Protein AF-0000000084369324 (afdb_homodimer)

Sequence (956 aa):
MARTFLACDHCRRSKLRCASNLDEKGEPNGKCQRCLKLSLDCQYTPRPSQLKKQIRREKLATKIKRSPNTMVLPSIDIMIEVVNQFFDNQYHSIFNFLHKETYLNYIKSAKFGHQFFNYDDPADVPEFTPCTLLAILALCARDNSKLIEIYGEFDQGNNPIQFIPNFSSIPSKLTSQSPSNASRYFAFYSRLLLKDMFDTPAIQRVQSLAILSSHEWSEGNAARSYLYIGIAARMGAILGLGCPRGVCYEDQNNQYGNERDRFIAMESKRRTIWSVYMMDRCNSSGRNRSHALKIEDIEISLPCPEENFQKGIPIEYPSYNECFTCLNKLTSLDFTIIGFELWSKIAKWVGEIGSKKEKLNPNDPNSNFYKLSNDLKLLKESMPSELHVSSLNLHLEKHNLNFGFLHQLLYLSGIFLNREYFYYSSNISKIDHYEFTKKLIHEVQESSNLIKTLVSTKNFIVTPFTAFELFTNSVTCLMARTFLACDHCRRSKLRCASNLDEKGEPNGKCQRCLKLSLDCQYTPRPSQLKKQIRREKLATKIKRSPNTMVLPSIDIMIEVVNQFFDNQYHSIFNFLHKETYLNYIKSAKFGHQFFNYDDPADVPEFTPCTLLAILALCARDNSKLIEIYGEFDQGNNPIQFIPNFSSIPSKLTSQSPSNASRYFAFYSRLLLKDMFDTPAIQRVQSLAILSSHEWSEGNAARSYLYIGIAARMGAILGLGCPRGVCYEDQNNQYGNERDRFIAMESKRRTIWSVYMMDRCNSSGRNRSHALKIEDIEISLPCPEENFQKGIPIEYPSYNECFTCLNKLTSLDFTIIGFELWSKIAKWVGEIGSKKEKLNPNDPNSNFYKLSNDLKLLKESMPSELHVSSLNLHLEKHNLNFGFLHQLLYLSGIFLNREYFYYSSNISKIDHYEFTKKLIHEVQESSNLIKTLVSTKNFIVTPFTAFELFTNSVTCL

Radius of gyration: 30.11 Å; Cα contacts (8 Å, |Δi|>4): 1334; chains: 2; bounding box: 68×77×95 Å

pLDDT: mean 83.91, std 15.85, range [36.44, 98.31]

Secondary structure (DSSP, 8-state):
-EEPSS--HHHHHTT---EE-B-TTS-B-S--HHHHHTT--------HHHHHHHHHHHHHHHH---------PPPHHHHHHHHHHHHHTGGGTT---S-HHHHHHHHHSTTGGG--S--SSGGG--SS-HHHHHHHHHHHGGG-HHHHHHHTT--TTS-GGG------SS--SSS---HHHHHHHHHHHHHHHHHTTTTS--HHHHHHHHHHHHHHHHTT-HHHHHHHHHHHHHHHHHHTTTSHHHHS-GGGGGT-SSHHHHHHHHHHHHHHHHHHHHHHHHHS-STT---SS-GGG--SBPPPPHHHHHHT------BTTTGGG-GGG--HHHHHHHHHHHHHHHHHHHHHTHHHH--S-TTSTTSHHHHHHHHHHHHHHHS-GGGSGGGHHHHHHTT-HHHHHHHHHHHHHHHHHHHHHHH--TTS-HHHHHHHHHHHHHHHHHHHHHHHHHHHTT-----HHHHHHHHHHHHHH-/-EEPSS--HHHHHTT---EE-B-TTS-B-S--HHHHHTT--------HHHHHHHHHHHHHHHH---------PPPHHHHHHHHHHHHHTGGGTT---S-HHHHHHHHHSTTGGG--S---SGGG--SS-HHHHHHHHHHHGGG-HHHHHHHTT--TTS-GGG------SS--SSS---HHHHHHHHHHHHHHHHHTTTTS--HHHHHHHHHHHHHHHHTT-HHHHHHHHHHHHHHHHHHTTTSHHHHT-GGGGGT-SSHHHHHHHHHHHHHHHHHHHHHHHHHS-STT---SS-GGG--SBPPPPHHHHHHT------BTTTGGG-GGG--HHHHHHHHHHHHHHHHHHHHHTHHHH--S-TTSTTSHHHHHHHHHHHHHHHS-GGGSGGGHHHHHHTT-HHHHHHHHHHHHHHHHHHHHHHH--TTS-HHHHHHHHHHHHHHHHHHHHHHHHHHHTT-----HHHHHHHHHHHHHH-

Structure (mmCIF, N/CA/C/O backbone):
data_AF-0000000084369324-model_v1
#
loop_
_entity.id
_entity.type
_entity.pdbx_description
1 polymer 'Zn(2)-C6 fungal-type domain-containing protein'
#
loop_
_atom_site.group_PDB
_atom_site.id
_atom_site.type_symbol
_atom_site.label_atom_id
_atom_site.label_alt_id
_atom_site.label_comp_id
_atom_site.label_asym_id
_atom_site.label_entity_id
_atom_site.label_seq_id
_atom_site.pdbx_PDB_ins_code
_atom_site.Cartn_x
_atom_site.Cartn_y
_atom_site.Cartn_z
_atom_site.occupancy
_atom_site.B_iso_or_equiv
_atom_site.auth_seq_id
_atom_site.auth_comp_id
_atom_site.auth_asym_id
_atom_site.auth_atom_id
_atom_site.pdbx_PDB_model_num
ATOM 1 N N . MET A 1 1 ? 10.969 5.797 -42.312 1 49.25 1 MET A N 1
ATOM 2 C CA . MET A 1 1 ? 11.328 6.922 -41.469 1 49.25 1 MET A CA 1
ATOM 3 C C . MET A 1 1 ? 10.523 6.902 -40.156 1 49.25 1 MET A C 1
ATOM 5 O O . MET A 1 1 ? 9.305 6.703 -40.188 1 49.25 1 MET A O 1
ATOM 9 N N . ALA A 1 2 ? 11.211 6.66 -39.219 1 58.5 2 ALA A N 1
ATOM 10 C CA . ALA A 1 2 ? 10.578 6.438 -37.938 1 58.5 2 ALA A CA 1
ATOM 11 C C . ALA A 1 2 ? 10.445 7.746 -37.156 1 58.5 2 ALA A C 1
ATOM 13 O O . ALA A 1 2 ? 11.172 8.703 -37.406 1 58.5 2 ALA A O 1
ATOM 14 N N . ARG A 1 3 ? 9.438 7.812 -36.281 1 62.16 3 ARG A N 1
ATOM 15 C CA . ARG A 1 3 ? 9.297 8.945 -35.375 1 62.16 3 ARG A CA 1
ATOM 16 C C . ARG A 1 3 ? 10.508 9.062 -34.469 1 62.16 3 ARG A C 1
ATOM 18 O O . ARG A 1 3 ? 10.977 8.062 -33.906 1 62.16 3 ARG A O 1
ATOM 25 N N . THR A 1 4 ? 11.094 10.219 -34.344 1 60.69 4 THR A N 1
ATOM 26 C CA . THR A 1 4 ? 12.305 10.461 -33.594 1 60.69 4 THR A CA 1
ATOM 27 C C . THR A 1 4 ? 11.961 10.758 -32.125 1 60.69 4 THR A C 1
ATOM 29 O O . THR A 1 4 ? 10.914 11.328 -31.828 1 60.69 4 THR A O 1
ATOM 32 N N . PHE A 1 5 ? 12.727 10.211 -31.234 1 63.12 5 PHE A N 1
ATOM 33 C CA . PHE A 1 5 ? 12.594 10.508 -29.812 1 63.12 5 PHE A CA 1
ATOM 34 C C . PHE A 1 5 ? 12.812 11.992 -29.547 1 63.12 5 PHE A C 1
ATOM 36 O O . PHE A 1 5 ? 12.266 12.547 -28.594 1 63.12 5 PHE A O 1
ATOM 43 N N . LEU A 1 6 ? 13.562 12.648 -30.391 1 68.69 6 LEU A N 1
ATOM 44 C CA . LEU A 1 6 ? 13.836 14.078 -30.359 1 68.69 6 LEU A CA 1
ATOM 45 C C . LEU A 1 6 ? 13.406 14.742 -31.672 1 68.69 6 LEU A C 1
ATOM 47 O O . LEU A 1 6 ? 13.984 14.477 -32.719 1 68.69 6 LEU A O 1
ATOM 51 N N . ALA A 1 7 ? 12.406 15.492 -31.438 1 75.75 7 ALA A N 1
ATOM 52 C CA . ALA A 1 7 ? 11.953 16.219 -32.625 1 75.75 7 ALA A CA 1
ATOM 53 C C . ALA A 1 7 ? 12.914 17.359 -32.969 1 75.75 7 ALA A C 1
ATOM 55 O O . ALA A 1 7 ? 13.539 17.938 -32.062 1 75.75 7 ALA A O 1
ATOM 56 N N . CYS A 1 8 ? 13.07 17.625 -34.188 1 77.88 8 CYS A N 1
ATOM 57 C CA . CYS A 1 8 ? 13.898 18.75 -34.594 1 77.88 8 CYS A CA 1
ATOM 58 C C . CYS A 1 8 ? 13.25 20.078 -34.219 1 77.88 8 CYS A C 1
ATOM 60 O O . CYS A 1 8 ? 12.055 20.125 -33.938 1 77.88 8 CYS A O 1
ATOM 62 N N . ASP A 1 9 ? 13.961 21.094 -34.062 1 78.31 9 ASP A N 1
ATOM 63 C CA . ASP A 1 9 ? 13.523 22.406 -33.594 1 78.31 9 ASP A CA 1
ATOM 64 C C . ASP A 1 9 ? 12.359 22.922 -34.438 1 78.31 9 ASP A C 1
ATOM 66 O O . ASP A 1 9 ? 11.422 23.531 -33.906 1 78.31 9 ASP A O 1
ATOM 70 N N . HIS A 1 10 ? 12.312 22.594 -35.719 1 80.69 10 HIS A N 1
ATOM 71 C CA . HIS A 1 10 ? 11.258 23.078 -36.594 1 80.69 10 HIS A CA 1
ATOM 72 C C . HIS A 1 10 ? 9.961 22.297 -36.375 1 80.69 10 HIS A C 1
ATOM 74 O O . HIS A 1 10 ? 8.883 22.906 -36.312 1 80.69 10 HIS A O 1
ATOM 80 N N . CYS A 1 11 ? 10.133 21.031 -36.25 1 78.56 11 CYS A N 1
ATOM 81 C CA . CYS A 1 11 ? 8.945 20.203 -36.031 1 78.56 11 CYS A CA 1
ATOM 82 C C . CYS A 1 11 ? 8.359 20.422 -34.656 1 78.56 11 CYS A C 1
ATOM 84 O O . CYS A 1 11 ? 7.141 20.453 -34.5 1 78.56 11 CYS A O 1
ATOM 86 N N . ARG A 1 12 ? 9.148 20.656 -33.688 1 76.75 12 ARG A N 1
ATOM 87 C CA . ARG A 1 12 ? 8.75 20.953 -32.312 1 76.75 12 ARG A CA 1
ATOM 88 C C . ARG A 1 12 ? 7.984 22.266 -32.219 1 76.75 12 ARG A C 1
ATOM 90 O O . ARG A 1 12 ? 6.957 22.359 -31.547 1 76.75 12 ARG A O 1
ATOM 97 N N . ARG A 1 13 ? 8.523 23.234 -32.938 1 74.06 13 ARG A N 1
ATOM 98 C CA . ARG A 1 13 ? 7.898 24.547 -32.938 1 74.06 13 ARG A CA 1
ATOM 99 C C . ARG A 1 13 ? 6.535 24.5 -33.625 1 74.06 13 ARG A C 1
ATOM 101 O O . ARG A 1 13 ? 5.605 25.203 -33.188 1 74.06 13 ARG A O 1
ATOM 108 N N . SER A 1 14 ? 6.41 23.656 -34.5 1 72.38 14 SER A N 1
ATOM 109 C CA . SER A 1 14 ? 5.184 23.594 -35.281 1 72.38 14 SER A CA 1
ATOM 110 C C . SER A 1 14 ? 4.258 22.5 -34.781 1 72.38 14 SER A C 1
ATOM 112 O O . SER A 1 14 ? 3.223 22.203 -35.375 1 72.38 14 SER A O 1
ATOM 114 N N . LYS A 1 15 ? 4.719 21.828 -33.688 1 66.88 15 LYS A N 1
ATOM 115 C CA . LYS A 1 15 ? 3.973 20.766 -33.031 1 66.88 15 LYS A CA 1
ATOM 116 C C . LYS A 1 15 ? 3.572 19.688 -34.031 1 66.88 15 LYS A C 1
ATOM 118 O O . LYS A 1 15 ? 2.438 19.203 -34 1 66.88 15 LYS A O 1
ATOM 123 N N . LEU A 1 16 ? 4.52 19.375 -34.969 1 73.31 16 LEU A N 1
ATOM 124 C CA . LEU A 1 16 ? 4.32 18.344 -35.969 1 73.31 16 LEU A CA 1
ATOM 125 C C . LEU A 1 16 ? 5.141 17.109 -35.656 1 73.31 16 LEU A C 1
ATOM 127 O O . LEU A 1 16 ? 6.164 17.188 -34.969 1 73.31 16 LEU A O 1
ATOM 131 N N . ARG A 1 17 ? 4.605 16.016 -36.094 1 74.81 17 ARG A N 1
ATOM 132 C CA . ARG A 1 17 ? 5.324 14.758 -35.938 1 74.81 17 ARG A CA 1
ATOM 133 C C . ARG A 1 17 ? 6.637 14.789 -36.719 1 74.81 17 ARG A C 1
ATOM 135 O O . ARG A 1 17 ? 6.645 15.047 -37.938 1 74.81 17 ARG A O 1
ATOM 142 N N . CYS A 1 18 ? 7.719 14.617 -35.938 1 74.06 18 CYS A N 1
ATOM 143 C CA . CYS A 1 18 ? 9.039 14.625 -36.562 1 74.06 18 CYS A CA 1
ATOM 144 C C . CYS A 1 18 ? 9.484 13.211 -36.906 1 74.06 18 CYS A C 1
ATOM 146 O O . CYS A 1 18 ? 9.547 12.344 -36.031 1 74.06 18 CYS A O 1
ATOM 148 N N . ALA A 1 19 ? 9.648 12.922 -38.125 1 78.12 19 ALA A N 1
ATOM 149 C CA . ALA A 1 19 ? 10.109 11.617 -38.594 1 78.12 19 ALA A CA 1
ATOM 150 C C . ALA A 1 19 ? 11.492 11.711 -39.219 1 78.12 19 ALA A C 1
ATOM 152 O O . ALA A 1 19 ? 11.719 12.547 -40.094 1 78.12 19 ALA A O 1
ATOM 153 N N . SER A 1 20 ? 12.5 11.18 -38.625 1 74.56 20 SER A N 1
ATOM 154 C CA . SER A 1 20 ? 13.852 11.164 -39.188 1 74.56 20 SER A CA 1
ATOM 155 C C . SER A 1 20 ? 14.422 9.75 -39.188 1 74.56 20 SER A C 1
ATOM 157 O O . SER A 1 20 ? 13.875 8.844 -38.562 1 74.56 20 SER A O 1
ATOM 159 N N . ASN A 1 21 ? 15.414 9.602 -40.031 1 70.75 21 ASN A N 1
ATOM 160 C CA . ASN A 1 21 ? 16.188 8.367 -39.938 1 70.75 21 ASN A CA 1
ATOM 161 C C . ASN A 1 21 ? 16.922 8.258 -38.594 1 70.75 21 ASN A C 1
ATOM 163 O O . ASN A 1 21 ? 17.438 9.25 -38.094 1 70.75 21 ASN A O 1
ATOM 167 N N . LEU A 1 22 ? 16.828 7.191 -37.906 1 67.81 22 LEU A N 1
ATOM 168 C CA . LEU A 1 22 ? 17.469 6.969 -36.594 1 67.81 22 LEU A CA 1
ATOM 169 C C . LEU A 1 22 ? 18.75 6.148 -36.781 1 67.81 22 LEU A C 1
ATOM 171 O O . LEU A 1 22 ? 18.844 5.305 -37.656 1 67.81 22 LEU A O 1
ATOM 175 N N . ASP A 1 23 ? 19.703 6.613 -35.938 1 63.88 23 ASP A N 1
ATOM 176 C CA . ASP A 1 23 ? 20.906 5.781 -35.906 1 63.88 23 ASP A CA 1
ATOM 177 C C . ASP A 1 23 ? 20.703 4.555 -35.031 1 63.88 23 ASP A C 1
ATOM 179 O O . ASP A 1 23 ? 19.609 4.324 -34.5 1 63.88 23 ASP A O 1
ATOM 183 N N . GLU A 1 24 ? 21.75 3.787 -34.938 1 59.69 24 GLU A N 1
ATOM 184 C CA . GLU A 1 24 ? 21.703 2.535 -34.188 1 59.69 24 GLU A CA 1
ATOM 185 C C . GLU A 1 24 ? 21.281 2.771 -32.719 1 59.69 24 GLU A C 1
ATOM 187 O O . GLU A 1 24 ? 20.734 1.876 -32.094 1 59.69 24 GLU A O 1
ATOM 192 N N . LYS A 1 25 ? 21.484 3.98 -32.312 1 54 25 LYS A N 1
ATOM 193 C CA . LYS A 1 25 ? 21.234 4.344 -30.922 1 54 25 LYS A CA 1
ATOM 194 C C . LYS A 1 25 ? 19.844 4.973 -30.766 1 54 25 LYS A C 1
ATOM 196 O O . LYS A 1 25 ? 19.484 5.418 -29.672 1 54 25 LYS A O 1
ATOM 201 N N . GLY A 1 26 ? 19.203 5.121 -31.859 1 59.88 26 GLY A N 1
ATOM 202 C CA . GLY A 1 26 ? 17.875 5.691 -31.875 1 59.88 26 GLY A CA 1
ATOM 203 C C . GLY A 1 26 ? 17.859 7.203 -31.984 1 59.88 26 GLY A C 1
ATOM 204 O O . GLY A 1 26 ? 16.812 7.84 -31.812 1 59.88 26 GLY A O 1
ATOM 205 N N . GLU A 1 27 ? 18.922 7.742 -32.125 1 64.75 27 GLU A N 1
ATOM 206 C CA . GLU A 1 27 ? 19.031 9.188 -32.281 1 64.75 27 GLU A CA 1
ATOM 207 C C . GLU A 1 27 ? 18.844 9.602 -33.75 1 64.75 27 GLU A C 1
ATOM 209 O O . GLU A 1 27 ? 19.172 8.844 -34.656 1 64.75 27 GLU A O 1
ATOM 214 N N . PRO A 1 28 ? 18.188 10.742 -33.812 1 69.81 28 PRO A N 1
ATOM 215 C CA . PRO A 1 28 ? 18.016 11.203 -35.188 1 69.81 28 PRO A CA 1
ATOM 216 C C . PRO A 1 28 ? 19.344 11.367 -35.938 1 69.81 28 PRO A C 1
ATOM 218 O O . PRO A 1 28 ? 20.312 11.898 -35.375 1 69.81 28 PRO A O 1
ATOM 221 N N . ASN A 1 29 ? 19.422 10.672 -37.062 1 71.31 29 ASN A N 1
ATOM 222 C CA . ASN A 1 29 ? 20.578 10.734 -37.938 1 71.31 29 ASN A CA 1
ATOM 223 C C . ASN A 1 29 ? 20.234 11.453 -39.25 1 71.31 29 ASN A C 1
ATOM 225 O O . ASN A 1 29 ? 19.656 10.867 -40.156 1 71.31 29 ASN A O 1
ATOM 229 N N . GLY A 1 30 ? 20.453 12.82 -39.312 1 77.25 30 GLY A N 1
ATOM 230 C CA . GLY A 1 30 ? 20.219 13.625 -40.5 1 77.25 30 GLY A CA 1
ATOM 231 C C . GLY A 1 30 ? 19 14.531 -40.375 1 77.25 30 GLY A C 1
ATOM 232 O O . GLY A 1 30 ? 18.516 14.766 -39.281 1 77.25 30 GLY A O 1
ATOM 233 N N . LYS A 1 31 ? 18.578 15.07 -41.438 1 80.06 31 LYS A N 1
ATOM 234 C CA . LYS A 1 31 ? 17.406 15.961 -41.469 1 80.06 31 LYS A CA 1
ATOM 235 C C . LYS A 1 31 ? 16.109 15.164 -41.438 1 80.06 31 LYS A C 1
ATOM 237 O O . LYS A 1 31 ? 16.031 14.062 -42 1 80.06 31 LYS A O 1
ATOM 242 N N . CYS A 1 32 ? 15.211 15.664 -40.594 1 80.31 32 CYS A N 1
ATOM 243 C CA . CYS A 1 32 ? 13.898 15.023 -40.594 1 80.31 32 CYS A CA 1
ATOM 244 C C . CYS A 1 32 ? 13.203 15.18 -41.938 1 80.31 32 CYS A C 1
ATOM 246 O O . CYS A 1 32 ? 13.625 15.992 -42.781 1 80.31 32 CYS A O 1
ATOM 248 N N . GLN A 1 33 ? 12.234 14.367 -42.188 1 82.5 33 GLN A N 1
ATOM 249 C CA . GLN A 1 33 ? 11.547 14.344 -43.5 1 82.5 33 GLN A CA 1
ATOM 250 C C . GLN A 1 33 ? 11.023 15.727 -43.875 1 82.5 33 GLN A C 1
ATOM 252 O O . GLN A 1 33 ? 11.133 16.141 -45.031 1 82.5 33 GLN A O 1
ATOM 257 N N . ARG A 1 34 ? 10.594 16.391 -42.906 1 81.19 34 ARG A N 1
ATOM 258 C CA . ARG A 1 34 ? 10.047 17.719 -43.125 1 81.19 34 ARG A CA 1
ATOM 259 C C . ARG A 1 34 ? 11.148 18.703 -43.469 1 81.19 34 ARG A C 1
ATOM 261 O O . ARG A 1 34 ? 11.023 19.484 -44.438 1 81.19 34 ARG A O 1
ATOM 268 N N . CYS A 1 35 ? 12.07 18.609 -42.75 1 81.56 35 CYS A N 1
ATOM 269 C CA . CYS A 1 35 ? 13.172 19.547 -42.969 1 81.56 35 CYS A CA 1
ATOM 270 C C . CYS A 1 35 ? 13.898 19.234 -44.281 1 81.56 35 CYS A C 1
ATOM 272 O O . CYS A 1 35 ? 14.398 20.141 -44.938 1 81.56 35 CYS A O 1
ATOM 274 N N . LEU A 1 36 ? 13.906 18 -44.625 1 82.81 36 LEU A N 1
ATOM 275 C CA . LEU A 1 36 ? 14.477 17.594 -45.906 1 82.81 36 LEU A CA 1
ATOM 276 C C . LEU A 1 36 ? 13.648 18.125 -47.062 1 82.81 36 LEU A C 1
ATOM 278 O O . LEU A 1 36 ? 14.195 18.625 -48.031 1 82.81 36 LEU A O 1
ATOM 282 N N . LYS A 1 37 ? 12.352 18.078 -46.906 1 81.88 37 LYS A N 1
ATOM 283 C CA . LYS A 1 37 ? 11.445 18.484 -48 1 81.88 37 LYS A CA 1
ATOM 284 C C . LYS A 1 37 ? 11.453 20 -48.156 1 81.88 37 LYS A C 1
ATOM 286 O O . LYS A 1 37 ? 11.383 20.516 -49.281 1 81.88 37 LYS A O 1
ATOM 291 N N . LEU A 1 38 ? 11.617 20.609 -47.031 1 81.25 38 LEU A N 1
ATOM 292 C CA . LEU A 1 38 ? 11.5 22.062 -47.062 1 81.25 38 LEU A CA 1
ATOM 293 C C . LEU A 1 38 ? 12.883 22.719 -47.094 1 81.25 38 LEU A C 1
ATOM 295 O O . LEU A 1 38 ? 12.984 23.938 -47.062 1 81.25 38 LEU A O 1
ATOM 299 N N . SER A 1 39 ? 13.906 21.891 -47.188 1 82.88 39 SER A N 1
ATOM 300 C CA . SER A 1 39 ? 15.297 22.344 -47.25 1 82.88 39 SER A CA 1
ATOM 301 C C . SER A 1 39 ? 15.594 23.297 -46.094 1 82.88 39 SER A C 1
ATOM 303 O O . SER A 1 39 ? 16.172 24.359 -46.281 1 82.88 39 SER A O 1
ATOM 305 N N . LEU A 1 40 ? 15.055 22.969 -44.938 1 81.62 40 LEU A N 1
ATOM 306 C CA . LEU A 1 40 ? 15.312 23.734 -43.719 1 81.62 40 LEU A CA 1
ATOM 307 C C . LEU A 1 40 ? 16.531 23.203 -43 1 81.62 40 LEU A C 1
ATOM 309 O O . LEU A 1 40 ? 16.938 22.062 -43.219 1 81.62 40 LEU A O 1
ATOM 313 N N . ASP A 1 41 ? 17.156 24.031 -42.25 1 81.69 41 ASP A N 1
ATOM 314 C CA . ASP A 1 41 ? 18.234 23.594 -41.344 1 81.69 41 ASP A CA 1
ATOM 315 C C . ASP A 1 41 ? 17.672 22.781 -40.188 1 81.69 41 ASP A C 1
ATOM 317 O O . ASP A 1 41 ? 17.016 23.344 -39.281 1 81.69 41 ASP A O 1
ATOM 321 N N . CYS A 1 42 ? 17.812 21.484 -40.25 1 77.56 42 CYS A N 1
ATOM 322 C CA . CYS A 1 42 ? 17.25 20.562 -39.281 1 77.56 42 CYS A CA 1
ATOM 323 C C . CYS A 1 42 ? 18.156 20.406 -38.094 1 77.56 42 CYS A C 1
ATOM 325 O O . CYS A 1 42 ? 19.281 19.875 -38.219 1 77.56 42 CYS A O 1
ATOM 327 N N . GLN A 1 43 ? 17.859 21 -37.062 1 79.31 43 GLN A N 1
ATOM 328 C CA . GLN A 1 43 ? 18.641 20.891 -35.812 1 79.31 43 GLN A CA 1
ATOM 329 C C . GLN A 1 43 ? 17.812 20.234 -34.719 1 79.31 43 GLN A C 1
ATOM 331 O O . GLN A 1 43 ? 16.609 20.5 -34.594 1 79.31 43 GLN A O 1
ATOM 336 N N . TYR A 1 44 ? 18.422 19.219 -34.25 1 74.12 44 TYR A N 1
ATOM 337 C CA . TYR A 1 44 ? 17.812 18.578 -33.094 1 74.12 44 TYR A CA 1
ATOM 338 C C . TYR A 1 44 ? 18.359 19.125 -31.781 1 74.12 44 TYR A C 1
ATOM 340 O O . TYR A 1 44 ? 19.391 18.672 -31.297 1 74.12 44 TYR A O 1
ATOM 348 N N . THR A 1 45 ? 17.859 20.188 -31.312 1 68.69 45 THR A N 1
ATOM 349 C CA . THR A 1 45 ? 18.281 20.75 -30.031 1 68.69 45 THR A CA 1
ATOM 350 C C . THR A 1 45 ? 17.562 20.078 -28.875 1 68.69 45 THR A C 1
ATOM 352 O O . THR A 1 45 ? 16.328 20.141 -28.781 1 68.69 45 THR A O 1
ATOM 355 N N . PRO A 1 46 ? 18.266 19.281 -28.203 1 61.91 46 PRO A N 1
ATOM 356 C CA . PRO A 1 46 ? 17.594 18.656 -27.062 1 61.91 46 PRO A CA 1
ATOM 357 C C . PRO A 1 46 ? 17.047 19.656 -26.062 1 61.91 46 PRO A C 1
ATOM 359 O O . PRO A 1 46 ? 17.625 20.734 -25.875 1 61.91 46 PRO A O 1
ATOM 362 N N . ARG A 1 47 ? 15.797 19.578 -25.625 1 57.19 47 ARG A N 1
ATOM 363 C CA . ARG A 1 47 ? 15.281 20.422 -24.562 1 57.19 47 ARG A CA 1
ATOM 364 C C . ARG A 1 47 ? 16.109 20.281 -23.281 1 57.19 47 ARG A C 1
ATOM 366 O O . ARG A 1 47 ? 16.75 19.25 -23.062 1 57.19 47 ARG A O 1
ATOM 373 N N . PRO A 1 48 ? 16.094 21.406 -22.484 1 52.69 48 PRO A N 1
ATOM 374 C CA . PRO A 1 48 ? 16.797 21.266 -21.203 1 52.69 48 PRO A CA 1
ATOM 375 C C . PRO A 1 48 ? 16.391 20 -20.438 1 52.69 48 PRO A C 1
ATOM 377 O O . PRO A 1 48 ? 17.25 19.359 -19.812 1 52.69 48 PRO A O 1
ATOM 380 N N . SER A 1 49 ? 15.25 19.578 -20.688 1 49.88 49 SER A N 1
ATOM 381 C CA . SER A 1 49 ? 14.797 18.375 -20 1 49.88 49 SER A CA 1
ATOM 382 C C . SER A 1 49 ? 15.383 17.109 -20.641 1 49.88 49 SER A C 1
ATOM 384 O O . SER A 1 49 ? 15.75 16.172 -19.938 1 49.88 49 SER A O 1
ATOM 386 N N . GLN A 1 50 ? 15.523 17.125 -21.984 1 51.22 50 GLN A N 1
ATOM 387 C CA . GLN A 1 50 ? 16.109 16 -22.703 1 51.22 50 GLN A CA 1
ATOM 388 C C . GLN A 1 50 ? 17.625 15.977 -22.516 1 51.22 50 GLN A C 1
ATOM 390 O O . GLN A 1 50 ? 18.234 14.906 -22.391 1 51.22 50 GLN A O 1
ATOM 395 N N . LEU A 1 51 ? 18.25 17.094 -22.688 1 52.91 51 LEU A N 1
ATOM 396 C CA . LEU A 1 51 ? 19.672 17.203 -22.422 1 52.91 51 LEU A CA 1
ATOM 397 C C . LEU A 1 51 ? 20 16.781 -20.984 1 52.91 51 LEU A C 1
ATOM 399 O O . LEU A 1 51 ? 20.984 16.078 -20.75 1 52.91 51 LEU A O 1
ATOM 403 N N . LYS A 1 52 ? 19.25 17.234 -20.094 1 47.19 52 LYS A N 1
ATOM 404 C CA . LYS A 1 52 ? 19.422 16.797 -18.719 1 47.19 52 LYS A CA 1
ATOM 405 C C . LYS A 1 52 ? 19.234 15.281 -18.594 1 47.19 52 LYS A C 1
ATOM 407 O O . LYS A 1 52 ? 19.953 14.617 -17.844 1 47.19 52 LYS A O 1
ATOM 412 N N . LYS A 1 53 ? 18.406 14.766 -19.438 1 46.91 53 LYS A N 1
ATOM 413 C CA . LYS A 1 53 ? 18.188 13.32 -19.484 1 46.91 53 LYS A CA 1
ATOM 414 C C . LYS A 1 53 ? 19.406 12.602 -20.078 1 46.91 53 LYS A C 1
ATOM 416 O O . LYS A 1 53 ? 19.812 11.555 -19.578 1 46.91 53 LYS A O 1
ATOM 421 N N . GLN A 1 54 ? 19.938 13.148 -21.125 1 49.31 54 GLN A N 1
ATOM 422 C CA . GLN A 1 54 ? 21.141 12.586 -21.75 1 49.31 54 GLN A CA 1
ATOM 423 C C . GLN A 1 54 ? 22.359 12.727 -20.844 1 49.31 54 GLN A C 1
ATOM 425 O O . GLN A 1 54 ? 23.141 11.789 -20.719 1 49.31 54 GLN A O 1
ATOM 430 N N . ILE A 1 55 ? 22.578 13.828 -20.359 1 49.22 55 ILE A N 1
ATOM 431 C CA . ILE A 1 55 ? 23.688 14.039 -19.438 1 49.22 55 ILE A CA 1
ATOM 432 C C . ILE A 1 55 ? 23.516 13.125 -18.219 1 49.22 55 ILE A C 1
ATOM 434 O O . ILE A 1 55 ? 24.484 12.516 -17.75 1 49.22 55 ILE A O 1
ATOM 438 N N . ARG A 1 56 ? 22.406 13.047 -17.766 1 43.53 56 ARG A N 1
ATOM 439 C CA . ARG A 1 56 ? 22.109 12.148 -16.656 1 43.53 56 ARG A CA 1
ATOM 440 C C . ARG A 1 56 ? 22.344 10.695 -17.047 1 43.53 56 ARG A C 1
ATOM 442 O O . ARG A 1 56 ? 22.891 9.914 -16.266 1 43.53 56 ARG A O 1
ATOM 449 N N . ARG A 1 57 ? 22 10.359 -18.281 1 43.84 57 ARG A N 1
ATOM 450 C CA . ARG A 1 57 ? 22.281 9.039 -18.844 1 43.84 57 ARG A CA 1
ATOM 451 C C . ARG A 1 57 ? 23.781 8.789 -18.922 1 43.84 57 ARG A C 1
ATOM 453 O O . ARG A 1 57 ? 24.25 7.699 -18.578 1 43.84 57 ARG A O 1
ATOM 460 N N . GLU A 1 58 ? 24.422 9.656 -19.438 1 45.75 58 GLU A N 1
ATOM 461 C CA . GLU A 1 58 ? 25.859 9.523 -19.578 1 45.75 58 GLU A CA 1
ATOM 462 C C . GLU A 1 58 ? 26.562 9.555 -18.219 1 45.75 58 GLU A C 1
ATOM 464 O O . GLU A 1 58 ? 27.484 8.781 -17.984 1 45.75 58 GLU A O 1
ATOM 469 N N . LYS A 1 59 ? 26.172 10.43 -17.422 1 43.81 59 LYS A N 1
ATOM 470 C CA . LYS A 1 59 ? 26.75 10.5 -16.094 1 43.81 59 LYS A CA 1
ATOM 471 C C . LYS A 1 59 ? 26.359 9.281 -15.258 1 43.81 59 LYS A C 1
ATOM 473 O O . LYS A 1 59 ? 27.172 8.742 -14.508 1 43.81 59 LYS A O 1
ATOM 478 N N . LEU A 1 60 ? 25.156 8.891 -15.336 1 40.69 60 LEU A N 1
ATOM 479 C CA . LEU A 1 60 ? 24.719 7.645 -14.719 1 40.69 60 LEU A CA 1
ATOM 480 C C . LEU A 1 60 ? 25.453 6.453 -15.328 1 40.69 60 LEU A C 1
ATOM 482 O O . LEU A 1 60 ? 25.844 5.527 -14.617 1 40.69 60 LEU A O 1
ATOM 486 N N . ALA A 1 61 ? 25.641 6.449 -16.641 1 41.84 61 ALA A N 1
ATOM 487 C CA . ALA A 1 61 ? 26.484 5.457 -17.281 1 41.84 61 ALA A CA 1
ATOM 488 C C . ALA A 1 61 ? 27.922 5.539 -16.766 1 41.84 61 ALA A C 1
ATOM 490 O O . ALA A 1 61 ? 28.594 4.516 -16.609 1 41.84 61 ALA A O 1
ATOM 491 N N . THR A 1 62 ? 28.438 6.633 -16.562 1 40.09 62 THR A N 1
ATOM 492 C CA . THR A 1 62 ? 29.766 6.812 -15.992 1 40.09 62 THR A CA 1
ATOM 493 C C . THR A 1 62 ? 29.734 6.574 -14.484 1 40.09 62 THR A C 1
ATOM 495 O O . THR A 1 62 ? 30.719 6.109 -13.906 1 40.09 62 THR A O 1
ATOM 498 N N . LYS A 1 63 ? 28.828 7.18 -13.789 1 38.81 63 LYS A N 1
ATOM 499 C CA . LYS A 1 63 ? 28.719 6.965 -12.352 1 38.81 63 LYS A CA 1
ATOM 500 C C . LYS A 1 63 ? 28.344 5.52 -12.031 1 38.81 63 LYS A C 1
ATOM 502 O O . LYS A 1 63 ? 28.453 5.078 -10.891 1 38.81 63 LYS A O 1
ATOM 507 N N . ILE A 1 64 ? 27.594 5.062 -12.859 1 39.69 64 ILE A N 1
ATOM 508 C CA . ILE A 1 64 ? 27.469 3.619 -12.68 1 39.69 64 ILE A CA 1
ATOM 509 C C . ILE A 1 64 ? 28.859 2.998 -12.539 1 39.69 64 ILE A C 1
ATOM 511 O O . ILE A 1 64 ? 29.484 2.625 -13.531 1 39.69 64 ILE A O 1
ATOM 515 N N . LYS A 1 65 ? 29.766 3.768 -12.18 1 37.53 65 LYS A N 1
ATOM 516 C CA . LYS A 1 65 ? 30.891 3.062 -11.578 1 37.53 65 LYS A CA 1
ATOM 517 C C . LYS A 1 65 ? 30.422 1.853 -10.773 1 37.53 65 LYS A C 1
ATOM 519 O O . LYS A 1 65 ? 29.391 1.918 -10.094 1 37.53 65 LYS A O 1
ATOM 524 N N . ARG A 1 66 ? 31.016 0.796 -11.023 1 36.56 66 ARG A N 1
ATOM 525 C CA . ARG A 1 66 ? 31.062 -0.569 -10.516 1 36.56 66 ARG A CA 1
ATOM 526 C C . ARG A 1 66 ? 30.938 -0.587 -8.992 1 36.56 66 ARG A C 1
ATOM 528 O O . ARG A 1 66 ? 31.844 -0.16 -8.281 1 36.56 66 ARG A O 1
ATOM 535 N N . SER A 1 67 ? 30.016 0.144 -8.5 1 40.03 67 SER A N 1
ATOM 536 C CA . SER A 1 67 ? 30.188 -0.5 -7.199 1 40.03 67 SER A CA 1
ATOM 537 C C . SER A 1 67 ? 30.703 -1.929 -7.352 1 40.03 67 SER A C 1
ATOM 539 O O . SER A 1 67 ? 30.25 -2.666 -8.234 1 40.03 67 SER A O 1
ATOM 541 N N . PRO A 1 68 ? 31.797 -2.232 -7.207 1 41.12 68 PRO A N 1
ATOM 542 C CA . PRO A 1 68 ? 32.188 -3.639 -7.23 1 41.12 68 PRO A CA 1
ATOM 543 C C . PRO A 1 68 ? 31.047 -4.59 -6.902 1 41.12 68 PRO A C 1
ATOM 545 O O . PRO A 1 68 ? 30.797 -4.879 -5.73 1 41.12 68 PRO A O 1
ATOM 548 N N . ASN A 1 69 ? 29.891 -4.352 -7.395 1 50.22 69 ASN A N 1
ATOM 549 C CA . ASN A 1 69 ? 28.828 -5.316 -7.113 1 50.22 69 ASN A CA 1
ATOM 550 C C . ASN A 1 69 ? 29.297 -6.75 -7.328 1 50.22 69 ASN A C 1
ATOM 552 O O . ASN A 1 69 ? 29.688 -7.117 -8.438 1 50.22 69 ASN A O 1
ATOM 556 N N . THR A 1 70 ? 29.812 -7.293 -6.336 1 64.31 70 THR A N 1
ATOM 557 C CA . THR A 1 70 ? 30.391 -8.602 -6.039 1 64.31 70 THR A CA 1
ATOM 558 C C . THR A 1 70 ? 29.344 -9.703 -6.234 1 64.31 70 THR A C 1
ATOM 560 O O . THR A 1 70 ? 29.547 -10.836 -5.797 1 64.31 70 THR A O 1
ATOM 563 N N . MET A 1 71 ? 28.172 -9.336 -6.953 1 80.31 71 MET A N 1
ATOM 564 C CA . MET A 1 71 ? 27.219 -10.43 -7.133 1 80.31 71 MET A CA 1
ATOM 565 C C . MET A 1 71 ? 27.734 -11.438 -8.156 1 80.31 71 MET A C 1
ATOM 567 O O . MET A 1 71 ? 28.125 -11.055 -9.258 1 80.31 71 MET A O 1
ATOM 571 N N . VAL A 1 72 ? 27.766 -12.602 -7.77 1 85.88 72 VAL A N 1
ATOM 572 C CA . VAL A 1 72 ? 28.203 -13.68 -8.656 1 85.88 72 VAL A CA 1
ATOM 573 C C . VAL A 1 72 ? 27 -14.516 -9.086 1 85.88 72 VAL A C 1
ATOM 575 O O . VAL A 1 72 ? 26.328 -15.141 -8.258 1 85.88 72 VAL A O 1
ATOM 578 N N . LEU A 1 73 ? 26.719 -14.516 -10.398 1 88.69 73 LEU A N 1
ATOM 579 C CA . LEU A 1 73 ? 25.594 -15.266 -10.953 1 88.69 73 LEU A CA 1
ATOM 580 C C . LEU A 1 73 ? 26.047 -16.656 -11.406 1 88.69 73 LEU A C 1
ATOM 582 O O . LEU A 1 73 ? 27.219 -16.875 -11.672 1 88.69 73 LEU A O 1
ATOM 586 N N . PRO A 1 74 ? 25.078 -17.562 -11.414 1 90.56 74 PRO A N 1
ATOM 587 C CA . PRO A 1 74 ? 25.406 -18.859 -12.023 1 90.56 74 PRO A CA 1
ATOM 588 C C . PRO A 1 74 ? 25.641 -18.75 -13.531 1 90.56 74 PRO A C 1
ATOM 590 O O . PRO A 1 74 ? 25.438 -17.688 -14.117 1 90.56 74 PRO A O 1
ATOM 593 N N . SER A 1 75 ? 26.172 -19.844 -14.117 1 87.88 75 SER A N 1
ATOM 594 C CA . SER A 1 75 ? 26.375 -19.875 -15.562 1 87.88 75 SER A CA 1
ATOM 595 C C . SER A 1 75 ? 25.047 -19.719 -16.312 1 87.88 75 SER A C 1
ATOM 597 O O . SER A 1 75 ? 23.984 -19.984 -15.75 1 87.88 75 SER A O 1
ATOM 599 N N . ILE A 1 76 ? 25.062 -19.344 -17.516 1 88.38 76 ILE A N 1
ATOM 600 C CA . ILE A 1 76 ? 23.891 -19.094 -18.344 1 88.38 76 ILE A CA 1
ATOM 601 C C . ILE A 1 76 ? 23.078 -20.391 -18.484 1 88.38 76 ILE A C 1
ATOM 603 O O . ILE A 1 76 ? 21.844 -20.359 -18.484 1 88.38 76 ILE A O 1
ATOM 607 N N . ASP A 1 77 ? 23.766 -21.5 -18.562 1 90.62 77 ASP A N 1
ATOM 608 C CA . ASP A 1 77 ? 23.109 -22.781 -18.719 1 90.62 77 ASP A CA 1
ATOM 609 C C . ASP A 1 77 ? 22.25 -23.109 -17.484 1 90.62 77 ASP A C 1
ATOM 611 O O . ASP A 1 77 ? 21.141 -23.609 -17.609 1 90.62 77 ASP A O 1
ATOM 615 N N . ILE A 1 78 ? 22.812 -22.828 -16.359 1 93.25 78 ILE A N 1
ATOM 616 C CA . ILE A 1 78 ? 22.094 -23.094 -15.125 1 93.25 78 ILE A CA 1
ATOM 617 C C . ILE A 1 78 ? 20.906 -22.125 -15.008 1 93.25 78 ILE A C 1
ATOM 619 O O . ILE A 1 78 ? 19.812 -22.531 -14.602 1 93.25 78 ILE A O 1
ATOM 623 N N . MET A 1 79 ? 21.125 -20.875 -15.344 1 93.12 79 MET A N 1
ATOM 624 C CA . MET A 1 79 ? 20.047 -19.891 -15.289 1 93.12 79 MET A CA 1
ATOM 625 C C . MET A 1 79 ? 18.891 -20.312 -16.188 1 93.12 79 MET A C 1
ATOM 627 O O . MET A 1 79 ? 17.719 -20.234 -15.789 1 93.12 79 MET A O 1
ATOM 631 N N . ILE A 1 80 ? 19.219 -20.766 -17.375 1 94.44 80 ILE A N 1
ATOM 632 C CA . ILE A 1 80 ? 18.203 -21.203 -18.328 1 94.44 80 ILE A CA 1
ATOM 633 C C . ILE A 1 80 ? 17.469 -22.406 -17.766 1 94.44 80 ILE A C 1
ATOM 635 O O . ILE A 1 80 ? 16.25 -22.516 -17.891 1 94.44 80 ILE A O 1
ATOM 639 N N . GLU A 1 81 ? 18.203 -23.281 -17.188 1 96.38 81 GLU A N 1
ATOM 640 C CA . GLU A 1 81 ? 17.594 -24.453 -16.562 1 96.38 81 GLU A CA 1
ATOM 641 C C . GLU A 1 81 ? 16.609 -24.047 -15.477 1 96.38 81 GLU A C 1
ATOM 643 O O . GLU A 1 81 ? 15.492 -24.578 -15.422 1 96.38 81 GLU A O 1
ATOM 648 N N . VAL A 1 82 ? 16.984 -23.156 -14.625 1 96.25 82 VAL A N 1
ATOM 649 C CA . VAL A 1 82 ? 16.156 -22.734 -13.508 1 96.25 82 VAL A CA 1
ATOM 650 C C . VAL A 1 82 ? 14.938 -21.969 -14.031 1 96.25 82 VAL A C 1
ATOM 652 O O . VAL A 1 82 ? 13.828 -22.141 -13.516 1 96.25 82 VAL A O 1
ATOM 655 N N . VAL A 1 83 ? 15.125 -21.125 -14.984 1 95.81 83 VAL A N 1
ATOM 656 C CA . VAL A 1 83 ? 14.016 -20.391 -15.578 1 95.81 83 VAL A CA 1
ATOM 657 C C . VAL A 1 83 ? 13.016 -21.359 -16.203 1 95.81 83 VAL A C 1
ATOM 659 O O . VAL A 1 83 ? 11.805 -21.156 -16.109 1 95.81 83 VAL A O 1
ATOM 662 N N . ASN A 1 84 ? 13.539 -22.406 -16.828 1 96.62 84 ASN A N 1
ATOM 663 C CA . ASN A 1 84 ? 12.648 -23.438 -17.359 1 96.62 84 ASN A CA 1
ATOM 664 C C . ASN A 1 84 ? 11.883 -24.141 -16.234 1 96.62 84 ASN A C 1
ATOM 666 O O . ASN A 1 84 ? 10.711 -24.469 -16.391 1 96.62 84 ASN A O 1
ATOM 670 N N . GLN A 1 85 ? 12.602 -24.359 -15.203 1 95.81 85 GLN A N 1
ATOM 671 C CA . GLN A 1 85 ? 11.938 -24.938 -14.039 1 95.81 85 GLN A CA 1
ATOM 672 C C . GLN A 1 85 ? 10.789 -24.047 -13.562 1 95.81 85 GLN A C 1
ATOM 674 O O . GLN A 1 85 ? 9.719 -24.547 -13.203 1 95.81 85 GLN A O 1
ATOM 679 N N . PHE A 1 86 ? 11.039 -22.75 -13.539 1 96.56 86 PHE A N 1
ATOM 680 C CA . PHE A 1 86 ? 10.008 -21.781 -13.172 1 96.56 86 PHE A CA 1
ATOM 681 C C . PHE A 1 86 ? 8.805 -21.906 -14.094 1 96.56 86 PHE A C 1
ATOM 683 O O . PHE A 1 86 ? 7.664 -22 -13.633 1 96.56 86 PHE A O 1
ATOM 690 N N . PHE A 1 87 ? 9.008 -21.953 -15.398 1 96.44 87 PHE A N 1
ATOM 691 C CA . PHE A 1 87 ? 7.941 -21.984 -16.391 1 96.44 87 PHE A CA 1
ATOM 692 C C . PHE A 1 87 ? 7.207 -23.328 -16.344 1 96.44 87 PHE A C 1
ATOM 694 O O . PHE A 1 87 ? 6.035 -23.406 -16.719 1 96.44 87 PHE A O 1
ATOM 701 N N . ASP A 1 88 ? 7.824 -24.312 -15.789 1 94.69 88 ASP A N 1
ATOM 702 C CA . ASP A 1 88 ? 7.23 -25.641 -15.766 1 94.69 88 ASP A CA 1
ATOM 703 C C . ASP A 1 88 ? 6.395 -25.859 -14.508 1 94.69 88 ASP A C 1
ATOM 705 O O . ASP A 1 88 ? 5.605 -26.797 -14.422 1 94.69 88 ASP A O 1
ATOM 709 N N . ASN A 1 89 ? 6.5 -24.938 -13.609 1 94.88 89 ASN A N 1
ATOM 710 C CA . ASN A 1 89 ? 5.828 -25.203 -12.344 1 94.88 89 ASN A CA 1
ATOM 711 C C . ASN A 1 89 ? 5.188 -23.938 -11.773 1 94.88 89 ASN A C 1
ATOM 713 O O . ASN A 1 89 ? 4.074 -23.578 -12.164 1 94.88 89 ASN A O 1
ATOM 717 N N . GLN A 1 90 ? 5.93 -23.031 -11.141 1 93.81 90 GLN A N 1
ATOM 718 C CA . GLN A 1 90 ? 5.395 -21.891 -10.406 1 93.81 90 GLN A CA 1
ATOM 719 C C . GLN A 1 90 ? 4.672 -20.922 -11.336 1 93.81 90 GLN A C 1
ATOM 721 O O . GLN A 1 90 ? 3.723 -20.25 -10.922 1 93.81 90 GLN A O 1
ATOM 726 N N . TYR A 1 91 ? 5.09 -20.875 -12.523 1 96.12 91 TYR A N 1
ATOM 727 C CA . TYR A 1 91 ? 4.469 -20.047 -13.547 1 96.12 91 TYR A CA 1
ATOM 728 C C . TYR A 1 91 ? 2.982 -20.359 -13.672 1 96.12 91 TYR A C 1
ATOM 730 O O . TYR A 1 91 ? 2.182 -19.469 -13.977 1 96.12 91 TYR A O 1
ATOM 738 N N . HIS A 1 92 ? 2.553 -21.516 -13.375 1 95.31 92 HIS A N 1
ATOM 739 C CA . HIS A 1 92 ? 1.194 -21.969 -13.648 1 95.31 92 HIS A CA 1
ATOM 740 C C . HIS A 1 92 ? 0.27 -21.672 -12.469 1 95.31 92 HIS A C 1
ATOM 742 O O . HIS A 1 92 ? -0.932 -21.938 -12.539 1 95.31 92 HIS A O 1
ATOM 748 N N . SER A 1 93 ? 0.744 -21.078 -11.445 1 94.62 93 SER A N 1
ATOM 749 C CA . SER A 1 93 ? -0.089 -20.688 -10.32 1 94.62 93 SER A CA 1
ATOM 750 C C . SER A 1 93 ? -0.414 -19.188 -10.367 1 94.62 93 SER A C 1
ATOM 752 O O . SER A 1 93 ? -1.305 -18.766 -11.109 1 94.62 93 SER A O 1
ATOM 754 N N . ILE A 1 94 ? 0.472 -18.359 -9.734 1 95.62 94 ILE A N 1
ATOM 755 C CA . ILE A 1 94 ? 0.17 -16.953 -9.547 1 95.62 94 ILE A CA 1
ATOM 756 C C . ILE A 1 94 ? 0.981 -16.109 -10.531 1 95.62 94 ILE A C 1
ATOM 758 O O . ILE A 1 94 ? 0.468 -15.148 -11.109 1 95.62 94 ILE A O 1
ATOM 762 N N . PHE A 1 95 ? 2.182 -16.5 -10.891 1 97 95 PHE A N 1
ATOM 763 C CA . PHE A 1 95 ? 3.113 -15.617 -11.578 1 97 95 PHE A CA 1
ATOM 764 C C . PHE A 1 95 ? 3.197 -15.961 -13.062 1 97 95 PHE A C 1
ATOM 766 O O . PHE A 1 95 ? 4.281 -16.25 -13.578 1 97 95 PHE A O 1
ATOM 773 N N . ASN A 1 96 ? 2.133 -15.797 -13.766 1 97.19 96 ASN A N 1
ATOM 774 C CA . ASN A 1 96 ? 2.037 -16.219 -15.164 1 97.19 96 ASN A CA 1
ATOM 775 C C . ASN A 1 96 ? 2.227 -15.039 -16.109 1 97.19 96 ASN A C 1
ATOM 777 O O . ASN A 1 96 ? 1.662 -15.023 -17.203 1 97.19 96 ASN A O 1
ATOM 781 N N . PHE A 1 97 ? 3.014 -14.047 -15.773 1 97.5 97 PHE A N 1
ATOM 782 C CA . PHE A 1 97 ? 3.014 -12.781 -16.5 1 97.5 97 PHE A CA 1
ATOM 783 C C . PHE A 1 97 ? 4.219 -12.688 -17.422 1 97.5 97 PHE A C 1
ATOM 785 O O . PHE A 1 97 ? 4.395 -11.688 -18.125 1 97.5 97 PHE A O 1
ATOM 792 N N . LEU A 1 98 ? 5.105 -13.695 -17.5 1 95.94 98 LEU A N 1
ATOM 793 C CA . LEU A 1 98 ? 6.258 -13.656 -18.391 1 95.94 98 LEU A CA 1
ATOM 794 C C . LEU A 1 98 ? 6.016 -14.531 -19.625 1 95.94 98 LEU A C 1
ATOM 796 O O . LEU A 1 98 ? 5.496 -15.641 -19.516 1 95.94 98 LEU A O 1
ATOM 800 N N . HIS A 1 99 ? 6.344 -13.977 -20.766 1 96.25 99 HIS A N 1
ATOM 801 C CA . HIS A 1 99 ? 6.32 -14.758 -21.984 1 96.25 99 HIS A CA 1
ATOM 802 C C . HIS A 1 99 ? 7.59 -15.586 -22.141 1 96.25 99 HIS A C 1
ATOM 804 O O . HIS A 1 99 ? 8.688 -15.031 -22.266 1 96.25 99 HIS A O 1
ATOM 810 N N . LYS A 1 100 ? 7.434 -16.875 -22.234 1 96.38 100 LYS A N 1
ATOM 811 C CA . LYS A 1 100 ? 8.555 -17.812 -22.109 1 96.38 100 LYS A CA 1
ATOM 812 C C . LYS A 1 100 ? 9.602 -17.562 -23.188 1 96.38 100 LYS A C 1
ATOM 814 O O . LYS A 1 100 ? 10.773 -17.344 -22.875 1 96.38 100 LYS A O 1
ATOM 819 N N . GLU A 1 101 ? 9.227 -17.531 -24.422 1 95.25 101 GLU A N 1
ATOM 820 C CA . GLU A 1 101 ? 10.172 -17.406 -25.531 1 95.25 101 GLU A CA 1
ATOM 821 C C . GLU A 1 101 ? 10.906 -16.062 -25.469 1 95.25 101 GLU A C 1
ATOM 823 O O . GLU A 1 101 ? 12.133 -16.016 -25.594 1 95.25 101 GLU A O 1
ATOM 828 N N . THR A 1 102 ? 10.18 -15.031 -25.25 1 91.56 102 THR A N 1
ATOM 829 C CA . THR A 1 102 ? 10.781 -13.703 -25.203 1 91.56 102 THR A CA 1
ATOM 830 C C . THR A 1 102 ? 11.766 -13.594 -24.047 1 91.56 102 THR A C 1
ATOM 832 O O . THR A 1 102 ? 12.828 -12.984 -24.188 1 91.56 102 THR A O 1
ATOM 835 N N . TYR A 1 103 ? 11.398 -14.156 -22.938 1 92.88 103 TYR A N 1
ATOM 836 C CA . TYR A 1 103 ? 12.234 -14.055 -21.75 1 92.88 103 TYR A CA 1
ATOM 837 C C . TYR A 1 103 ? 13.508 -14.883 -21.906 1 92.88 103 TYR A C 1
ATOM 839 O O . TYR A 1 103 ? 14.594 -14.422 -21.547 1 92.88 103 TYR A O 1
ATOM 847 N N . LEU A 1 104 ? 13.391 -16.094 -22.406 1 93.31 104 LEU A N 1
ATOM 848 C CA . LEU A 1 104 ? 14.555 -16.938 -22.641 1 93.31 104 LEU A CA 1
ATOM 849 C C . LEU A 1 104 ? 15.492 -16.312 -23.656 1 93.31 104 LEU A C 1
ATOM 851 O O . LEU A 1 104 ? 16.719 -16.375 -23.516 1 93.31 104 LEU A O 1
ATOM 855 N N . ASN A 1 105 ? 14.914 -15.695 -24.688 1 89.75 105 ASN A N 1
ATOM 856 C CA . ASN A 1 105 ? 15.734 -15.008 -25.672 1 89.75 105 ASN A CA 1
ATOM 857 C C . ASN A 1 105 ? 16.5 -13.836 -25.062 1 89.75 105 ASN A C 1
ATOM 859 O O . ASN A 1 105 ? 17.641 -13.57 -25.438 1 89.75 105 ASN A O 1
ATOM 863 N N . TYR A 1 106 ? 15.82 -13.234 -24.172 1 84.94 106 TYR A N 1
ATOM 864 C CA . TYR A 1 106 ? 16.469 -12.133 -23.453 1 84.94 106 TYR A CA 1
ATOM 865 C C . TYR A 1 106 ? 17.672 -12.633 -22.656 1 84.94 106 TYR A C 1
ATOM 867 O O . TYR A 1 106 ? 18.75 -12.039 -22.703 1 84.94 106 TYR A O 1
ATOM 875 N N . ILE A 1 107 ? 17.562 -13.727 -21.938 1 86.56 107 ILE A N 1
ATOM 876 C CA . ILE A 1 107 ? 18.625 -14.273 -21.078 1 86.56 107 ILE A CA 1
ATOM 877 C C . ILE A 1 107 ? 19.797 -14.734 -21.953 1 86.56 107 ILE A C 1
ATOM 879 O O . ILE A 1 107 ? 20.953 -14.594 -21.562 1 86.56 107 ILE A O 1
ATOM 883 N N . LYS A 1 108 ? 19.469 -15.18 -23.109 1 86.69 108 LYS A N 1
ATOM 884 C CA . LYS A 1 108 ? 20.484 -15.703 -24.016 1 86.69 108 LYS A CA 1
ATOM 885 C C . LYS A 1 108 ? 21.172 -14.578 -24.797 1 86.69 108 LYS A C 1
ATOM 887 O O . LYS A 1 108 ? 22.234 -14.781 -25.375 1 86.69 108 LYS A O 1
ATOM 892 N N . SER A 1 109 ? 20.625 -13.461 -24.719 1 81.06 109 SER A N 1
ATOM 893 C CA . SER A 1 109 ? 21.125 -12.375 -25.547 1 81.06 109 SER A CA 1
ATOM 894 C C . SER A 1 109 ? 22.266 -11.625 -24.859 1 81.06 109 SER A C 1
ATOM 896 O O . SER A 1 109 ? 22.484 -11.797 -23.656 1 81.06 109 SER A O 1
ATOM 898 N N . ALA A 1 110 ? 23 -10.844 -25.594 1 66.94 110 ALA A N 1
ATOM 899 C CA . ALA A 1 110 ? 24.109 -10.023 -25.109 1 66.94 110 ALA A CA 1
ATOM 900 C C . ALA A 1 110 ? 23.609 -8.898 -24.219 1 66.94 110 ALA A C 1
ATOM 902 O O . ALA A 1 110 ? 24.375 -8.32 -23.453 1 66.94 110 ALA A O 1
ATOM 903 N N . LYS A 1 111 ? 22.344 -8.68 -24.312 1 62.97 111 LYS A N 1
ATOM 904 C CA . LYS A 1 111 ? 21.766 -7.586 -23.547 1 62.97 111 LYS A CA 1
ATOM 905 C C . LYS A 1 111 ? 21.703 -7.93 -22.047 1 62.97 111 LYS A C 1
ATOM 907 O O . LYS A 1 111 ? 21.625 -7.039 -21.203 1 62.97 111 LYS A O 1
ATOM 912 N N . PHE A 1 112 ? 21.562 -9.203 -21.594 1 65 112 PHE A N 1
ATOM 913 C CA . PHE A 1 112 ? 21.422 -9.648 -20.219 1 65 112 PHE A CA 1
ATOM 914 C C . PHE A 1 112 ? 22.609 -9.172 -19.375 1 65 112 PHE A C 1
ATOM 916 O O . PHE A 1 112 ? 22.438 -8.766 -18.234 1 65 112 PHE A O 1
ATOM 923 N N . GLY A 1 113 ? 23.828 -9.078 -19.781 1 54.03 113 GLY A N 1
ATOM 924 C CA . GLY A 1 113 ? 25.031 -8.734 -19.062 1 54.03 113 GLY A CA 1
ATOM 925 C C . GLY A 1 113 ? 25.141 -7.258 -18.75 1 54.03 113 GLY A C 1
ATOM 926 O O . GLY A 1 113 ? 25.781 -6.875 -17.75 1 54.03 113 GLY A O 1
ATOM 927 N N . HIS A 1 114 ? 24.5 -6.402 -19.438 1 45.91 114 HIS A N 1
ATOM 928 C CA . HIS A 1 114 ? 24.656 -4.953 -19.359 1 45.91 114 HIS A CA 1
ATOM 929 C C . HIS A 1 114 ? 23.672 -4.352 -18.359 1 45.91 114 HIS A C 1
ATOM 931 O O . HIS A 1 114 ? 23.875 -3.24 -17.859 1 45.91 114 HIS A O 1
ATOM 937 N N . GLN A 1 115 ? 22.625 -5.082 -17.906 1 49.94 115 GLN A N 1
ATOM 938 C CA . GLN A 1 115 ? 21.359 -4.539 -17.406 1 49.94 115 GLN A CA 1
ATOM 939 C C . GLN A 1 115 ? 21.359 -4.449 -15.883 1 49.94 115 GLN A C 1
ATOM 941 O O . GLN A 1 115 ? 20.406 -3.957 -15.281 1 49.94 115 GLN A O 1
ATOM 946 N N . PHE A 1 116 ? 22.375 -4.91 -15.266 1 48.5 116 PHE A N 1
ATOM 947 C CA . PHE A 1 116 ? 22.359 -4.773 -13.812 1 48.5 116 PHE A CA 1
ATOM 948 C C . PHE A 1 116 ? 22.578 -3.324 -13.398 1 48.5 116 PHE A C 1
ATOM 950 O O . PHE A 1 116 ? 22.953 -3.049 -12.258 1 48.5 116 PHE A O 1
ATOM 957 N N . PHE A 1 117 ? 22.016 -2.445 -14.438 1 45 117 PHE A N 1
ATOM 958 C CA . PHE A 1 117 ? 22.188 -1.016 -14.211 1 45 117 PHE A CA 1
ATOM 959 C C . PHE A 1 117 ? 20.938 -0.409 -13.602 1 45 117 PHE A C 1
ATOM 961 O O . PHE A 1 117 ? 19.828 -0.883 -13.852 1 45 117 PHE A O 1
ATOM 968 N N . ASN A 1 118 ? 21.109 0.287 -12.531 1 47.28 118 ASN A N 1
ATOM 969 C CA . ASN A 1 118 ? 20.047 1.078 -11.945 1 47.28 118 ASN A CA 1
ATOM 970 C C . ASN A 1 118 ? 19.516 2.131 -12.922 1 47.28 118 ASN A C 1
ATOM 972 O O . ASN A 1 118 ? 20.297 2.941 -13.438 1 47.28 118 ASN A O 1
ATOM 976 N N . TYR A 1 119 ? 18.359 1.907 -13.516 1 46.47 119 TYR A N 1
ATOM 977 C CA . TYR A 1 119 ? 17.734 2.863 -14.422 1 46.47 119 TYR A CA 1
ATOM 978 C C . TYR A 1 119 ? 16.891 3.873 -13.648 1 46.47 119 TYR A C 1
ATOM 980 O O . TYR A 1 119 ? 15.938 3.5 -12.969 1 46.47 119 TYR A O 1
ATOM 988 N N . ASP A 1 120 ? 17.391 5.02 -13.328 1 46.94 120 ASP A N 1
ATOM 989 C CA . ASP A 1 120 ? 16.688 6.055 -12.586 1 46.94 120 ASP A CA 1
ATOM 990 C C . ASP A 1 120 ? 15.453 6.527 -13.352 1 46.94 120 ASP A C 1
ATOM 992 O O . ASP A 1 120 ? 14.445 6.895 -12.742 1 46.94 120 ASP A O 1
ATOM 996 N N . ASP A 1 121 ? 15.609 6.512 -14.703 1 46.62 121 ASP A N 1
ATOM 997 C CA . ASP A 1 121 ? 14.469 6.961 -15.508 1 46.62 121 ASP A CA 1
ATOM 998 C C . ASP A 1 121 ? 13.594 5.781 -15.914 1 46.62 121 ASP A C 1
ATOM 1000 O O . ASP A 1 121 ? 14.055 4.863 -16.594 1 46.62 121 ASP A O 1
ATOM 1004 N N . PRO A 1 122 ? 12.469 5.805 -15.5 1 52.41 122 PRO A N 1
ATOM 1005 C CA . PRO A 1 122 ? 11.562 4.715 -15.852 1 52.41 122 PRO A CA 1
ATOM 1006 C C . PRO A 1 122 ? 11.555 4.418 -17.344 1 52.41 122 PRO A C 1
ATOM 1008 O O . PRO A 1 122 ? 11.352 3.268 -17.75 1 52.41 122 PRO A O 1
ATOM 1011 N N . ALA A 1 123 ? 11.812 5.406 -18.156 1 49.69 123 ALA A N 1
ATOM 1012 C CA . ALA A 1 123 ? 11.742 5.234 -19.609 1 49.69 123 ALA A CA 1
ATOM 1013 C C . ALA A 1 123 ? 12.891 4.367 -20.109 1 49.69 123 ALA A C 1
ATOM 1015 O O . ALA A 1 123 ? 12.797 3.756 -21.172 1 49.69 123 ALA A O 1
ATOM 1016 N N . ASP A 1 124 ? 13.922 4.27 -19.234 1 50.34 124 ASP A N 1
ATOM 1017 C CA . ASP A 1 124 ? 15.125 3.57 -19.672 1 50.34 124 ASP A CA 1
ATOM 1018 C C . ASP A 1 124 ? 15.141 2.129 -19.172 1 50.34 124 ASP A C 1
ATOM 1020 O O . ASP A 1 124 ? 16.062 1.372 -19.453 1 50.34 124 ASP A O 1
ATOM 1024 N N . VAL A 1 125 ? 14.109 1.909 -18.5 1 53.66 125 VAL A N 1
ATOM 1025 C CA . VAL A 1 125 ? 14.102 0.568 -17.922 1 53.66 125 VAL A CA 1
ATOM 1026 C C . VAL A 1 125 ? 13.82 -0.46 -19.016 1 53.66 125 VAL A C 1
ATOM 1028 O O . VAL A 1 125 ? 12.805 -0.368 -19.719 1 53.66 125 VAL A O 1
ATOM 1031 N N . PRO A 1 126 ? 14.844 -1.278 -19.172 1 59.78 126 PRO A N 1
ATOM 1032 C CA . PRO A 1 126 ? 14.609 -2.309 -20.188 1 59.78 126 PRO A CA 1
ATOM 1033 C C . PRO A 1 126 ? 13.422 -3.207 -19.844 1 59.78 126 PRO A C 1
ATOM 1035 O O . PRO A 1 126 ? 12.906 -3.168 -18.719 1 59.78 126 PRO A O 1
ATOM 1038 N N . GLU A 1 127 ? 12.984 -3.873 -20.859 1 55.53 127 GLU A N 1
ATOM 1039 C CA . GLU A 1 127 ? 11.844 -4.777 -20.734 1 55.53 127 GLU A CA 1
ATOM 1040 C C . GLU A 1 127 ? 12.062 -5.797 -19.625 1 55.53 127 GLU A C 1
ATOM 1042 O O . GLU A 1 127 ? 11.109 -6.199 -18.953 1 55.53 127 GLU A O 1
ATOM 1047 N N . PHE A 1 128 ? 13.297 -6.113 -19.578 1 66.31 128 PHE A N 1
ATOM 1048 C CA . PHE A 1 128 ? 13.641 -7.051 -18.516 1 66.31 128 PHE A CA 1
ATOM 1049 C C . PHE A 1 128 ? 14.82 -6.535 -17.703 1 66.31 128 PHE A C 1
ATOM 1051 O O . PHE A 1 128 ? 15.703 -5.859 -18.234 1 66.31 128 PHE A O 1
ATOM 1058 N N . THR A 1 129 ? 14.695 -6.688 -16.391 1 71 129 THR A N 1
ATOM 1059 C CA . THR A 1 129 ? 15.773 -6.297 -15.492 1 71 129 THR A CA 1
ATOM 1060 C C . THR A 1 129 ? 16.297 -7.504 -14.719 1 71 129 THR A C 1
ATOM 1062 O O . THR A 1 129 ? 15.594 -8.508 -14.57 1 71 129 THR A O 1
ATOM 1065 N N . PRO A 1 130 ? 17.484 -7.445 -14.344 1 80.94 130 PRO A N 1
ATOM 1066 C CA . PRO A 1 130 ? 18.031 -8.555 -13.562 1 80.94 130 PRO A CA 1
ATOM 1067 C C . PRO A 1 130 ? 17.266 -8.789 -12.258 1 80.94 130 PRO A C 1
ATOM 1069 O O . PRO A 1 130 ? 17.328 -9.875 -11.68 1 80.94 130 PRO A O 1
ATOM 1072 N N . CYS A 1 131 ? 16.594 -7.816 -11.875 1 88.06 131 CYS A N 1
ATOM 1073 C CA . CYS A 1 131 ? 15.867 -7.934 -10.609 1 88.06 131 CYS A CA 1
ATOM 1074 C C . CYS A 1 131 ? 14.852 -9.062 -10.672 1 88.06 131 CYS A C 1
ATOM 1076 O O . CYS A 1 131 ? 14.734 -9.859 -9.734 1 88.06 131 CYS A O 1
ATOM 1078 N N . THR A 1 132 ? 14.188 -9.188 -11.789 1 92.5 132 THR A N 1
ATOM 1079 C CA . THR A 1 132 ? 13.172 -10.219 -11.945 1 92.5 132 THR A CA 1
ATOM 1080 C C . THR A 1 132 ? 13.82 -11.602 -12.023 1 92.5 132 THR A C 1
ATOM 1082 O O . THR A 1 132 ? 13.305 -12.57 -11.461 1 92.5 132 THR A O 1
ATOM 1085 N N . LEU A 1 133 ? 14.914 -11.672 -12.742 1 92.75 133 LEU A N 1
ATOM 1086 C CA . LEU A 1 133 ? 15.625 -12.938 -12.828 1 92.75 133 LEU A CA 1
ATOM 1087 C C . LEU A 1 133 ? 16.094 -13.398 -11.445 1 92.75 133 LEU A C 1
ATOM 1089 O O . LEU A 1 133 ? 15.945 -14.57 -11.094 1 92.75 133 LEU A O 1
ATOM 1093 N N . LEU A 1 134 ? 16.672 -12.453 -10.719 1 94.31 134 LEU A N 1
ATOM 1094 C CA . LEU A 1 134 ? 17.125 -12.781 -9.375 1 94.31 134 LEU A CA 1
ATOM 1095 C C . LEU A 1 134 ? 15.977 -13.25 -8.5 1 94.31 134 LEU A C 1
ATOM 1097 O O . LEU A 1 134 ? 16.141 -14.18 -7.703 1 94.31 134 LEU A O 1
ATOM 1101 N N . ALA A 1 135 ? 14.812 -12.656 -8.656 1 96.38 135 ALA A N 1
ATOM 1102 C CA . ALA A 1 135 ? 13.633 -13.078 -7.906 1 96.38 135 ALA A CA 1
ATOM 1103 C C . ALA A 1 135 ? 13.219 -14.5 -8.281 1 96.38 135 ALA A C 1
ATOM 1105 O O . ALA A 1 135 ? 12.859 -15.297 -7.418 1 96.38 135 ALA A O 1
ATOM 1106 N N . ILE A 1 136 ? 13.297 -14.766 -9.562 1 96.31 136 ILE A N 1
ATOM 1107 C CA . ILE A 1 136 ? 12.953 -16.094 -10.039 1 96.31 136 ILE A CA 1
ATOM 1108 C C . ILE A 1 136 ? 13.953 -17.109 -9.492 1 96.31 136 ILE A C 1
ATOM 1110 O O . ILE A 1 136 ? 13.562 -18.188 -9.031 1 96.31 136 ILE A O 1
ATOM 1114 N N . LEU A 1 137 ? 15.219 -16.781 -9.523 1 96.56 137 LEU A N 1
ATOM 1115 C CA . LEU A 1 137 ? 16.25 -17.656 -8.984 1 96.56 137 LEU A CA 1
ATOM 1116 C C . LEU A 1 137 ? 16.016 -17.891 -7.492 1 96.56 137 LEU A C 1
ATOM 1118 O O . LEU A 1 137 ? 16.203 -19.016 -7.004 1 96.56 137 LEU A O 1
ATOM 1122 N N . ALA A 1 138 ? 15.633 -16.859 -6.816 1 97.06 138 ALA A N 1
ATOM 1123 C CA . ALA A 1 138 ? 15.352 -16.984 -5.387 1 97.06 138 ALA A CA 1
ATOM 1124 C C . ALA A 1 138 ? 14.203 -17.953 -5.145 1 97.06 138 ALA A C 1
ATOM 1126 O O . ALA A 1 138 ? 14.266 -18.797 -4.246 1 97.06 138 ALA A O 1
ATOM 1127 N N . LEU A 1 139 ? 13.203 -17.859 -5.906 1 95.25 139 LEU A N 1
ATOM 1128 C CA . LEU A 1 139 ? 12.008 -18.672 -5.746 1 95.25 139 LEU A CA 1
ATOM 1129 C C . LEU A 1 139 ? 12.305 -20.141 -6.039 1 95.25 139 LEU A C 1
ATOM 1131 O O . LEU A 1 139 ? 11.773 -21.031 -5.375 1 95.25 139 LEU A O 1
ATOM 1135 N N . CYS A 1 140 ? 13.195 -20.391 -6.977 1 95.38 140 CYS A N 1
ATOM 1136 C CA . CYS A 1 140 ? 13.398 -21.75 -7.48 1 95.38 140 CYS A CA 1
ATOM 1137 C C . CYS A 1 140 ? 14.633 -22.391 -6.848 1 95.38 140 CYS A C 1
ATOM 1139 O O . CYS A 1 140 ? 14.82 -23.609 -6.934 1 95.38 140 CYS A O 1
ATOM 1141 N N . ALA A 1 141 ? 15.43 -21.656 -6.164 1 95.56 141 ALA A N 1
ATOM 1142 C CA . ALA A 1 141 ? 16.719 -22.125 -5.68 1 95.56 141 ALA A CA 1
ATOM 1143 C C . ALA A 1 141 ? 16.562 -23.297 -4.711 1 95.56 141 ALA A C 1
ATOM 1145 O O . ALA A 1 141 ? 17.375 -24.219 -4.691 1 95.56 141 ALA A O 1
ATOM 1146 N N . ARG A 1 142 ? 15.508 -23.312 -3.996 1 91.69 142 ARG A N 1
ATOM 1147 C CA . ARG A 1 142 ? 15.312 -24.328 -2.979 1 91.69 142 ARG A CA 1
ATOM 1148 C C . ARG A 1 142 ? 15.141 -25.703 -3.615 1 91.69 142 ARG A C 1
ATOM 1150 O O . ARG A 1 142 ? 15.445 -26.734 -2.99 1 91.69 142 ARG A O 1
ATOM 1157 N N . ASP A 1 143 ? 14.664 -25.703 -4.801 1 90.25 143 ASP A N 1
ATOM 1158 C CA . ASP A 1 143 ? 14.359 -26.969 -5.461 1 90.25 143 ASP A CA 1
ATOM 1159 C C . ASP A 1 143 ? 15.375 -27.281 -6.566 1 90.25 143 ASP A C 1
ATOM 1161 O O . ASP A 1 143 ? 15.102 -28.094 -7.453 1 90.25 143 ASP A O 1
ATOM 1165 N N . ASN A 1 144 ? 16.422 -26.594 -6.562 1 93.38 144 ASN A N 1
ATOM 1166 C CA . ASN A 1 144 ? 17.469 -26.828 -7.562 1 93.38 144 ASN A CA 1
ATOM 1167 C C . ASN A 1 144 ? 18.781 -27.25 -6.914 1 93.38 144 ASN A C 1
ATOM 1169 O O . ASN A 1 144 ? 19.469 -26.422 -6.301 1 93.38 144 ASN A O 1
ATOM 1173 N N . SER A 1 145 ? 19.141 -28.453 -7.113 1 92.38 145 SER A N 1
ATOM 1174 C CA . SER A 1 145 ? 20.297 -29.031 -6.438 1 92.38 145 SER A CA 1
ATOM 1175 C C . SER A 1 145 ? 21.594 -28.312 -6.801 1 92.38 145 SER A C 1
ATOM 1177 O O . SER A 1 145 ? 22.469 -28.141 -5.957 1 92.38 145 SER A O 1
ATOM 1179 N N . LYS A 1 146 ? 21.719 -27.891 -8.016 1 92.81 146 LYS A N 1
ATOM 1180 C CA . LYS A 1 146 ? 22.938 -27.188 -8.445 1 92.81 146 LYS A CA 1
ATOM 1181 C C . LYS A 1 146 ? 23.094 -25.859 -7.711 1 92.81 146 LYS A C 1
ATOM 1183 O O . LYS A 1 146 ? 24.188 -25.531 -7.242 1 92.81 146 LYS A O 1
ATOM 1188 N N . LEU A 1 147 ? 22.016 -25.141 -7.637 1 95.06 147 LEU A N 1
ATOM 1189 C CA . LEU A 1 147 ? 22.062 -23.859 -6.938 1 95.06 147 LEU A CA 1
ATOM 1190 C C . LEU A 1 147 ? 22.359 -24.062 -5.453 1 95.06 147 LEU A C 1
ATOM 1192 O O . LEU A 1 147 ? 23.062 -23.266 -4.844 1 95.06 147 LEU A O 1
ATOM 1196 N N . ILE A 1 148 ? 21.797 -25.109 -4.91 1 94.5 148 ILE A N 1
ATOM 1197 C CA . ILE A 1 148 ? 22.016 -25.406 -3.498 1 94.5 148 ILE A CA 1
ATOM 1198 C C . ILE A 1 148 ? 23.5 -25.719 -3.262 1 94.5 148 ILE A C 1
ATOM 1200 O O . ILE A 1 148 ? 24.094 -25.234 -2.297 1 94.5 148 ILE A O 1
ATOM 1204 N N . GLU A 1 149 ? 24.047 -26.406 -4.113 1 91.12 149 GLU A N 1
ATOM 1205 C CA . GLU A 1 149 ? 25.453 -26.781 -3.986 1 91.12 149 GLU A CA 1
ATOM 1206 C C . GLU A 1 149 ? 26.359 -25.547 -4.105 1 91.12 149 GLU A C 1
ATOM 1208 O O . GLU A 1 149 ? 27.344 -25.422 -3.373 1 91.12 149 GLU A O 1
ATOM 1213 N N . ILE A 1 150 ? 26.031 -24.656 -4.934 1 92.62 150 ILE A N 1
ATOM 1214 C CA . ILE A 1 150 ? 26.906 -23.531 -5.254 1 92.62 150 ILE A CA 1
ATOM 1215 C C . ILE A 1 150 ? 26.688 -22.422 -4.227 1 92.62 150 ILE A C 1
ATOM 1217 O O . ILE A 1 150 ? 27.656 -21.797 -3.779 1 92.62 150 ILE A O 1
ATOM 1221 N N . TYR A 1 151 ? 25.453 -22.188 -3.857 1 94.19 151 TYR A N 1
ATOM 1222 C CA . TYR A 1 151 ? 25.141 -20.984 -3.1 1 94.19 151 TYR A CA 1
ATOM 1223 C C . TYR A 1 151 ? 24.672 -21.344 -1.691 1 94.19 151 TYR A C 1
ATOM 1225 O O . TYR A 1 151 ? 24.422 -20.453 -0.876 1 94.19 151 TYR A O 1
ATOM 1233 N N . GLY A 1 152 ? 24.578 -22.531 -1.292 1 93.19 152 GLY A N 1
ATOM 1234 C CA . GLY A 1 152 ? 23.969 -22.984 -0.054 1 93.19 152 GLY A CA 1
ATOM 1235 C C . GLY A 1 152 ? 24.719 -22.547 1.185 1 93.19 152 GLY A C 1
ATOM 1236 O O . GLY A 1 152 ? 24.203 -22.625 2.297 1 93.19 152 GLY A O 1
ATOM 1237 N N . GLU A 1 153 ? 25.891 -21.969 1.076 1 90.19 153 GLU A N 1
ATOM 1238 C CA . GLU A 1 153 ? 26.703 -21.531 2.213 1 90.19 153 GLU A CA 1
ATOM 1239 C C . GLU A 1 153 ? 26.484 -20.047 2.516 1 90.19 153 GLU A C 1
ATOM 1241 O O . GLU A 1 153 ? 27.016 -19.531 3.49 1 90.19 153 GLU A O 1
ATOM 1246 N N . PHE A 1 154 ? 25.656 -19.453 1.726 1 92.19 154 PHE A N 1
ATOM 1247 C CA . PHE A 1 154 ? 25.406 -18.031 1.891 1 92.19 154 PHE A CA 1
ATOM 1248 C C . PHE A 1 154 ? 24.75 -17.75 3.242 1 92.19 154 PHE A C 1
ATOM 1250 O O . PHE A 1 154 ? 23.859 -18.469 3.666 1 92.19 154 PHE A O 1
ATOM 1257 N N . ASP A 1 155 ? 25.344 -16.797 3.898 1 86.88 155 ASP A N 1
ATOM 1258 C CA . ASP A 1 155 ? 24.797 -16.297 5.16 1 86.88 155 ASP A CA 1
ATOM 1259 C C . ASP A 1 155 ? 24.641 -14.789 5.133 1 86.88 155 ASP A C 1
ATOM 1261 O O . ASP A 1 155 ? 25.625 -14.055 5.145 1 86.88 155 ASP A O 1
ATOM 1265 N N . GLN A 1 156 ? 23.422 -14.398 5.168 1 85.44 156 GLN A N 1
ATOM 1266 C CA . GLN A 1 156 ? 23.125 -12.969 5.062 1 85.44 156 GLN A CA 1
ATOM 1267 C C . GLN A 1 156 ? 23.672 -12.203 6.27 1 85.44 156 GLN A C 1
ATOM 1269 O O . GLN A 1 156 ? 23.984 -11.016 6.168 1 85.44 156 GLN A O 1
ATOM 1274 N N . GLY A 1 157 ? 23.766 -12.859 7.352 1 78.62 157 GLY A N 1
ATOM 1275 C CA . GLY A 1 157 ? 24.234 -12.227 8.57 1 78.62 157 GLY A CA 1
ATOM 1276 C C . GLY A 1 157 ? 25.75 -12.117 8.648 1 78.62 157 GLY A C 1
ATOM 1277 O O . GLY A 1 157 ? 26.281 -11.445 9.531 1 78.62 157 GLY A O 1
ATOM 1278 N N . ASN A 1 158 ? 26.375 -12.789 7.727 1 78.94 158 ASN A N 1
ATOM 1279 C CA . ASN A 1 158 ? 27.844 -12.82 7.723 1 78.94 158 ASN A CA 1
ATOM 1280 C C . ASN A 1 158 ? 28.406 -12.203 6.445 1 78.94 158 ASN A C 1
ATOM 1282 O O . ASN A 1 158 ? 28.766 -12.914 5.516 1 78.94 158 ASN A O 1
ATOM 1286 N N . ASN A 1 159 ? 28.625 -10.898 6.406 1 76.5 159 ASN A N 1
ATOM 1287 C CA . ASN A 1 159 ? 29.188 -10.125 5.309 1 76.5 159 ASN A CA 1
ATOM 1288 C C . ASN A 1 159 ? 28.672 -10.602 3.957 1 76.5 159 ASN A C 1
ATOM 1290 O O . ASN A 1 159 ? 29.422 -11.117 3.141 1 76.5 159 ASN A O 1
ATOM 1294 N N . PRO A 1 160 ? 27.484 -10.398 3.695 1 84.94 160 PRO A N 1
ATOM 1295 C CA . PRO A 1 160 ? 26.844 -10.969 2.506 1 84.94 160 PRO A CA 1
ATOM 1296 C C . PRO A 1 160 ? 27.484 -10.484 1.206 1 84.94 160 PRO A C 1
ATOM 1298 O O . PRO A 1 160 ? 27.562 -11.242 0.23 1 84.94 160 PRO A O 1
ATOM 1301 N N . ILE A 1 161 ? 28.078 -9.375 1.188 1 82.62 161 ILE A N 1
ATOM 1302 C CA . ILE A 1 161 ? 28.641 -8.805 -0.033 1 82.62 161 ILE A CA 1
ATOM 1303 C C . ILE A 1 161 ? 29.953 -9.5 -0.377 1 82.62 161 ILE A C 1
ATOM 1305 O O . ILE A 1 161 ? 30.281 -9.656 -1.553 1 82.62 161 ILE A O 1
ATOM 1309 N N . GLN A 1 162 ? 30.656 -10.07 0.597 1 79.06 162 GLN A N 1
ATOM 1310 C CA . GLN A 1 162 ? 31.969 -10.688 0.39 1 79.06 162 GLN A CA 1
ATOM 1311 C C . GLN A 1 162 ? 31.828 -12.188 0.129 1 79.06 162 GLN A C 1
ATOM 1313 O O . GLN A 1 162 ? 32.812 -12.867 -0.161 1 79.06 162 GLN A O 1
ATOM 1318 N N . PHE A 1 163 ? 30.625 -12.68 0.111 1 86.88 163 PHE A N 1
ATOM 1319 C CA . PHE A 1 163 ? 30.406 -14.102 -0.102 1 86.88 163 PHE A CA 1
ATOM 1320 C C . PHE A 1 163 ? 30.781 -14.5 -1.522 1 86.88 163 PHE A C 1
ATOM 1322 O O . PHE A 1 163 ? 30.438 -13.805 -2.48 1 86.88 163 PHE A O 1
ATOM 1329 N N . ILE A 1 164 ? 31.547 -15.609 -1.581 1 83.94 164 ILE A N 1
ATOM 1330 C CA . ILE A 1 164 ? 31.906 -16.188 -2.875 1 83.94 164 ILE A CA 1
ATOM 1331 C C . ILE A 1 164 ? 31.281 -17.562 -3.02 1 83.94 164 ILE A C 1
ATOM 1333 O O . ILE A 1 164 ? 31.578 -18.469 -2.236 1 83.94 164 ILE A O 1
ATOM 1337 N N . PRO A 1 165 ? 30.422 -17.703 -3.986 1 88 165 PRO A N 1
ATOM 1338 C CA . PRO A 1 165 ? 29.812 -19.016 -4.203 1 88 165 PRO A CA 1
ATOM 1339 C C . PRO A 1 165 ? 30.828 -20.094 -4.52 1 88 165 PRO A C 1
ATOM 1341 O O . PRO A 1 165 ? 31.906 -19.797 -5.047 1 88 165 PRO A O 1
ATOM 1344 N N . ASN A 1 166 ? 30.469 -21.297 -4.164 1 82.06 166 ASN A N 1
ATOM 1345 C CA . ASN A 1 166 ? 31.359 -22.438 -4.363 1 82.06 166 ASN A CA 1
ATOM 1346 C C . ASN A 1 166 ? 31.094 -23.141 -5.695 1 82.06 166 ASN A C 1
ATOM 1348 O O . ASN A 1 166 ? 30.172 -23.953 -5.801 1 82.06 166 ASN A O 1
ATOM 1352 N N . PHE A 1 167 ? 31.922 -22.797 -6.676 1 76.94 167 PHE A N 1
ATOM 1353 C CA . PHE A 1 167 ? 31.719 -23.406 -7.988 1 76.94 167 PHE A CA 1
ATOM 1354 C C . PHE A 1 167 ? 32.531 -24.703 -8.109 1 76.94 167 PHE A C 1
ATOM 1356 O O . PHE A 1 167 ? 32.469 -25.375 -9.133 1 76.94 167 PHE A O 1
ATOM 1363 N N . SER A 1 168 ? 33.375 -24.953 -6.992 1 64.62 168 SER A N 1
ATOM 1364 C CA . SER A 1 168 ? 34.188 -26.156 -7.051 1 64.62 168 SER A CA 1
ATOM 1365 C C . SER A 1 168 ? 33.344 -27.406 -6.781 1 64.62 168 SER A C 1
ATOM 1367 O O . SER A 1 168 ? 32.375 -27.375 -6.02 1 64.62 168 SER A O 1
ATOM 1369 N N . SER A 1 169 ? 33.281 -28.375 -7.754 1 56.88 169 SER A N 1
ATOM 1370 C CA . SER A 1 169 ? 32.562 -29.656 -7.691 1 56.88 169 SER A CA 1
ATOM 1371 C C . SER A 1 169 ? 32.906 -30.406 -6.402 1 56.88 169 SER A C 1
ATOM 1373 O O . SER A 1 169 ? 32.375 -31.484 -6.152 1 56.88 169 SER A O 1
ATOM 1375 N N . ILE A 1 170 ? 33.812 -30.031 -5.602 1 50.34 170 ILE A N 1
ATOM 1376 C CA . ILE A 1 170 ? 34.156 -30.859 -4.449 1 50.34 170 ILE A CA 1
ATOM 1377 C C . ILE A 1 170 ? 33.188 -30.578 -3.311 1 50.34 170 ILE A C 1
ATOM 1379 O O . ILE A 1 170 ? 33.094 -29.438 -2.834 1 50.34 170 ILE A O 1
ATOM 1383 N N . PRO A 1 171 ? 32.312 -31.484 -3.219 1 50.5 171 PRO A N 1
ATOM 1384 C CA . PRO A 1 171 ? 31.375 -31.312 -2.096 1 50.5 171 PRO A CA 1
ATOM 1385 C C . PRO A 1 171 ? 32.094 -30.938 -0.798 1 50.5 171 PRO A C 1
ATOM 1387 O O . PRO A 1 171 ? 33.062 -31.594 -0.413 1 50.5 171 PRO A O 1
ATOM 1390 N N . SER A 1 172 ? 32.5 -29.891 -0.568 1 45.47 172 SER A N 1
ATOM 1391 C CA . SER A 1 172 ? 33.094 -29.734 0.765 1 45.47 172 SER A CA 1
ATOM 1392 C C . SER A 1 172 ? 32.156 -30.328 1.833 1 45.47 172 SER A C 1
ATOM 1394 O O . SER A 1 172 ? 30.969 -30.047 1.862 1 45.47 172 SER A O 1
ATOM 1396 N N . LYS A 1 173 ? 32.531 -31.516 2.309 1 45.5 173 LYS A N 1
ATOM 1397 C CA . LYS A 1 173 ? 31.828 -32.281 3.33 1 45.5 173 LYS A CA 1
ATOM 1398 C C . LYS A 1 173 ? 31.203 -31.344 4.367 1 45.5 173 LYS A C 1
ATOM 1400 O O . LYS A 1 173 ? 30.391 -31.781 5.184 1 45.5 173 LYS A O 1
ATOM 1405 N N . LEU A 1 174 ? 31.859 -30.453 4.812 1 43.22 174 LEU A N 1
ATOM 1406 C CA . LEU A 1 174 ? 31.609 -29.953 6.164 1 43.22 174 LEU A CA 1
ATOM 1407 C C . LEU A 1 174 ? 30.469 -28.953 6.176 1 43.22 174 LEU A C 1
ATOM 1409 O O . LEU A 1 174 ? 29.953 -28.594 7.242 1 43.22 174 LEU A O 1
ATOM 1413 N N . THR A 1 175 ? 30.359 -27.922 5.184 1 52.28 175 THR A N 1
ATOM 1414 C CA . THR A 1 175 ? 29.484 -26.812 5.543 1 52.28 175 THR A CA 1
ATOM 1415 C C . THR A 1 175 ? 28.078 -27.047 5.016 1 52.28 175 THR A C 1
ATOM 1417 O O . THR A 1 175 ? 27.891 -27.562 3.91 1 52.28 175 THR A O 1
ATOM 1420 N N . SER A 1 176 ? 27.109 -27.391 5.84 1 60.56 176 SER A N 1
ATOM 1421 C CA . SER A 1 176 ? 25.672 -27.578 5.691 1 60.56 176 SER A CA 1
ATOM 1422 C C . SER A 1 176 ? 25.094 -26.672 4.613 1 60.56 176 SER A C 1
ATOM 1424 O O . SER A 1 176 ? 25.188 -25.453 4.715 1 60.56 176 SER A O 1
ATOM 1426 N N . GLN A 1 177 ? 25 -27.219 3.291 1 75.88 177 GLN A N 1
ATOM 1427 C CA . GLN A 1 177 ? 24.328 -26.562 2.178 1 75.88 177 GLN A CA 1
ATOM 1428 C C . GLN A 1 177 ? 22.828 -26.453 2.424 1 75.88 177 GLN A C 1
ATOM 1430 O O . GLN A 1 177 ? 22.141 -27.484 2.504 1 75.88 177 GLN A O 1
ATOM 1435 N N . SER A 1 178 ? 22.406 -25.344 2.639 1 89.06 178 SER A N 1
ATOM 1436 C CA . SER A 1 178 ? 21.031 -25.078 2.996 1 89.06 178 SER A CA 1
ATOM 1437 C C . SER A 1 178 ? 20.234 -24.531 1.802 1 89.06 178 SER A C 1
ATOM 1439 O O . SER A 1 178 ? 20.656 -23.562 1.174 1 89.06 178 SER A O 1
ATOM 1441 N N . PRO A 1 179 ? 19.188 -25.25 1.365 1 91.94 179 PRO A N 1
ATOM 1442 C CA . PRO A 1 179 ? 18.312 -24.734 0.302 1 91.94 179 PRO A CA 1
ATOM 1443 C C . PRO A 1 179 ? 17.844 -23.297 0.573 1 91.94 179 PRO A C 1
ATOM 1445 O O . PRO A 1 179 ? 17.781 -22.484 -0.345 1 91.94 179 PRO A O 1
ATOM 1448 N N . SER A 1 180 ? 17.594 -23.047 1.762 1 92.94 180 SER A N 1
ATOM 1449 C CA . SER A 1 180 ? 17.125 -21.719 2.133 1 92.94 180 SER A CA 1
ATOM 1450 C C . SER A 1 180 ? 18.219 -20.672 1.924 1 92.94 180 SER A C 1
ATOM 1452 O O . SER A 1 180 ? 17.938 -19.547 1.498 1 92.94 180 SER A O 1
ATOM 1454 N N . ASN A 1 181 ? 19.422 -21.062 2.223 1 93.81 181 ASN A N 1
ATOM 1455 C CA . ASN A 1 181 ? 20.531 -20.141 2.041 1 93.81 181 ASN A CA 1
ATOM 1456 C C . ASN A 1 181 ? 20.734 -19.781 0.569 1 93.81 181 ASN A C 1
ATOM 1458 O O . ASN A 1 181 ? 20.984 -18.641 0.232 1 93.81 181 ASN A O 1
ATOM 1462 N N . ALA A 1 182 ? 20.641 -20.812 -0.231 1 95.06 182 ALA A N 1
ATOM 1463 C CA . ALA A 1 182 ? 20.75 -20.562 -1.666 1 95.06 182 ALA A CA 1
ATOM 1464 C C . ALA A 1 182 ? 19.688 -19.578 -2.139 1 95.06 182 ALA A C 1
ATOM 1466 O O . ALA A 1 182 ? 19.969 -18.656 -2.906 1 95.06 182 ALA A O 1
ATOM 1467 N N . SER A 1 183 ? 18.469 -19.797 -1.726 1 96.31 183 SER A N 1
ATOM 1468 C CA . SER A 1 183 ? 17.359 -18.906 -2.057 1 96.31 183 SER A CA 1
ATOM 1469 C C . SER A 1 183 ? 17.609 -17.5 -1.562 1 96.31 183 SER A C 1
ATOM 1471 O O . SER A 1 183 ? 17.391 -16.531 -2.293 1 96.31 183 SER A O 1
ATOM 1473 N N . ARG A 1 184 ? 18.172 -17.344 -0.401 1 96.06 184 ARG A N 1
ATOM 1474 C CA . ARG A 1 184 ? 18.391 -16.047 0.235 1 96.06 184 ARG A CA 1
ATOM 1475 C C . ARG A 1 184 ? 19.469 -15.258 -0.49 1 96.06 184 ARG A C 1
ATOM 1477 O O . ARG A 1 184 ? 19.422 -14.031 -0.531 1 96.06 184 ARG A O 1
ATOM 1484 N N . TYR A 1 185 ? 20.359 -15.984 -1.07 1 94.44 185 TYR A N 1
ATOM 1485 C CA . TYR A 1 185 ? 21.406 -15.305 -1.827 1 94.44 185 TYR A CA 1
ATOM 1486 C C . TYR A 1 185 ? 20.812 -14.453 -2.943 1 94.44 185 TYR A C 1
ATOM 1488 O O . TYR A 1 185 ? 21.109 -13.266 -3.061 1 94.44 185 TYR A O 1
ATOM 1496 N N . PHE A 1 186 ? 19.984 -15.031 -3.682 1 95.94 186 PHE A N 1
ATOM 1497 C CA . PHE A 1 186 ? 19.406 -14.352 -4.832 1 95.94 186 PHE A CA 1
ATOM 1498 C C . PHE A 1 186 ? 18.406 -13.289 -4.387 1 95.94 186 PHE A C 1
ATOM 1500 O O . PHE A 1 186 ? 18.328 -12.219 -4.984 1 95.94 186 PHE A O 1
ATOM 1507 N N . ALA A 1 187 ? 17.641 -13.609 -3.359 1 96.38 187 ALA A N 1
ATOM 1508 C CA . ALA A 1 187 ? 16.703 -12.625 -2.82 1 96.38 187 ALA A CA 1
ATOM 1509 C C . ALA A 1 187 ? 17.438 -11.391 -2.311 1 96.38 187 ALA A C 1
ATOM 1511 O O . ALA A 1 187 ? 16.969 -10.266 -2.473 1 96.38 187 ALA A O 1
ATOM 1512 N N . PHE A 1 188 ? 18.625 -11.633 -1.702 1 93.25 188 PHE A N 1
ATOM 1513 C CA . PHE A 1 188 ? 19.438 -10.547 -1.159 1 93.25 188 PHE A CA 1
ATOM 1514 C C . PHE A 1 188 ? 19.828 -9.57 -2.258 1 93.25 188 PHE A C 1
ATOM 1516 O O . PHE A 1 188 ? 19.656 -8.359 -2.107 1 93.25 188 PHE A O 1
ATOM 1523 N N . TYR A 1 189 ? 20.25 -10.078 -3.293 1 90.5 189 TYR A N 1
ATOM 1524 C CA . TYR A 1 189 ? 20.734 -9.203 -4.355 1 90.5 189 TYR A CA 1
ATOM 1525 C C . TYR A 1 189 ? 19.578 -8.578 -5.117 1 90.5 189 TYR A C 1
ATOM 1527 O O . TYR A 1 189 ? 19.672 -7.438 -5.582 1 90.5 189 TYR A O 1
ATOM 1535 N N . SER A 1 190 ? 18.453 -9.32 -5.277 1 92.69 190 SER A N 1
ATOM 1536 C CA . SER A 1 190 ? 17.266 -8.703 -5.859 1 92.69 190 SER A CA 1
ATOM 1537 C C . SER A 1 190 ? 16.812 -7.508 -5.035 1 92.69 190 SER A C 1
ATOM 1539 O O . SER A 1 190 ? 16.484 -6.453 -5.586 1 92.69 190 SER A O 1
ATOM 1541 N N . ARG A 1 191 ? 16.828 -7.645 -3.762 1 90.94 191 ARG A N 1
ATOM 1542 C CA . ARG A 1 191 ? 16.438 -6.582 -2.838 1 90.94 191 ARG A CA 1
ATOM 1543 C C . ARG A 1 191 ? 17.391 -5.395 -2.939 1 90.94 191 ARG A C 1
ATOM 1545 O O . ARG A 1 191 ? 16.969 -4.242 -2.84 1 90.94 191 ARG A O 1
ATOM 1552 N N . LEU A 1 192 ? 18.641 -5.734 -3.051 1 86.94 192 LEU A N 1
ATOM 1553 C CA . LEU A 1 192 ? 19.656 -4.684 -3.168 1 86.94 192 LEU A CA 1
ATOM 1554 C C . LEU A 1 192 ? 19.391 -3.812 -4.391 1 86.94 192 LEU A C 1
ATOM 1556 O O . LEU A 1 192 ? 19.547 -2.592 -4.332 1 86.94 192 LEU A O 1
ATOM 1560 N N . LEU A 1 193 ? 19 -4.41 -5.422 1 84.69 193 LEU A N 1
ATOM 1561 C CA . LEU A 1 193 ? 18.672 -3.658 -6.633 1 84.69 193 LEU A CA 1
ATOM 1562 C C . LEU A 1 193 ? 17.406 -2.844 -6.445 1 84.69 193 LEU A C 1
ATOM 1564 O O . LEU A 1 193 ? 17.312 -1.708 -6.918 1 84.69 193 LEU A O 1
ATOM 1568 N N . LEU A 1 194 ? 16.469 -3.375 -5.723 1 88.31 194 LEU A N 1
ATOM 1569 C CA . LEU A 1 194 ? 15.172 -2.732 -5.52 1 88.31 194 LEU A CA 1
ATOM 1570 C C . LEU A 1 194 ? 15.297 -1.545 -4.57 1 88.31 194 LEU A C 1
ATOM 1572 O O . LEU A 1 194 ? 14.555 -0.568 -4.691 1 88.31 194 LEU A O 1
ATOM 1576 N N . LYS A 1 195 ? 16.203 -1.623 -3.646 1 87.25 195 LYS A N 1
ATOM 1577 C CA . LYS A 1 195 ? 16.344 -0.589 -2.623 1 87.25 195 LYS A CA 1
ATOM 1578 C C . LYS A 1 195 ? 16.594 0.778 -3.252 1 87.25 195 LYS A C 1
ATOM 1580 O O . LYS A 1 195 ? 16.094 1.795 -2.76 1 87.25 195 LYS A O 1
ATOM 1585 N N . ASP A 1 196 ? 17.25 0.815 -4.312 1 81.25 196 ASP A N 1
ATOM 1586 C CA . ASP A 1 196 ? 17.609 2.078 -4.953 1 81.25 196 ASP A CA 1
ATOM 1587 C C . ASP A 1 196 ? 16.453 2.598 -5.812 1 81.25 196 ASP A C 1
ATOM 1589 O O . ASP A 1 196 ? 16.438 3.771 -6.191 1 81.25 196 ASP A O 1
ATOM 1593 N N . MET A 1 197 ? 15.516 1.709 -6.004 1 85.5 197 MET A N 1
ATOM 1594 C CA . MET A 1 197 ? 14.438 2.088 -6.91 1 85.5 197 MET A CA 1
ATOM 1595 C C . MET A 1 197 ? 13.078 1.769 -6.305 1 85.5 197 MET A C 1
ATOM 1597 O O . MET A 1 197 ? 12.109 1.544 -7.027 1 85.5 197 MET A O 1
ATOM 1601 N N . PHE A 1 198 ? 13.023 1.721 -5.008 1 87.06 198 PHE A N 1
ATOM 1602 C CA . PHE A 1 198 ? 11.805 1.286 -4.336 1 87.06 198 PHE A CA 1
ATOM 1603 C C . PHE A 1 198 ? 10.68 2.283 -4.562 1 87.06 198 PHE A C 1
ATOM 1605 O O . PHE A 1 198 ? 9.5 1.954 -4.379 1 87.06 198 PHE A O 1
ATOM 1612 N N . ASP A 1 199 ? 11.047 3.518 -5.055 1 89.25 199 ASP A N 1
ATOM 1613 C CA . ASP A 1 199 ? 10.039 4.559 -5.215 1 89.25 199 ASP A CA 1
ATOM 1614 C C . ASP A 1 199 ? 9.875 4.945 -6.684 1 89.25 199 ASP A C 1
ATOM 1616 O O . ASP A 1 199 ? 9.359 6.023 -6.992 1 89.25 199 ASP A O 1
ATOM 1620 N N . THR A 1 200 ? 10.391 4.137 -7.582 1 87.38 200 THR A N 1
ATOM 1621 C CA . THR A 1 200 ? 10.289 4.355 -9.023 1 87.38 200 THR A CA 1
ATOM 1622 C C . THR A 1 200 ? 9.508 3.225 -9.688 1 87.38 200 THR A C 1
ATOM 1624 O O . THR A 1 200 ? 10.078 2.186 -10.023 1 87.38 200 THR A O 1
ATOM 1627 N N . PRO A 1 201 ? 8.297 3.48 -10.016 1 89.69 201 PRO A N 1
ATOM 1628 C CA . PRO A 1 201 ? 7.438 2.418 -10.547 1 89.69 201 PRO A CA 1
ATOM 1629 C C . PRO A 1 201 ? 7.887 1.927 -11.922 1 89.69 201 PRO A C 1
ATOM 1631 O O . PRO A 1 201 ? 8.266 2.73 -12.773 1 89.69 201 PRO A O 1
ATOM 1634 N N . ALA A 1 202 ? 7.965 0.696 -12.094 1 89.38 202 ALA A N 1
ATOM 1635 C CA . ALA A 1 202 ? 8.227 -0.002 -13.352 1 89.38 202 ALA A CA 1
ATOM 1636 C C . ALA A 1 202 ? 7.633 -1.408 -13.328 1 89.38 202 ALA A C 1
ATOM 1638 O O . ALA A 1 202 ? 7.531 -2.029 -12.273 1 89.38 202 ALA A O 1
ATOM 1639 N N . ILE A 1 203 ? 7.262 -1.915 -14.445 1 91.38 203 ILE A N 1
ATOM 1640 C CA . ILE A 1 203 ? 6.59 -3.209 -14.523 1 91.38 203 ILE A CA 1
ATOM 1641 C C . ILE A 1 203 ? 7.508 -4.301 -13.984 1 91.38 203 ILE A C 1
ATOM 1643 O O . ILE A 1 203 ? 7.055 -5.23 -13.312 1 91.38 203 ILE A O 1
ATOM 1647 N N . GLN A 1 204 ? 8.789 -4.246 -14.258 1 90.81 204 GLN A N 1
ATOM 1648 C CA . GLN A 1 204 ? 9.742 -5.25 -13.812 1 90.81 204 GLN A CA 1
ATOM 1649 C C . GLN A 1 204 ? 9.859 -5.262 -12.289 1 90.81 204 GLN A C 1
ATOM 1651 O O . GLN A 1 204 ? 10.039 -6.32 -11.68 1 90.81 204 GLN A O 1
ATOM 1656 N N . ARG A 1 205 ? 9.781 -4.098 -11.727 1 93.31 205 ARG A N 1
ATOM 1657 C CA . ARG A 1 205 ? 9.852 -4.02 -10.266 1 93.31 205 ARG A CA 1
ATOM 1658 C C . ARG A 1 205 ? 8.578 -4.566 -9.633 1 93.31 205 ARG A C 1
ATOM 1660 O O . ARG A 1 205 ? 8.633 -5.219 -8.586 1 93.31 205 ARG A O 1
ATOM 1667 N N . VAL A 1 206 ? 7.422 -4.281 -10.273 1 96.19 206 VAL A N 1
ATOM 1668 C CA . VAL A 1 206 ? 6.164 -4.855 -9.812 1 96.19 206 VAL A CA 1
ATOM 1669 C C . VAL A 1 206 ? 6.25 -6.379 -9.828 1 96.19 206 VAL A C 1
ATOM 1671 O O . VAL A 1 206 ? 5.922 -7.039 -8.844 1 96.19 206 VAL A O 1
ATOM 1674 N N . GLN A 1 207 ? 6.762 -6.895 -10.891 1 96.75 207 GLN A N 1
ATOM 1675 C CA . GLN A 1 207 ? 6.891 -8.336 -11.055 1 96.75 207 GLN A CA 1
ATOM 1676 C C . GLN A 1 207 ? 7.879 -8.914 -10.047 1 96.75 207 GLN A C 1
ATOM 1678 O O . GLN A 1 207 ? 7.605 -9.945 -9.422 1 96.75 207 GLN A O 1
ATOM 1683 N N . SER A 1 208 ? 8.969 -8.266 -9.875 1 95.81 208 SER A N 1
ATOM 1684 C CA . SER A 1 208 ? 9.977 -8.719 -8.922 1 95.81 208 SER A CA 1
ATOM 1685 C C . SER A 1 208 ? 9.438 -8.727 -7.5 1 95.81 208 SER A C 1
ATOM 1687 O O . SER A 1 208 ? 9.641 -9.68 -6.754 1 95.81 208 SER A O 1
ATOM 1689 N N . LEU A 1 209 ? 8.781 -7.637 -7.16 1 97.5 209 LEU A N 1
ATOM 1690 C CA . LEU A 1 209 ? 8.219 -7.523 -5.82 1 97.5 209 LEU A CA 1
ATOM 1691 C C . LEU A 1 209 ? 7.172 -8.609 -5.578 1 97.5 209 LEU A C 1
ATOM 1693 O O . LEU A 1 209 ? 7.082 -9.156 -4.48 1 97.5 209 LEU A O 1
ATOM 1697 N N . ALA A 1 210 ? 6.395 -8.914 -6.562 1 97.69 210 ALA A N 1
ATOM 1698 C CA . ALA A 1 210 ? 5.398 -9.977 -6.434 1 97.69 210 ALA A CA 1
ATOM 1699 C C . ALA A 1 210 ? 6.059 -11.32 -6.16 1 97.69 210 ALA A C 1
ATOM 1701 O O . ALA A 1 210 ? 5.66 -12.039 -5.238 1 97.69 210 ALA A O 1
ATOM 1702 N N . ILE A 1 211 ? 7.039 -11.625 -6.922 1 97.38 211 ILE A N 1
ATOM 1703 C CA . ILE A 1 211 ? 7.738 -12.898 -6.754 1 97.38 211 ILE A CA 1
ATOM 1704 C C . ILE A 1 211 ? 8.453 -12.914 -5.406 1 97.38 211 ILE A C 1
ATOM 1706 O O . ILE A 1 211 ? 8.406 -13.914 -4.684 1 97.38 211 ILE A O 1
ATOM 1710 N N . LEU A 1 212 ? 9.086 -11.828 -5.082 1 97.31 212 LEU A N 1
ATOM 1711 C CA . LEU A 1 212 ? 9.805 -11.75 -3.814 1 97.31 212 LEU A CA 1
ATOM 1712 C C . LEU A 1 212 ? 8.836 -11.867 -2.637 1 97.31 212 LEU A C 1
ATOM 1714 O O . LEU A 1 212 ? 9.203 -12.375 -1.576 1 97.31 212 LEU A O 1
ATOM 1718 N N . SER A 1 213 ? 7.652 -11.328 -2.82 1 97.12 213 SER A N 1
ATOM 1719 C CA . SER A 1 213 ? 6.641 -11.508 -1.782 1 97.12 213 SER A CA 1
ATOM 1720 C C . SER A 1 213 ? 6.406 -12.984 -1.485 1 97.12 213 SER A C 1
ATOM 1722 O O . SER A 1 213 ? 6.332 -13.391 -0.322 1 97.12 213 SER A O 1
ATOM 1724 N N . SER A 1 214 ? 6.324 -13.758 -2.508 1 96.12 214 SER A N 1
ATOM 1725 C CA . SER A 1 214 ? 6.16 -15.203 -2.338 1 96.12 214 SER A CA 1
ATOM 1726 C C . SER A 1 214 ? 7.383 -15.82 -1.673 1 96.12 214 SER A C 1
ATOM 1728 O O . SER A 1 214 ? 7.25 -16.688 -0.809 1 96.12 214 SER A O 1
ATOM 1730 N N . HIS A 1 215 ? 8.508 -15.406 -2.061 1 95.56 215 HIS A N 1
ATOM 1731 C CA . HIS A 1 215 ? 9.734 -15.875 -1.431 1 95.56 215 HIS A CA 1
ATOM 1732 C C . HIS A 1 215 ? 9.734 -15.578 0.065 1 95.56 215 HIS A C 1
ATOM 1734 O O . HIS A 1 215 ? 10.062 -16.453 0.875 1 95.56 215 HIS A O 1
ATOM 1740 N N . GLU A 1 216 ? 9.422 -14.328 0.414 1 95.56 216 GLU A N 1
ATOM 1741 C CA . GLU A 1 216 ? 9.43 -13.93 1.818 1 95.56 216 GLU A CA 1
ATOM 1742 C C . GLU A 1 216 ? 8.414 -14.734 2.621 1 95.56 216 GLU A C 1
ATOM 1744 O O . GLU A 1 216 ? 8.672 -15.109 3.766 1 95.56 216 GLU A O 1
ATOM 1749 N N . TRP A 1 217 ? 7.34 -14.961 2.043 1 93.25 217 TRP A N 1
ATOM 1750 C CA . TRP A 1 217 ? 6.344 -15.797 2.701 1 93.25 217 TRP A CA 1
ATOM 1751 C C . TRP A 1 217 ? 6.902 -17.188 2.979 1 93.25 217 TRP A C 1
ATOM 1753 O O . TRP A 1 217 ? 6.695 -17.75 4.062 1 93.25 217 TRP A O 1
ATOM 1763 N N . SER A 1 218 ? 7.59 -17.719 2.049 1 91.75 218 SER A N 1
ATOM 1764 C CA . SER A 1 218 ? 8.18 -19.047 2.201 1 91.75 218 SER A CA 1
ATOM 1765 C C . SER A 1 218 ? 9.234 -19.062 3.305 1 91.75 218 SER A C 1
ATOM 1767 O O . SER A 1 218 ? 9.461 -20.094 3.939 1 91.75 218 SER A O 1
ATOM 1769 N N . GLU A 1 219 ? 9.859 -17.938 3.51 1 91.62 219 GLU A N 1
ATOM 1770 C CA . GLU A 1 219 ? 10.898 -17.797 4.527 1 91.62 219 GLU A CA 1
ATOM 1771 C C . GLU A 1 219 ? 10.297 -17.562 5.906 1 91.62 219 GLU A C 1
ATOM 1773 O O . GLU A 1 219 ? 11.016 -17.469 6.898 1 91.62 219 GLU A O 1
ATOM 1778 N N . GLY A 1 220 ? 8.992 -17.406 5.914 1 89.25 220 GLY A N 1
ATOM 1779 C CA . GLY A 1 220 ? 8.32 -17.109 7.172 1 89.25 220 GLY A CA 1
ATOM 1780 C C . GLY A 1 220 ? 8.297 -15.641 7.516 1 89.25 220 GLY A C 1
ATOM 1781 O O . GLY A 1 220 ? 7.996 -15.266 8.648 1 89.25 220 GLY A O 1
ATOM 1782 N N . ASN A 1 221 ? 8.688 -14.852 6.559 1 91.81 221 ASN A N 1
ATOM 1783 C CA . ASN A 1 221 ? 8.648 -13.406 6.758 1 91.81 221 ASN A CA 1
ATOM 1784 C C . ASN A 1 221 ? 7.34 -12.805 6.25 1 91.81 221 ASN A C 1
ATOM 1786 O O . ASN A 1 221 ? 7.32 -12.117 5.23 1 91.81 221 ASN A O 1
ATOM 1790 N N . ALA A 1 222 ? 6.316 -12.961 6.984 1 89 222 ALA A N 1
ATOM 1791 C CA . ALA A 1 222 ? 4.977 -12.555 6.574 1 89 222 ALA A CA 1
ATOM 1792 C C . ALA A 1 222 ? 4.879 -11.039 6.434 1 89 222 ALA A C 1
ATOM 1794 O O . ALA A 1 222 ? 4.211 -10.531 5.527 1 89 222 ALA A O 1
ATOM 1795 N N . ALA A 1 223 ? 5.57 -10.32 7.328 1 90.19 223 ALA A N 1
ATOM 1796 C CA . ALA A 1 223 ? 5.508 -8.859 7.305 1 90.19 223 ALA A CA 1
ATOM 1797 C C . ALA A 1 223 ? 6.117 -8.312 6.016 1 90.19 223 ALA A C 1
ATOM 1799 O O . ALA A 1 223 ? 5.504 -7.48 5.34 1 90.19 223 ALA A O 1
ATOM 1800 N N . ARG A 1 224 ? 7.266 -8.75 5.707 1 93.56 224 ARG A N 1
ATOM 1801 C CA . ARG A 1 224 ? 7.93 -8.281 4.5 1 93.56 224 ARG A CA 1
ATOM 1802 C C . ARG A 1 224 ? 7.168 -8.711 3.25 1 93.56 224 ARG A C 1
ATOM 1804 O O . ARG A 1 224 ? 7.117 -7.973 2.264 1 93.56 224 ARG A O 1
ATOM 1811 N N . SER A 1 225 ? 6.695 -9.984 3.287 1 94.81 225 SER A N 1
ATOM 1812 C CA . SER A 1 225 ? 5.859 -10.445 2.186 1 94.81 225 SER A CA 1
ATOM 1813 C C . SER A 1 225 ? 4.676 -9.508 1.961 1 94.81 225 SER A C 1
ATOM 1815 O O . SER A 1 225 ? 4.406 -9.102 0.83 1 94.81 225 SER A O 1
ATOM 1817 N N . TYR A 1 226 ? 4.035 -9.148 3.037 1 94.31 226 TYR A N 1
ATOM 1818 C CA . TYR A 1 226 ? 2.889 -8.242 3.021 1 94.31 226 TYR A CA 1
ATOM 1819 C C . TYR A 1 226 ? 3.287 -6.871 2.502 1 94.31 226 TYR A C 1
ATOM 1821 O O . TYR A 1 226 ? 2.557 -6.262 1.715 1 94.31 226 TYR A O 1
ATOM 1829 N N . LEU A 1 227 ? 4.395 -6.402 2.889 1 95.56 227 LEU A N 1
ATOM 1830 C CA . LEU A 1 227 ? 4.887 -5.098 2.463 1 95.56 227 LEU A CA 1
ATOM 1831 C C . LEU A 1 227 ? 5.207 -5.098 0.972 1 95.56 227 LEU A C 1
ATOM 1833 O O . LEU A 1 227 ? 4.812 -4.184 0.246 1 95.56 227 LEU A O 1
ATOM 1837 N N . TYR A 1 228 ? 5.898 -6.109 0.459 1 97.12 228 TYR A N 1
ATOM 1838 C CA . TYR A 1 228 ? 6.312 -6.18 -0.938 1 97.12 228 TYR A CA 1
ATOM 1839 C C . TYR A 1 228 ? 5.105 -6.176 -1.866 1 97.12 228 TYR A C 1
ATOM 1841 O O . TYR A 1 228 ? 5.086 -5.461 -2.871 1 97.12 228 TYR A O 1
ATOM 1849 N N . ILE A 1 229 ? 4.125 -6.945 -1.46 1 96.81 229 ILE A N 1
ATOM 1850 C CA . ILE A 1 229 ? 2.977 -7.027 -2.355 1 96.81 229 ILE A CA 1
ATOM 1851 C C . ILE A 1 229 ? 2.201 -5.711 -2.322 1 96.81 229 ILE A C 1
ATOM 1853 O O . ILE A 1 229 ? 1.612 -5.305 -3.326 1 96.81 229 ILE A O 1
ATOM 1857 N N . GLY A 1 230 ? 2.201 -5.074 -1.195 1 95.19 230 GLY A N 1
ATOM 1858 C CA . GLY A 1 230 ? 1.599 -3.752 -1.122 1 95.19 230 GLY A CA 1
ATOM 1859 C C . GLY A 1 230 ? 2.281 -2.734 -2.018 1 95.19 230 GLY A C 1
ATOM 1860 O O . GLY A 1 230 ? 1.614 -1.955 -2.701 1 95.19 230 GLY A O 1
ATOM 1861 N N . ILE A 1 231 ? 3.586 -2.686 -1.995 1 96.62 231 ILE A N 1
ATOM 1862 C CA . ILE A 1 231 ? 4.348 -1.771 -2.84 1 96.62 231 ILE A CA 1
ATOM 1863 C C . ILE A 1 231 ? 4.082 -2.088 -4.309 1 96.62 231 ILE A C 1
ATOM 1865 O O . ILE A 1 231 ? 3.865 -1.181 -5.117 1 96.62 231 ILE A O 1
ATOM 1869 N N . ALA A 1 232 ? 4.074 -3.371 -4.629 1 96.88 232 ALA A N 1
ATOM 1870 C CA . ALA A 1 232 ? 3.799 -3.793 -6 1 96.88 232 ALA A CA 1
ATOM 1871 C C . ALA A 1 232 ? 2.428 -3.303 -6.457 1 96.88 232 ALA A C 1
ATOM 1873 O O . ALA A 1 232 ? 2.275 -2.822 -7.582 1 96.88 232 ALA A O 1
ATOM 1874 N N . ALA A 1 233 ? 1.446 -3.457 -5.602 1 95.62 233 ALA A N 1
ATOM 1875 C CA . ALA A 1 233 ? 0.087 -3.035 -5.93 1 95.62 233 ALA A CA 1
ATOM 1876 C C . ALA A 1 233 ? 0.029 -1.533 -6.195 1 95.62 233 ALA A C 1
ATOM 1878 O O . ALA A 1 233 ? -0.599 -1.091 -7.16 1 95.62 233 ALA A O 1
ATOM 1879 N N . ARG A 1 234 ? 0.68 -0.755 -5.371 1 94.25 234 ARG A N 1
ATOM 1880 C CA . ARG A 1 234 ? 0.679 0.695 -5.535 1 94.25 234 ARG A CA 1
ATOM 1881 C C . ARG A 1 234 ? 1.415 1.103 -6.809 1 94.25 234 ARG A C 1
ATOM 1883 O O . ARG A 1 234 ? 0.969 1.995 -7.531 1 94.25 234 ARG A O 1
ATOM 1890 N N . MET A 1 235 ? 2.578 0.473 -7.051 1 94 235 MET A N 1
ATOM 1891 C CA . MET A 1 235 ? 3.287 0.729 -8.305 1 94 235 MET A CA 1
ATOM 1892 C C . MET A 1 235 ? 2.406 0.396 -9.5 1 94 235 MET A C 1
ATOM 1894 O O . MET A 1 235 ? 2.393 1.133 -10.492 1 94 235 MET A O 1
ATOM 1898 N N . GLY A 1 236 ? 1.719 -0.756 -9.383 1 93.56 236 GLY A N 1
ATOM 1899 C CA . GLY A 1 236 ? 0.817 -1.137 -10.461 1 93.56 236 GLY A CA 1
ATOM 1900 C C . GLY A 1 236 ? -0.274 -0.114 -10.711 1 93.56 236 GLY A C 1
ATOM 1901 O O . GLY A 1 236 ? -0.61 0.169 -11.867 1 93.56 236 GLY A O 1
ATOM 1902 N N . ALA A 1 237 ? -0.834 0.438 -9.664 1 90.94 237 ALA A N 1
ATOM 1903 C CA . ALA A 1 237 ? -1.865 1.465 -9.789 1 90.94 237 ALA A CA 1
ATOM 1904 C C . ALA A 1 237 ? -1.313 2.715 -10.469 1 90.94 237 ALA A C 1
ATOM 1906 O O . ALA A 1 237 ? -1.973 3.301 -11.336 1 90.94 237 ALA A O 1
ATOM 1907 N N . ILE A 1 238 ? -0.107 3.105 -10.117 1 89.88 238 ILE A N 1
ATOM 1908 C CA . ILE A 1 238 ? 0.531 4.285 -10.688 1 89.88 238 ILE A CA 1
ATOM 1909 C C . ILE A 1 238 ? 0.757 4.078 -12.188 1 89.88 238 ILE A C 1
ATOM 1911 O O . ILE A 1 238 ? 0.541 4.992 -12.984 1 89.88 238 ILE A O 1
ATOM 1915 N N . LEU A 1 239 ? 1.14 2.859 -12.531 1 89.19 239 LEU A N 1
ATOM 1916 C CA . LEU A 1 239 ? 1.427 2.537 -13.93 1 89.19 239 LEU A CA 1
ATOM 1917 C C . LEU A 1 239 ? 0.137 2.35 -14.719 1 89.19 239 LEU A C 1
ATOM 1919 O O . LEU A 1 239 ? 0.167 2.252 -15.945 1 89.19 239 LEU A O 1
ATOM 1923 N N . GLY A 1 240 ? -0.999 2.289 -14.016 1 88.88 240 GLY A N 1
ATOM 1924 C CA . GLY A 1 240 ? -2.279 2.109 -14.68 1 88.88 240 GLY A CA 1
ATOM 1925 C C . GLY A 1 240 ? -2.496 0.697 -15.188 1 88.88 240 GLY A C 1
ATOM 1926 O O . GLY A 1 240 ? -3.172 0.491 -16.203 1 88.88 240 GLY A O 1
ATOM 1927 N N . LEU A 1 241 ? -1.916 -0.3 -14.516 1 91.88 241 LEU A N 1
ATOM 1928 C CA . LEU A 1 241 ? -1.983 -1.676 -15 1 91.88 241 LEU A CA 1
ATOM 1929 C C . LEU A 1 241 ? -3.408 -2.213 -14.914 1 91.88 241 LEU A C 1
ATOM 1931 O O . LEU A 1 241 ? -3.758 -3.17 -15.602 1 91.88 241 LEU A O 1
ATOM 1935 N N . GLY A 1 242 ? -4.234 -1.7 -14.078 1 90.75 242 GLY A N 1
ATOM 1936 C CA . GLY A 1 242 ? -5.609 -2.152 -13.938 1 90.75 242 GLY A CA 1
ATOM 1937 C C . GLY A 1 242 ? -6.582 -1.389 -14.812 1 90.75 242 GLY A C 1
ATOM 1938 O O . GLY A 1 242 ? -7.789 -1.641 -14.781 1 90.75 242 GLY A O 1
ATOM 1939 N N . CYS A 1 243 ? -6.027 -0.463 -15.555 1 87.06 243 CYS A N 1
ATOM 1940 C CA . CYS A 1 243 ? -6.848 0.396 -16.406 1 87.06 243 CYS A CA 1
ATOM 1941 C C . CYS A 1 243 ? -6.551 0.157 -17.875 1 87.06 243 CYS A C 1
ATOM 1943 O O . CYS A 1 243 ? -5.391 -0.021 -18.266 1 87.06 243 CYS A O 1
ATOM 1945 N N . PRO A 1 244 ? -7.582 0.167 -18.688 1 79.5 244 PRO A N 1
ATOM 1946 C CA . PRO A 1 244 ? -7.371 -0.084 -20.125 1 79.5 244 PRO A CA 1
ATOM 1947 C C . PRO A 1 244 ? -6.391 0.902 -20.75 1 79.5 244 PRO A C 1
ATOM 1949 O O . PRO A 1 244 ? -5.586 0.516 -21.609 1 79.5 244 PRO A O 1
ATOM 1952 N N . ARG A 1 245 ? -6.461 2.086 -20.344 1 72.69 245 ARG A N 1
ATOM 1953 C CA . ARG A 1 245 ? -5.586 3.096 -20.922 1 72.69 245 ARG A CA 1
ATOM 1954 C C . ARG A 1 245 ? -4.129 2.838 -20.562 1 72.69 245 ARG A C 1
ATOM 1956 O O . ARG A 1 245 ? -3.225 3.123 -21.344 1 72.69 245 ARG A O 1
ATOM 1963 N N . GLY A 1 246 ? -3.912 2.33 -19.391 1 67.56 246 GLY A N 1
ATOM 1964 C CA . GLY A 1 246 ? -2.559 2.084 -18.906 1 67.56 246 GLY A CA 1
ATOM 1965 C C . GLY A 1 246 ? -1.901 0.89 -19.578 1 67.56 246 GLY A C 1
ATOM 1966 O O . GLY A 1 246 ? -0.693 0.897 -19.828 1 67.56 246 GLY A O 1
ATOM 1967 N N . VAL A 1 247 ? -2.693 -0.071 -19.719 1 66.25 247 VAL A N 1
ATOM 1968 C CA . VAL A 1 247 ? -2.166 -1.294 -20.328 1 66.25 247 VAL A CA 1
ATOM 1969 C C . VAL A 1 247 ? -1.927 -1.078 -21.812 1 66.25 247 VAL A C 1
ATOM 1971 O O . VAL A 1 247 ? -0.972 -1.615 -22.375 1 66.25 247 VAL A O 1
ATOM 1974 N N . CYS A 1 248 ? -2.836 -0.35 -22.438 1 57.31 248 CYS A N 1
ATOM 1975 C CA . CYS A 1 248 ? -2.775 -0.164 -23.875 1 57.31 248 CYS A CA 1
ATOM 1976 C C . CYS A 1 248 ? -1.877 1.014 -24.25 1 57.31 248 CYS A C 1
ATOM 1978 O O . CYS A 1 248 ? -1.815 1.419 -25.406 1 57.31 248 CYS A O 1
ATOM 1980 N N . TYR A 1 249 ? -0.972 1.424 -23.562 1 49.38 249 TYR A N 1
ATOM 1981 C CA . TYR A 1 249 ? -0.306 2.666 -23.938 1 49.38 249 TYR A CA 1
ATOM 1982 C C . TYR A 1 249 ? -0.246 2.816 -25.453 1 49.38 249 TYR A C 1
ATOM 1984 O O . TYR A 1 249 ? 0.393 2.014 -26.141 1 49.38 249 TYR A O 1
ATOM 1992 N N . GLU A 1 250 ? -1.206 3.209 -26.047 1 47.41 250 GLU A N 1
ATOM 1993 C CA . GLU A 1 250 ? -1.2 3.674 -27.438 1 47.41 250 GLU A CA 1
ATOM 1994 C C . GLU A 1 250 ? 0.173 4.207 -27.828 1 47.41 250 GLU A C 1
ATOM 1996 O O . GLU A 1 250 ? 0.609 4.031 -28.969 1 47.41 250 GLU A O 1
ATOM 2001 N N . ASP A 1 251 ? 0.638 5.004 -26.906 1 44.72 251 ASP A N 1
ATOM 2002 C CA . ASP A 1 251 ? 1.865 5.676 -27.328 1 44.72 251 ASP A CA 1
ATOM 2003 C C . ASP A 1 251 ? 2.982 4.668 -27.594 1 44.72 251 ASP A C 1
ATOM 2005 O O . ASP A 1 251 ? 4.031 5.023 -28.125 1 44.72 251 ASP A O 1
ATOM 2009 N N . GLN A 1 252 ? 2.785 3.42 -27.094 1 48.66 252 GLN A N 1
ATOM 2010 C CA . GLN A 1 252 ? 3.834 2.434 -27.328 1 48.66 252 GLN A CA 1
ATOM 2011 C C . GLN A 1 252 ? 3.691 1.784 -28.703 1 48.66 252 GLN A C 1
ATOM 2013 O O . GLN A 1 252 ? 4.375 0.803 -29 1 48.66 252 GLN A O 1
ATOM 2018 N N . ASN A 1 253 ? 2.666 2.072 -29.281 1 47.28 253 ASN A N 1
ATOM 2019 C CA . ASN A 1 253 ? 2.531 1.574 -30.656 1 47.28 253 ASN A CA 1
ATOM 2020 C C . ASN A 1 253 ? 3.865 1.597 -31.391 1 47.28 253 ASN A C 1
ATOM 2022 O O . ASN A 1 253 ? 4.141 0.715 -32.219 1 47.28 253 ASN A O 1
ATOM 2026 N N . ASN A 1 254 ? 4.648 2.633 -30.906 1 50.56 254 ASN A N 1
ATOM 2027 C CA . ASN A 1 254 ? 5.859 2.768 -31.703 1 50.56 254 ASN A CA 1
ATOM 2028 C C . ASN A 1 254 ? 7.02 1.979 -31.109 1 50.56 254 ASN A C 1
ATOM 2030 O O . ASN A 1 254 ? 8.078 1.862 -31.734 1 50.56 254 ASN A O 1
ATOM 2034 N N . GLN A 1 255 ? 6.785 1.518 -29.859 1 55.09 255 GLN A N 1
ATOM 2035 C CA . GLN A 1 255 ? 7.957 0.89 -29.266 1 55.09 255 GLN A CA 1
ATOM 2036 C C . GLN A 1 255 ? 8.148 -0.529 -29.781 1 55.09 255 GLN A C 1
ATOM 2038 O O . GLN A 1 255 ? 9.281 -1.023 -29.844 1 55.09 255 GLN A O 1
ATOM 2043 N N . TYR A 1 256 ? 6.887 -1.057 -30.172 1 62.31 256 TYR A N 1
ATOM 2044 C CA . TYR A 1 256 ? 7.023 -2.439 -30.609 1 62.31 256 TYR A CA 1
ATOM 2045 C C . TYR A 1 256 ? 6.816 -2.555 -32.125 1 62.31 256 TYR A C 1
ATOM 2047 O O . TYR A 1 256 ? 5.906 -1.934 -32.688 1 62.31 256 TYR A O 1
ATOM 2055 N N . GLY A 1 257 ? 7.75 -2.844 -32.812 1 62.47 257 GLY A N 1
ATOM 2056 C CA . GLY A 1 257 ? 7.762 -2.922 -34.281 1 62.47 257 GLY A CA 1
ATOM 2057 C C . GLY A 1 257 ? 6.711 -3.865 -34.844 1 62.47 257 GLY A C 1
ATOM 2058 O O . GLY A 1 257 ? 6.301 -3.736 -36 1 62.47 257 GLY A O 1
ATOM 2059 N N . ASN A 1 258 ? 6.316 -4.812 -34.094 1 83.31 258 ASN A N 1
ATOM 2060 C CA . ASN A 1 258 ? 5.379 -5.793 -34.625 1 83.31 258 ASN A CA 1
ATOM 2061 C C . ASN A 1 258 ? 4.188 -6 -33.688 1 83.31 258 ASN A C 1
ATOM 2063 O O . ASN A 1 258 ? 4.297 -5.789 -32.469 1 83.31 258 ASN A O 1
ATOM 2067 N N . GLU A 1 259 ? 3.018 -6.273 -34.281 1 85.56 259 GLU A N 1
ATOM 2068 C CA . GLU A 1 259 ? 1.741 -6.441 -33.594 1 85.56 259 GLU A CA 1
ATOM 2069 C C . GLU A 1 259 ? 1.811 -7.574 -32.562 1 85.56 259 GLU A C 1
ATOM 2071 O O . GLU A 1 259 ? 1.203 -7.488 -31.5 1 85.56 259 GLU A O 1
ATOM 2076 N N . ARG A 1 260 ? 2.521 -8.555 -32.906 1 90.75 260 ARG A N 1
ATOM 2077 C CA . ARG A 1 260 ? 2.682 -9.703 -32.031 1 90.75 260 ARG A CA 1
ATOM 2078 C C . ARG A 1 260 ? 3.387 -9.305 -30.734 1 90.75 260 ARG A C 1
ATOM 2080 O O . ARG A 1 260 ? 2.912 -9.617 -29.641 1 90.75 260 ARG A O 1
ATOM 2087 N N . ASP A 1 261 ? 4.457 -8.633 -30.875 1 88.56 261 ASP A N 1
ATOM 2088 C CA . ASP A 1 261 ? 5.238 -8.219 -29.703 1 88.56 261 ASP A CA 1
ATOM 2089 C C . ASP A 1 261 ? 4.469 -7.207 -28.859 1 88.56 261 ASP A C 1
ATOM 2091 O O . ASP A 1 261 ? 4.578 -7.211 -27.625 1 88.56 261 ASP A O 1
ATOM 2095 N N . ARG A 1 262 ? 3.807 -6.453 -29.562 1 87.81 262 ARG A N 1
ATOM 2096 C CA . ARG A 1 262 ? 2.971 -5.488 -28.844 1 87.81 262 ARG A CA 1
ATOM 2097 C C . ARG A 1 262 ? 1.913 -6.195 -28 1 87.81 262 ARG A C 1
ATOM 2099 O O . ARG A 1 262 ? 1.707 -5.852 -26.844 1 87.81 262 ARG A O 1
ATOM 2106 N N . PHE A 1 263 ? 1.287 -7.141 -28.594 1 92.25 263 PHE A N 1
ATOM 2107 C CA . PHE A 1 263 ? 0.274 -7.895 -27.859 1 92.25 263 PHE A CA 1
ATOM 2108 C C . PHE A 1 263 ? 0.884 -8.602 -26.656 1 92.25 263 PHE A C 1
ATOM 2110 O O . PHE A 1 263 ? 0.311 -8.594 -25.562 1 92.25 263 PHE A O 1
ATOM 2117 N N . ILE A 1 264 ? 1.96 -9.195 -26.844 1 93.5 264 ILE A N 1
ATOM 2118 C CA . ILE A 1 264 ? 2.629 -9.938 -25.781 1 93.5 264 ILE A CA 1
ATOM 2119 C C . ILE A 1 264 ? 2.965 -9 -24.625 1 93.5 264 ILE A C 1
ATOM 2121 O O . ILE A 1 264 ? 2.756 -9.336 -23.453 1 93.5 264 ILE A O 1
ATOM 2125 N N . ALA A 1 265 ? 3.457 -7.863 -24.953 1 90 265 ALA A N 1
ATOM 2126 C CA . ALA A 1 265 ? 3.795 -6.887 -23.922 1 90 265 ALA A CA 1
ATOM 2127 C C . ALA A 1 265 ? 2.551 -6.441 -23.156 1 90 265 ALA A C 1
ATOM 2129 O O . ALA A 1 265 ? 2.576 -6.316 -21.938 1 90 265 ALA A O 1
ATOM 2130 N N . MET A 1 266 ? 1.522 -6.23 -23.844 1 91.81 266 MET A N 1
ATOM 2131 C CA . MET A 1 266 ? 0.277 -5.789 -23.219 1 91.81 266 MET A CA 1
ATOM 2132 C C . MET A 1 266 ? -0.302 -6.883 -22.328 1 91.81 266 MET A C 1
ATOM 2134 O O . MET A 1 266 ? -0.771 -6.602 -21.219 1 91.81 266 MET A O 1
ATOM 2138 N N . GLU A 1 267 ? -0.252 -8.078 -22.844 1 95.25 267 GLU A N 1
ATOM 2139 C CA . GLU A 1 267 ? -0.752 -9.211 -22.062 1 95.25 267 GLU A CA 1
ATOM 2140 C C . GLU A 1 267 ? 0.09 -9.438 -20.812 1 95.25 267 GLU A C 1
ATOM 2142 O O . GLU A 1 267 ? -0.436 -9.805 -19.75 1 95.25 267 GLU A O 1
ATOM 2147 N N . SER A 1 268 ? 1.327 -9.234 -20.953 1 94.81 268 SER A N 1
ATOM 2148 C CA . SER A 1 268 ? 2.203 -9.336 -19.797 1 94.81 268 SER A CA 1
ATOM 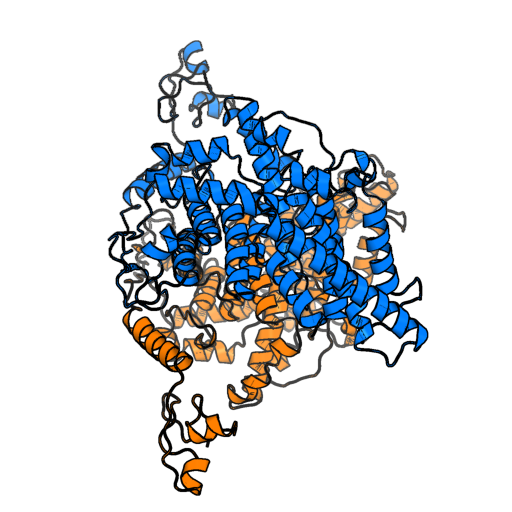2149 C C . SER A 1 268 ? 1.812 -8.328 -18.719 1 94.81 268 SER A C 1
ATOM 2151 O O . SER A 1 268 ? 1.807 -8.648 -17.531 1 94.81 268 SER A O 1
ATOM 2153 N N . LYS A 1 269 ? 1.55 -7.172 -19.109 1 94.19 269 LYS A N 1
ATOM 2154 C CA . LYS A 1 269 ? 1.102 -6.141 -18.188 1 94.19 269 LYS A CA 1
ATOM 2155 C C . LYS A 1 269 ? -0.214 -6.535 -17.516 1 94.19 269 LYS A C 1
ATOM 2157 O O . LYS A 1 269 ? -0.356 -6.43 -16.297 1 94.19 269 LYS A O 1
ATOM 2162 N N . ARG A 1 270 ? -1.113 -7.027 -18.297 1 95.88 270 ARG A N 1
ATOM 2163 C CA . ARG A 1 270 ? -2.412 -7.465 -17.797 1 95.88 270 ARG A CA 1
ATOM 2164 C C . ARG A 1 270 ? -2.256 -8.586 -16.766 1 95.88 270 ARG A C 1
ATOM 2166 O O . ARG A 1 270 ? -2.826 -8.516 -15.68 1 95.88 270 ARG A O 1
ATOM 2173 N N . ARG A 1 271 ? -1.489 -9.508 -17.094 1 97.62 271 ARG A N 1
ATOM 2174 C CA . ARG A 1 271 ? -1.277 -10.648 -16.219 1 97.62 271 ARG A CA 1
ATOM 2175 C C . ARG A 1 271 ? -0.554 -10.234 -14.938 1 97.62 271 ARG A C 1
ATOM 2177 O O . ARG A 1 271 ? -0.761 -10.828 -13.875 1 97.62 271 ARG A O 1
ATOM 2184 N N . THR A 1 272 ? 0.263 -9.227 -15.062 1 97.5 272 THR A N 1
ATOM 2185 C CA . THR A 1 272 ? 1.019 -8.766 -13.906 1 97.5 272 THR A CA 1
ATOM 2186 C C . THR A 1 272 ? 0.079 -8.25 -12.82 1 97.5 272 THR A C 1
ATOM 2188 O O . THR A 1 272 ? 0.232 -8.602 -11.641 1 97.5 272 THR A O 1
ATOM 2191 N N . ILE A 1 273 ? -0.917 -7.453 -13.148 1 97.62 273 ILE A N 1
ATOM 2192 C CA . ILE A 1 273 ? -1.8 -6.91 -12.125 1 97.62 273 ILE A CA 1
ATOM 2193 C C . ILE A 1 273 ? -2.641 -8.031 -11.516 1 97.62 273 ILE A C 1
ATOM 2195 O O . ILE A 1 273 ? -2.938 -8.016 -10.32 1 97.62 273 ILE A O 1
ATOM 2199 N N . TRP A 1 274 ? -3.006 -8.992 -12.289 1 98.25 274 TRP A N 1
ATOM 2200 C CA . TRP A 1 274 ? -3.756 -10.125 -11.766 1 98.25 274 TRP A CA 1
ATOM 2201 C C . TRP A 1 274 ? -2.887 -10.969 -10.836 1 98.25 274 TRP A C 1
ATOM 2203 O O . TRP A 1 274 ? -3.377 -11.523 -9.852 1 98.25 274 TRP A O 1
ATOM 2213 N N . SER A 1 275 ? -1.616 -11.102 -11.203 1 98.31 275 SER A N 1
ATOM 2214 C CA . SER A 1 275 ? -0.688 -11.789 -10.312 1 98.31 275 SER A CA 1
ATOM 2215 C C . SER A 1 275 ? -0.566 -11.062 -8.977 1 98.31 275 SER A C 1
ATOM 2217 O O . SER A 1 275 ? -0.558 -11.695 -7.918 1 98.31 275 SER A O 1
ATOM 2219 N N . VAL A 1 276 ? -0.417 -9.781 -9.047 1 98 276 VAL A N 1
ATOM 2220 C CA . VAL A 1 276 ? -0.358 -8.977 -7.832 1 98 276 VAL A CA 1
ATOM 2221 C C . VAL A 1 276 ? -1.646 -9.156 -7.031 1 98 276 VAL A C 1
ATOM 2223 O O . VAL A 1 276 ? -1.605 -9.32 -5.809 1 98 276 VAL A O 1
ATOM 2226 N N . TYR A 1 277 ? -2.762 -9.141 -7.711 1 97.5 277 TYR A N 1
ATOM 2227 C CA . TYR A 1 277 ? -4.062 -9.344 -7.078 1 97.5 277 TYR A CA 1
ATOM 2228 C C . TYR A 1 277 ? -4.109 -10.68 -6.344 1 97.5 277 TYR A C 1
ATOM 2230 O O . TYR A 1 277 ? -4.488 -10.734 -5.172 1 97.5 277 TYR A O 1
ATOM 2238 N N . MET A 1 278 ? -3.746 -11.734 -6.988 1 97.38 278 MET A N 1
ATOM 2239 C CA . MET A 1 278 ? -3.809 -13.062 -6.383 1 97.38 278 MET A CA 1
ATOM 2240 C C . MET A 1 278 ? -2.854 -13.164 -5.203 1 97.38 278 MET A C 1
ATOM 2242 O O . MET A 1 278 ? -3.217 -13.688 -4.148 1 97.38 278 MET A O 1
ATOM 2246 N N . MET A 1 279 ? -1.675 -12.672 -5.379 1 96.75 279 MET A N 1
ATOM 2247 C CA . MET A 1 279 ? -0.7 -12.719 -4.293 1 96.75 279 MET A CA 1
ATOM 2248 C C . MET A 1 279 ? -1.174 -11.898 -3.102 1 96.75 279 MET A C 1
ATOM 2250 O O . MET A 1 279 ? -0.928 -12.266 -1.951 1 96.75 279 MET A O 1
ATOM 2254 N N . ASP A 1 280 ? -1.771 -10.805 -3.41 1 95.69 280 ASP A N 1
ATOM 2255 C CA . ASP A 1 280 ? -2.35 -9.969 -2.361 1 95.69 280 ASP A CA 1
ATOM 2256 C C . ASP A 1 280 ? -3.414 -10.734 -1.574 1 95.69 280 ASP A C 1
ATOM 2258 O O . ASP A 1 280 ? -3.516 -10.586 -0.355 1 95.69 280 ASP A O 1
ATOM 2262 N N . ARG A 1 281 ? -4.18 -11.547 -2.252 1 94.62 281 ARG A N 1
ATOM 2263 C CA . ARG A 1 281 ? -5.207 -12.336 -1.578 1 94.62 281 ARG A CA 1
ATOM 2264 C C . ARG A 1 281 ? -4.586 -13.453 -0.753 1 94.62 281 ARG A C 1
ATOM 2266 O O . ARG A 1 281 ? -5.164 -13.898 0.241 1 94.62 281 ARG A O 1
ATOM 2273 N N . CYS A 1 282 ? -3.436 -13.867 -1.173 1 91.38 282 CYS A N 1
ATOM 2274 C CA . CYS A 1 282 ? -2.719 -14.875 -0.396 1 91.38 282 CYS A CA 1
ATOM 2275 C C . CYS A 1 282 ? -2.242 -14.297 0.933 1 91.38 282 CYS A C 1
ATOM 2277 O O . CYS A 1 282 ? -2.334 -14.961 1.969 1 91.38 282 CYS A O 1
ATOM 2279 N N . ASN A 1 283 ? -1.818 -13.062 0.852 1 86.62 283 ASN A N 1
ATOM 2280 C CA . ASN A 1 283 ? -1.14 -12.469 1.998 1 86.62 283 ASN A CA 1
ATOM 2281 C C . ASN A 1 283 ? -2.121 -11.758 2.924 1 86.62 283 ASN A C 1
ATOM 2283 O O . ASN A 1 283 ? -1.88 -11.648 4.125 1 86.62 283 ASN A O 1
ATOM 2287 N N . SER A 1 284 ? -3.148 -11.188 2.348 1 78.62 284 SER A N 1
ATOM 2288 C CA . SER A 1 284 ? -4.051 -10.312 3.096 1 78.62 284 SER A CA 1
ATOM 2289 C C . SER A 1 284 ? -5.316 -11.055 3.514 1 78.62 284 SER A C 1
ATOM 2291 O O . SER A 1 284 ? -6.418 -10.523 3.412 1 78.62 284 SER A O 1
ATOM 2293 N N . SER A 1 285 ? -5.289 -12.234 3.852 1 67.12 285 SER A N 1
ATOM 2294 C CA . SER A 1 285 ? -6.477 -13.047 4.113 1 67.12 285 SER A CA 1
ATOM 2295 C C . SER A 1 285 ? -6.668 -13.281 5.605 1 67.12 285 SER A C 1
ATOM 2297 O O . SER A 1 285 ? -7.684 -13.836 6.027 1 67.12 285 SER A O 1
ATOM 2299 N N . GLY A 1 286 ? -5.828 -12.633 6.398 1 64.38 286 GLY A N 1
ATOM 2300 C CA . GLY A 1 286 ? -6.016 -12.891 7.816 1 64.38 286 GLY A CA 1
ATOM 2301 C C . GLY A 1 286 ? -6.457 -11.672 8.594 1 64.38 286 GLY A C 1
ATOM 2302 O O . GLY A 1 286 ? -7.055 -10.75 8.031 1 64.38 286 GLY A O 1
ATOM 2303 N N . ARG A 1 287 ? -6.312 -11.773 9.812 1 65.19 287 ARG A N 1
ATOM 2304 C CA . ARG A 1 287 ? -6.734 -10.75 10.766 1 65.19 287 ARG A CA 1
ATOM 2305 C C . ARG A 1 287 ? -5.977 -9.445 10.539 1 65.19 287 ARG A C 1
ATOM 2307 O O . ARG A 1 287 ? -4.75 -9.445 10.438 1 65.19 287 ARG A O 1
ATOM 2314 N N . ASN A 1 288 ? -6.691 -8.461 10.352 1 64.25 288 ASN A N 1
ATOM 2315 C CA . ASN A 1 288 ? -6.191 -7.09 10.391 1 64.25 288 ASN A CA 1
ATOM 2316 C C . ASN A 1 288 ? -5.305 -6.781 9.188 1 64.25 288 ASN A C 1
ATOM 2318 O O . ASN A 1 288 ? -4.328 -6.039 9.305 1 64.25 288 ASN A O 1
ATOM 2322 N N . ARG A 1 289 ? -5.438 -7.523 8.141 1 75.44 289 ARG A N 1
ATOM 2323 C CA . ARG A 1 289 ? -4.676 -7.223 6.938 1 75.44 289 ARG A CA 1
ATOM 2324 C C . ARG A 1 289 ? -5.605 -6.938 5.762 1 75.44 289 ARG A C 1
ATOM 2326 O O . ARG A 1 289 ? -6.285 -7.84 5.27 1 75.44 289 ARG A O 1
ATOM 2333 N N . SER A 1 290 ? -5.578 -5.723 5.438 1 80.88 290 SER A N 1
ATOM 2334 C CA . SER A 1 290 ? -6.434 -5.301 4.332 1 80.88 290 SER A CA 1
ATOM 2335 C C . SER A 1 290 ? -5.73 -5.473 2.992 1 80.88 290 SER A C 1
ATOM 2337 O O . SER A 1 290 ? -4.504 -5.387 2.914 1 80.88 290 SER A O 1
ATOM 2339 N N . HIS A 1 291 ? -6.5 -5.785 2.014 1 89.31 291 HIS A N 1
ATOM 2340 C CA . HIS A 1 291 ? -5.977 -5.922 0.659 1 89.31 291 HIS A CA 1
ATOM 2341 C C . HIS A 1 291 ? -5.469 -4.586 0.126 1 89.31 291 HIS A C 1
ATOM 2343 O O . HIS A 1 291 ? -6.012 -3.533 0.465 1 89.31 291 HIS A O 1
ATOM 2349 N N . ALA A 1 292 ? -4.48 -4.734 -0.651 1 89.44 292 ALA A N 1
ATOM 2350 C CA . ALA A 1 292 ? -3.941 -3.537 -1.293 1 89.44 292 ALA A CA 1
ATOM 2351 C C . ALA A 1 292 ? -4.73 -3.188 -2.551 1 89.44 292 ALA A C 1
ATOM 2353 O O . ALA A 1 292 ? -4.824 -2.016 -2.926 1 89.44 292 ALA A O 1
ATOM 2354 N N . LEU A 1 293 ? -5.258 -4.203 -3.189 1 90.25 293 LEU A N 1
ATOM 2355 C CA . LEU A 1 293 ? -5.988 -3.992 -4.434 1 90.25 293 LEU A CA 1
ATOM 2356 C C . LEU A 1 293 ? -7.457 -4.375 -4.273 1 90.25 293 LEU A C 1
ATOM 2358 O O . LEU A 1 293 ? -7.773 -5.422 -3.709 1 90.25 293 LEU A O 1
ATOM 2362 N N . LYS A 1 294 ? -8.281 -3.473 -4.723 1 87.88 294 LYS A N 1
ATOM 2363 C CA . LYS A 1 294 ? -9.688 -3.824 -4.855 1 87.88 294 LYS A CA 1
ATOM 2364 C C . LYS A 1 294 ? -9.992 -4.387 -6.242 1 87.88 294 LYS A C 1
ATOM 2366 O O . LYS A 1 294 ? -9.508 -3.857 -7.246 1 87.88 294 LYS A O 1
ATOM 2371 N N . ILE A 1 295 ? -10.727 -5.457 -6.203 1 92.31 295 ILE A N 1
ATOM 2372 C CA . ILE A 1 295 ? -11.016 -6.109 -7.477 1 92.31 295 ILE A CA 1
ATOM 2373 C C . ILE A 1 295 ? -11.789 -5.156 -8.383 1 92.31 295 ILE A C 1
ATOM 2375 O O . ILE A 1 295 ? -11.641 -5.195 -9.602 1 92.31 295 ILE A O 1
ATOM 2379 N N . GLU A 1 296 ? -12.562 -4.184 -7.84 1 86.5 296 GLU A N 1
ATOM 2380 C CA . GLU A 1 296 ? -13.367 -3.223 -8.586 1 86.5 296 GLU A CA 1
ATOM 2381 C C . GLU A 1 296 ? -12.477 -2.23 -9.336 1 86.5 296 GLU A C 1
ATOM 2383 O O . GLU A 1 296 ? -12.922 -1.609 -10.305 1 86.5 296 GLU A O 1
ATOM 2388 N N . ASP A 1 297 ? -11.266 -2.113 -8.844 1 84.38 297 ASP A N 1
ATOM 2389 C CA . ASP A 1 297 ? -10.352 -1.154 -9.453 1 84.38 297 ASP A CA 1
ATOM 2390 C C . ASP A 1 297 ? -9.672 -1.751 -10.688 1 84.38 297 ASP A C 1
ATOM 2392 O O . ASP A 1 297 ? -9.008 -1.039 -11.445 1 84.38 297 ASP A O 1
ATOM 2396 N N . ILE A 1 298 ? -9.812 -3.059 -10.891 1 92.81 298 ILE A N 1
ATOM 2397 C CA . ILE A 1 298 ? -9.242 -3.711 -12.062 1 92.81 298 ILE A CA 1
ATOM 2398 C C . ILE A 1 298 ? -10.289 -3.783 -13.172 1 92.81 298 ILE A C 1
ATOM 2400 O O . ILE A 1 298 ? -11.172 -4.641 -13.148 1 92.81 298 ILE A O 1
ATOM 2404 N N . GLU A 1 299 ? -10.141 -2.943 -14.172 1 89.88 299 GLU A N 1
ATOM 2405 C CA . GLU A 1 299 ? -11.164 -2.795 -15.203 1 89.88 299 GLU A CA 1
ATOM 2406 C C . GLU A 1 299 ? -10.695 -3.381 -16.531 1 89.88 299 GLU A C 1
ATOM 2408 O O . GLU A 1 299 ? -11.234 -3.051 -17.594 1 89.88 299 GLU A O 1
ATOM 2413 N N . ILE A 1 300 ? -9.734 -4.18 -16.469 1 93.75 300 ILE A N 1
ATOM 2414 C CA . ILE A 1 300 ? -9.219 -4.793 -17.688 1 93.75 300 ILE A CA 1
ATOM 2415 C C . ILE A 1 300 ? -9.672 -6.25 -17.766 1 93.75 300 ILE A C 1
ATOM 2417 O O . ILE A 1 300 ? -10.219 -6.789 -16.797 1 93.75 300 ILE A O 1
ATOM 2421 N N . SER A 1 301 ? -9.406 -6.828 -18.875 1 96.06 301 SER A N 1
ATOM 2422 C CA . SER A 1 301 ? -9.812 -8.211 -19.094 1 96.06 301 SER A CA 1
ATOM 2423 C C . SER A 1 301 ? -9.008 -9.172 -18.234 1 96.06 301 SER A C 1
ATOM 2425 O O . SER A 1 301 ? -7.895 -8.859 -17.812 1 96.06 301 SER A O 1
ATOM 2427 N N . LEU A 1 302 ? -9.617 -10.312 -18 1 97.88 302 LEU A N 1
ATOM 2428 C CA . LEU A 1 302 ? -8.883 -11.43 -17.406 1 97.88 302 LEU A CA 1
ATOM 2429 C C . LEU A 1 302 ? -7.754 -11.883 -18.328 1 97.88 302 LEU A C 1
ATOM 2431 O O . LEU A 1 302 ? -7.723 -11.516 -19.5 1 97.88 302 LEU A O 1
ATOM 2435 N N . PRO A 1 303 ? -6.754 -12.578 -17.781 1 97.56 303 PRO A N 1
ATOM 2436 C CA . PRO A 1 303 ? -5.703 -13.102 -18.656 1 97.56 303 PRO A CA 1
ATOM 2437 C C . PRO A 1 303 ? -6.254 -13.969 -19.781 1 97.56 303 PRO A C 1
ATOM 2439 O O . PRO A 1 303 ? -7.098 -14.836 -19.547 1 97.56 303 PRO A O 1
ATOM 2442 N N . CYS A 1 304 ? -5.82 -13.742 -20.938 1 97.25 304 CYS A N 1
ATOM 2443 C CA . CYS A 1 304 ? -6.25 -14.57 -22.047 1 97.25 304 CYS A CA 1
ATOM 2444 C C . CYS A 1 304 ? -5.742 -16 -21.891 1 97.25 304 CYS A C 1
ATOM 2446 O O . CYS A 1 304 ? -4.875 -16.266 -21.062 1 97.25 304 CYS A O 1
ATOM 2448 N N . PRO A 1 305 ? -6.371 -16.922 -22.625 1 96.5 305 PRO A N 1
ATOM 2449 C CA . PRO A 1 305 ? -5.883 -18.312 -22.547 1 96.5 305 PRO A CA 1
ATOM 2450 C C . PRO A 1 305 ? -4.387 -18.422 -22.828 1 96.5 305 PRO A C 1
ATOM 2452 O O . PRO A 1 305 ? -3.85 -17.672 -23.656 1 96.5 305 PRO A O 1
ATOM 2455 N N . GLU A 1 306 ? -3.752 -19.391 -22.203 1 96.19 306 GLU A N 1
ATOM 2456 C CA . GLU A 1 306 ? -2.303 -19.562 -22.234 1 96.19 306 GLU A CA 1
ATOM 2457 C C . GLU A 1 306 ? -1.792 -19.688 -23.672 1 96.19 306 GLU A C 1
ATOM 2459 O O . GLU A 1 306 ? -0.751 -19.109 -24.016 1 96.19 306 GLU A O 1
ATOM 2464 N N . GLU A 1 307 ? -2.498 -20.375 -24.484 1 95.31 307 GLU A N 1
ATOM 2465 C CA . GLU A 1 307 ? -2.078 -20.594 -25.859 1 95.31 307 GLU A CA 1
ATOM 2466 C C . GLU A 1 307 ? -2.012 -19.266 -26.625 1 95.31 307 GLU A C 1
ATOM 2468 O O . GLU A 1 307 ? -1.094 -19.047 -27.406 1 95.31 307 GLU A O 1
ATOM 2473 N N . ASN A 1 308 ? -2.957 -18.438 -26.438 1 96.88 308 ASN A N 1
ATOM 2474 C CA . ASN A 1 308 ? -2.975 -17.141 -27.094 1 96.88 308 ASN A CA 1
ATOM 2475 C C . ASN A 1 308 ? -1.792 -16.281 -26.656 1 96.88 308 ASN A C 1
ATOM 2477 O O . ASN A 1 308 ? -1.172 -15.602 -27.469 1 96.88 308 ASN A O 1
ATOM 2481 N N . PHE A 1 309 ? -1.502 -16.297 -25.406 1 97.19 309 PHE A N 1
ATOM 2482 C CA . PHE A 1 309 ? -0.386 -15.516 -24.875 1 97.19 309 PHE A CA 1
ATOM 2483 C C . PHE A 1 309 ? 0.937 -16.016 -25.453 1 97.19 309 PHE A C 1
ATOM 2485 O O . PHE A 1 309 ? 1.734 -15.234 -25.969 1 97.19 309 PHE A O 1
ATOM 2492 N N . GLN A 1 310 ? 1.165 -17.328 -25.438 1 96 310 GLN A N 1
ATOM 2493 C CA . GLN A 1 310 ? 2.439 -17.891 -25.859 1 96 310 GLN A CA 1
ATOM 2494 C C . GLN A 1 310 ? 2.639 -17.766 -27.359 1 96 310 GLN A C 1
ATOM 2496 O O . GLN A 1 310 ? 3.766 -17.594 -27.828 1 96 310 GLN A O 1
ATOM 2501 N N . LYS A 1 311 ? 1.519 -17.734 -28.094 1 96.38 311 LYS A N 1
ATOM 2502 C CA . LYS A 1 311 ? 1.619 -17.625 -29.547 1 96.38 311 LYS A CA 1
ATOM 2503 C C . LYS A 1 311 ? 1.526 -16.156 -29.984 1 96.38 311 LYS A C 1
ATOM 2505 O O . LYS A 1 311 ? 1.813 -15.836 -31.141 1 96.38 311 LYS A O 1
ATOM 2510 N N . GLY A 1 312 ? 1.152 -15.297 -29.125 1 95 312 GLY A N 1
ATOM 2511 C CA . GLY A 1 312 ? 1.024 -13.891 -29.453 1 95 312 GLY A CA 1
ATOM 2512 C C . GLY A 1 312 ? -0.169 -13.594 -30.344 1 95 312 GLY A C 1
ATOM 2513 O O . GLY A 1 312 ? -0.062 -12.82 -31.297 1 95 312 GLY A O 1
ATOM 2514 N N . ILE A 1 313 ? -1.26 -14.242 -30.062 1 95.75 313 ILE A N 1
ATOM 2515 C CA . ILE A 1 313 ? -2.477 -14.055 -30.859 1 95.75 313 ILE A CA 1
ATOM 2516 C C . ILE A 1 313 ? -3.508 -13.289 -30.031 1 95.75 313 ILE A C 1
ATOM 2518 O O . ILE A 1 313 ? -4.055 -13.812 -29.062 1 95.75 313 ILE A O 1
ATOM 2522 N N . PRO A 1 314 ? -3.795 -12.07 -30.469 1 93.62 314 PRO A N 1
ATOM 2523 C CA . PRO A 1 314 ? -4.762 -11.266 -29.719 1 93.62 314 PRO A CA 1
ATOM 2524 C C . PRO A 1 314 ? -6.164 -11.867 -29.719 1 93.62 314 PRO A C 1
ATOM 2526 O O . PRO A 1 314 ? -6.578 -12.469 -30.719 1 93.62 314 PRO A O 1
ATOM 2529 N N . ILE A 1 315 ? -6.859 -11.742 -28.625 1 94.56 315 ILE A N 1
ATOM 2530 C CA . ILE A 1 315 ? -8.234 -12.203 -28.484 1 94.56 315 ILE A CA 1
ATOM 2531 C C . ILE A 1 315 ? -9.008 -11.266 -27.562 1 94.56 315 ILE A C 1
ATOM 2533 O O . ILE A 1 315 ? -8.438 -10.711 -26.625 1 94.56 315 ILE A O 1
ATOM 2537 N N . GLU A 1 316 ? -10.227 -11.07 -27.875 1 93.31 316 GLU A N 1
ATOM 2538 C CA . GLU A 1 316 ? -11.094 -10.367 -26.938 1 93.31 316 GLU A CA 1
ATOM 2539 C C . GLU A 1 316 ? -11.508 -11.273 -25.781 1 93.31 316 GLU A C 1
ATOM 2541 O O . GLU A 1 316 ? -11.953 -12.398 -26 1 93.31 316 GLU A O 1
ATOM 2546 N N . TYR A 1 317 ? -11.297 -10.922 -24.625 1 95.94 317 TYR A N 1
ATOM 2547 C CA . TYR A 1 317 ? -11.547 -11.711 -23.422 1 95.94 317 TYR A CA 1
ATOM 2548 C C . TYR A 1 317 ? -12.289 -10.891 -22.375 1 95.94 317 TYR A C 1
ATOM 2550 O O . TYR A 1 317 ? -12.141 -9.672 -22.312 1 95.94 317 TYR A O 1
ATOM 2558 N N . PRO A 1 318 ? -13.117 -11.461 -21.578 1 96.44 318 PRO A N 1
ATOM 2559 C CA . PRO A 1 318 ? -13.961 -10.695 -20.656 1 96.44 318 PRO A CA 1
ATOM 2560 C C . PRO A 1 318 ? -13.188 -10.141 -19.469 1 96.44 318 PRO A C 1
ATOM 2562 O O . PRO A 1 318 ? -12.188 -10.719 -19.047 1 96.44 318 PRO A O 1
ATOM 2565 N N . SER A 1 319 ? -13.672 -9.008 -18.969 1 95.81 319 SER A N 1
ATOM 2566 C CA . SER A 1 319 ? -13.227 -8.5 -17.688 1 95.81 319 SER A CA 1
ATOM 2567 C C . SER A 1 319 ? -13.828 -9.297 -16.531 1 95.81 319 SER A C 1
ATOM 2569 O O . SER A 1 319 ? -14.68 -10.156 -16.75 1 95.81 319 SER A O 1
ATOM 2571 N N . TYR A 1 320 ? -13.359 -9.016 -15.359 1 96.56 320 TYR A N 1
ATOM 2572 C CA . TYR A 1 320 ? -13.883 -9.703 -14.18 1 96.56 320 TYR A CA 1
ATOM 2573 C C . TYR A 1 320 ? -15.391 -9.508 -14.062 1 96.56 320 TYR A C 1
ATOM 2575 O O . TYR A 1 320 ? -16.125 -10.453 -13.766 1 96.56 320 TYR A O 1
ATOM 2583 N N . ASN A 1 321 ? -15.852 -8.367 -14.336 1 91.75 321 ASN A N 1
ATOM 2584 C CA . ASN A 1 321 ? -17.281 -8.078 -14.203 1 91.75 321 ASN A CA 1
ATOM 2585 C C . ASN A 1 321 ? -18.094 -8.75 -15.305 1 91.75 321 ASN A C 1
ATOM 2587 O O . ASN A 1 321 ? -19.25 -9.133 -15.086 1 91.75 321 ASN A O 1
ATOM 2591 N N . GLU A 1 322 ? -17.516 -8.945 -16.391 1 94.75 322 GLU A N 1
ATOM 2592 C CA . GLU A 1 322 ? -18.219 -9.484 -17.547 1 94.75 322 GLU A CA 1
ATOM 2593 C C . GLU A 1 322 ? -18.172 -11.008 -17.562 1 94.75 322 GLU A C 1
ATOM 2595 O O . GLU A 1 322 ? -18.969 -11.656 -18.234 1 94.75 322 GLU A O 1
ATOM 2600 N N . CYS A 1 323 ? -17.25 -11.578 -16.859 1 95.12 323 CYS A N 1
ATOM 2601 C CA . CYS A 1 323 ? -16.953 -13 -17.016 1 95.12 323 CYS A CA 1
ATOM 2602 C C . CYS A 1 323 ? -18.109 -13.852 -16.484 1 95.12 323 CYS A C 1
ATOM 2604 O O . CYS A 1 323 ? -18.297 -14.984 -16.922 1 95.12 323 CYS A O 1
ATOM 2606 N N . PHE A 1 324 ? -18.953 -13.328 -15.68 1 94.75 324 PHE A N 1
ATOM 2607 C CA . PHE A 1 324 ? -20.031 -14.094 -15.062 1 94.75 324 PHE A CA 1
ATOM 2608 C C . PHE A 1 324 ? -21.141 -14.383 -16.062 1 94.75 324 PHE A C 1
ATOM 2610 O O . PHE A 1 324 ? -21.984 -15.25 -15.836 1 94.75 324 PHE A O 1
ATOM 2617 N N . THR A 1 325 ? -21.109 -13.711 -17.219 1 94.62 325 THR A N 1
ATOM 2618 C CA . THR A 1 325 ? -22.094 -13.938 -18.266 1 94.62 325 THR A CA 1
ATOM 2619 C C . THR A 1 325 ? -21.562 -14.938 -19.297 1 94.62 325 THR A C 1
ATOM 2621 O O . THR A 1 325 ? -22.281 -15.344 -20.203 1 94.62 325 THR A O 1
ATOM 2624 N N . CYS A 1 326 ? -20.375 -15.344 -19.188 1 95.19 326 CYS A N 1
ATOM 2625 C CA . CYS A 1 326 ? -19.797 -16.266 -20.156 1 95.19 326 CYS A CA 1
ATOM 2626 C C . CYS A 1 326 ? -18.875 -17.266 -19.469 1 95.19 326 CYS A C 1
ATOM 2628 O O . CYS A 1 326 ? -17.719 -17.438 -19.875 1 95.19 326 CYS A O 1
ATOM 2630 N N . LEU A 1 327 ? -19.328 -17.906 -18.469 1 95.75 327 LEU A N 1
ATOM 2631 C CA . LEU A 1 327 ? -18.562 -18.812 -17.609 1 95.75 327 LEU A CA 1
ATOM 2632 C C . LEU A 1 327 ? -18.016 -19.984 -18.422 1 95.75 327 LEU A C 1
ATOM 2634 O O . LEU A 1 327 ? -16.938 -20.5 -18.109 1 95.75 327 LEU A O 1
ATOM 2638 N N . ASN A 1 328 ? -18.672 -20.375 -19.469 1 94.06 328 ASN A N 1
ATOM 2639 C CA . ASN A 1 328 ? -18.297 -21.531 -20.266 1 94.06 328 ASN A CA 1
ATOM 2640 C C . ASN A 1 328 ? -17.016 -21.281 -21.062 1 94.06 328 ASN A C 1
ATOM 2642 O O . ASN A 1 328 ? -16.359 -22.219 -21.516 1 94.06 328 ASN A O 1
ATOM 2646 N N . LYS A 1 329 ? -16.656 -20.031 -21.172 1 94.38 329 LYS A N 1
ATOM 2647 C CA . LYS A 1 329 ? -15.484 -19.656 -21.953 1 94.38 329 LYS A CA 1
ATOM 2648 C C . LYS A 1 329 ? -14.258 -19.516 -21.062 1 94.38 329 LYS A C 1
ATOM 2650 O O . LYS A 1 329 ? -13.141 -19.359 -21.562 1 94.38 329 LYS A O 1
ATOM 2655 N N . LEU A 1 330 ? -14.438 -19.625 -19.797 1 97 330 LEU A N 1
ATOM 2656 C CA . LEU A 1 330 ? -13.375 -19.297 -18.859 1 97 330 LEU A CA 1
ATOM 2657 C C . LEU A 1 330 ? -12.453 -20.5 -18.625 1 97 330 LEU A C 1
ATOM 2659 O O . LEU A 1 330 ? -12.891 -21.656 -18.75 1 97 330 LEU A O 1
ATOM 2663 N N . THR A 1 331 ? -11.242 -20.219 -18.391 1 96.81 331 THR A N 1
ATOM 2664 C CA . THR A 1 331 ? -10.227 -21.234 -18.125 1 96.81 331 THR A CA 1
ATOM 2665 C C . THR A 1 331 ? -10.109 -21.5 -16.625 1 96.81 331 THR A C 1
ATOM 2667 O O . THR A 1 331 ? -10.773 -20.828 -15.82 1 96.81 331 THR A O 1
ATOM 2670 N N . SER A 1 332 ? -9.305 -22.547 -16.266 1 97.12 332 SER A N 1
ATOM 2671 C CA . SER A 1 332 ? -9.062 -22.828 -14.852 1 97.12 332 SER A CA 1
ATOM 2672 C C . SER A 1 332 ? -8.43 -21.625 -14.148 1 97.12 332 SER A C 1
ATOM 2674 O O . SER A 1 332 ? -8.719 -21.359 -12.977 1 97.12 332 SER A O 1
ATOM 2676 N N . LEU A 1 333 ? -7.523 -20.891 -14.859 1 97.69 333 LEU A N 1
ATOM 2677 C CA . LEU A 1 333 ? -6.91 -19.703 -14.281 1 97.69 333 LEU A CA 1
ATOM 2678 C C . LEU A 1 333 ? -7.965 -18.656 -13.93 1 97.69 333 LEU A C 1
ATOM 2680 O O . LEU A 1 333 ? -7.887 -18.016 -12.875 1 97.69 333 LEU A O 1
ATOM 2684 N N . ASP A 1 334 ? -8.906 -18.438 -14.781 1 98.12 334 ASP A N 1
ATOM 2685 C CA . ASP A 1 334 ? -9.977 -17.484 -14.523 1 98.12 334 ASP A CA 1
ATOM 2686 C C . ASP A 1 334 ? -10.742 -17.844 -13.25 1 98.12 334 ASP A C 1
ATOM 2688 O O . ASP A 1 334 ? -11.008 -16.984 -12.414 1 98.12 334 ASP A O 1
ATOM 2692 N N . PHE A 1 335 ? -11.062 -19.078 -13.164 1 98.25 335 PHE A N 1
ATOM 2693 C CA . PHE A 1 335 ? -11.797 -19.531 -11.984 1 98.25 335 PHE A CA 1
ATOM 2694 C C . PHE A 1 335 ? -10.93 -19.453 -10.742 1 98.25 335 PHE A C 1
ATOM 2696 O O . PHE A 1 335 ? -11.438 -19.266 -9.633 1 98.25 335 PHE A O 1
ATOM 2703 N N . THR A 1 336 ? -9.617 -19.641 -10.922 1 98.31 336 THR A N 1
ATOM 2704 C CA . THR A 1 336 ? -8.711 -19.406 -9.797 1 98.31 336 THR A CA 1
ATOM 2705 C C . THR A 1 336 ? -8.797 -17.969 -9.312 1 98.31 336 THR A C 1
ATOM 2707 O O . THR A 1 336 ? -8.812 -17.719 -8.102 1 98.31 336 THR A O 1
ATOM 2710 N N . ILE A 1 337 ? -8.805 -17.031 -10.188 1 98.31 337 ILE A N 1
ATOM 2711 C CA . ILE A 1 337 ? -8.938 -15.617 -9.844 1 98.31 337 ILE A CA 1
ATOM 2712 C C . ILE A 1 337 ? -10.258 -15.391 -9.102 1 98.31 337 ILE A C 1
ATOM 2714 O O . ILE A 1 337 ? -10.281 -14.75 -8.047 1 98.31 337 ILE A O 1
ATOM 2718 N N . ILE A 1 338 ? -11.336 -15.945 -9.586 1 98.06 338 ILE A N 1
ATOM 2719 C CA . ILE A 1 338 ? -12.633 -15.852 -8.922 1 98.06 338 ILE A CA 1
ATOM 2720 C C . ILE A 1 338 ? -12.562 -16.5 -7.547 1 98.06 338 ILE A C 1
ATOM 2722 O O . ILE A 1 338 ? -13.094 -15.977 -6.57 1 98.06 338 ILE A O 1
ATOM 2726 N N . GLY A 1 339 ? -11.914 -17.656 -7.523 1 97.81 339 GLY A N 1
ATOM 2727 C CA . GLY A 1 339 ? -11.75 -18.375 -6.273 1 97.81 339 GLY A CA 1
ATOM 2728 C C . GLY A 1 339 ? -11 -17.594 -5.219 1 97.81 339 GLY A C 1
ATOM 2729 O O . GLY A 1 339 ? -11.328 -17.672 -4.031 1 97.81 339 GLY A O 1
ATOM 2730 N N . PHE A 1 340 ? -9.992 -16.875 -5.637 1 97.31 340 PHE A N 1
ATOM 2731 C CA . PHE A 1 340 ? -9.203 -16.094 -4.695 1 97.31 340 PHE A CA 1
ATOM 2732 C C . PHE A 1 340 ? -10.047 -14.977 -4.078 1 97.31 340 PHE A C 1
ATOM 2734 O O . PHE A 1 340 ? -9.836 -14.594 -2.924 1 97.31 340 PHE A O 1
ATOM 2741 N N . GLU A 1 341 ? -10.938 -14.398 -4.816 1 96.25 341 GLU A N 1
ATOM 2742 C CA . GLU A 1 341 ? -11.836 -13.398 -4.25 1 96.25 341 GLU A CA 1
ATOM 2743 C C . GLU A 1 341 ? -12.695 -14 -3.139 1 96.25 341 GLU A C 1
ATOM 2745 O O . GLU A 1 341 ? -12.867 -13.383 -2.082 1 96.25 341 GLU A O 1
ATOM 2750 N N . LEU A 1 342 ? -13.219 -15.141 -3.406 1 96.56 342 LEU A N 1
ATOM 2751 C CA . LEU A 1 342 ? -14.023 -15.82 -2.4 1 96.56 342 LEU A CA 1
ATOM 2752 C C . LEU A 1 342 ? -13.172 -16.234 -1.21 1 96.56 342 LEU A C 1
ATOM 2754 O O . LEU A 1 342 ? -13.586 -16.094 -0.059 1 96.56 342 LEU A O 1
ATOM 2758 N N . TRP A 1 343 ? -12.016 -16.812 -1.508 1 95.81 343 TRP A N 1
ATOM 2759 C CA . TRP A 1 343 ? -11.078 -17.203 -0.458 1 95.81 343 TRP A CA 1
ATOM 2760 C C . TRP A 1 343 ? -10.805 -16.047 0.49 1 95.81 343 TRP A C 1
ATOM 2762 O O . TRP A 1 343 ? -10.797 -16.219 1.711 1 95.81 343 TRP A O 1
ATOM 2772 N N . SER A 1 344 ? -10.555 -14.898 -0.077 1 93.06 344 SER A N 1
ATOM 2773 C CA . SER A 1 344 ? -10.242 -13.727 0.736 1 93.06 344 SER A CA 1
ATOM 2774 C C . SER A 1 344 ? -11.383 -13.398 1.692 1 93.06 344 SER A C 1
ATOM 2776 O O . SER A 1 344 ? -11.148 -13.031 2.846 1 93.06 344 SER A O 1
ATOM 2778 N N . LYS A 1 345 ? -12.594 -13.477 1.271 1 92.19 345 LYS A N 1
ATOM 2779 C CA . LYS A 1 345 ? -13.758 -13.219 2.111 1 92.19 345 LYS A CA 1
ATOM 2780 C C . LYS A 1 345 ? -13.867 -14.258 3.227 1 92.19 345 LYS A C 1
ATOM 2782 O O . LYS A 1 345 ? -14.164 -13.914 4.371 1 92.19 345 LYS A O 1
ATOM 2787 N N . ILE A 1 346 ? -13.594 -15.453 2.875 1 93.69 346 ILE A N 1
ATOM 2788 C CA . ILE A 1 346 ? -13.68 -16.547 3.838 1 93.69 346 ILE A CA 1
ATOM 2789 C C . ILE A 1 346 ? -12.586 -16.391 4.895 1 93.69 346 ILE A C 1
ATOM 2791 O O . ILE A 1 346 ? -12.859 -16.469 6.094 1 93.69 346 ILE A O 1
ATOM 2795 N N . ALA A 1 347 ? -11.414 -16.219 4.406 1 91.12 347 ALA A N 1
ATOM 2796 C CA . ALA A 1 347 ? -10.281 -16.078 5.32 1 91.12 347 ALA A CA 1
ATOM 2797 C C . ALA A 1 347 ? -10.492 -14.891 6.262 1 91.12 347 ALA A C 1
ATOM 2799 O O . ALA A 1 347 ? -10.156 -14.961 7.445 1 91.12 347 ALA A O 1
ATOM 2800 N N . LYS A 1 348 ? -10.961 -13.805 5.758 1 87.31 348 LYS A N 1
ATOM 2801 C CA . LYS A 1 348 ? -11.242 -12.633 6.578 1 87.31 348 LYS A CA 1
ATOM 2802 C C . LYS A 1 348 ? -12.312 -12.938 7.625 1 87.31 348 LYS A C 1
ATOM 2804 O O . LYS A 1 348 ? -12.18 -12.547 8.789 1 87.31 348 LYS A O 1
ATOM 2809 N N . TRP A 1 349 ? -13.391 -13.531 7.207 1 89.19 349 TRP A N 1
ATOM 2810 C CA . TRP A 1 349 ? -14.453 -13.898 8.133 1 89.19 349 TRP A CA 1
ATOM 2811 C C . TRP A 1 349 ? -13.914 -14.789 9.25 1 89.19 349 TRP A C 1
ATOM 2813 O O . TRP A 1 349 ? -14.219 -14.578 10.422 1 89.19 349 TRP A O 1
ATOM 2823 N N . VAL A 1 350 ? -13.117 -15.727 8.883 1 88.06 350 VAL A N 1
ATOM 2824 C CA . VAL A 1 350 ? -12.555 -16.641 9.867 1 88.06 350 VAL A CA 1
ATOM 2825 C C . VAL A 1 350 ? -11.617 -15.891 10.812 1 88.06 350 VAL A C 1
ATOM 2827 O O . VAL A 1 350 ? -11.609 -16.141 12.016 1 88.06 350 VAL A O 1
ATOM 2830 N N . GLY A 1 351 ? -10.891 -15.016 10.273 1 82.62 351 GLY A N 1
ATOM 2831 C CA . GLY A 1 351 ? -9.898 -14.289 11.047 1 82.62 351 GLY A CA 1
ATOM 2832 C C . GLY A 1 351 ? -10.508 -13.234 11.953 1 82.62 351 GLY A C 1
ATOM 2833 O O . GLY A 1 351 ? -9.961 -12.922 13.008 1 82.62 351 GLY A O 1
ATOM 2834 N N . GLU A 1 352 ? -11.578 -12.609 11.594 1 77.88 352 GLU A N 1
ATOM 2835 C CA . GLU A 1 352 ? -12.086 -11.438 12.297 1 77.88 352 GLU A CA 1
ATOM 2836 C C . GLU A 1 352 ? -13.352 -11.781 13.086 1 77.88 352 GLU A C 1
ATOM 2838 O O . GLU A 1 352 ? -13.578 -11.234 14.172 1 77.88 352 GLU A O 1
ATOM 2843 N N . ILE A 1 353 ? -14.297 -12.492 12.484 1 73.12 353 ILE A N 1
ATOM 2844 C CA . ILE A 1 353 ? -15.594 -12.766 13.102 1 73.12 353 ILE A CA 1
ATOM 2845 C C . ILE A 1 353 ? -15.625 -14.203 13.617 1 73.12 353 ILE A C 1
ATOM 2847 O O . ILE A 1 353 ? -15.562 -14.438 14.828 1 73.12 353 ILE A O 1
ATOM 2851 N N . GLY A 1 354 ? -15.461 -15.062 12.688 1 71.62 354 GLY A N 1
ATOM 2852 C CA . GLY A 1 354 ? -15.484 -16.484 13.008 1 71.62 354 GLY A CA 1
ATOM 2853 C C . GLY A 1 354 ? -16.75 -16.906 13.734 1 71.62 354 GLY A C 1
ATOM 2854 O O . GLY A 1 354 ? -17.734 -16.156 13.773 1 71.62 354 GLY A O 1
ATOM 2855 N N . SER A 1 355 ? -16.781 -18.016 14.227 1 73.88 355 SER A N 1
ATOM 2856 C CA . SER A 1 355 ? -17.938 -18.562 14.914 1 73.88 355 SER A CA 1
ATOM 2857 C C . SER A 1 355 ? -18.156 -17.906 16.266 1 73.88 355 SER A C 1
ATOM 2859 O O . SER A 1 355 ? -19.281 -17.859 16.766 1 73.88 355 SER A O 1
ATOM 2861 N N . LYS A 1 356 ? -17.109 -17.312 16.688 1 74.06 356 LYS A N 1
ATOM 2862 C CA . LYS A 1 356 ? -17.172 -16.75 18.031 1 74.06 356 LYS A CA 1
ATOM 2863 C C . LYS A 1 356 ? -17.953 -15.438 18.047 1 74.06 356 LYS A C 1
ATOM 2865 O O . LYS A 1 356 ? -18.719 -15.18 18.984 1 74.06 356 LYS A O 1
ATOM 2870 N N . LYS A 1 357 ? -17.797 -14.75 16.984 1 77.62 357 LYS A N 1
ATOM 2871 C CA . LYS A 1 357 ? -18.422 -13.43 16.969 1 77.62 357 LYS A CA 1
ATOM 2872 C C . LYS A 1 357 ? -19.672 -13.43 16.094 1 77.62 357 LYS A C 1
ATOM 2874 O O . LYS A 1 357 ? -20.453 -12.469 16.109 1 77.62 357 LYS A O 1
ATOM 2879 N N . GLU A 1 358 ? -19.828 -14.531 15.406 1 83.31 358 GLU A N 1
ATOM 2880 C CA . GLU A 1 358 ? -21.031 -14.625 14.586 1 83.31 358 GLU A CA 1
ATOM 2881 C C . GLU A 1 358 ? -22.266 -14.844 15.445 1 83.31 358 GLU A C 1
ATOM 2883 O O . GLU A 1 358 ? -22.344 -15.805 16.203 1 83.31 358 GLU A O 1
ATOM 2888 N N . LYS A 1 359 ? -23.234 -14.016 15.367 1 82.19 359 LYS A N 1
ATOM 2889 C CA . LYS A 1 359 ? -24.406 -14.023 16.219 1 82.19 359 LYS A CA 1
ATOM 2890 C C . LYS A 1 359 ? -25.469 -14.984 15.695 1 82.19 359 LYS A C 1
ATOM 2892 O O . LYS A 1 359 ? -26.219 -15.578 16.469 1 82.19 359 LYS A O 1
ATOM 2897 N N . LEU A 1 360 ? -25.484 -15.219 14.445 1 86.31 360 LEU A N 1
ATOM 2898 C CA . LEU A 1 360 ? -26.531 -16.031 13.828 1 86.31 360 LEU A CA 1
ATOM 2899 C C . LEU A 1 360 ? -26.109 -17.484 13.742 1 86.31 360 LEU A C 1
ATOM 2901 O O . LEU A 1 360 ? -24.906 -17.781 13.664 1 86.31 360 LEU A O 1
ATOM 2905 N N . ASN A 1 361 ? -27.125 -18.281 13.773 1 85.94 361 ASN A N 1
ATOM 2906 C CA . ASN A 1 361 ? -26.875 -19.703 13.531 1 85.94 361 ASN A CA 1
ATOM 2907 C C . ASN A 1 361 ? -26.266 -19.938 12.148 1 85.94 361 ASN A C 1
ATOM 2909 O O . ASN A 1 361 ? -26.688 -19.312 11.172 1 85.94 361 ASN A O 1
ATOM 2913 N N . PRO A 1 362 ? -25.344 -20.75 12.047 1 88.5 362 PRO A N 1
ATOM 2914 C CA . PRO A 1 362 ? -24.672 -21 10.766 1 88.5 362 PRO A CA 1
ATOM 2915 C C . PRO A 1 362 ? -25.641 -21.438 9.672 1 88.5 362 PRO A C 1
ATOM 2917 O O . PRO A 1 362 ? -25.359 -21.25 8.484 1 88.5 362 PRO A O 1
ATOM 2920 N N . ASN A 1 363 ? -26.734 -22.047 10.102 1 88.19 363 ASN A N 1
ATOM 2921 C CA . ASN A 1 363 ? -27.703 -22.5 9.102 1 88.19 363 ASN A CA 1
ATOM 2922 C C . ASN A 1 363 ? -28.688 -21.406 8.727 1 88.19 363 ASN A C 1
ATOM 2924 O O . ASN A 1 363 ? -29.484 -21.562 7.801 1 88.19 363 ASN A O 1
ATOM 2928 N N . ASP A 1 364 ? -28.562 -20.281 9.422 1 90.38 364 ASP A N 1
ATOM 2929 C CA . ASP A 1 364 ? -29.359 -19.109 9.055 1 90.38 364 ASP A CA 1
ATOM 2930 C C . ASP A 1 364 ? -28.859 -18.5 7.738 1 90.38 364 ASP A C 1
ATOM 2932 O O . ASP A 1 364 ? -27.688 -18.203 7.59 1 90.38 364 ASP A O 1
ATOM 2936 N N . PRO A 1 365 ? -29.781 -18.281 6.836 1 93.56 365 PRO A N 1
ATOM 2937 C CA . PRO A 1 365 ? -29.391 -17.75 5.527 1 93.56 365 PRO A CA 1
ATOM 2938 C C . PRO A 1 365 ? -28.766 -16.359 5.617 1 93.56 365 PRO A C 1
ATOM 2940 O O . PRO A 1 365 ? -28.094 -15.914 4.68 1 93.56 365 PRO A O 1
ATOM 2943 N N . ASN A 1 366 ? -28.938 -15.719 6.715 1 93.06 366 ASN A N 1
ATOM 2944 C CA . ASN A 1 366 ? -28.391 -14.375 6.875 1 93.06 366 ASN A CA 1
ATOM 2945 C C . ASN A 1 366 ? -27.031 -14.391 7.559 1 93.06 366 ASN A C 1
ATOM 2947 O O . ASN A 1 366 ? -26.359 -13.359 7.637 1 93.06 366 ASN A O 1
ATOM 2951 N N . SER A 1 367 ? -26.625 -15.555 7.965 1 91.69 367 SER A N 1
ATOM 2952 C CA . SER A 1 367 ? -25.312 -15.648 8.594 1 91.69 367 SER A CA 1
ATOM 2953 C C . SER A 1 367 ? -24.203 -15.57 7.555 1 91.69 367 SER A C 1
ATOM 2955 O O . SER A 1 367 ? -24.391 -15.953 6.398 1 91.69 367 SER A O 1
ATOM 2957 N N . ASN A 1 368 ? -23.094 -15.086 7.953 1 93.06 368 ASN A N 1
ATOM 2958 C CA . ASN A 1 368 ? -21.938 -15.023 7.051 1 93.06 368 ASN A CA 1
ATOM 2959 C C . ASN A 1 368 ? -21.469 -16.406 6.633 1 93.06 368 ASN A C 1
ATOM 2961 O O . ASN A 1 368 ? -21.078 -16.625 5.484 1 93.06 368 ASN A O 1
ATOM 2965 N N . PHE A 1 369 ? -21.516 -17.312 7.57 1 91.69 369 PHE A N 1
ATOM 2966 C CA . PHE A 1 369 ? -21.125 -18.688 7.254 1 91.69 369 PHE A CA 1
ATOM 2967 C C . PHE A 1 369 ? -21.953 -19.234 6.109 1 91.69 369 PHE A C 1
ATOM 2969 O O . PHE A 1 369 ? -21.406 -19.797 5.156 1 91.69 369 PHE A O 1
ATOM 2976 N N . TYR A 1 370 ? -23.25 -19.094 6.258 1 93.31 370 TYR A N 1
ATOM 2977 C CA . TYR A 1 370 ? -24.156 -19.641 5.25 1 93.31 370 TYR A CA 1
ATOM 2978 C C . TYR A 1 370 ? -23.906 -19 3.891 1 93.31 370 TYR A C 1
ATOM 2980 O O . TYR A 1 370 ? -23.844 -19.688 2.871 1 93.31 370 TYR A O 1
ATOM 2988 N N . LYS A 1 371 ? -23.75 -17.719 3.889 1 96.75 371 LYS A N 1
ATOM 2989 C CA . LYS A 1 371 ? -23.547 -17 2.639 1 96.75 371 LYS A CA 1
ATOM 2990 C C . LYS A 1 371 ? -22.266 -17.422 1.955 1 96.75 371 LYS A C 1
ATOM 2992 O O . LYS A 1 371 ? -22.25 -17.688 0.751 1 96.75 371 LYS A O 1
ATOM 2997 N N . LEU A 1 372 ? -21.188 -17.5 2.721 1 96.62 372 LEU A N 1
ATOM 2998 C CA . LEU A 1 372 ? -19.891 -17.875 2.176 1 96.62 372 LEU A CA 1
ATOM 2999 C C . LEU A 1 372 ? -19.891 -19.328 1.719 1 96.62 372 LEU A C 1
ATOM 3001 O O . LEU A 1 372 ? -19.312 -19.672 0.687 1 96.62 372 LEU A O 1
ATOM 3005 N N . SER A 1 373 ? -20.562 -20.203 2.49 1 95.25 373 SER A N 1
ATOM 3006 C CA . SER A 1 373 ? -20.672 -21.594 2.109 1 95.25 373 SER A CA 1
ATOM 3007 C C . SER A 1 373 ? -21.469 -21.766 0.816 1 95.25 373 SER A C 1
ATOM 3009 O O . SER A 1 373 ? -21.125 -22.578 -0.033 1 95.25 373 SER A O 1
ATOM 3011 N N . ASN A 1 374 ? -22.5 -21 0.819 1 97.25 374 ASN A N 1
ATOM 3012 C CA . ASN A 1 374 ? -23.312 -21.047 -0.394 1 97.25 374 ASN A CA 1
ATOM 3013 C C . ASN A 1 374 ? -22.531 -20.516 -1.601 1 97.25 374 ASN A C 1
ATOM 3015 O O . ASN A 1 374 ? -22.656 -21.047 -2.703 1 97.25 374 ASN A O 1
ATOM 3019 N N . ASP A 1 375 ? -21.812 -19.438 -1.43 1 97.88 375 ASP A N 1
ATOM 3020 C CA . ASP A 1 375 ? -21 -18.891 -2.508 1 97.88 375 ASP A CA 1
ATOM 3021 C C . ASP A 1 375 ? -19.984 -19.922 -3.01 1 97.88 375 ASP A C 1
ATOM 3023 O O . ASP A 1 375 ? -19.75 -20.016 -4.215 1 97.88 375 ASP A O 1
ATOM 3027 N N . LEU A 1 376 ? -19.359 -20.625 -2.115 1 97.81 376 LEU A N 1
ATOM 3028 C CA . LEU A 1 376 ? -18.391 -21.656 -2.484 1 97.81 376 LEU A CA 1
ATOM 3029 C C . LEU A 1 376 ? -19.062 -22.766 -3.283 1 97.81 376 LEU A C 1
ATOM 3031 O O . LEU A 1 376 ? -18.516 -23.234 -4.293 1 97.81 376 LEU A O 1
ATOM 3035 N N . LYS A 1 377 ? -20.219 -23.188 -2.803 1 96.75 377 LYS A N 1
ATOM 3036 C CA . LYS A 1 377 ? -20.984 -24.219 -3.512 1 96.75 377 LYS A CA 1
ATOM 3037 C C . LYS A 1 377 ? -21.359 -23.734 -4.914 1 96.75 377 LYS A C 1
ATOM 3039 O O . LYS A 1 377 ? -21.188 -24.484 -5.887 1 96.75 377 LYS A O 1
ATOM 3044 N N . LEU A 1 378 ? -21.828 -22.531 -4.949 1 97 378 LEU A N 1
ATOM 3045 C CA . LEU A 1 378 ? -22.25 -21.969 -6.23 1 97 378 LEU A CA 1
ATOM 3046 C C . LEU A 1 378 ? -21.062 -21.859 -7.188 1 97 378 LEU A C 1
ATOM 3048 O O . LEU A 1 378 ? -21.203 -22.078 -8.391 1 97 378 LEU A O 1
ATOM 3052 N N . LEU A 1 379 ? -19.953 -21.484 -6.695 1 97.62 379 LEU A N 1
ATOM 3053 C CA . LEU A 1 379 ? -18.75 -21.391 -7.527 1 97.62 379 LEU A CA 1
ATOM 3054 C C . LEU A 1 379 ? -18.391 -22.75 -8.125 1 97.62 379 LEU A C 1
ATOM 3056 O O . LEU A 1 379 ? -18.141 -22.859 -9.32 1 97.62 379 LEU A O 1
ATOM 3060 N N . LYS A 1 380 ? -18.406 -23.766 -7.359 1 96.5 380 LYS A N 1
ATOM 3061 C CA . LYS A 1 380 ? -18.094 -25.109 -7.812 1 96.5 380 LYS A CA 1
ATOM 3062 C C . LYS A 1 380 ? -19.094 -25.594 -8.852 1 96.5 380 LYS A C 1
ATOM 3064 O O . LYS A 1 380 ? -18.719 -26.219 -9.852 1 96.5 380 LYS A O 1
ATOM 3069 N N . GLU A 1 381 ? -20.312 -25.219 -8.633 1 96 381 GLU A N 1
ATOM 3070 C CA . GLU A 1 381 ? -21.375 -25.703 -9.5 1 96 381 GLU A CA 1
ATOM 3071 C C . GLU A 1 381 ? -21.438 -24.906 -10.805 1 96 381 GLU A C 1
ATOM 3073 O O . GLU A 1 381 ? -21.906 -25.406 -11.82 1 96 381 GLU A O 1
ATOM 3078 N N . SER A 1 382 ? -21 -23.719 -10.734 1 95.94 382 SER A N 1
ATOM 3079 C CA . SER A 1 382 ? -21.094 -22.828 -11.898 1 95.94 382 SER A CA 1
ATOM 3080 C C . SER A 1 382 ? -19.969 -23.094 -12.891 1 95.94 382 SER A C 1
ATOM 3082 O O . SER A 1 382 ? -20.016 -22.625 -14.031 1 95.94 382 SER A O 1
ATOM 3084 N N . MET A 1 383 ? -19 -23.844 -12.516 1 96.94 383 MET A N 1
ATOM 3085 C CA . MET A 1 383 ? -17.875 -24.141 -13.406 1 96.94 383 MET A CA 1
ATOM 3086 C C . MET A 1 383 ? -18.312 -25.078 -14.531 1 96.94 383 MET A C 1
ATOM 3088 O O . MET A 1 383 ? -19.156 -25.953 -14.32 1 96.94 383 MET A O 1
ATOM 3092 N N . PRO A 1 384 ? -17.719 -24.891 -15.727 1 96 384 PRO A N 1
ATOM 3093 C CA . PRO A 1 384 ? -17.984 -25.859 -16.781 1 96 384 PRO A CA 1
ATOM 3094 C C . PRO A 1 384 ? -17.594 -27.281 -16.375 1 96 384 PRO A C 1
ATOM 3096 O O . PRO A 1 384 ? -16.688 -27.469 -15.578 1 96 384 PRO A O 1
ATOM 3099 N N . SER A 1 385 ? -18.25 -28.281 -16.969 1 94.88 385 SER A N 1
ATOM 3100 C CA . SER A 1 385 ? -18.062 -29.672 -16.609 1 94.88 385 SER A CA 1
ATOM 3101 C C . SER A 1 385 ? -16.609 -30.094 -16.75 1 94.88 385 SER A C 1
ATOM 3103 O O . SER A 1 385 ? -16.109 -30.906 -15.953 1 94.88 385 SER A O 1
ATOM 3105 N N . GLU A 1 386 ? -15.938 -29.516 -17.672 1 95.19 386 GLU A N 1
ATOM 3106 C CA . GLU A 1 386 ? -14.539 -29.844 -17.922 1 95.19 386 GLU A CA 1
ATOM 3107 C C . GLU A 1 386 ? -13.648 -29.406 -16.766 1 95.19 386 GLU A C 1
ATOM 3109 O O . GLU A 1 386 ? -12.516 -29.875 -16.625 1 95.19 386 GLU A O 1
ATOM 3114 N N . LEU A 1 387 ? -14.148 -28.5 -15.906 1 97.06 387 LEU A N 1
ATOM 3115 C CA . LEU A 1 387 ? -13.336 -27.969 -14.82 1 97.06 387 LEU A CA 1
ATOM 3116 C C . LEU A 1 387 ? -13.773 -28.531 -13.477 1 97.06 387 LEU A C 1
ATOM 3118 O O . LEU A 1 387 ? -13.258 -28.125 -12.43 1 97.06 387 LEU A O 1
ATOM 3122 N N . HIS A 1 388 ? -14.68 -29.484 -13.492 1 96.56 388 HIS A N 1
ATOM 3123 C CA . HIS A 1 388 ? -15.039 -30.188 -12.258 1 96.56 388 HIS A CA 1
ATOM 3124 C C . HIS A 1 388 ? -13.938 -31.141 -11.828 1 96.56 388 HIS A C 1
ATOM 3126 O O . HIS A 1 388 ? -13.156 -31.625 -12.656 1 96.56 388 HIS A O 1
ATOM 3132 N N . VAL A 1 389 ? -13.938 -31.406 -10.578 1 94.88 389 VAL A N 1
ATOM 3133 C CA . VAL A 1 389 ? -12.875 -32.25 -10.008 1 94.88 389 VAL A CA 1
ATOM 3134 C C . VAL A 1 389 ? -12.914 -33.625 -10.641 1 94.88 389 VAL A C 1
ATOM 3136 O O . VAL A 1 389 ? -11.891 -34.312 -10.711 1 94.88 389 VAL A O 1
ATOM 3139 N N . SER A 1 390 ? -14.023 -34.031 -11.141 1 94.31 390 SER A N 1
ATOM 3140 C CA . SER A 1 390 ? -14.18 -35.312 -11.789 1 94.31 390 SER A CA 1
ATOM 3141 C C . SER A 1 390 ? -13.344 -35.406 -13.062 1 94.31 390 SER A C 1
ATOM 3143 O O . SER A 1 390 ? -13.062 -36.5 -13.555 1 94.31 390 SER A O 1
ATOM 3145 N N . SER A 1 391 ? -12.992 -34.312 -13.578 1 95.75 391 SER A N 1
ATOM 3146 C CA . SER A 1 391 ? -12.195 -34.25 -14.797 1 95.75 391 SER A CA 1
ATOM 3147 C C . SER A 1 391 ? -10.703 -34.25 -14.484 1 95.75 391 SER A C 1
ATOM 3149 O O . SER A 1 391 ? -9.891 -33.875 -15.336 1 95.75 391 SER A O 1
ATOM 3151 N N . LEU A 1 392 ? -10.312 -34.562 -13.344 1 95.62 392 LEU A N 1
ATOM 3152 C CA . LEU A 1 392 ? -8.93 -34.5 -12.867 1 95.62 392 LEU A CA 1
ATOM 3153 C C . LEU A 1 392 ? -7.996 -35.281 -13.789 1 95.62 392 LEU A C 1
ATOM 3155 O O . LEU A 1 392 ? -6.941 -34.781 -14.18 1 95.62 392 LEU A O 1
ATOM 3159 N N . ASN A 1 393 ? -8.375 -36.469 -14.188 1 94.69 393 ASN A N 1
ATOM 3160 C CA . ASN A 1 393 ? -7.512 -37.312 -15.008 1 94.69 393 ASN A CA 1
ATOM 3161 C C . ASN A 1 393 ? -7.191 -36.656 -16.344 1 94.69 393 ASN A C 1
ATOM 3163 O O . ASN A 1 393 ? -6.066 -36.75 -16.828 1 94.69 393 ASN A O 1
ATOM 3167 N N . LEU A 1 394 ? -8.18 -36.062 -16.906 1 94.94 394 LEU A N 1
ATOM 3168 C CA . LEU A 1 394 ? -7.992 -35.375 -18.172 1 94.94 394 LEU A CA 1
ATOM 3169 C C . LEU A 1 394 ? -6.945 -34.281 -18.047 1 94.94 394 LEU A C 1
ATOM 3171 O O . LEU A 1 394 ? -6.09 -34.125 -18.922 1 94.94 394 LEU A O 1
ATOM 3175 N N . HIS A 1 395 ? -6.984 -33.562 -17.031 1 95.62 395 HIS A N 1
ATOM 3176 C CA . HIS A 1 395 ? -6.09 -32.406 -16.828 1 95.62 395 HIS A CA 1
ATOM 3177 C C . HIS A 1 395 ? -4.703 -32.875 -16.391 1 95.62 395 HIS A C 1
ATOM 3179 O O . HIS A 1 395 ? -3.701 -32.219 -16.688 1 95.62 395 HIS A O 1
ATOM 3185 N N . LEU A 1 396 ? -4.637 -34 -15.695 1 95.12 396 LEU A N 1
ATOM 3186 C CA . LEU A 1 396 ? -3.344 -34.562 -15.352 1 95.12 396 LEU A CA 1
ATOM 3187 C C . LEU A 1 396 ? -2.582 -35 -16.609 1 95.12 396 LEU A C 1
ATOM 3189 O O . LEU A 1 396 ? -1.38 -34.75 -16.719 1 95.12 396 LEU A O 1
ATOM 3193 N N . GLU A 1 397 ? -3.281 -35.531 -17.531 1 94.44 397 GLU A N 1
ATOM 3194 C CA . GLU A 1 397 ? -2.676 -35.969 -18.781 1 94.44 397 GLU A CA 1
ATOM 3195 C C . GLU A 1 397 ? -2.164 -34.781 -19.594 1 94.44 397 GLU A C 1
ATOM 3197 O O . GLU A 1 397 ? -1.118 -34.875 -20.234 1 94.44 397 GLU A O 1
ATOM 3202 N N . LYS A 1 398 ? -2.914 -33.75 -19.516 1 93.56 398 LYS A N 1
ATOM 3203 C CA . LYS A 1 398 ? -2.561 -32.562 -20.281 1 93.56 398 LYS A CA 1
ATOM 3204 C C . LYS A 1 398 ? -1.549 -31.703 -19.516 1 93.56 398 LYS A C 1
ATOM 3206 O O . LYS A 1 398 ? -1.091 -30.688 -20.031 1 93.56 398 LYS A O 1
ATOM 3211 N N . HIS A 1 399 ? -1.233 -32.062 -18.281 1 94 399 HIS A N 1
ATOM 3212 C CA . HIS A 1 399 ? -0.295 -31.359 -17.422 1 94 399 HIS A CA 1
ATOM 3213 C C . HIS A 1 399 ? -0.757 -29.922 -17.172 1 94 399 HIS A C 1
ATOM 3215 O O . HIS A 1 399 ? 0.033 -28.984 -17.281 1 94 399 HIS A O 1
ATOM 3221 N N . ASN A 1 400 ? -2.084 -29.781 -17.047 1 94.88 400 ASN A N 1
ATOM 3222 C CA . ASN A 1 400 ? -2.666 -28.5 -16.641 1 94.88 400 ASN A CA 1
ATOM 3223 C C . ASN A 1 400 ? -2.547 -28.281 -15.125 1 94.88 400 ASN A C 1
ATOM 3225 O O . ASN A 1 400 ? -3.506 -28.5 -14.383 1 94.88 400 ASN A O 1
ATOM 3229 N N . LEU A 1 401 ? -1.491 -27.766 -14.719 1 96.19 401 LEU A N 1
ATOM 3230 C CA . LEU A 1 401 ? -1.165 -27.625 -13.305 1 96.19 401 LEU A CA 1
ATOM 3231 C C . LEU A 1 401 ? -2.131 -26.672 -12.617 1 96.19 401 LEU A C 1
ATOM 3233 O O . LEU A 1 401 ? -2.441 -26.828 -11.438 1 96.19 401 LEU A O 1
ATOM 3237 N N . ASN A 1 402 ? -2.598 -25.688 -13.328 1 96.31 402 ASN A N 1
ATOM 3238 C CA . ASN A 1 402 ? -3.49 -24.719 -12.719 1 96.31 402 ASN A CA 1
ATOM 3239 C C . ASN A 1 402 ? -4.789 -25.359 -12.242 1 96.31 402 ASN A C 1
ATOM 3241 O O . ASN A 1 402 ? -5.379 -24.922 -11.258 1 96.31 402 ASN A O 1
ATOM 3245 N N . PHE A 1 403 ? -5.234 -26.391 -12.961 1 97.19 403 PHE A N 1
ATOM 3246 C CA . PHE A 1 403 ? -6.441 -27.109 -12.57 1 97.19 403 PHE A CA 1
ATOM 3247 C C . PHE A 1 403 ? -6.312 -27.625 -11.141 1 97.19 403 PHE A C 1
ATOM 3249 O O . PHE A 1 403 ? -7.227 -27.469 -10.328 1 97.19 403 PHE A O 1
ATOM 3256 N N . GLY A 1 404 ? -5.215 -28.312 -10.898 1 96.44 404 GLY A N 1
ATOM 3257 C CA . GLY A 1 404 ? -4.973 -28.781 -9.547 1 96.44 404 GLY A CA 1
ATOM 3258 C C . GLY A 1 404 ? -4.93 -27.656 -8.523 1 96.44 404 GLY A C 1
ATOM 3259 O O . GLY A 1 404 ? -5.504 -27.781 -7.441 1 96.44 404 GLY A O 1
ATOM 3260 N N . PHE A 1 405 ? -4.23 -26.609 -8.867 1 96.94 405 PHE A N 1
ATOM 3261 C CA . PHE A 1 405 ? -4.109 -25.438 -8 1 96.94 405 PHE A CA 1
ATOM 3262 C C . PHE A 1 405 ? -5.484 -24.875 -7.664 1 96.94 405 PHE A C 1
ATOM 3264 O O . PHE A 1 405 ? -5.75 -24.516 -6.516 1 96.94 405 PHE A O 1
ATOM 3271 N N . LEU A 1 406 ? -6.355 -24.75 -8.633 1 97.75 406 LEU A N 1
ATOM 3272 C CA . LEU A 1 406 ? -7.719 -24.25 -8.469 1 97.75 406 LEU A CA 1
ATOM 3273 C C . LEU A 1 406 ? -8.477 -25.094 -7.438 1 97.75 406 LEU A C 1
ATOM 3275 O O . LEU A 1 406 ? -9.055 -24.547 -6.496 1 97.75 406 LEU A O 1
ATOM 3279 N N . HIS A 1 407 ? -8.461 -26.328 -7.59 1 97.56 407 HIS A N 1
ATOM 3280 C CA . HIS A 1 407 ? -9.25 -27.188 -6.715 1 97.56 407 HIS A CA 1
ATOM 3281 C C . HIS A 1 407 ? -8.648 -27.25 -5.312 1 97.56 407 HIS A C 1
ATOM 3283 O O . HIS A 1 407 ? -9.375 -27.391 -4.328 1 97.56 407 HIS A O 1
ATOM 3289 N N . GLN A 1 408 ? -7.336 -27.172 -5.262 1 96.56 408 GLN A N 1
ATOM 3290 C CA . GLN A 1 408 ? -6.73 -27.031 -3.943 1 96.56 408 GLN A CA 1
ATOM 3291 C C . GLN A 1 408 ? -7.27 -25.812 -3.217 1 96.56 408 GLN A C 1
ATOM 3293 O O . GLN A 1 408 ? -7.574 -25.875 -2.025 1 96.56 408 GLN A O 1
ATOM 3298 N N . LEU A 1 409 ? -7.297 -24.719 -3.891 1 96.75 409 LEU A N 1
ATOM 3299 C CA . LEU A 1 409 ? -7.832 -23.484 -3.34 1 96.75 409 LEU A CA 1
ATOM 3300 C C . LEU A 1 409 ? -9.266 -23.672 -2.869 1 96.75 409 LEU A C 1
ATOM 3302 O O . LEU A 1 409 ? -9.641 -23.203 -1.788 1 96.75 409 LEU A O 1
ATOM 3306 N N . LEU A 1 410 ? -10.07 -24.359 -3.658 1 97.69 410 LEU A N 1
ATOM 3307 C CA . LEU A 1 410 ? -11.477 -24.562 -3.33 1 97.69 410 LEU A CA 1
ATOM 3308 C C . LEU A 1 410 ? -11.625 -25.453 -2.104 1 97.69 410 LEU A C 1
ATOM 3310 O O . LEU A 1 410 ? -12.445 -25.188 -1.229 1 97.69 410 LEU A O 1
ATOM 3314 N N . TYR A 1 411 ? -10.836 -26.5 -2.031 1 96.62 411 TYR A N 1
ATOM 3315 C CA . TYR A 1 411 ? -10.891 -27.359 -0.862 1 96.62 411 TYR A CA 1
ATOM 3316 C C . TYR A 1 411 ? -10.422 -26.625 0.386 1 96.62 411 TYR A C 1
ATOM 3318 O O . TYR A 1 411 ? -10.984 -26.797 1.467 1 96.62 411 TYR A O 1
ATOM 3326 N N . LEU A 1 412 ? -9.336 -25.875 0.202 1 95.31 412 LEU A N 1
ATOM 3327 C CA . LEU A 1 412 ? -8.844 -25.094 1.325 1 95.31 412 LEU A CA 1
ATOM 3328 C C . LEU A 1 412 ? -9.945 -24.172 1.86 1 95.31 412 LEU A C 1
ATOM 3330 O O . LEU A 1 412 ? -10.109 -24.047 3.074 1 95.31 412 LEU A O 1
ATOM 3334 N N . SER A 1 413 ? -10.656 -23.516 0.977 1 96.06 413 SER A N 1
ATOM 3335 C CA . SER A 1 413 ? -11.758 -22.641 1.355 1 96.06 413 SER A CA 1
ATOM 3336 C C . SER A 1 413 ? -12.82 -23.391 2.145 1 96.06 413 SER A C 1
ATOM 3338 O O . SER A 1 413 ? -13.328 -22.891 3.15 1 96.06 413 SER A O 1
ATOM 3340 N N . GLY A 1 414 ? -13.117 -24.578 1.691 1 94.94 414 GLY A N 1
ATOM 3341 C CA . GLY A 1 414 ? -14.07 -25.422 2.406 1 94.94 414 GLY A CA 1
ATOM 3342 C C . GLY A 1 414 ? -13.602 -25.812 3.795 1 94.94 414 GLY A C 1
ATOM 3343 O O . GLY A 1 414 ? -14.383 -25.812 4.746 1 94.94 414 GLY A O 1
ATOM 3344 N N . ILE A 1 415 ? -12.391 -26.125 3.904 1 94.44 415 ILE A N 1
ATOM 3345 C CA . ILE A 1 415 ? -11.812 -26.516 5.184 1 94.44 415 ILE A CA 1
ATOM 3346 C C . ILE A 1 415 ? -11.875 -25.359 6.164 1 94.44 415 ILE A C 1
ATOM 3348 O O . ILE A 1 415 ? -12.289 -25.531 7.316 1 94.44 415 ILE A O 1
ATOM 3352 N N . PHE A 1 416 ? -11.516 -24.188 5.75 1 91.94 416 PHE A N 1
ATOM 3353 C CA . PHE A 1 416 ? -11.531 -23.016 6.605 1 91.94 416 PHE A CA 1
ATOM 3354 C C . PHE A 1 416 ? -12.945 -22.719 7.09 1 91.94 416 PHE A C 1
ATOM 3356 O O . PHE A 1 416 ? -13.141 -22.344 8.25 1 91.94 416 PHE A O 1
ATOM 3363 N N . LEU A 1 417 ? -13.875 -22.891 6.211 1 91.31 417 LEU A N 1
ATOM 3364 C CA . LEU A 1 417 ? -15.266 -22.609 6.57 1 91.31 417 LEU A CA 1
ATOM 3365 C C . LEU A 1 417 ? -15.758 -23.578 7.637 1 91.31 417 LEU A C 1
ATOM 3367 O O . LEU A 1 417 ? -16.266 -23.172 8.68 1 91.31 417 LEU A O 1
ATOM 3371 N N . ASN A 1 418 ? -15.508 -24.766 7.438 1 89.19 418 ASN A N 1
ATOM 3372 C CA . ASN A 1 418 ? -16.125 -25.781 8.289 1 89.19 418 ASN A CA 1
ATOM 3373 C C . ASN A 1 418 ? -15.312 -25.984 9.57 1 89.19 418 ASN A C 1
ATOM 3375 O O . ASN A 1 418 ? -15.867 -26.422 10.586 1 89.19 418 ASN A O 1
ATOM 3379 N N . ARG A 1 419 ? -14.133 -25.703 9.578 1 88.81 419 ARG A N 1
ATOM 3380 C CA . ARG A 1 419 ? -13.281 -25.891 10.742 1 88.81 419 ARG A CA 1
ATOM 3381 C C . ARG A 1 419 ? -13.695 -24.969 11.875 1 88.81 419 ARG A C 1
ATOM 3383 O O . ARG A 1 419 ? -13.5 -25.281 13.055 1 88.81 419 ARG A O 1
ATOM 3390 N N . GLU A 1 420 ? -14.211 -23.812 11.555 1 84.94 420 GLU A N 1
ATOM 3391 C CA . GLU A 1 420 ? -14.617 -22.828 12.547 1 84.94 420 GLU A CA 1
ATOM 3392 C C . GLU A 1 420 ? -15.664 -23.406 13.5 1 84.94 420 GLU A C 1
ATOM 3394 O O . GLU A 1 420 ? -15.664 -23.109 14.695 1 84.94 420 GLU A O 1
ATOM 3399 N N . TYR A 1 421 ? -16.484 -24.234 13.07 1 82.75 421 TYR A N 1
ATOM 3400 C CA . TYR A 1 421 ? -17.578 -24.734 13.898 1 82.75 421 TYR A CA 1
ATOM 3401 C C . TYR A 1 421 ? -17.25 -26.109 14.469 1 82.75 421 TYR A C 1
ATOM 3403 O O . TYR A 1 421 ? -18.062 -26.703 15.188 1 82.75 421 TYR A O 1
ATOM 3411 N N . PHE A 1 422 ? -16.203 -26.578 14.109 1 80.56 422 PHE A N 1
ATOM 3412 C CA . PHE A 1 422 ? -15.711 -27.781 14.766 1 80.56 422 PHE A CA 1
ATOM 3413 C C . PHE A 1 422 ? -15.242 -27.469 16.188 1 80.56 422 PHE A C 1
ATOM 3415 O O . PHE A 1 422 ? -15.531 -28.219 17.109 1 80.56 422 PHE A O 1
ATOM 3422 N N . TYR A 1 423 ? -14.633 -26.328 16.359 1 71.69 423 TYR A N 1
ATOM 3423 C CA . TYR A 1 423 ? -14.055 -25.969 17.656 1 71.69 423 TYR A CA 1
ATOM 3424 C C . TYR A 1 423 ? -15.086 -25.281 18.547 1 71.69 423 TYR A C 1
ATOM 3426 O O . TYR A 1 423 ? -14.992 -25.344 19.766 1 71.69 423 TYR A O 1
ATOM 3434 N N . TYR A 1 424 ? -16.031 -24.516 17.953 1 65.38 424 TYR A N 1
ATOM 3435 C CA . TYR A 1 424 ? -16.969 -23.734 18.766 1 65.38 424 TYR A CA 1
ATOM 3436 C C . TYR A 1 424 ? -18.359 -24.359 18.734 1 65.38 424 TYR A C 1
ATOM 3438 O O . TYR A 1 424 ? -19.172 -24.031 17.859 1 65.38 424 TYR A O 1
ATOM 3446 N N . SER A 1 425 ? -18.641 -25.328 19.562 1 63.38 425 SER A N 1
ATOM 3447 C CA . SER A 1 425 ? -19.844 -26.156 19.609 1 63.38 425 SER A CA 1
ATOM 3448 C C . SER A 1 425 ? -20.891 -25.547 20.531 1 63.38 425 SER A C 1
ATOM 3450 O O . SER A 1 425 ? -22.062 -25.969 20.531 1 63.38 425 SER A O 1
ATOM 3452 N N . SER A 1 426 ? -20.406 -24.547 21.156 1 60.56 426 SER A N 1
ATOM 3453 C CA . SER A 1 426 ? -21.297 -24.266 22.281 1 60.56 426 SER A CA 1
ATOM 3454 C C . SER A 1 426 ? -22.625 -23.719 21.797 1 60.56 426 SER A C 1
ATOM 3456 O O . SER A 1 426 ? -23.656 -23.922 22.438 1 60.56 426 SER A O 1
ATOM 3458 N N . ASN A 1 427 ? -22.578 -23.078 20.578 1 64.69 427 ASN A N 1
ATOM 3459 C CA . ASN A 1 427 ? -23.812 -22.391 20.25 1 64.69 427 ASN A CA 1
ATOM 3460 C C . ASN A 1 427 ? -24.531 -23.062 19.094 1 64.69 427 ASN A C 1
ATOM 3462 O O . ASN A 1 427 ? -25.406 -22.453 18.469 1 64.69 427 ASN A O 1
ATOM 3466 N N . ILE A 1 428 ? -24.016 -24.375 18.906 1 76.25 428 ILE A N 1
ATOM 3467 C CA . ILE A 1 428 ? -24.703 -25.016 17.781 1 76.25 428 ILE A CA 1
ATOM 3468 C C . ILE A 1 428 ? -25.25 -26.375 18.219 1 76.25 428 ILE A C 1
ATOM 3470 O O . ILE A 1 428 ? -24.766 -26.969 19.172 1 76.25 428 ILE A O 1
ATOM 3474 N N . SER A 1 429 ? -26.312 -26.766 17.609 1 79.56 429 SER A N 1
ATOM 3475 C CA . SER A 1 429 ? -26.922 -28.062 17.922 1 79.56 429 SER A CA 1
ATOM 3476 C C . SER A 1 429 ? -25.953 -29.203 17.656 1 79.56 429 SER A C 1
ATOM 3478 O O . SER A 1 429 ? -25.031 -29.062 16.844 1 79.56 429 SER A O 1
ATOM 3480 N N . LYS A 1 430 ? -26.078 -30.25 18.375 1 79.69 430 LYS A N 1
ATOM 3481 C CA . LYS A 1 430 ? -25.234 -31.438 18.188 1 79.69 430 LYS A CA 1
ATOM 3482 C C . LYS A 1 430 ? -25.359 -31.953 16.766 1 79.69 430 LYS A C 1
ATOM 3484 O O . LYS A 1 430 ? -24.375 -32.438 16.188 1 79.69 430 LYS A O 1
ATOM 3489 N N . ILE A 1 431 ? -26.5 -31.828 16.188 1 77.12 431 ILE A N 1
ATOM 3490 C CA . ILE A 1 431 ? -26.75 -32.281 14.828 1 77.12 431 ILE A CA 1
ATOM 3491 C C . ILE A 1 431 ? -25.953 -31.438 13.844 1 77.12 431 ILE A C 1
ATOM 3493 O O . ILE A 1 431 ? -25.312 -31.953 12.938 1 77.12 431 ILE A O 1
ATOM 3497 N N . ASP A 1 432 ? -26 -30.172 14.094 1 81.62 432 ASP A N 1
ATOM 3498 C CA . ASP A 1 432 ? -25.25 -29.266 13.227 1 81.62 432 ASP A CA 1
ATOM 3499 C C . ASP A 1 432 ? -23.75 -29.484 13.352 1 81.62 432 ASP A C 1
ATOM 3501 O O . ASP A 1 432 ? -23.031 -29.469 12.352 1 81.62 432 ASP A O 1
ATOM 3505 N N . HIS A 1 433 ? -23.406 -29.719 14.539 1 83.75 433 HIS A N 1
ATOM 3506 C CA . HIS A 1 433 ? -21.984 -29.953 14.781 1 83.75 433 HIS A CA 1
ATOM 3507 C C . HIS A 1 433 ? -21.5 -31.203 14.047 1 83.75 433 HIS A C 1
ATOM 3509 O O . HIS A 1 433 ? -20.422 -31.203 13.469 1 83.75 433 HIS A O 1
ATOM 3515 N N . TYR A 1 434 ? -22.344 -32.219 14.117 1 85.25 434 TYR A N 1
ATOM 3516 C CA . TYR A 1 434 ? -22 -33.469 13.438 1 85.25 434 TYR A CA 1
ATOM 3517 C C . TYR A 1 434 ? -21.922 -33.25 11.93 1 85.25 434 TYR A C 1
ATOM 3519 O O . TYR A 1 434 ? -20.984 -33.75 11.281 1 85.25 434 TYR A O 1
ATOM 3527 N N . GLU A 1 435 ? -22.812 -32.562 11.445 1 84.75 435 GLU A N 1
ATOM 3528 C CA . GLU A 1 435 ? -22.844 -32.312 10 1 84.75 435 GLU A CA 1
ATOM 3529 C C . GLU A 1 435 ? -21.625 -31.5 9.555 1 84.75 435 GLU A C 1
ATOM 3531 O O . GLU A 1 435 ? -21.031 -31.781 8.516 1 84.75 435 GLU A O 1
ATOM 3536 N N . PHE A 1 436 ? -21.281 -30.531 10.289 1 86.19 436 PHE A N 1
ATOM 3537 C CA . PHE A 1 436 ? -20.109 -29.719 9.961 1 86.19 436 PHE A CA 1
ATOM 3538 C C . PHE A 1 436 ? -18.828 -30.531 10.062 1 86.19 436 PHE A C 1
ATOM 3540 O O . PHE A 1 436 ? -17.922 -30.359 9.258 1 86.19 436 PHE A O 1
ATOM 3547 N N . THR A 1 437 ? -18.812 -31.359 11.062 1 88 437 THR A N 1
ATOM 3548 C CA . THR A 1 437 ? -17.641 -32.188 11.25 1 88 437 THR A CA 1
ATOM 3549 C C . THR A 1 437 ? -17.484 -33.188 10.078 1 88 437 THR A C 1
ATOM 3551 O O . THR A 1 437 ? -16.359 -33.406 9.594 1 88 437 THR A O 1
ATOM 3554 N N . LYS A 1 438 ? -18.531 -33.719 9.695 1 90.94 438 LYS A N 1
ATOM 3555 C CA . LYS A 1 438 ? -18.516 -34.625 8.555 1 90.94 438 LYS A CA 1
ATOM 3556 C C . LYS A 1 438 ? -18.031 -33.938 7.297 1 90.94 438 LYS A C 1
ATOM 3558 O O . LYS A 1 438 ? -17.234 -34.469 6.535 1 90.94 438 LYS A O 1
ATOM 3563 N N . LYS A 1 439 ? -18.547 -32.781 7.07 1 90.75 439 LYS A N 1
ATOM 3564 C CA . LYS A 1 439 ? -18.141 -32 5.91 1 90.75 439 LYS A CA 1
ATOM 3565 C C . LYS A 1 439 ? -16.656 -31.656 5.973 1 90.75 439 LYS A C 1
ATOM 3567 O O . LYS A 1 439 ? -15.953 -31.688 4.953 1 90.75 439 LYS A O 1
ATOM 3572 N N . LEU A 1 440 ? -16.234 -31.266 7.133 1 92.56 440 LEU A N 1
ATOM 3573 C CA . LEU A 1 440 ? -14.82 -30.938 7.34 1 92.56 440 LEU A CA 1
ATOM 3574 C C . LEU A 1 440 ? -13.93 -32.125 7.012 1 92.56 440 LEU A C 1
ATOM 3576 O O . LEU A 1 440 ? -12.945 -32 6.293 1 92.56 440 LEU A O 1
ATOM 3580 N N . ILE A 1 441 ? -14.289 -33.312 7.531 1 92.62 441 ILE A N 1
ATOM 3581 C CA . ILE A 1 441 ? -13.5 -34.5 7.316 1 92.62 441 ILE A CA 1
ATOM 3582 C C . ILE A 1 441 ? -13.469 -34.844 5.828 1 92.62 441 ILE A C 1
ATOM 3584 O O . ILE A 1 441 ? -12.414 -35.219 5.293 1 92.62 441 ILE A O 1
ATOM 3588 N N . HIS A 1 442 ? -14.586 -34.688 5.258 1 92.88 442 HIS A N 1
ATOM 3589 C CA . HIS A 1 442 ? -14.68 -34.938 3.828 1 92.88 442 HIS A CA 1
ATOM 3590 C C . HIS A 1 442 ? -13.766 -34.031 3.035 1 92.88 442 HIS A C 1
ATOM 3592 O O . HIS A 1 442 ? -13.047 -34.469 2.139 1 92.88 442 HIS A O 1
ATOM 3598 N N . GLU A 1 443 ? -13.828 -32.75 3.318 1 93.94 443 GLU A N 1
ATOM 3599 C CA . GLU A 1 443 ? -13 -31.781 2.619 1 93.94 443 GLU A CA 1
ATOM 3600 C C . GLU A 1 443 ? -11.516 -32.062 2.811 1 93.94 443 GLU A C 1
ATOM 3602 O O . GLU A 1 443 ? -10.734 -31.984 1.862 1 93.94 443 GLU A O 1
ATOM 3607 N N . VAL A 1 444 ? -11.125 -32.375 3.979 1 95 444 VAL A N 1
ATOM 3608 C CA . VAL A 1 444 ? -9.727 -32.656 4.289 1 95 444 VAL A CA 1
ATOM 3609 C C . VAL A 1 444 ? -9.273 -33.906 3.545 1 95 444 VAL A C 1
ATOM 3611 O O . VAL A 1 444 ? -8.164 -33.969 3.004 1 95 444 VAL A O 1
ATOM 3614 N N . GLN A 1 445 ? -10.133 -34.906 3.566 1 94.88 445 GLN A N 1
ATOM 3615 C CA . GLN A 1 445 ? -9.805 -36.156 2.887 1 94.88 445 GLN A CA 1
ATOM 3616 C C . GLN A 1 445 ? -9.648 -35.938 1.384 1 94.88 445 GLN A C 1
ATOM 3618 O O . GLN A 1 445 ? -8.695 -36.406 0.776 1 94.88 445 GLN A O 1
ATOM 3623 N N . GLU A 1 446 ? -10.586 -35.281 0.8 1 95.19 446 GLU A N 1
ATOM 3624 C CA . GLU A 1 446 ? -10.531 -35 -0.635 1 95.19 446 GLU A CA 1
ATOM 3625 C C . GLU A 1 446 ? -9.336 -34.125 -0.994 1 95.19 446 GLU A C 1
ATOM 3627 O O . GLU A 1 446 ? -8.688 -34.344 -2.018 1 95.19 446 GLU A O 1
ATOM 3632 N N . SER A 1 447 ? -9.133 -33.125 -0.209 1 96.12 447 SER A N 1
ATOM 3633 C CA . SER A 1 447 ? -7.973 -32.25 -0.416 1 96.12 447 SER A CA 1
ATOM 3634 C C . SER A 1 447 ? -6.68 -33.062 -0.355 1 96.12 447 SER A C 1
ATOM 3636 O O . SER A 1 447 ? -5.805 -32.906 -1.21 1 96.12 447 SER A O 1
ATOM 3638 N N . SER A 1 448 ? -6.531 -33.938 0.627 1 95 448 SER A N 1
ATOM 3639 C CA . SER A 1 448 ? -5.34 -34.75 0.8 1 95 448 SER A CA 1
ATOM 3640 C C . SER A 1 448 ? -5.164 -35.719 -0.366 1 95 448 SER A C 1
ATOM 3642 O O . SER A 1 448 ? -4.047 -35.938 -0.845 1 95 448 SER A O 1
ATOM 3644 N N . ASN A 1 449 ? -6.258 -36.281 -0.744 1 95.5 449 ASN A N 1
ATOM 3645 C CA . ASN A 1 449 ? -6.207 -37.188 -1.886 1 95.5 449 ASN A CA 1
ATOM 3646 C C . ASN A 1 449 ? -5.777 -36.469 -3.158 1 95.5 449 ASN A C 1
ATOM 3648 O O . ASN A 1 449 ? -5.016 -37.031 -3.961 1 95.5 449 ASN A O 1
ATOM 3652 N N . LEU A 1 450 ? -6.32 -35.344 -3.334 1 96.44 450 LEU A N 1
ATOM 3653 C CA . LEU A 1 450 ? -5.945 -34.562 -4.496 1 96.44 450 LEU A CA 1
ATOM 3654 C C . LEU A 1 450 ? -4.453 -34.25 -4.488 1 96.44 450 LEU A C 1
ATOM 3656 O O . LEU A 1 450 ? -3.771 -34.438 -5.5 1 96.44 450 LEU A O 1
ATOM 3660 N N . ILE A 1 451 ? -3.965 -33.812 -3.4 1 94.75 451 ILE A N 1
ATOM 3661 C CA . ILE A 1 451 ? -2.557 -33.438 -3.279 1 94.75 451 ILE A CA 1
ATOM 3662 C C . ILE A 1 451 ? -1.684 -34.656 -3.533 1 94.75 451 ILE A C 1
ATOM 3664 O O . ILE A 1 451 ? -0.682 -34.594 -4.246 1 94.75 451 ILE A O 1
ATOM 3668 N N . LYS A 1 452 ? -2.068 -35.812 -2.924 1 94.94 452 LYS A N 1
ATOM 3669 C CA . LYS A 1 452 ? -1.333 -37.031 -3.141 1 94.94 452 LYS A CA 1
ATOM 3670 C C . LYS A 1 452 ? -1.269 -37.406 -4.625 1 94.94 452 LYS A C 1
ATOM 3672 O O . LYS A 1 452 ? -0.215 -37.781 -5.133 1 94.94 452 LYS A O 1
ATOM 3677 N N . THR A 1 453 ? -2.365 -37.25 -5.258 1 96.56 453 THR A N 1
ATOM 3678 C CA . THR A 1 453 ? -2.441 -37.531 -6.684 1 96.56 453 THR A CA 1
ATOM 3679 C C . THR A 1 453 ? -1.569 -36.562 -7.484 1 96.56 453 THR A C 1
ATOM 3681 O O . THR A 1 453 ? -0.839 -37 -8.383 1 96.56 453 THR A O 1
ATOM 3684 N N . LEU A 1 454 ? -1.642 -35.312 -7.191 1 96.19 454 LEU A N 1
ATOM 3685 C CA . LEU A 1 454 ? -0.864 -34.312 -7.906 1 96.19 454 LEU A CA 1
ATOM 3686 C C . LEU A 1 454 ? 0.631 -34.531 -7.719 1 96.19 454 LEU A C 1
ATOM 3688 O O . LEU A 1 454 ? 1.409 -34.406 -8.664 1 96.19 454 LEU A O 1
ATOM 3692 N N . VAL A 1 455 ? 1.027 -34.875 -6.539 1 93.75 455 VAL A N 1
ATOM 3693 C CA . VAL A 1 455 ? 2.434 -35.125 -6.238 1 93.75 455 VAL A CA 1
ATOM 3694 C C . VAL A 1 455 ? 2.918 -36.375 -6.988 1 93.75 455 VAL A C 1
ATOM 3696 O O . VAL A 1 455 ? 3.977 -36.344 -7.617 1 93.75 455 VAL A O 1
ATOM 3699 N N . SER A 1 456 ? 2.15 -37.438 -6.953 1 95.5 456 SER A N 1
ATOM 3700 C CA . SER A 1 456 ? 2.543 -38.688 -7.562 1 95.5 456 SER A CA 1
ATOM 3701 C C . SER A 1 456 ? 2.621 -38.594 -9.078 1 95.5 456 SER A C 1
ATOM 3703 O O . SER A 1 456 ? 3.395 -39.281 -9.719 1 95.5 456 SER A O 1
ATOM 3705 N N . THR A 1 457 ? 1.884 -37.688 -9.633 1 95.19 457 THR A N 1
ATOM 3706 C CA . THR A 1 457 ? 1.859 -37.531 -11.086 1 95.19 457 THR A CA 1
ATOM 3707 C C . THR A 1 457 ? 2.721 -36.344 -11.516 1 95.19 457 THR A C 1
ATOM 3709 O O . THR A 1 457 ? 2.697 -35.938 -12.68 1 95.19 457 THR A O 1
ATOM 3712 N N . LYS A 1 458 ? 3.418 -35.656 -10.586 1 92.12 458 LYS A N 1
ATOM 3713 C CA . LYS A 1 458 ? 4.316 -34.531 -10.828 1 92.12 458 LYS A CA 1
ATOM 3714 C C . LYS A 1 458 ? 3.551 -33.344 -11.367 1 92.12 458 LYS A C 1
ATOM 3716 O O . LYS A 1 458 ? 4.016 -32.656 -12.289 1 92.12 458 LYS A O 1
ATOM 3721 N N . ASN A 1 459 ? 2.314 -33.188 -10.898 1 93.75 459 ASN A N 1
ATOM 3722 C CA . ASN A 1 459 ? 1.47 -32.062 -11.289 1 93.75 459 ASN A CA 1
ATOM 3723 C C . ASN A 1 459 ? 1.231 -31.094 -10.117 1 93.75 459 ASN A C 1
ATOM 3725 O O . ASN A 1 459 ? 0.357 -30.234 -10.188 1 93.75 459 ASN A O 1
ATOM 3729 N N . PHE A 1 460 ? 2.025 -31.297 -9.047 1 93.69 460 PHE A N 1
ATOM 3730 C CA . PHE A 1 460 ? 1.885 -30.453 -7.863 1 93.69 460 PHE A CA 1
ATOM 3731 C C . PHE A 1 460 ? 2.734 -29.203 -7.996 1 93.69 460 PHE A C 1
ATOM 3733 O O . PHE A 1 460 ? 3.918 -29.281 -8.336 1 93.69 460 PHE A O 1
ATOM 3740 N N . ILE A 1 461 ? 2.107 -28.062 -7.781 1 92.12 461 ILE A N 1
ATOM 3741 C CA . ILE A 1 461 ? 2.84 -26.797 -7.805 1 92.12 461 ILE A CA 1
ATOM 3742 C C . ILE A 1 461 ? 3.404 -26.5 -6.418 1 92.12 461 ILE A C 1
ATOM 3744 O O . ILE A 1 461 ? 2.666 -26.484 -5.43 1 92.12 461 ILE A O 1
ATOM 3748 N N . VAL A 1 462 ? 4.602 -26.219 -6.359 1 85.75 462 VAL A N 1
ATOM 3749 C CA . VAL A 1 462 ? 5.254 -25.969 -5.082 1 85.75 462 VAL A CA 1
ATOM 3750 C C . VAL A 1 462 ? 5.328 -24.453 -4.844 1 85.75 462 VAL A C 1
ATOM 3752 O O . VAL A 1 462 ? 6.164 -23.766 -5.434 1 85.75 462 VAL A O 1
ATOM 3755 N N . THR A 1 463 ? 4.512 -23.938 -4.023 1 87.69 463 THR A N 1
ATOM 3756 C CA . THR A 1 463 ? 4.48 -22.547 -3.604 1 87.69 463 THR A CA 1
ATOM 3757 C C . THR A 1 463 ? 4.152 -22.438 -2.117 1 87.69 463 THR A C 1
ATOM 3759 O O . THR A 1 463 ? 3.672 -23.391 -1.51 1 87.69 463 THR A O 1
ATOM 3762 N N . PRO A 1 464 ? 4.457 -21.297 -1.563 1 85.12 464 PRO A N 1
ATOM 3763 C CA . PRO A 1 464 ? 4.066 -21.125 -0.162 1 85.12 464 PRO A CA 1
ATOM 3764 C C . PRO A 1 464 ? 2.566 -21.297 0.058 1 85.12 464 PRO A C 1
ATOM 3766 O O . PRO A 1 464 ? 2.148 -21.797 1.104 1 85.12 464 PRO A O 1
ATOM 3769 N N . PHE A 1 465 ? 1.827 -21 -0.849 1 87.31 465 PHE A N 1
ATOM 3770 C CA . PHE A 1 465 ? 0.383 -21.125 -0.698 1 87.31 465 PHE A CA 1
ATOM 3771 C C . PHE A 1 465 ? -0.023 -22.594 -0.645 1 87.31 465 PHE A C 1
ATOM 3773 O O . PHE A 1 465 ? -0.859 -22.984 0.173 1 87.31 465 PHE A O 1
ATOM 3780 N N . THR A 1 466 ? 0.509 -23.359 -1.525 1 89.62 466 THR A N 1
ATOM 3781 C CA . THR A 1 466 ? 0.174 -24.781 -1.517 1 89.62 466 THR A CA 1
ATOM 3782 C C . THR A 1 466 ? 0.768 -25.469 -0.291 1 89.62 466 THR A C 1
ATOM 3784 O O . THR A 1 466 ? 0.181 -26.406 0.242 1 89.62 466 THR A O 1
ATOM 3787 N N . ALA A 1 467 ? 1.901 -24.984 0.116 1 86.12 467 ALA A N 1
ATOM 3788 C CA . ALA A 1 467 ? 2.453 -25.5 1.368 1 86.12 467 ALA A CA 1
ATOM 3789 C C . ALA A 1 467 ? 1.537 -25.172 2.545 1 86.12 467 ALA A C 1
ATOM 3791 O O . ALA A 1 467 ? 1.371 -26 3.453 1 86.12 467 ALA A O 1
ATOM 3792 N N . PHE A 1 468 ? 1.063 -24.031 2.48 1 86.88 468 PHE A N 1
ATOM 3793 C CA . PHE A 1 468 ? 0.102 -23.609 3.496 1 86.88 468 PHE A CA 1
ATOM 3794 C C . PHE A 1 468 ? -1.107 -24.531 3.506 1 86.88 468 PHE A C 1
ATOM 3796 O O . PHE A 1 468 ? -1.609 -24.906 4.574 1 86.88 468 PHE A O 1
ATOM 3803 N N . GLU A 1 469 ? -1.52 -24.922 2.426 1 88.44 469 GLU A N 1
ATOM 3804 C CA . GLU A 1 469 ? -2.645 -25.844 2.314 1 88.44 469 GLU A CA 1
ATOM 3805 C C . GLU A 1 469 ? -2.301 -27.203 2.91 1 88.44 469 GLU A C 1
ATOM 3807 O O . GLU A 1 469 ? -3.107 -27.797 3.631 1 88.44 469 GLU A O 1
ATOM 3812 N N . LEU A 1 470 ? -1.169 -27.641 2.561 1 86.44 470 LEU A N 1
ATOM 3813 C CA . LEU A 1 470 ? -0.715 -28.906 3.105 1 86.44 470 LEU A CA 1
ATOM 3814 C C . LEU A 1 470 ? -0.632 -28.859 4.629 1 86.44 470 LEU A C 1
ATOM 3816 O O . LEU A 1 470 ? -1.036 -29.797 5.312 1 86.44 470 LEU A O 1
ATOM 3820 N N . PHE A 1 471 ? -0.127 -27.812 5.074 1 84.31 471 PHE A N 1
ATOM 3821 C CA . PHE A 1 471 ? -0.024 -27.609 6.516 1 84.31 471 PHE A CA 1
ATOM 3822 C C . PHE A 1 471 ? -1.405 -27.594 7.16 1 84.31 471 PHE A C 1
ATOM 3824 O O . PHE A 1 471 ? -1.619 -28.203 8.203 1 84.31 471 PHE A O 1
ATOM 3831 N N . THR A 1 472 ? -2.27 -26.875 6.555 1 86.56 472 THR A N 1
ATOM 3832 C CA . THR A 1 472 ? -3.633 -26.75 7.059 1 86.56 472 THR A CA 1
ATOM 3833 C C . THR A 1 472 ? -4.305 -28.125 7.125 1 86.56 472 THR A C 1
ATOM 3835 O O . THR A 1 472 ? -4.957 -28.453 8.117 1 86.56 472 THR A O 1
ATOM 3838 N N . ASN A 1 473 ? -4.121 -28.906 6.098 1 86.69 473 ASN A N 1
ATOM 3839 C CA . ASN A 1 473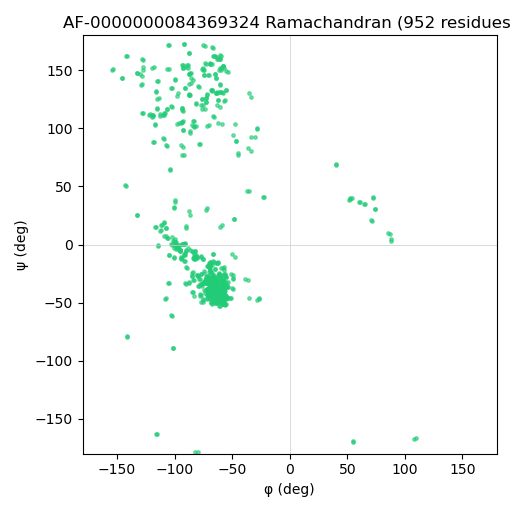 ? -4.66 -30.25 6.098 1 86.69 473 ASN A CA 1
ATOM 3840 C C . ASN A 1 473 ? -4.09 -31.094 7.246 1 86.69 473 ASN A C 1
ATOM 3842 O O . ASN A 1 473 ? -4.832 -31.766 7.957 1 86.69 473 ASN A O 1
ATOM 3846 N N . SER A 1 474 ? -2.812 -30.953 7.418 1 83.75 474 SER A N 1
ATOM 3847 C CA . SER A 1 474 ? -2.129 -31.734 8.438 1 83.75 474 SER A CA 1
ATOM 3848 C C . SER A 1 474 ? -2.59 -31.359 9.836 1 83.75 474 SER A C 1
ATOM 3850 O O . SER A 1 474 ? -2.881 -32.219 10.664 1 83.75 474 SER A O 1
ATOM 3852 N N . VAL A 1 475 ? -2.678 -30.062 10.102 1 82.88 475 VAL A N 1
ATOM 3853 C CA . VAL A 1 475 ? -3.039 -29.578 11.43 1 82.88 475 VAL A CA 1
ATOM 3854 C C . VAL A 1 475 ? -4.504 -29.906 11.711 1 82.88 475 VAL A C 1
ATOM 3856 O O . VAL A 1 475 ? -4.859 -30.25 12.844 1 82.88 475 VAL A O 1
ATOM 3859 N N . THR A 1 476 ? -5.305 -29.828 10.719 1 83.5 476 THR A N 1
ATOM 3860 C CA . THR A 1 476 ? -6.723 -30.109 10.898 1 83.5 476 THR A CA 1
ATOM 3861 C C . THR A 1 476 ? -6.945 -31.594 11.18 1 83.5 476 THR A C 1
ATOM 3863 O O . THR A 1 476 ? -7.785 -31.953 12.008 1 83.5 476 THR A O 1
ATOM 3866 N N . CYS A 1 477 ? -6.148 -32.469 10.617 1 81 477 CYS A N 1
ATOM 3867 C CA . CYS A 1 477 ? -6.254 -33.906 10.82 1 81 477 CYS A CA 1
ATOM 3868 C C . CYS A 1 477 ? -5.781 -34.312 12.211 1 81 477 CYS A C 1
ATOM 3870 O O . CYS A 1 477 ? -6.344 -35.219 12.836 1 81 477 CYS A O 1
ATOM 3872 N N . LEU A 1 478 ? -4.816 -33.531 12.719 1 74.62 478 LEU A N 1
ATOM 3873 C CA . LEU A 1 478 ? -4.285 -33.812 14.047 1 74.62 478 LEU A CA 1
ATOM 3874 C C . LEU A 1 478 ? -5.27 -33.406 15.133 1 74.62 478 LEU A C 1
ATOM 3876 O O . LEU A 1 478 ? -5.355 -34.062 16.172 1 74.62 478 LEU A O 1
ATOM 3880 N N . MET B 1 1 ? 15.469 -3.559 40.969 1 49.59 1 MET B N 1
ATOM 3881 C CA . MET B 1 1 ? 16 -4.578 40.062 1 49.59 1 MET B CA 1
ATOM 3882 C C . MET B 1 1 ? 15.094 -4.754 38.844 1 49.59 1 MET B C 1
ATOM 3884 O O . MET B 1 1 ? 13.875 -4.832 39 1 49.59 1 MET B O 1
ATOM 3888 N N . ALA B 1 2 ? 15.625 -4.379 37.844 1 58.91 2 ALA B N 1
ATOM 3889 C CA . ALA B 1 2 ? 14.844 -4.32 36.625 1 58.91 2 ALA B CA 1
ATOM 3890 C C . ALA B 1 2 ? 14.898 -5.652 35.875 1 58.91 2 ALA B C 1
ATOM 3892 O O . ALA B 1 2 ? 15.82 -6.445 36.062 1 58.91 2 ALA B O 1
ATOM 3893 N N . ARG B 1 3 ? 13.836 -5.93 35.125 1 62.34 3 ARG B N 1
ATOM 3894 C CA . ARG B 1 3 ? 13.844 -7.094 34.25 1 62.34 3 ARG B CA 1
ATOM 3895 C C . ARG B 1 3 ? 14.969 -6.996 33.219 1 62.34 3 ARG B C 1
ATOM 3897 O O . ARG B 1 3 ? 15.172 -5.941 32.594 1 62.34 3 ARG B O 1
ATOM 3904 N N . THR B 1 4 ? 15.75 -8.023 33.062 1 61.22 4 THR B N 1
ATOM 3905 C CA . THR B 1 4 ? 16.906 -8.047 32.188 1 61.22 4 THR B CA 1
ATOM 3906 C C . THR B 1 4 ? 16.5 -8.422 30.766 1 61.22 4 THR B C 1
ATOM 3908 O O . THR B 1 4 ? 15.555 -9.188 30.562 1 61.22 4 THR B O 1
ATOM 3911 N N . PHE B 1 5 ? 17.078 -7.75 29.828 1 63.81 5 PHE B N 1
ATOM 3912 C CA . PHE B 1 5 ? 16.875 -8.086 28.422 1 63.81 5 PHE B CA 1
ATOM 3913 C C . PHE B 1 5 ? 17.344 -9.5 28.125 1 63.81 5 PHE B C 1
ATOM 3915 O O . PHE B 1 5 ? 16.812 -10.164 27.234 1 63.81 5 PHE B O 1
ATOM 3922 N N . LEU B 1 6 ? 18.281 -9.992 28.875 1 69.19 6 LEU B N 1
ATOM 3923 C CA . LEU B 1 6 ? 18.812 -11.352 28.812 1 69.19 6 LEU B CA 1
ATOM 3924 C C . LEU B 1 6 ? 18.641 -12.055 30.156 1 69.19 6 LEU B C 1
ATOM 3926 O O . LEU B 1 6 ? 19.266 -11.672 31.156 1 69.19 6 LEU B O 1
ATOM 3930 N N . ALA B 1 7 ? 17.797 -12.992 30.031 1 75.94 7 ALA B N 1
ATOM 3931 C CA . ALA B 1 7 ? 17.625 -13.773 31.25 1 75.94 7 ALA B CA 1
ATOM 3932 C C . ALA B 1 7 ? 18.812 -14.695 31.5 1 75.94 7 ALA B C 1
ATOM 3934 O O . ALA B 1 7 ? 19.453 -15.156 30.562 1 75.94 7 ALA B O 1
ATOM 3935 N N . CYS B 1 8 ? 19.141 -14.906 32.719 1 78.06 8 CYS B N 1
ATOM 3936 C CA . CYS B 1 8 ? 20.203 -15.836 33.062 1 78.06 8 CYS B CA 1
ATOM 3937 C C . CYS B 1 8 ? 19.797 -17.266 32.719 1 78.06 8 CYS B C 1
ATOM 3939 O O . CYS B 1 8 ? 18.609 -17.562 32.562 1 78.06 8 CYS B O 1
ATOM 3941 N N . ASP B 1 9 ? 20.656 -18.125 32.5 1 78.56 9 ASP B N 1
ATOM 3942 C CA . ASP B 1 9 ? 20.438 -19.516 32.062 1 78.56 9 ASP B CA 1
ATOM 3943 C C . ASP B 1 9 ? 19.484 -20.234 33.031 1 78.56 9 ASP B C 1
ATOM 3945 O O . ASP B 1 9 ? 18.641 -21.016 32.594 1 78.56 9 ASP B O 1
ATOM 3949 N N . HIS B 1 10 ? 19.5 -19.891 34.312 1 80.69 10 HIS B N 1
ATOM 3950 C CA . HIS B 1 10 ? 18.656 -20.547 35.281 1 80.69 10 HIS B CA 1
ATOM 3951 C C . HIS B 1 10 ? 17.203 -20.047 35.188 1 80.69 10 HIS B C 1
ATOM 3953 O O . HIS B 1 10 ? 16.266 -20.844 35.219 1 80.69 10 HIS B O 1
ATOM 3959 N N . CYS B 1 11 ? 17.125 -18.766 35.062 1 78.75 11 CYS B N 1
ATOM 3960 C CA . CYS B 1 11 ? 15.789 -18.188 34.969 1 78.75 11 CYS B CA 1
ATOM 3961 C C . CYS B 1 11 ? 15.125 -18.562 33.656 1 78.75 11 CYS B C 1
ATOM 3963 O O . CYS B 1 11 ? 13.922 -18.812 33.594 1 78.75 11 CYS B O 1
ATOM 3965 N N . ARG B 1 12 ? 15.836 -18.641 32.625 1 77.06 12 ARG B N 1
ATOM 3966 C CA . ARG B 1 12 ? 15.375 -19.031 31.281 1 77.06 12 ARG B CA 1
ATOM 3967 C C . ARG B 1 12 ? 14.867 -20.469 31.281 1 77.06 12 ARG B C 1
ATOM 3969 O O . ARG B 1 12 ? 13.82 -20.766 30.703 1 77.06 12 ARG B O 1
ATOM 3976 N N . ARG B 1 13 ? 15.648 -21.297 31.906 1 74.44 13 ARG B N 1
ATOM 3977 C CA . ARG B 1 13 ? 15.297 -22.719 31.984 1 74.44 13 ARG B CA 1
ATOM 3978 C C . ARG B 1 13 ? 14.016 -22.922 32.781 1 74.44 13 ARG B C 1
ATOM 3980 O O . ARG B 1 13 ? 13.203 -23.797 32.469 1 74.44 13 ARG B O 1
ATOM 3987 N N . SER B 1 14 ? 13.812 -22.109 33.688 1 71.94 14 SER B N 1
ATOM 3988 C CA . SER B 1 14 ? 12.68 -22.266 34.594 1 71.94 14 SER B CA 1
ATOM 3989 C C . SER B 1 14 ? 11.508 -21.375 34.188 1 71.94 14 SER B C 1
ATOM 3991 O O . SER B 1 14 ? 10.5 -21.281 34.875 1 71.94 14 SER B O 1
ATOM 3993 N N . LYS B 1 15 ? 11.742 -20.656 33.031 1 67.31 15 LYS B N 1
ATOM 3994 C CA . LYS B 1 15 ? 10.742 -19.75 32.438 1 67.31 15 LYS B CA 1
ATOM 3995 C C . LYS B 1 15 ? 10.234 -18.766 33.469 1 67.31 15 LYS B C 1
ATOM 3997 O O . LYS B 1 15 ? 9.031 -18.5 33.562 1 67.31 15 LYS B O 1
ATOM 4002 N N . LEU B 1 16 ? 11.195 -18.266 34.344 1 73.56 16 LEU B N 1
ATOM 4003 C CA . LEU B 1 16 ? 10.891 -17.266 35.344 1 73.56 16 LEU B CA 1
ATOM 4004 C C . LEU B 1 16 ? 11.414 -15.898 34.938 1 73.56 16 LEU B C 1
ATOM 4006 O O . LEU B 1 16 ? 12.359 -15.797 34.156 1 73.56 16 LEU B O 1
ATOM 4010 N N . ARG B 1 17 ? 10.727 -14.93 35.406 1 75.12 17 ARG B N 1
ATOM 4011 C CA . ARG B 1 17 ? 11.172 -13.555 35.219 1 75.12 17 ARG B CA 1
ATOM 4012 C C . ARG B 1 17 ? 12.531 -13.312 35.844 1 75.12 17 ARG B C 1
ATOM 4014 O O . ARG B 1 17 ? 12.703 -13.539 37.062 1 75.12 17 ARG B O 1
ATOM 4021 N N . CYS B 1 18 ? 13.477 -12.953 35 1 74 18 CYS B N 1
ATOM 4022 C CA . CYS B 1 18 ? 14.828 -12.695 35.469 1 74 18 CYS B CA 1
ATOM 4023 C C . CYS B 1 18 ? 15.031 -11.219 35.781 1 74 18 CYS B C 1
ATOM 4025 O O . CYS B 1 18 ? 14.844 -10.375 34.875 1 74 18 CYS B O 1
ATOM 4027 N N . ALA B 1 19 ? 15.25 -10.875 36.969 1 78.44 19 ALA B N 1
ATOM 4028 C CA . ALA B 1 19 ? 15.5 -9.492 37.375 1 78.44 19 ALA B CA 1
ATOM 4029 C C . ALA B 1 19 ? 16.938 -9.312 37.875 1 78.44 19 ALA B C 1
ATOM 4031 O O . ALA B 1 19 ? 17.391 -10.07 38.719 1 78.44 19 ALA B O 1
ATOM 4032 N N . SER B 1 20 ? 17.766 -8.602 37.188 1 74.62 20 SER B N 1
ATOM 4033 C CA . SER B 1 20 ? 19.141 -8.305 37.594 1 74.62 20 SER B CA 1
ATOM 4034 C C . SER B 1 20 ? 19.422 -6.812 37.562 1 74.62 20 SER B C 1
ATOM 4036 O O . SER B 1 20 ? 18.656 -6.047 36.969 1 74.62 20 SER B O 1
ATOM 4038 N N . ASN B 1 21 ? 20.438 -6.449 38.312 1 71.44 21 ASN B N 1
ATOM 4039 C CA . ASN B 1 21 ? 20.953 -5.094 38.125 1 71.44 21 ASN B CA 1
ATOM 4040 C C . ASN B 1 21 ? 21.516 -4.879 36.719 1 71.44 21 ASN B C 1
ATOM 4042 O O . ASN B 1 21 ? 22.188 -5.762 36.188 1 71.44 21 ASN B O 1
ATOM 4046 N N . LEU B 1 22 ? 21.141 -3.863 36.094 1 68.56 22 LEU B N 1
ATOM 4047 C CA . LEU B 1 22 ? 21.594 -3.553 34.75 1 68.56 22 LEU B CA 1
ATOM 4048 C C . LEU B 1 22 ? 22.703 -2.506 34.781 1 68.56 22 LEU B C 1
ATOM 4050 O O . LEU B 1 22 ? 22.719 -1.644 35.656 1 68.56 22 LEU B O 1
ATOM 4054 N N . ASP B 1 23 ? 23.656 -2.773 33.812 1 64.88 23 ASP B N 1
ATOM 4055 C CA . ASP B 1 23 ? 24.688 -1.735 33.688 1 64.88 23 ASP B CA 1
ATOM 4056 C C . ASP B 1 23 ? 24.172 -0.591 32.812 1 64.88 23 ASP B C 1
ATOM 4058 O O . ASP B 1 23 ? 23.016 -0.574 32.406 1 64.88 23 ASP B O 1
ATOM 4062 N N . GLU B 1 24 ? 25.062 0.362 32.625 1 59.16 24 GLU B N 1
ATOM 4063 C CA . GLU B 1 24 ? 24.688 1.556 31.875 1 59.16 24 GLU B CA 1
ATOM 4064 C C . GLU B 1 24 ? 24.188 1.193 30.469 1 59.16 24 GLU B C 1
ATOM 4066 O O . GLU B 1 24 ? 23.422 1.942 29.875 1 59.16 24 GLU B O 1
ATOM 4071 N N . LYS B 1 25 ? 24.562 -0.011 30.094 1 55.19 25 LYS B N 1
ATOM 4072 C CA . LYS B 1 25 ? 24.234 -0.418 28.734 1 55.19 25 LYS B CA 1
ATOM 4073 C C . LYS B 1 25 ? 23 -1.306 28.703 1 55.19 25 LYS B C 1
ATOM 4075 O O . LYS B 1 25 ? 22.625 -1.815 27.641 1 55.19 25 LYS B O 1
ATOM 4080 N N . GLY B 1 26 ? 22.531 -1.524 29.812 1 59.75 26 GLY B N 1
ATOM 4081 C CA . GLY B 1 26 ? 21.344 -2.338 29.953 1 59.75 26 GLY B CA 1
ATOM 4082 C C . GLY B 1 26 ? 21.641 -3.82 30.078 1 59.75 26 GLY B C 1
ATOM 4083 O O . GLY B 1 26 ? 20.734 -4.648 30 1 59.75 26 GLY B O 1
ATOM 4084 N N . GLU B 1 27 ? 22.75 -4.125 30.109 1 65.19 27 GLU B N 1
ATOM 4085 C CA . GLU B 1 27 ? 23.172 -5.516 30.266 1 65.19 27 GLU B CA 1
ATOM 4086 C C . GLU B 1 27 ? 23.203 -5.922 31.734 1 65.19 27 GLU B C 1
ATOM 4088 O O . GLU B 1 27 ? 23.453 -5.094 32.625 1 65.19 27 GLU B O 1
ATOM 4093 N N . PRO B 1 28 ? 22.766 -7.164 31.859 1 69.75 28 PRO B N 1
ATOM 4094 C CA . PRO B 1 28 ? 22.828 -7.613 33.25 1 69.75 28 PRO B CA 1
ATOM 4095 C C . PRO B 1 28 ? 24.219 -7.504 33.844 1 69.75 28 PRO B C 1
ATOM 4097 O O . PRO B 1 28 ? 25.203 -7.855 33.219 1 69.75 28 PRO B O 1
ATOM 4100 N N . ASN B 1 29 ? 24.266 -6.793 34.938 1 71.56 29 ASN B N 1
ATOM 4101 C CA . ASN B 1 29 ? 25.484 -6.613 35.719 1 71.56 29 ASN B CA 1
ATOM 4102 C C . ASN B 1 29 ? 25.422 -7.363 37.062 1 71.56 29 ASN B C 1
ATOM 4104 O O . ASN B 1 29 ? 24.812 -6.883 38 1 71.56 29 ASN B O 1
ATOM 4108 N N . GLY B 1 30 ? 25.906 -8.672 37.062 1 77.38 30 GLY B N 1
ATOM 4109 C CA . GLY B 1 30 ? 25.953 -9.484 38.281 1 77.38 30 GLY B CA 1
ATOM 4110 C C . GLY B 1 30 ? 24.938 -10.609 38.281 1 77.38 30 GLY B C 1
ATOM 4111 O O . GLY B 1 30 ? 24.375 -10.945 37.219 1 77.38 30 GLY B O 1
ATOM 4112 N N . LYS B 1 31 ? 24.703 -11.195 39.344 1 80.12 31 LYS B N 1
ATOM 4113 C CA . LYS B 1 31 ? 23.75 -12.297 39.5 1 80.12 31 LYS B CA 1
ATOM 4114 C C . LYS B 1 31 ? 22.328 -11.766 39.594 1 80.12 31 LYS B C 1
ATOM 4116 O O . LYS B 1 31 ? 22.094 -10.695 40.156 1 80.12 31 LYS B O 1
ATOM 4121 N N . CYS B 1 32 ? 21.453 -12.453 38.875 1 80.44 32 CYS B N 1
ATOM 4122 C CA . CYS B 1 32 ? 20.062 -12.07 39 1 80.44 32 CYS B CA 1
ATOM 4123 C C . CYS B 1 32 ? 19.547 -12.336 40.406 1 80.44 32 CYS B C 1
ATOM 4125 O O . CYS B 1 32 ? 20.188 -13.047 41.188 1 80.44 32 CYS B O 1
ATOM 4127 N N . GLN B 1 33 ? 18.469 -11.727 40.75 1 82.56 33 GLN B N 1
ATOM 4128 C CA . GLN B 1 33 ? 17.906 -11.805 42.125 1 82.56 33 GLN B CA 1
ATOM 4129 C C . GLN B 1 33 ? 17.703 -13.258 42.531 1 82.56 33 GLN B C 1
ATOM 4131 O O . GLN B 1 33 ? 18 -13.625 43.688 1 82.56 33 GLN B O 1
ATOM 4136 N N . ARG B 1 34 ? 17.328 -14 41.594 1 81.19 34 ARG B N 1
ATOM 4137 C CA . ARG B 1 34 ? 17.062 -15.406 41.875 1 81.19 34 ARG B CA 1
ATOM 4138 C C . ARG B 1 34 ? 18.375 -16.172 42.125 1 81.19 34 ARG B C 1
ATOM 4140 O O . ARG B 1 34 ? 18.484 -16.922 43.094 1 81.19 34 ARG B O 1
ATOM 4147 N N . CYS B 1 35 ? 19.188 -15.906 41.312 1 81.38 35 CYS B N 1
ATOM 4148 C CA . CYS B 1 35 ? 20.469 -16.609 41.438 1 81.38 35 CYS B CA 1
ATOM 4149 C C . CYS B 1 35 ? 21.234 -16.141 42.656 1 81.38 35 CYS B C 1
ATOM 4151 O O . CYS B 1 35 ? 21.953 -16.922 43.281 1 81.38 35 CYS B O 1
ATOM 4153 N N . LEU B 1 36 ? 21.031 -14.906 43 1 82.81 36 LEU B N 1
ATOM 4154 C CA . LEU B 1 36 ? 21.625 -14.375 44.219 1 82.81 36 LEU B CA 1
ATOM 4155 C C . LEU B 1 36 ? 21.031 -15.039 45.469 1 82.81 36 LEU B C 1
ATOM 4157 O O . LEU B 1 36 ? 21.75 -15.391 46.375 1 82.81 36 LEU B O 1
ATOM 4161 N N . LYS B 1 37 ? 19.75 -15.234 45.438 1 81.81 37 LYS B N 1
ATOM 4162 C CA . LYS B 1 37 ? 19.047 -15.797 46.594 1 81.81 37 LYS B CA 1
ATOM 4163 C C . LYS B 1 37 ? 19.359 -17.281 46.75 1 81.81 37 LYS B C 1
ATOM 4165 O O . LYS B 1 37 ? 19.5 -17.766 47.875 1 81.81 37 LYS B O 1
ATOM 4170 N N . LEU B 1 38 ? 19.547 -17.859 45.625 1 81.19 38 LEU B N 1
ATOM 4171 C CA . LEU B 1 38 ? 19.703 -19.312 45.688 1 81.19 38 LEU B CA 1
ATOM 4172 C C . LEU B 1 38 ? 21.172 -19.688 45.562 1 81.19 38 LEU B C 1
ATOM 4174 O O . LEU B 1 38 ? 21.5 -20.875 45.5 1 81.19 38 LEU B O 1
ATOM 4178 N N . SER B 1 39 ? 22.031 -18.688 45.562 1 82.75 39 SER B N 1
ATOM 4179 C CA . SER B 1 39 ? 23.469 -18.875 45.469 1 82.75 39 SER B CA 1
ATOM 4180 C C . SER B 1 39 ? 23.844 -19.766 44.281 1 82.75 39 SER B C 1
ATOM 4182 O O . SER B 1 39 ? 24.625 -20.703 44.438 1 82.75 39 SER B O 1
ATOM 4184 N N . LEU B 1 40 ? 23.125 -19.578 43.188 1 81.56 40 LEU B N 1
ATOM 4185 C CA . LEU B 1 40 ? 23.406 -20.297 41.969 1 81.56 40 LEU B CA 1
ATOM 4186 C C . LEU B 1 40 ? 24.438 -19.547 41.125 1 81.56 40 LEU B C 1
ATOM 4188 O O . LEU B 1 40 ? 24.641 -18.344 41.312 1 81.56 40 LEU B O 1
ATOM 4192 N N . ASP B 1 41 ? 25.141 -20.25 40.312 1 81.69 41 ASP B N 1
ATOM 4193 C CA . ASP B 1 41 ? 26.016 -19.625 39.344 1 81.69 41 ASP B CA 1
ATOM 4194 C C . ASP B 1 41 ? 25.219 -18.969 38.219 1 81.69 41 ASP B C 1
ATOM 4196 O O . ASP B 1 41 ? 24.625 -19.672 37.375 1 81.69 41 ASP B O 1
ATOM 4200 N N . CYS B 1 42 ? 25.078 -17.656 38.281 1 77.5 42 CYS B N 1
ATOM 4201 C CA . CYS B 1 42 ? 24.25 -16.875 37.375 1 77.5 42 CYS B CA 1
ATOM 4202 C C . CYS B 1 42 ? 25 -16.562 36.094 1 77.5 42 CYS B C 1
ATOM 4204 O O . CYS B 1 42 ? 26 -15.852 36.094 1 77.5 42 CYS B O 1
ATOM 4206 N N . GLN B 1 43 ? 24.734 -17.25 35.125 1 79.31 43 GLN B N 1
ATOM 4207 C CA . GLN B 1 43 ? 25.359 -17.016 33.812 1 79.31 43 GLN B CA 1
ATOM 4208 C C . GLN B 1 43 ? 24.328 -16.547 32.781 1 79.31 43 GLN B C 1
ATOM 4210 O O . GLN B 1 43 ? 23.188 -17.047 32.781 1 79.31 43 GLN B O 1
ATOM 4215 N N . TYR B 1 44 ? 24.672 -15.453 32.219 1 74.19 44 TYR B N 1
ATOM 4216 C CA . TYR B 1 44 ? 23.828 -14.961 31.156 1 74.19 44 TYR B CA 1
ATOM 4217 C C . TYR B 1 44 ? 24.359 -15.422 29.797 1 74.19 44 TYR B C 1
ATOM 4219 O O . TYR B 1 44 ? 25.219 -14.781 29.203 1 74.19 44 TYR B O 1
ATOM 4227 N N . THR B 1 45 ? 24.016 -16.562 29.375 1 69 45 THR B N 1
ATOM 4228 C CA . THR B 1 45 ? 24.422 -17.062 28.062 1 69 45 THR B CA 1
ATOM 4229 C C . THR B 1 45 ? 23.469 -16.562 26.969 1 69 45 THR B C 1
ATOM 4231 O O . THR B 1 45 ? 22.281 -16.875 27 1 69 45 THR B O 1
ATOM 4234 N N . PRO B 1 46 ? 23.922 -15.68 26.234 1 62.53 46 PRO B N 1
ATOM 4235 C CA . PRO B 1 46 ? 23.047 -15.203 25.172 1 62.53 46 PRO B CA 1
ATOM 4236 C C . PRO B 1 46 ? 22.609 -16.328 24.219 1 62.53 46 PRO B C 1
ATOM 4238 O O . PRO B 1 46 ? 23.391 -17.266 23.984 1 62.53 46 PRO B O 1
ATOM 4241 N N . ARG B 1 47 ? 21.344 -16.484 23.891 1 57.66 47 ARG B N 1
ATOM 4242 C CA . ARG B 1 47 ? 20.906 -17.438 22.875 1 57.66 47 ARG B CA 1
ATOM 4243 C C . ARG B 1 47 ? 21.562 -17.172 21.531 1 57.66 47 ARG B C 1
ATOM 4245 O O . ARG B 1 47 ? 21.969 -16.031 21.25 1 57.66 47 ARG B O 1
ATOM 4252 N N . PRO B 1 48 ? 21.672 -18.281 20.734 1 52.81 48 PRO B N 1
ATOM 4253 C CA . PRO B 1 48 ? 22.219 -18.031 19.391 1 52.81 48 PRO B CA 1
ATOM 4254 C C . PRO B 1 48 ? 21.5 -16.891 18.672 1 52.81 48 PRO B C 1
ATOM 4256 O O . PRO B 1 48 ? 22.156 -16.094 17.969 1 52.81 48 PRO B O 1
ATOM 4259 N N . SER B 1 49 ? 20.344 -16.672 19.016 1 50.34 49 SER B N 1
ATOM 4260 C CA . SER B 1 49 ? 19.609 -15.578 18.375 1 50.34 49 SER B CA 1
ATOM 4261 C C . SER B 1 49 ? 19.984 -14.227 18.969 1 50.34 49 SER B C 1
ATOM 4263 O O . SER B 1 49 ? 20.109 -13.242 18.234 1 50.34 49 SER B O 1
ATOM 4265 N N . GLN B 1 50 ? 20.234 -14.203 20.297 1 51.47 50 GLN B N 1
ATOM 4266 C CA . GLN B 1 50 ? 20.672 -12.977 20.953 1 51.47 50 GLN B CA 1
ATOM 4267 C C . GLN B 1 50 ? 22.141 -12.664 20.641 1 51.47 50 GLN B C 1
ATOM 4269 O O . GLN B 1 50 ? 22.5 -11.508 20.469 1 51.47 50 GLN B O 1
ATOM 4274 N N . LEU B 1 51 ? 22.969 -13.656 20.75 1 53.5 51 LEU B N 1
ATOM 4275 C CA . LEU B 1 51 ? 24.359 -13.5 20.344 1 53.5 51 LEU B CA 1
ATOM 4276 C C . LEU B 1 51 ? 24.438 -13.031 18.891 1 53.5 51 LEU B C 1
ATOM 4278 O O . LEU B 1 51 ? 25.266 -12.172 18.562 1 53.5 51 LEU B O 1
ATOM 4282 N N . LYS B 1 52 ? 23.734 -13.633 18.078 1 47.28 52 LYS B N 1
ATOM 4283 C CA . LYS B 1 52 ? 23.672 -13.188 16.688 1 47.28 52 LYS B CA 1
ATOM 4284 C C . LYS B 1 52 ? 23.188 -11.75 16.594 1 47.28 52 LYS B C 1
ATOM 4286 O O . LYS B 1 52 ? 23.688 -10.969 15.773 1 47.28 52 LYS B O 1
ATOM 4291 N N . LYS B 1 53 ? 22.359 -11.359 17.5 1 47.44 53 LYS B N 1
ATOM 4292 C CA . LYS B 1 53 ? 21.875 -9.984 17.578 1 47.44 53 LYS B CA 1
ATOM 4293 C C . LYS B 1 53 ? 22.969 -9.047 18.062 1 47.44 53 LYS B C 1
ATOM 4295 O O . LYS B 1 53 ? 23.125 -7.941 17.531 1 47.44 53 LYS B O 1
ATOM 4300 N N . GLN B 1 54 ? 23.703 -9.477 19.062 1 49.97 54 GLN B N 1
ATOM 4301 C CA . GLN B 1 54 ? 24.812 -8.695 19.578 1 49.97 54 GLN B CA 1
ATOM 4302 C C . GLN B 1 54 ? 25.953 -8.609 18.562 1 49.97 54 GLN B C 1
ATOM 4304 O O . GLN B 1 54 ? 26.531 -7.543 18.359 1 49.97 54 GLN B O 1
ATOM 4309 N N . ILE B 1 55 ? 26.328 -9.664 18.047 1 49.66 55 ILE B N 1
ATOM 4310 C CA . ILE B 1 55 ? 27.359 -9.68 17 1 49.66 55 ILE B CA 1
ATOM 4311 C C . ILE B 1 55 ? 26.906 -8.828 15.82 1 49.66 55 ILE B C 1
ATOM 4313 O O . ILE B 1 55 ? 27.688 -8.062 15.258 1 49.66 55 ILE B O 1
ATOM 4317 N N . ARG B 1 56 ? 25.75 -8.945 15.5 1 43.81 56 ARG B N 1
ATOM 4318 C CA . ARG B 1 56 ? 25.188 -8.141 14.422 1 43.81 56 ARG B CA 1
ATOM 4319 C C . ARG B 1 56 ? 25.188 -6.66 14.797 1 43.81 56 ARG B C 1
ATOM 4321 O O . ARG B 1 56 ? 25.5 -5.805 13.961 1 43.81 56 ARG B O 1
ATOM 4328 N N . ARG B 1 57 ? 24.891 -6.363 16.062 1 44.44 57 ARG B N 1
ATOM 4329 C CA . ARG B 1 57 ? 24.969 -5.004 16.578 1 44.44 57 ARG B CA 1
ATOM 4330 C C . ARG B 1 57 ? 26.406 -4.477 16.531 1 44.44 57 ARG B C 1
ATOM 4332 O O . ARG B 1 57 ? 26.625 -3.33 16.141 1 44.44 57 ARG B O 1
ATOM 4339 N N . GLU B 1 58 ? 27.25 -5.227 16.969 1 46.47 58 GLU B N 1
ATOM 4340 C CA . GLU B 1 58 ? 28.656 -4.824 16.984 1 46.47 58 GLU B CA 1
ATOM 4341 C C . GLU B 1 58 ? 29.219 -4.75 15.562 1 46.47 58 GLU B C 1
ATOM 4343 O O . GLU B 1 58 ? 29.953 -3.82 15.234 1 46.47 58 GLU B O 1
ATOM 4348 N N . LYS B 1 59 ? 28.953 -5.688 14.797 1 44.12 59 LYS B N 1
ATOM 4349 C CA . LYS B 1 59 ? 29.406 -5.676 13.414 1 44.12 59 LYS B CA 1
ATOM 4350 C C . LYS B 1 59 ? 28.719 -4.574 12.617 1 44.12 59 LYS B C 1
ATOM 4352 O O . LYS B 1 59 ? 29.344 -3.91 11.789 1 44.12 59 LYS B O 1
ATOM 4357 N N . LEU B 1 60 ? 27.469 -4.426 12.805 1 40.75 60 LEU B N 1
ATOM 4358 C CA . LEU B 1 60 ? 26.75 -3.291 12.234 1 40.75 60 LEU B CA 1
ATOM 4359 C C . LEU B 1 60 ? 27.297 -1.974 12.773 1 40.75 60 LEU B C 1
ATOM 4361 O O . LEU B 1 60 ? 27.438 -1.003 12.023 1 40.75 60 LEU B O 1
ATOM 4365 N N . ALA B 1 61 ? 27.594 -1.914 14.07 1 42.19 61 ALA B N 1
ATOM 4366 C CA . ALA B 1 61 ? 28.312 -0.766 14.633 1 42.19 61 ALA B CA 1
ATOM 4367 C C . ALA B 1 61 ? 29.672 -0.586 13.969 1 42.19 61 ALA B C 1
ATOM 4369 O O . ALA B 1 61 ? 30.125 0.542 13.758 1 42.19 61 ALA B O 1
ATOM 4370 N N . THR B 1 62 ? 30.359 -1.572 13.734 1 40.38 62 THR B N 1
ATOM 4371 C CA . THR B 1 62 ? 31.641 -1.509 13.031 1 40.38 62 THR B CA 1
ATOM 4372 C C . THR B 1 62 ? 31.422 -1.293 11.539 1 40.38 62 THR B C 1
ATOM 4374 O O . THR B 1 62 ? 32.25 -0.658 10.867 1 40.38 62 THR B O 1
ATOM 4377 N N . LYS B 1 63 ? 30.578 -2.057 10.914 1 38.72 63 LYS B N 1
ATOM 4378 C CA . LYS B 1 63 ? 30.297 -1.889 9.492 1 38.72 63 LYS B CA 1
ATOM 4379 C C . LYS B 1 63 ? 29.625 -0.544 9.227 1 38.72 63 LYS B C 1
ATOM 4381 O O . LYS B 1 63 ? 29.516 -0.116 8.07 1 38.72 63 LYS B O 1
ATOM 4386 N N . ILE B 1 64 ? 28.906 -0.22 10.141 1 39.47 64 ILE B N 1
ATOM 4387 C CA . ILE B 1 64 ? 28.5 1.172 9.977 1 39.47 64 ILE B CA 1
ATOM 4388 C C . ILE B 1 64 ? 29.719 2.033 9.672 1 39.47 64 ILE B C 1
ATOM 4390 O O . ILE B 1 64 ? 30.391 2.516 10.594 1 39.47 64 ILE B O 1
ATOM 4394 N N . LYS B 1 65 ? 30.703 1.425 9.203 1 37.72 65 LYS B N 1
ATOM 4395 C CA . LYS B 1 65 ? 31.609 2.314 8.484 1 37.72 65 LYS B CA 1
ATOM 4396 C C . LYS B 1 65 ? 30.844 3.434 7.785 1 37.72 65 LYS B C 1
ATOM 4398 O O . LYS B 1 65 ? 29.781 3.195 7.203 1 37.72 65 LYS B O 1
ATOM 4403 N N . ARG B 1 66 ? 31.234 4.578 8.039 1 36.44 66 ARG B N 1
ATOM 4404 C CA . ARG B 1 66 ? 30.984 5.938 7.57 1 36.44 66 ARG B CA 1
ATOM 4405 C C . ARG B 1 66 ? 30.734 5.957 6.066 1 36.44 66 ARG B C 1
ATOM 4407 O O . ARG B 1 66 ? 31.656 5.723 5.277 1 36.44 66 ARG B O 1
ATOM 4414 N N . SER B 1 67 ? 29.953 5.09 5.629 1 39.97 67 SER B N 1
ATOM 4415 C CA . SER B 1 67 ? 29.906 5.758 4.332 1 39.97 67 SER B CA 1
ATOM 4416 C C . SER B 1 67 ? 30.141 7.258 4.473 1 39.97 67 SER B C 1
ATOM 4418 O O . SER B 1 67 ? 29.609 7.895 5.387 1 39.97 67 SER B O 1
ATOM 4420 N N . PRO B 1 68 ? 31.156 7.75 4.273 1 41.31 68 PRO B N 1
ATOM 4421 C CA . PRO B 1 68 ? 31.297 9.203 4.289 1 41.31 68 PRO B CA 1
ATOM 4422 C C . PRO B 1 68 ? 29.984 9.938 4.039 1 41.31 68 PRO B C 1
ATOM 4424 O O . PRO B 1 68 ? 29.609 10.18 2.885 1 41.31 68 PRO B O 1
ATOM 4427 N N . ASN B 1 69 ? 28.922 9.484 4.598 1 50.19 69 ASN B N 1
ATOM 4428 C CA . ASN B 1 69 ? 27.703 10.25 4.375 1 50.19 69 ASN B CA 1
ATOM 4429 C C . ASN B 1 69 ? 27.922 11.742 4.586 1 50.19 69 ASN B C 1
ATOM 4431 O O . ASN B 1 69 ? 28.312 12.172 5.676 1 50.19 69 ASN B O 1
ATOM 4435 N N . THR B 1 70 ? 28.281 12.383 3.58 1 64.5 70 THR B N 1
ATOM 4436 C CA . THR B 1 70 ? 28.578 13.781 3.275 1 64.5 70 THR B CA 1
ATOM 4437 C C . THR B 1 70 ? 27.359 14.664 3.557 1 64.5 70 THR B C 1
ATOM 4439 O O . THR B 1 70 ? 27.312 15.812 3.109 1 64.5 70 THR B O 1
ATOM 4442 N N . MET B 1 71 ? 26.344 14.094 4.371 1 80.38 71 MET B N 1
ATOM 4443 C CA . MET B 1 71 ? 25.219 14.984 4.637 1 80.38 71 MET B CA 1
ATOM 4444 C C . MET B 1 71 ? 25.609 16.078 5.625 1 80.38 71 MET B C 1
ATOM 4446 O O . MET B 1 71 ? 26.172 15.789 6.688 1 80.38 71 MET B O 1
ATOM 4450 N N . VAL B 1 72 ? 25.391 17.234 5.242 1 86.06 72 VAL B N 1
ATOM 4451 C CA . VAL B 1 72 ? 25.688 18.391 6.094 1 86.06 72 VAL B CA 1
ATOM 4452 C C . VAL B 1 72 ? 24.391 18.969 6.625 1 86.06 72 VAL B C 1
ATOM 4454 O O . VAL B 1 72 ? 23.547 19.453 5.852 1 86.06 72 VAL B O 1
ATOM 4457 N N . LEU B 1 73 ? 24.219 18.938 7.949 1 88.88 73 LEU B N 1
ATOM 4458 C CA . LEU B 1 73 ? 23.016 19.469 8.594 1 88.88 73 LEU B CA 1
ATOM 4459 C C . LEU B 1 73 ? 23.234 20.922 9.016 1 88.88 73 LEU B C 1
ATOM 4461 O O . LEU B 1 73 ? 24.375 21.359 9.195 1 88.88 73 LEU B O 1
ATOM 4465 N N . PRO B 1 74 ? 22.109 21.625 9.109 1 90.62 74 PRO B N 1
ATOM 4466 C CA . PRO B 1 74 ? 22.25 22.969 9.695 1 90.62 74 PRO B CA 1
ATOM 4467 C C . PRO B 1 74 ? 22.625 22.922 11.18 1 90.62 74 PRO B C 1
ATOM 4469 O O . PRO B 1 74 ? 22.656 21.844 11.773 1 90.62 74 PRO B O 1
ATOM 4472 N N . SER B 1 75 ? 22.969 24.109 11.727 1 88.06 75 SER B N 1
ATOM 4473 C CA . SER B 1 75 ? 23.266 24.188 13.148 1 88.06 75 SER B CA 1
ATOM 4474 C C . SER B 1 75 ? 22.062 23.781 13.992 1 88.06 75 SER B C 1
ATOM 4476 O O . SER B 1 75 ? 20.922 23.844 13.531 1 88.06 75 SER B O 1
ATOM 4478 N N . ILE B 1 76 ? 22.266 23.422 15.203 1 88.75 76 ILE B N 1
ATOM 4479 C CA . ILE B 1 76 ? 21.219 22.969 16.109 1 88.75 76 ILE B CA 1
ATOM 4480 C C . ILE B 1 76 ? 20.188 24.094 16.328 1 88.75 76 ILE B C 1
ATOM 4482 O O . ILE B 1 76 ? 18.984 23.828 16.422 1 88.75 76 ILE B O 1
ATOM 4486 N N . ASP B 1 77 ? 20.656 25.297 16.359 1 90.94 77 ASP B N 1
ATOM 4487 C CA . ASP B 1 77 ? 19.781 26.438 16.578 1 90.94 77 ASP B CA 1
ATOM 4488 C C . ASP B 1 77 ? 18.781 26.594 15.414 1 90.94 77 ASP B C 1
ATOM 4490 O O . ASP B 1 77 ? 17.609 26.859 15.633 1 90.94 77 ASP B O 1
ATOM 4494 N N . ILE B 1 78 ? 19.297 26.422 14.258 1 93.38 78 ILE B N 1
ATOM 4495 C CA . ILE B 1 78 ? 18.438 26.516 13.078 1 93.38 78 ILE B CA 1
ATOM 4496 C C . ILE B 1 78 ? 17.453 25.344 13.055 1 93.38 78 ILE B C 1
ATOM 4498 O O . ILE B 1 78 ? 16.281 25.531 12.727 1 93.38 78 ILE B O 1
ATOM 4502 N N . MET B 1 79 ? 17.938 24.172 13.367 1 93.25 79 MET B N 1
ATOM 4503 C CA . MET B 1 79 ? 17.062 23 13.391 1 93.25 79 MET B CA 1
ATOM 4504 C C . MET B 1 79 ? 15.914 23.188 14.383 1 93.25 79 MET B C 1
ATOM 4506 O O . MET B 1 79 ? 14.766 22.891 14.07 1 93.25 79 MET B O 1
ATOM 4510 N N . ILE B 1 80 ? 16.266 23.703 15.547 1 94.62 80 ILE B N 1
ATOM 4511 C CA . ILE B 1 80 ? 15.258 23.938 16.578 1 94.62 80 ILE B CA 1
ATOM 4512 C C . ILE B 1 80 ? 14.258 24.984 16.078 1 94.62 80 ILE B C 1
ATOM 4514 O O . ILE B 1 80 ? 13.047 24.859 16.297 1 94.62 80 ILE B O 1
ATOM 4518 N N . GLU B 1 81 ? 14.758 25.969 15.445 1 96.44 81 GLU B N 1
ATOM 4519 C CA . GLU B 1 81 ? 13.891 27 14.883 1 96.44 81 GLU B CA 1
ATOM 4520 C C . GLU B 1 81 ? 12.914 26.406 13.867 1 96.44 81 GLU B C 1
ATOM 4522 O O . GLU B 1 81 ? 11.719 26.719 13.906 1 96.44 81 GLU B O 1
ATOM 4527 N N . VAL B 1 82 ? 13.398 25.609 12.984 1 96.38 82 VAL B N 1
ATOM 4528 C CA . VAL B 1 82 ? 12.578 25.016 11.938 1 96.38 82 VAL B CA 1
ATOM 4529 C C . VAL B 1 82 ? 11.57 24.047 12.547 1 96.38 82 VAL B C 1
ATOM 4531 O O . VAL B 1 82 ? 10.414 23.984 12.125 1 96.38 82 VAL B O 1
ATOM 4534 N N . VAL B 1 83 ? 11.992 23.266 13.484 1 95.94 83 VAL B N 1
ATOM 4535 C CA . VAL B 1 83 ? 11.102 22.328 14.156 1 95.94 83 VAL B CA 1
ATOM 4536 C C . VAL B 1 83 ? 9.984 23.094 14.867 1 95.94 83 VAL B C 1
ATOM 4538 O O . VAL B 1 83 ? 8.828 22.672 14.859 1 95.94 83 VAL B O 1
ATOM 4541 N N . ASN B 1 84 ? 10.336 24.219 15.461 1 96.75 84 ASN B N 1
ATOM 4542 C CA . ASN B 1 84 ? 9.312 25.062 16.062 1 96.75 84 ASN B CA 1
ATOM 4543 C C . ASN B 1 84 ? 8.344 25.594 15.008 1 96.75 84 ASN B C 1
ATOM 4545 O O . ASN B 1 84 ? 7.145 25.703 15.258 1 96.75 84 ASN B O 1
ATOM 4549 N N . GLN B 1 85 ? 8.914 25.953 13.914 1 95.88 85 GLN B N 1
ATOM 4550 C CA . GLN B 1 85 ? 8.062 26.375 12.805 1 95.88 85 GLN B CA 1
ATOM 4551 C C . GLN B 1 85 ? 7.07 25.281 12.422 1 95.88 85 GLN B C 1
ATOM 4553 O O . GLN B 1 85 ? 5.902 25.562 12.148 1 95.88 85 GLN B O 1
ATOM 4558 N N . PHE B 1 86 ? 7.559 24.078 12.367 1 96.69 86 PHE B N 1
ATOM 4559 C CA . PHE B 1 86 ? 6.707 22.922 12.078 1 96.69 86 PHE B CA 1
ATOM 4560 C C . PHE B 1 86 ? 5.582 22.812 13.094 1 96.69 86 PHE B C 1
ATOM 4562 O O . PHE B 1 86 ? 4.41 22.688 12.727 1 96.69 86 PHE B O 1
ATOM 4569 N N . PHE B 1 87 ? 5.887 22.891 14.391 1 96.5 87 PHE B N 1
ATOM 4570 C CA . PHE B 1 87 ? 4.91 22.734 15.461 1 96.5 87 PHE B CA 1
ATOM 4571 C C . PHE B 1 87 ? 3.938 23.906 15.492 1 96.5 87 PHE B C 1
ATOM 4573 O O . PHE B 1 87 ? 2.805 23.766 15.953 1 96.5 87 PHE B O 1
ATOM 4580 N N . ASP B 1 88 ? 4.309 24.984 14.883 1 94.75 88 ASP B N 1
ATOM 4581 C CA . ASP B 1 88 ? 3.467 26.188 14.922 1 94.75 88 ASP B CA 1
ATOM 4582 C C . ASP B 1 88 ? 2.514 26.219 13.727 1 94.75 88 ASP B C 1
ATOM 4584 O O . ASP B 1 88 ? 1.558 27 13.719 1 94.75 88 ASP B O 1
ATOM 4588 N N . ASN B 1 89 ? 2.713 25.344 12.828 1 94.94 89 ASN B N 1
ATOM 4589 C CA . ASN B 1 89 ? 1.909 25.453 11.609 1 94.94 89 ASN B CA 1
ATOM 4590 C C . ASN B 1 89 ? 1.478 24.094 11.094 1 94.94 89 ASN B C 1
ATOM 4592 O O . ASN B 1 89 ? 0.486 23.531 11.562 1 94.94 89 ASN B O 1
ATOM 4596 N N . GLN B 1 90 ? 2.324 23.328 10.398 1 93.94 90 GLN B N 1
ATOM 4597 C CA . GLN B 1 90 ? 1.958 22.109 9.695 1 93.94 90 GLN B CA 1
ATOM 4598 C C . GLN B 1 90 ? 1.51 21.016 10.672 1 93.94 90 GLN B C 1
ATOM 4600 O O . GLN B 1 90 ? 0.678 20.172 10.336 1 93.94 90 GLN B O 1
ATOM 4605 N N . TYR B 1 91 ? 2.025 21.078 11.828 1 96.19 91 TYR B N 1
ATOM 4606 C CA . TYR B 1 91 ? 1.654 20.156 12.891 1 96.19 91 TYR B CA 1
ATOM 4607 C C . TYR B 1 91 ? 0.15 20.172 13.141 1 96.19 91 TYR B C 1
ATOM 4609 O O . TYR B 1 91 ? -0.444 19.156 13.492 1 96.19 91 TYR B O 1
ATOM 4617 N N . HIS B 1 92 ? -0.512 21.219 12.883 1 95.38 92 HIS B N 1
ATOM 4618 C CA . HIS B 1 92 ? -1.907 21.422 13.266 1 95.38 92 HIS B CA 1
ATOM 4619 C C . HIS B 1 92 ? -2.848 20.938 12.164 1 95.38 92 HIS B C 1
ATOM 4621 O O . HIS B 1 92 ? -4.07 20.969 12.328 1 95.38 92 HIS B O 1
ATOM 4627 N N . SER B 1 93 ? -2.354 20.438 11.102 1 94.69 93 SER B N 1
ATOM 4628 C CA . SER B 1 93 ? -3.182 19.891 10.031 1 94.69 93 SER B CA 1
ATOM 4629 C C . SER B 1 93 ? -3.215 18.359 10.102 1 94.69 93 SER B C 1
ATOM 4631 O O . SER B 1 93 ? -3.951 17.781 10.906 1 94.69 93 SER B O 1
ATOM 4633 N N . ILE B 1 94 ? -2.23 17.703 9.406 1 95.69 94 ILE B N 1
ATOM 4634 C CA . ILE B 1 94 ? -2.271 16.266 9.234 1 95.69 94 ILE B CA 1
ATOM 4635 C C . ILE B 1 94 ? -1.237 15.602 10.148 1 95.69 94 ILE B C 1
ATOM 4637 O O . ILE B 1 94 ? -1.505 14.562 10.75 1 95.69 94 ILE B O 1
ATOM 4641 N N . PHE B 1 95 ? -0.115 16.219 10.414 1 97 95 PHE B N 1
ATOM 4642 C CA . PHE B 1 95 ? 1.023 15.539 11.016 1 97 95 PHE B CA 1
ATOM 4643 C C . PHE B 1 95 ? 1.154 15.906 12.484 1 97 95 PHE B C 1
ATOM 4645 O O . PHE B 1 95 ? 2.201 16.391 12.922 1 97 95 PHE B O 1
ATOM 4652 N N . ASN B 1 96 ? 0.202 15.531 13.273 1 97.19 96 ASN B N 1
ATOM 4653 C CA . ASN B 1 96 ? 0.138 15.938 14.672 1 97.19 96 ASN B CA 1
ATOM 4654 C C . ASN B 1 96 ? 0.627 14.828 15.602 1 97.19 96 ASN B C 1
ATOM 4656 O O . ASN B 1 96 ? 0.173 14.719 16.734 1 97.19 96 ASN B O 1
ATOM 4660 N N . PHE B 1 97 ? 1.552 14 15.188 1 97.56 97 PHE B N 1
ATOM 4661 C CA . PHE B 1 97 ? 1.854 12.766 15.898 1 97.56 97 PHE B CA 1
ATOM 4662 C C . PHE B 1 97 ? 3.123 12.914 16.734 1 97.56 97 PHE B C 1
ATOM 4664 O O . PHE B 1 97 ? 3.547 11.977 17.406 1 97.56 97 PHE B O 1
ATOM 4671 N N . LEU B 1 98 ? 3.805 14.062 16.734 1 96 98 LEU B N 1
ATOM 4672 C CA . LEU B 1 98 ? 5.012 14.258 17.531 1 96 98 LEU B CA 1
ATOM 4673 C C . LEU B 1 98 ? 4.707 15.078 18.781 1 96 98 LEU B C 1
ATOM 4675 O O . LEU B 1 98 ? 3.977 16.062 18.719 1 96 98 LEU B O 1
ATOM 4679 N N . HIS B 1 99 ? 5.227 14.609 19.891 1 96.38 99 HIS B N 1
ATOM 4680 C CA . HIS B 1 99 ? 5.152 15.375 21.125 1 96.38 99 HIS B CA 1
ATOM 4681 C C . HIS B 1 99 ? 6.25 16.438 21.188 1 96.38 99 HIS B C 1
ATOM 4683 O O . HIS B 1 99 ? 7.438 16.109 21.203 1 96.38 99 HIS B O 1
ATOM 4689 N N . LYS B 1 100 ? 5.855 17.672 21.297 1 96.44 100 LYS B N 1
ATOM 4690 C CA . LYS B 1 100 ? 6.762 18.797 21.078 1 96.44 100 LYS B CA 1
ATOM 4691 C C . LYS B 1 100 ? 7.918 18.766 22.078 1 96.44 100 LYS B C 1
ATOM 4693 O O . LYS B 1 100 ? 9.086 18.766 21.672 1 96.44 100 LYS B O 1
ATOM 4698 N N . GLU B 1 101 ? 7.652 18.688 23.328 1 95.38 101 GLU B N 1
ATOM 4699 C CA . GLU B 1 101 ? 8.688 18.734 24.359 1 95.38 101 GLU B CA 1
ATOM 4700 C C . GLU B 1 101 ? 9.656 17.578 24.219 1 95.38 101 GLU B C 1
ATOM 4702 O O . GLU B 1 101 ? 10.875 17.766 24.25 1 95.38 101 GLU B O 1
ATOM 4707 N N . THR B 1 102 ? 9.125 16.406 24.062 1 91.75 102 THR B N 1
ATOM 4708 C CA . THR B 1 102 ? 9.961 15.219 23.969 1 91.75 102 THR B CA 1
ATOM 4709 C C . THR B 1 102 ? 10.852 15.289 22.734 1 91.75 102 THR B C 1
ATOM 4711 O O . THR B 1 102 ? 12.023 14.898 22.781 1 91.75 102 THR B O 1
ATOM 4714 N N . TYR B 1 103 ? 10.305 15.773 21.656 1 93.06 103 TYR B N 1
ATOM 4715 C CA . TYR B 1 103 ? 11.047 15.82 20.406 1 93.06 103 TYR B CA 1
ATOM 4716 C C . TYR B 1 103 ? 12.148 16.875 20.453 1 93.06 103 TYR B C 1
ATOM 4718 O O . TYR B 1 103 ? 13.273 16.625 20 1 93.06 103 TYR B O 1
ATOM 4726 N N . LEU B 1 104 ? 11.836 18.031 20.984 1 93.56 104 LEU B N 1
ATOM 4727 C CA . LEU B 1 104 ? 12.836 19.094 21.125 1 93.56 104 LEU B CA 1
ATOM 4728 C C . LEU B 1 104 ? 13.953 18.672 22.062 1 93.56 104 LEU B C 1
ATOM 4730 O O . LEU B 1 104 ? 15.125 18.969 21.812 1 93.56 104 LEU B O 1
ATOM 4734 N N . ASN B 1 105 ? 13.594 17.969 23.125 1 90.12 105 ASN B N 1
ATOM 4735 C CA . ASN B 1 105 ? 14.602 17.453 24.047 1 90.12 105 ASN B CA 1
ATOM 4736 C C . ASN B 1 105 ? 15.516 16.438 23.359 1 90.12 105 ASN B C 1
ATOM 4738 O O . ASN B 1 105 ? 16.719 16.391 23.641 1 90.12 105 ASN B O 1
ATOM 4742 N N . TYR B 1 106 ? 14.906 15.719 22.531 1 85.44 106 TYR B N 1
ATOM 4743 C CA . TYR B 1 106 ? 15.695 14.758 21.766 1 85.44 106 TYR B CA 1
ATOM 4744 C C . TYR B 1 106 ? 16.703 15.477 20.875 1 85.44 106 TYR B C 1
ATOM 4746 O O . TYR B 1 106 ? 17.875 15.102 20.828 1 85.44 106 TYR B O 1
ATOM 4754 N N . ILE B 1 107 ? 16.344 16.516 20.156 1 86.94 107 ILE B N 1
ATOM 4755 C CA . ILE B 1 107 ? 17.203 17.25 19.234 1 86.94 107 ILE B CA 1
ATOM 4756 C C . ILE B 1 107 ? 18.328 17.938 20.016 1 86.94 107 ILE B C 1
ATOM 4758 O O . ILE B 1 107 ? 19.469 18.016 19.531 1 86.94 107 ILE B O 1
ATOM 4762 N N . LYS B 1 108 ? 18.016 18.312 21.203 1 87.19 108 LYS B N 1
ATOM 4763 C CA . LYS B 1 108 ? 18.984 19.031 22.031 1 87.19 108 LYS B CA 1
ATOM 4764 C C . LYS B 1 108 ? 19.922 18.062 22.734 1 87.19 108 LYS B C 1
ATOM 4766 O O . LYS B 1 108 ? 20.969 18.469 23.234 1 87.19 108 LYS B O 1
ATOM 4771 N N . SER B 1 109 ? 19.609 16.875 22.688 1 81.88 109 SER B N 1
ATOM 4772 C CA . SER B 1 109 ? 20.359 15.906 23.469 1 81.88 109 SER B CA 1
ATOM 4773 C C . SER B 1 109 ? 21.578 15.391 22.688 1 81.88 109 SER B C 1
ATOM 4775 O O . SER B 1 109 ? 21.672 15.578 21.484 1 81.88 109 SER B O 1
ATOM 4777 N N . ALA B 1 110 ? 22.5 14.758 23.375 1 68.62 110 ALA B N 1
ATOM 4778 C CA . ALA B 1 110 ? 23.703 14.172 22.812 1 68.62 110 ALA B CA 1
ATOM 4779 C C . ALA B 1 110 ? 23.375 12.953 21.953 1 68.62 110 ALA B C 1
ATOM 4781 O O . ALA B 1 110 ? 24.172 12.531 21.109 1 68.62 110 ALA B O 1
ATOM 4782 N N . LYS B 1 111 ? 22.188 12.5 22.125 1 63.78 111 LYS B N 1
ATOM 4783 C CA . LYS B 1 111 ? 21.766 11.305 21.391 1 63.78 111 LYS B CA 1
ATOM 4784 C C . LYS B 1 111 ? 21.531 11.617 19.922 1 63.78 111 LYS B C 1
ATOM 4786 O O . LYS B 1 111 ? 21.562 10.719 19.078 1 63.78 111 LYS B O 1
ATOM 4791 N N . PHE B 1 112 ? 21.094 12.836 19.5 1 65.88 112 PHE B N 1
ATOM 4792 C CA . PHE B 1 112 ? 20.766 13.234 18.141 1 65.88 112 PHE B CA 1
ATOM 4793 C C . PHE B 1 112 ? 21.953 12.984 17.203 1 65.88 112 PHE B C 1
ATOM 4795 O O . PHE B 1 112 ? 21.781 12.531 16.078 1 65.88 112 PHE B O 1
ATOM 4802 N N . GLY B 1 113 ? 23.188 13.125 17.5 1 54.5 113 GLY B N 1
ATOM 4803 C CA . GLY B 1 113 ? 24.391 13.008 16.688 1 54.5 113 GLY B CA 1
ATOM 4804 C C . GLY B 1 113 ? 24.75 11.562 16.359 1 54.5 113 GLY B C 1
ATOM 4805 O O . GLY B 1 113 ? 25.344 11.289 15.32 1 54.5 113 GLY B O 1
ATOM 4806 N N . HIS B 1 114 ? 24.344 10.609 17.125 1 46.38 114 HIS B N 1
ATOM 4807 C CA . HIS B 1 114 ? 24.75 9.219 17.031 1 46.38 114 HIS B CA 1
ATOM 4808 C C . HIS B 1 114 ? 23.812 8.43 16.125 1 46.38 114 HIS B C 1
ATOM 4810 O O . HIS B 1 114 ? 24.172 7.367 15.609 1 46.38 114 HIS B O 1
ATOM 4816 N N . GLN B 1 115 ? 22.594 8.953 15.75 1 50.34 115 GLN B N 1
ATOM 4817 C CA . GLN B 1 115 ? 21.438 8.172 15.336 1 50.34 115 GLN B CA 1
ATOM 4818 C C . GLN B 1 115 ? 21.344 8.102 13.812 1 50.34 115 GLN B C 1
ATOM 4820 O O . GLN B 1 115 ? 20.453 7.434 13.273 1 50.34 115 GLN B O 1
ATOM 4825 N N . PHE B 1 116 ? 22.188 8.711 13.141 1 49.88 116 PHE B N 1
ATOM 4826 C CA . PHE B 1 116 ? 22.109 8.602 11.688 1 49.88 116 PHE B CA 1
ATOM 4827 C C . PHE B 1 116 ? 22.547 7.223 11.219 1 49.88 116 PHE B C 1
ATOM 4829 O O . PHE B 1 116 ? 22.906 7.039 10.055 1 49.88 116 PHE B O 1
ATOM 4836 N N . PHE B 1 117 ? 22.25 6.23 12.273 1 45.31 117 PHE B N 1
ATOM 4837 C CA . PHE B 1 117 ? 22.641 4.859 11.992 1 45.31 117 PHE B CA 1
ATOM 4838 C C . PHE B 1 117 ? 21.469 4.047 11.469 1 45.31 117 PHE B C 1
ATOM 4840 O O . PHE B 1 117 ? 20.312 4.32 11.805 1 45.31 117 PHE B O 1
ATOM 4847 N N . ASN B 1 118 ? 21.703 3.385 10.391 1 48.62 118 ASN B N 1
ATOM 4848 C CA . ASN B 1 118 ? 20.734 2.426 9.867 1 48.62 118 ASN B CA 1
ATOM 4849 C C . ASN B 1 118 ? 20.5 1.277 10.844 1 48.62 118 ASN B C 1
ATOM 4851 O O . ASN B 1 118 ? 21.438 0.606 11.258 1 48.62 118 ASN B O 1
ATOM 4855 N N . TYR B 1 119 ? 19.375 1.287 11.539 1 47.31 119 TYR B N 1
ATOM 4856 C CA . TYR B 1 119 ? 19 0.215 12.453 1 47.31 119 TYR B CA 1
ATOM 4857 C C . TYR B 1 119 ? 18.266 -0.9 11.727 1 47.31 119 TYR B C 1
ATOM 4859 O O . TYR B 1 119 ? 17.203 -0.672 11.148 1 47.31 119 TYR B O 1
ATOM 4867 N N . ASP B 1 120 ? 18.891 -1.972 11.336 1 48.31 120 ASP B N 1
ATOM 4868 C CA . ASP B 1 120 ? 18.281 -3.09 10.625 1 48.31 120 ASP B CA 1
ATOM 4869 C C . ASP B 1 120 ? 17.25 -3.791 11.492 1 48.31 120 ASP B C 1
ATOM 4871 O O . ASP B 1 120 ? 16.25 -4.32 10.977 1 48.31 120 ASP B O 1
ATOM 4875 N N . ASP B 1 121 ? 17.531 -3.76 12.828 1 47.88 121 ASP B N 1
ATOM 4876 C CA . ASP B 1 121 ? 16.594 -4.418 13.719 1 47.88 121 ASP B CA 1
ATOM 4877 C C . ASP B 1 121 ? 15.555 -3.426 14.25 1 47.88 121 ASP B C 1
ATOM 4879 O O . ASP B 1 121 ? 15.906 -2.443 14.906 1 47.88 121 ASP B O 1
ATOM 4883 N N . PRO B 1 122 ? 14.406 -3.656 13.945 1 52.97 122 PRO B N 1
ATOM 4884 C CA . PRO B 1 122 ? 13.352 -2.756 14.422 1 52.97 122 PRO B CA 1
ATOM 4885 C C . PRO B 1 122 ? 13.445 -2.475 15.914 1 52.97 122 PRO B C 1
ATOM 4887 O O . PRO B 1 122 ? 13.086 -1.385 16.375 1 52.97 122 PRO B O 1
ATOM 4890 N N . ALA B 1 123 ? 13.961 -3.4 16.672 1 49.91 123 ALA B N 1
ATOM 4891 C CA . ALA B 1 123 ? 14.008 -3.25 18.125 1 49.91 123 ALA B CA 1
ATOM 4892 C C . ALA B 1 123 ? 15.023 -2.191 18.531 1 49.91 123 ALA B C 1
ATOM 4894 O O . ALA B 1 123 ? 14.93 -1.616 19.609 1 49.91 123 ALA B O 1
ATOM 4895 N N . ASP B 1 124 ? 15.914 -1.908 17.578 1 50.66 124 ASP B N 1
ATOM 4896 C CA . ASP B 1 124 ? 17.016 -1.003 17.906 1 50.66 124 ASP B CA 1
ATOM 4897 C C . ASP B 1 124 ? 16.719 0.417 17.422 1 50.66 124 ASP B C 1
ATOM 4899 O O . ASP B 1 124 ? 17.516 1.329 17.641 1 50.66 124 ASP B O 1
ATOM 4903 N N . VAL B 1 125 ? 15.602 0.459 16.875 1 53.72 125 VAL B N 1
ATOM 4904 C CA . VAL B 1 125 ? 15.297 1.774 16.312 1 53.72 125 VAL B CA 1
ATOM 4905 C C . VAL B 1 125 ? 14.914 2.734 17.438 1 53.72 125 VAL B C 1
ATOM 4907 O O . VAL B 1 125 ? 14.008 2.453 18.219 1 53.72 125 VAL B O 1
ATOM 4910 N N . PRO B 1 126 ? 15.773 3.73 17.531 1 59.94 126 PRO B N 1
ATOM 4911 C CA . PRO B 1 126 ? 15.438 4.703 18.562 1 59.94 126 PRO B CA 1
ATOM 4912 C C . PRO B 1 126 ? 14.086 5.367 18.344 1 59.94 126 PRO B C 1
ATOM 4914 O O . PRO B 1 126 ? 13.492 5.227 17.266 1 59.94 126 PRO B O 1
ATOM 4917 N N . GLU B 1 127 ? 13.617 5.941 19.375 1 55.41 127 GLU B N 1
ATOM 4918 C CA . GLU B 1 127 ? 12.328 6.621 19.359 1 55.41 127 GLU B CA 1
ATOM 4919 C C . GLU B 1 127 ? 12.266 7.66 18.234 1 55.41 127 GLU B C 1
ATOM 4921 O O . GLU B 1 127 ? 11.203 7.883 17.656 1 55.41 127 GLU B O 1
ATOM 4926 N N . PHE B 1 128 ? 13.414 8.203 18.109 1 67.56 128 PHE B N 1
ATOM 4927 C CA . PHE B 1 128 ? 13.492 9.188 17.031 1 67.56 128 PHE B CA 1
ATOM 4928 C C . PHE B 1 128 ? 14.672 8.891 16.109 1 67.56 128 PHE B C 1
ATOM 4930 O O . PHE B 1 128 ? 15.703 8.375 16.562 1 67.56 128 PHE B O 1
ATOM 4937 N N . THR B 1 129 ? 14.422 9.031 14.812 1 71.31 129 THR B N 1
ATOM 4938 C CA . THR B 1 129 ? 15.477 8.836 13.82 1 71.31 129 THR B CA 1
ATOM 4939 C C . THR B 1 129 ? 15.703 10.109 13.016 1 71.31 129 THR B C 1
ATOM 4941 O O . THR B 1 129 ? 14.812 10.961 12.93 1 71.31 129 THR B O 1
ATOM 4944 N N . PRO B 1 130 ? 16.859 10.273 12.562 1 81.12 130 PRO B N 1
ATOM 4945 C CA . PRO B 1 130 ? 17.125 11.453 11.742 1 81.12 130 PRO B CA 1
ATOM 4946 C C . PRO B 1 130 ? 16.234 11.531 10.508 1 81.12 130 PRO B C 1
ATOM 4948 O O . PRO B 1 130 ? 16.047 12.609 9.938 1 81.12 130 PRO B O 1
ATOM 4951 N N . CYS B 1 131 ? 15.727 10.445 10.164 1 88.38 131 CYS B N 1
ATOM 4952 C CA . CYS B 1 131 ? 14.891 10.414 8.969 1 88.38 131 CYS B CA 1
ATOM 4953 C C . CYS B 1 131 ? 13.68 11.328 9.117 1 88.38 131 CYS B C 1
ATOM 4955 O O . CYS B 1 131 ? 13.336 12.07 8.195 1 88.38 131 CYS B O 1
ATOM 4957 N N . THR B 1 132 ? 13.102 11.328 10.281 1 92.69 132 THR B N 1
ATOM 4958 C CA . THR B 1 132 ? 11.922 12.156 10.531 1 92.69 132 THR B CA 1
ATOM 4959 C C . THR B 1 132 ? 12.297 13.633 10.57 1 92.69 132 THR B C 1
ATOM 4961 O O . THR B 1 132 ? 11.562 14.477 10.055 1 92.69 132 THR B O 1
ATOM 4964 N N . LEU B 1 133 ? 13.406 13.914 11.203 1 92.94 133 LEU B N 1
ATOM 4965 C CA . LEU B 1 133 ? 13.867 15.297 11.242 1 92.94 133 LEU B CA 1
ATOM 4966 C C . LEU B 1 133 ? 14.125 15.82 9.836 1 92.94 133 LEU B C 1
ATOM 4968 O O . LEU B 1 133 ? 13.734 16.938 9.5 1 92.94 133 LEU B O 1
ATOM 4972 N N . LEU B 1 134 ? 14.812 15.008 9.055 1 94.44 134 LEU B N 1
ATOM 4973 C CA . LEU B 1 134 ? 15.102 15.406 7.676 1 94.44 134 LEU B CA 1
ATOM 4974 C C . LEU B 1 134 ? 13.812 15.641 6.898 1 94.44 134 LEU B C 1
ATOM 4976 O O . LEU B 1 134 ? 13.727 16.578 6.098 1 94.44 134 LEU B O 1
ATOM 4980 N N . ALA B 1 135 ? 12.805 14.828 7.148 1 96.5 135 ALA B N 1
ATOM 4981 C CA . ALA B 1 135 ? 11.508 15.016 6.496 1 96.5 135 ALA B CA 1
ATOM 4982 C C . ALA B 1 135 ? 10.859 16.328 6.914 1 96.5 135 ALA B C 1
ATOM 4984 O O . ALA B 1 135 ? 10.281 17.031 6.086 1 96.5 135 ALA B O 1
ATOM 4985 N N . ILE B 1 136 ? 10.977 16.625 8.18 1 96.5 136 ILE B N 1
ATOM 4986 C CA . ILE B 1 136 ? 10.422 17.875 8.695 1 96.5 136 ILE B CA 1
ATOM 4987 C C . ILE B 1 136 ? 11.164 19.062 8.07 1 96.5 136 ILE B C 1
ATOM 4989 O O . ILE B 1 136 ? 10.539 20.031 7.648 1 96.5 136 ILE B O 1
ATOM 4993 N N . LEU B 1 137 ? 12.477 18.953 8.008 1 96.69 137 LEU B N 1
ATOM 4994 C CA . LEU B 1 137 ? 13.266 20.016 7.387 1 96.69 137 LEU B CA 1
ATOM 4995 C C . LEU B 1 137 ? 12.883 20.188 5.922 1 96.69 137 LEU B C 1
ATOM 4997 O O . LEU B 1 137 ? 12.805 21.328 5.426 1 96.69 137 LEU B O 1
ATOM 5001 N N . ALA B 1 138 ? 12.656 19.094 5.273 1 97.12 138 ALA B N 1
ATOM 5002 C CA . ALA B 1 138 ? 12.242 19.156 3.873 1 97.12 138 ALA B CA 1
ATOM 5003 C C . ALA B 1 138 ? 10.906 19.891 3.73 1 97.12 138 ALA B C 1
ATOM 5005 O O . ALA B 1 138 ? 10.734 20.719 2.83 1 97.12 138 ALA B O 1
ATOM 5006 N N . LEU B 1 139 ? 10.016 19.609 4.566 1 95.38 139 LEU B N 1
ATOM 5007 C CA . LEU B 1 139 ? 8.68 20.172 4.508 1 95.38 139 LEU B CA 1
ATOM 5008 C C . LEU B 1 139 ? 8.711 21.672 4.785 1 95.38 139 LEU B C 1
ATOM 5010 O O . LEU B 1 139 ? 7.961 22.438 4.176 1 95.38 139 LEU B O 1
ATOM 5014 N N . CYS B 1 140 ? 9.602 22.109 5.648 1 95.5 140 CYS B N 1
ATOM 5015 C CA . CYS B 1 140 ? 9.578 23.484 6.145 1 95.5 140 CYS B CA 1
ATOM 5016 C C . CYS B 1 140 ? 10.609 24.344 5.418 1 95.5 140 CYS B C 1
ATOM 5018 O O . CYS B 1 140 ? 10.57 25.562 5.492 1 95.5 140 CYS B O 1
ATOM 5020 N N . ALA B 1 141 ? 11.484 23.766 4.672 1 95.62 141 ALA B N 1
ATOM 5021 C CA . ALA B 1 141 ? 12.625 24.469 4.09 1 95.62 141 ALA B CA 1
ATOM 5022 C C . ALA B 1 141 ? 12.156 25.578 3.148 1 95.62 141 ALA B C 1
ATOM 5024 O O . ALA B 1 141 ? 12.781 26.641 3.07 1 95.62 141 ALA B O 1
ATOM 5025 N N . ARG B 1 142 ? 11.07 25.375 2.52 1 91.81 142 ARG B N 1
ATOM 5026 C CA . ARG B 1 142 ? 10.602 26.344 1.53 1 91.81 142 ARG B CA 1
ATOM 5027 C C . ARG B 1 142 ? 10.227 27.672 2.189 1 91.81 142 ARG B C 1
ATOM 5029 O O . ARG B 1 142 ? 10.281 28.719 1.556 1 91.81 142 ARG B O 1
ATOM 5036 N N . ASP B 1 143 ? 9.852 27.578 3.41 1 90.44 143 ASP B N 1
ATOM 5037 C CA . ASP B 1 143 ? 9.359 28.766 4.102 1 90.44 143 ASP B CA 1
ATOM 5038 C C . ASP B 1 143 ? 10.375 29.266 5.125 1 90.44 143 ASP B C 1
ATOM 5040 O O . ASP B 1 143 ? 10.023 30.016 6.039 1 90.44 143 ASP B O 1
ATOM 5044 N N . ASN B 1 144 ? 11.531 28.797 5.023 1 93.44 144 ASN B N 1
ATOM 5045 C CA . ASN B 1 144 ? 12.594 29.234 5.934 1 93.44 144 ASN B CA 1
ATOM 5046 C C . ASN B 1 144 ? 13.742 29.891 5.184 1 93.44 144 ASN B C 1
ATOM 5048 O O . ASN B 1 144 ? 14.523 29.203 4.508 1 93.44 144 ASN B O 1
ATOM 5052 N N . SER B 1 145 ? 13.891 31.141 5.359 1 92.56 145 SER B N 1
ATOM 5053 C CA . SER B 1 145 ? 14.844 31.922 4.594 1 92.56 145 SER B CA 1
ATOM 5054 C C . SER B 1 145 ? 16.281 31.469 4.844 1 92.56 145 SER B C 1
ATOM 5056 O O . SER B 1 145 ? 17.109 31.453 3.93 1 92.56 145 SER B O 1
ATOM 5058 N N . LYS B 1 146 ? 16.594 31.094 6.043 1 93.12 146 LYS B N 1
ATOM 5059 C CA . LYS B 1 146 ? 17.938 30.641 6.371 1 93.12 146 LYS B CA 1
ATOM 5060 C C . LYS B 1 146 ? 18.297 29.359 5.617 1 93.12 146 LYS B C 1
ATOM 5062 O O . LYS B 1 146 ? 19.391 29.25 5.066 1 93.12 146 LYS B O 1
ATOM 5067 N N . LEU B 1 147 ? 17.375 28.453 5.629 1 95.19 147 LEU B N 1
ATOM 5068 C CA . LEU B 1 147 ? 17.609 27.203 4.922 1 95.19 147 LEU B CA 1
ATOM 5069 C C . LEU B 1 147 ? 17.734 27.438 3.422 1 95.19 147 LEU B C 1
ATOM 5071 O O . LEU B 1 147 ? 18.547 26.797 2.75 1 95.19 147 LEU B O 1
ATOM 5075 N N . ILE B 1 148 ? 16.938 28.359 2.924 1 94.62 148 ILE B N 1
ATOM 5076 C CA . ILE B 1 148 ? 16.984 28.672 1.5 1 94.62 148 ILE B CA 1
ATOM 5077 C C . ILE B 1 148 ? 18.359 29.25 1.148 1 94.62 148 ILE B C 1
ATOM 5079 O O . ILE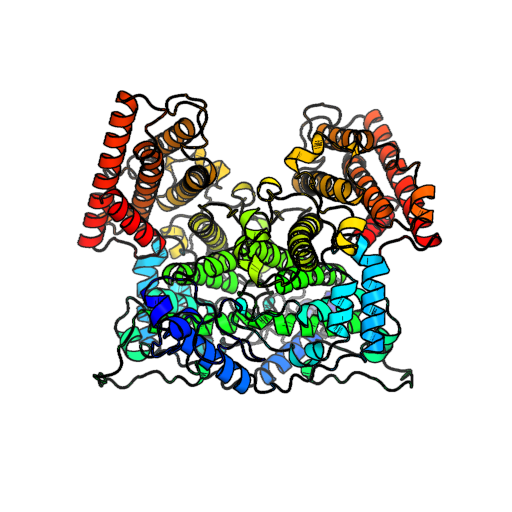 B 1 148 ? 18.953 28.891 0.136 1 94.62 148 ILE B O 1
ATOM 5083 N N . GLU B 1 149 ? 18.828 30.047 1.955 1 91.38 149 GLU B N 1
ATOM 5084 C CA . GLU B 1 149 ? 20.125 30.672 1.719 1 91.38 149 GLU B CA 1
ATOM 5085 C C . GLU B 1 149 ? 21.25 29.641 1.757 1 91.38 149 GLU B C 1
ATOM 5087 O O . GLU B 1 149 ? 22.188 29.703 0.945 1 91.38 149 GLU B O 1
ATOM 5092 N N . ILE B 1 150 ? 21.172 28.734 2.611 1 92.75 150 ILE B N 1
ATOM 5093 C CA . ILE B 1 150 ? 22.266 27.781 2.855 1 92.75 150 ILE B CA 1
ATOM 5094 C C . ILE B 1 150 ? 22.188 26.641 1.844 1 92.75 150 ILE B C 1
ATOM 5096 O O . ILE B 1 150 ? 23.219 26.219 1.318 1 92.75 150 ILE B O 1
ATOM 5100 N N . TYR B 1 151 ? 21 26.172 1.57 1 94.31 151 TYR B N 1
ATOM 5101 C CA . TYR B 1 151 ? 20.859 24.922 0.834 1 94.31 151 TYR B CA 1
ATOM 5102 C C . TYR B 1 151 ? 20.219 25.172 -0.53 1 94.31 151 TYR B C 1
ATOM 5104 O O . TYR B 1 151 ? 20.094 24.234 -1.329 1 94.31 151 TYR B O 1
ATOM 5112 N N . GLY B 1 152 ? 19.859 26.328 -0.907 1 93.44 152 GLY B N 1
ATOM 5113 C CA . GLY B 1 152 ? 19.078 26.641 -2.09 1 93.44 152 GLY B CA 1
ATOM 5114 C C . GLY B 1 152 ? 19.812 26.344 -3.387 1 93.44 152 GLY B C 1
ATOM 5115 O O . GLY B 1 152 ? 19.188 26.297 -4.453 1 93.44 152 GLY B O 1
ATOM 5116 N N . GLU B 1 153 ? 21.078 26 -3.387 1 90.31 153 GLU B N 1
ATOM 5117 C CA . GLU B 1 153 ? 21.859 25.719 -4.586 1 90.31 153 GLU B CA 1
ATOM 5118 C C . GLU B 1 153 ? 21.906 24.219 -4.879 1 90.31 153 GLU B C 1
ATOM 5120 O O . GLU B 1 153 ? 22.453 23.797 -5.902 1 90.31 153 GLU B O 1
ATOM 5125 N N . PHE B 1 154 ? 21.281 23.484 -4.031 1 92.38 154 PHE B N 1
ATOM 5126 C CA . PHE B 1 154 ? 21.281 22.031 -4.188 1 92.38 154 PHE B CA 1
ATOM 5127 C C . PHE B 1 154 ? 20.594 21.625 -5.484 1 92.38 154 PHE B C 1
ATOM 5129 O O . PHE B 1 154 ? 19.547 22.156 -5.832 1 92.38 154 PHE B O 1
ATOM 5136 N N . ASP B 1 155 ? 21.281 20.797 -6.188 1 86.88 155 ASP B N 1
ATOM 5137 C CA . ASP B 1 155 ? 20.75 20.188 -7.402 1 86.88 155 ASP B CA 1
ATOM 5138 C C . ASP B 1 155 ? 20.891 18.672 -7.367 1 86.88 155 ASP B C 1
ATOM 5140 O O . ASP B 1 155 ? 21.984 18.141 -7.469 1 86.88 155 ASP B O 1
ATOM 5144 N N . GLN B 1 156 ? 19.766 18.062 -7.305 1 85.44 156 GLN B N 1
ATOM 5145 C CA . GLN B 1 156 ? 19.75 16.609 -7.184 1 85.44 156 GLN B CA 1
ATOM 5146 C C . GLN B 1 156 ? 20.328 15.953 -8.43 1 85.44 156 GLN B C 1
ATOM 5148 O O . GLN B 1 156 ? 20.875 14.844 -8.359 1 85.44 156 GLN B O 1
ATOM 5153 N N . GLY B 1 157 ? 20.219 16.594 -9.508 1 78.56 157 GLY B N 1
ATOM 5154 C CA . GLY B 1 157 ? 20.703 16.047 -10.773 1 78.56 157 GLY B CA 1
ATOM 5155 C C . GLY B 1 157 ? 22.188 16.234 -10.969 1 78.56 157 GLY B C 1
ATOM 5156 O O . GLY B 1 157 ? 22.766 15.648 -11.883 1 78.56 157 GLY B O 1
ATOM 5157 N N . ASN B 1 158 ? 22.75 17.016 -10.094 1 79.25 158 ASN B N 1
ATOM 5158 C CA . ASN B 1 158 ? 24.172 17.312 -10.211 1 79.25 158 ASN B CA 1
ATOM 5159 C C . ASN B 1 158 ? 24.953 16.828 -8.992 1 79.25 158 ASN B C 1
ATOM 5161 O O . ASN B 1 158 ? 25.25 17.609 -8.086 1 79.25 158 ASN B O 1
ATOM 5165 N N . ASN B 1 159 ? 25.422 15.594 -8.984 1 76.56 159 ASN B N 1
ATOM 5166 C CA . ASN B 1 159 ? 26.219 14.953 -7.941 1 76.56 159 ASN B CA 1
ATOM 5167 C C . ASN B 1 159 ? 25.719 15.336 -6.551 1 76.56 159 ASN B C 1
ATOM 5169 O O . ASN B 1 159 ? 26.438 16 -5.793 1 76.56 159 ASN B O 1
ATOM 5173 N N . PRO B 1 160 ? 24.625 14.922 -6.195 1 85.12 160 PRO B N 1
ATOM 5174 C CA . PRO B 1 160 ? 23.984 15.367 -4.953 1 85.12 160 PRO B CA 1
ATOM 5175 C C . PRO B 1 160 ? 24.812 15.039 -3.713 1 85.12 160 PRO B C 1
ATOM 5177 O O . PRO B 1 160 ? 24.812 15.797 -2.742 1 85.12 160 PRO B O 1
ATOM 5180 N N . ILE B 1 161 ? 25.594 14.062 -3.746 1 82.5 161 ILE B N 1
ATOM 5181 C CA . ILE B 1 161 ? 26.344 13.617 -2.574 1 82.5 161 ILE B CA 1
ATOM 5182 C C . ILE B 1 161 ? 27.531 14.555 -2.334 1 82.5 161 ILE B C 1
ATOM 5184 O O . ILE B 1 161 ? 27.922 14.781 -1.188 1 82.5 161 ILE B O 1
ATOM 5188 N N . GLN B 1 162 ? 28.031 15.234 -3.348 1 79.12 162 GLN B N 1
ATOM 5189 C CA . GLN B 1 162 ? 29.203 16.094 -3.244 1 79.12 162 GLN B CA 1
ATOM 5190 C C . GLN B 1 162 ? 28.812 17.531 -2.963 1 79.12 162 GLN B C 1
ATOM 5192 O O . GLN B 1 162 ? 29.672 18.391 -2.748 1 79.12 162 GLN B O 1
ATOM 5197 N N . PHE B 1 163 ? 27.547 17.797 -2.855 1 87.06 163 PHE B N 1
ATOM 5198 C CA . PHE B 1 163 ? 27.078 19.156 -2.617 1 87.06 163 PHE B CA 1
ATOM 5199 C C . PHE B 1 163 ? 27.484 19.625 -1.228 1 87.06 163 PHE B C 1
ATOM 5201 O O . PHE B 1 163 ? 27.359 18.891 -0.25 1 87.06 163 PHE B O 1
ATOM 5208 N N . ILE B 1 164 ? 28.031 20.859 -1.22 1 84.19 164 ILE B N 1
ATOM 5209 C CA . ILE B 1 164 ? 28.375 21.5 0.046 1 84.19 164 ILE B CA 1
ATOM 5210 C C . ILE B 1 164 ? 27.516 22.75 0.249 1 84.19 164 ILE B C 1
ATOM 5212 O O . ILE B 1 164 ? 27.562 23.688 -0.548 1 84.19 164 ILE B O 1
ATOM 5216 N N . PRO B 1 165 ? 26.719 22.719 1.28 1 88.25 165 PRO B N 1
ATOM 5217 C CA . PRO B 1 165 ? 25.891 23.891 1.556 1 88.25 165 PRO B CA 1
ATOM 5218 C C . PRO B 1 165 ? 26.703 25.156 1.793 1 88.25 165 PRO B C 1
ATOM 5220 O O . PRO B 1 165 ? 27.859 25.078 2.23 1 88.25 165 PRO B O 1
ATOM 5223 N N . ASN B 1 166 ? 26.094 26.266 1.475 1 82.38 166 ASN B N 1
ATOM 5224 C CA . ASN B 1 166 ? 26.75 27.562 1.606 1 82.38 166 ASN B CA 1
ATOM 5225 C C . ASN B 1 166 ? 26.469 28.203 2.965 1 82.38 166 ASN B C 1
ATOM 5227 O O . ASN B 1 166 ? 25.422 28.828 3.156 1 82.38 166 ASN B O 1
ATOM 5231 N N . PHE B 1 167 ? 27.438 28.047 3.875 1 77.25 167 PHE B N 1
ATOM 5232 C CA . PHE B 1 167 ? 27.234 28.609 5.203 1 77.25 167 PHE B CA 1
ATOM 5233 C C . PHE B 1 167 ? 27.766 30.031 5.273 1 77.25 167 PHE B C 1
ATOM 5235 O O . PHE B 1 167 ? 27.672 30.688 6.312 1 77.25 167 PHE B O 1
ATOM 5242 N N . SER B 1 168 ? 28.422 30.453 4.09 1 65.31 168 SER B N 1
ATOM 5243 C CA . SER B 1 168 ? 29 31.781 4.094 1 65.31 168 SER B CA 1
ATOM 5244 C C . SER B 1 168 ? 27.922 32.844 3.92 1 65.31 168 SER B C 1
ATOM 5246 O O . SER B 1 168 ? 26.922 32.625 3.24 1 65.31 168 SER B O 1
ATOM 5248 N N . SER B 1 169 ? 27.719 33.812 4.887 1 56.22 169 SER B N 1
ATOM 5249 C CA . SER B 1 169 ? 26.797 34.938 4.887 1 56.22 169 SER B CA 1
ATOM 5250 C C . SER B 1 169 ? 26.859 35.719 3.576 1 56.22 169 SER B C 1
ATOM 5252 O O . SER B 1 169 ? 26.109 36.656 3.377 1 56.22 169 SER B O 1
ATOM 5254 N N . ILE B 1 170 ? 27.781 35.5 2.703 1 50.34 170 ILE B N 1
ATOM 5255 C CA . ILE B 1 170 ? 27.859 36.344 1.527 1 50.34 170 ILE B CA 1
ATOM 5256 C C . ILE B 1 170 ? 26.859 35.875 0.476 1 50.34 170 ILE B C 1
ATOM 5258 O O . ILE B 1 170 ? 26.953 34.75 0 1 50.34 170 ILE B O 1
ATOM 5262 N N . PRO B 1 171 ? 25.812 36.594 0.443 1 49.62 171 PRO B N 1
ATOM 5263 C CA . PRO B 1 171 ? 24.844 36.25 -0.601 1 49.62 171 PRO B CA 1
ATOM 5264 C C . PRO B 1 171 ? 25.516 36 -1.955 1 49.62 171 PRO B C 1
ATOM 5266 O O . PRO B 1 171 ? 26.297 36.812 -2.416 1 49.62 171 PRO B O 1
ATOM 5269 N N . SER B 1 172 ? 26.047 35.031 -2.221 1 46.16 172 SER B N 1
ATOM 5270 C CA . SER B 1 172 ? 26.531 34.969 -3.6 1 46.16 172 SER B CA 1
ATOM 5271 C C . SER B 1 172 ? 25.438 35.375 -4.578 1 46.16 172 SER B C 1
ATOM 5273 O O . SER B 1 172 ? 24.328 34.844 -4.535 1 46.16 172 SER B O 1
ATOM 5275 N N . LYS B 1 173 ? 25.422 36.656 -4.961 1 46.62 173 LYS B N 1
ATOM 5276 C CA . LYS B 1 173 ? 24.5 37.25 -5.906 1 46.62 173 LYS B CA 1
ATOM 5277 C C . LYS B 1 173 ? 24 36.219 -6.926 1 46.62 173 LYS B C 1
ATOM 5279 O O . LYS B 1 173 ? 23 36.438 -7.605 1 46.62 173 LYS B O 1
ATOM 5284 N N . LEU B 1 174 ? 24.875 35.469 -7.492 1 44.09 174 LEU B N 1
ATOM 5285 C CA . LEU B 1 174 ? 24.641 34.906 -8.82 1 44.09 174 LEU B CA 1
ATOM 5286 C C . LEU B 1 174 ? 23.719 33.719 -8.75 1 44.09 174 LEU B C 1
ATOM 5288 O O . LEU B 1 174 ? 23.203 33.25 -9.766 1 44.09 174 LEU B O 1
ATOM 5292 N N . THR B 1 175 ? 23.906 32.781 -7.773 1 51.97 175 THR B N 1
ATOM 5293 C CA . THR B 1 175 ? 23.25 31.5 -8.055 1 51.97 175 THR B CA 1
ATOM 5294 C C . THR B 1 175 ? 21.859 31.453 -7.438 1 51.97 175 THR B C 1
ATOM 5296 O O . THR B 1 175 ? 21.656 31.953 -6.336 1 51.97 175 THR B O 1
ATOM 5299 N N . SER B 1 176 ? 20.812 31.547 -8.18 1 60.88 176 SER B N 1
ATOM 5300 C CA . SER B 1 176 ? 19.391 31.453 -7.926 1 60.88 176 SER B CA 1
ATOM 5301 C C . SER B 1 176 ? 19.078 30.453 -6.809 1 60.88 176 SER B C 1
ATOM 5303 O O . SER B 1 176 ? 19.391 29.266 -6.926 1 60.88 176 SER B O 1
ATOM 5305 N N . GLN B 1 177 ? 19 31.016 -5.488 1 75.94 177 GLN B N 1
ATOM 5306 C CA . GLN B 1 177 ? 18.562 30.234 -4.332 1 75.94 177 GLN B CA 1
ATOM 5307 C C . GLN B 1 177 ? 17.094 29.844 -4.461 1 75.94 177 GLN B C 1
ATOM 5309 O O . GLN B 1 177 ? 16.219 30.719 -4.473 1 75.94 177 GLN B O 1
ATOM 5314 N N . SER B 1 178 ? 16.891 28.656 -4.641 1 89.25 178 SER B N 1
ATOM 5315 C CA . SER B 1 178 ? 15.555 28.125 -4.887 1 89.25 178 SER B CA 1
ATOM 5316 C C . SER B 1 178 ? 14.992 27.453 -3.635 1 89.25 178 SER B C 1
ATOM 5318 O O . SER B 1 178 ? 15.625 26.578 -3.049 1 89.25 178 SER B O 1
ATOM 5320 N N . PRO B 1 179 ? 13.859 27.953 -3.117 1 92.12 179 PRO B N 1
ATOM 5321 C CA . PRO B 1 179 ? 13.195 27.281 -1.992 1 92.12 179 PRO B CA 1
ATOM 5322 C C . PRO B 1 179 ? 12.984 25.797 -2.236 1 92.12 179 PRO B C 1
ATOM 5324 O O . PRO B 1 179 ? 13.156 24.984 -1.321 1 92.12 179 PRO B O 1
ATOM 5327 N N . SER B 1 180 ? 12.695 25.484 -3.393 1 93.12 180 SER B N 1
ATOM 5328 C CA . SER B 1 180 ? 12.461 24.078 -3.736 1 93.12 180 SER B CA 1
ATOM 5329 C C . SER B 1 180 ? 13.742 23.266 -3.621 1 93.12 180 SER B C 1
ATOM 5331 O O . SER B 1 180 ? 13.719 22.109 -3.188 1 93.12 180 SER B O 1
ATOM 5333 N N . ASN B 1 181 ? 14.82 23.875 -4.008 1 93.94 181 ASN B N 1
ATOM 5334 C CA . ASN B 1 181 ? 16.094 23.188 -3.92 1 93.94 181 ASN B CA 1
ATOM 5335 C C . ASN B 1 181 ? 16.484 22.891 -2.471 1 93.94 181 ASN B C 1
ATOM 5337 O O . ASN B 1 181 ? 16.984 21.812 -2.162 1 93.94 181 ASN B O 1
ATOM 5341 N N . ALA B 1 182 ? 16.266 23.875 -1.665 1 95.19 182 ALA B N 1
ATO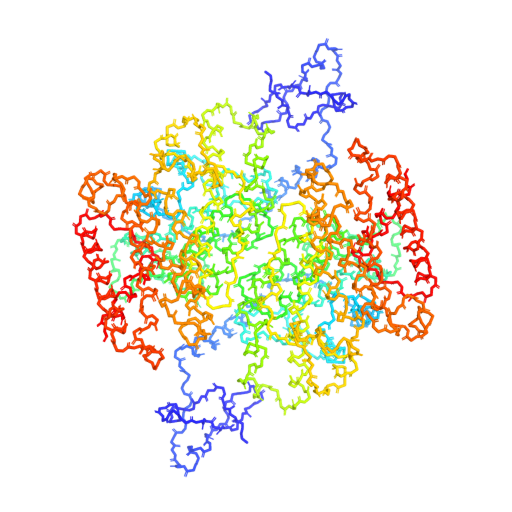M 5342 C CA . ALA B 1 182 ? 16.547 23.672 -0.246 1 95.19 182 ALA B CA 1
ATOM 5343 C C . ALA B 1 182 ? 15.719 22.5 0.305 1 95.19 182 ALA B C 1
ATOM 5345 O O . ALA B 1 182 ? 16.234 21.672 1.045 1 95.19 182 ALA B O 1
ATOM 5346 N N . SER B 1 183 ? 14.461 22.484 -0.015 1 96.44 183 SER B N 1
ATOM 5347 C CA . SER B 1 183 ? 13.562 21.406 0.399 1 96.44 183 SER B CA 1
ATOM 5348 C C . SER B 1 183 ? 14.039 20.062 -0.122 1 96.44 183 SER B C 1
ATOM 5350 O O . SER B 1 183 ? 14.062 19.078 0.62 1 96.44 183 SER B O 1
ATOM 5352 N N . ARG B 1 184 ? 14.516 20.016 -1.324 1 96.06 184 ARG B N 1
ATOM 5353 C CA . ARG B 1 184 ? 14.93 18.781 -1.98 1 96.06 184 ARG B CA 1
ATOM 5354 C C . ARG B 1 184 ? 16.188 18.219 -1.348 1 96.06 184 ARG B C 1
ATOM 5356 O O . ARG B 1 184 ? 16.391 17 -1.312 1 96.06 184 ARG B O 1
ATOM 5363 N N . TYR B 1 185 ? 16.984 19.094 -0.831 1 94.5 185 TYR B N 1
ATOM 5364 C CA . TYR B 1 185 ? 18.188 18.641 -0.163 1 94.5 185 TYR B CA 1
ATOM 5365 C C . TYR B 1 185 ? 17.859 17.703 0.992 1 94.5 185 TYR B C 1
ATOM 5367 O O . TYR B 1 185 ? 18.391 16.594 1.074 1 94.5 185 TYR B O 1
ATOM 5375 N N . PHE B 1 186 ? 17.016 18.125 1.8 1 96 186 PHE B N 1
ATOM 5376 C CA . PHE B 1 186 ? 16.672 17.359 2.988 1 96 186 PHE B CA 1
ATOM 5377 C C . PHE B 1 186 ? 15.852 16.125 2.615 1 96 186 PHE B C 1
ATOM 5379 O O . PHE B 1 186 ? 16.031 15.055 3.209 1 96 186 PHE B O 1
ATOM 5386 N N . ALA B 1 187 ? 14.961 16.266 1.656 1 96.44 187 ALA B N 1
ATOM 5387 C CA . ALA B 1 187 ? 14.195 15.117 1.187 1 96.44 187 ALA B CA 1
ATOM 5388 C C . ALA B 1 187 ? 15.117 14.047 0.609 1 96.44 187 ALA B C 1
ATOM 5390 O O . ALA B 1 187 ? 14.875 12.852 0.802 1 96.44 187 ALA B O 1
ATOM 5391 N N . PHE B 1 188 ? 16.156 14.508 -0.083 1 93.25 188 PHE B N 1
ATOM 5392 C CA . PHE B 1 188 ? 17.109 13.594 -0.697 1 93.25 188 PHE B CA 1
ATOM 5393 C C . PHE B 1 188 ? 17.781 12.719 0.357 1 93.25 188 PHE B C 1
ATOM 5395 O O . PHE B 1 188 ? 17.828 11.492 0.215 1 93.25 188 PHE B O 1
ATOM 5402 N N . TYR B 1 189 ? 18.188 13.305 1.357 1 90.62 189 TYR B N 1
ATOM 5403 C CA . TYR B 1 189 ? 18.906 12.547 2.373 1 90.62 189 TYR B CA 1
ATOM 5404 C C . TYR B 1 189 ? 17.953 11.719 3.221 1 90.62 189 TYR B C 1
ATOM 5406 O O . TYR B 1 189 ? 18.297 10.625 3.668 1 90.62 189 TYR B O 1
ATOM 5414 N N . SER B 1 190 ? 16.734 12.234 3.471 1 92.69 190 SER B N 1
ATOM 5415 C CA . SER B 1 190 ? 15.734 11.406 4.145 1 92.69 190 SER B CA 1
ATOM 5416 C C . SER B 1 190 ? 15.438 10.141 3.35 1 92.69 190 SER B C 1
ATOM 5418 O O . SER B 1 190 ? 15.367 9.047 3.918 1 92.69 190 SER B O 1
ATOM 5420 N N . ARG B 1 191 ? 15.328 10.258 2.088 1 91.19 191 ARG B N 1
ATOM 5421 C CA . ARG B 1 191 ? 15.07 9.133 1.193 1 91.19 191 ARG B CA 1
ATOM 5422 C C . ARG B 1 191 ? 16.234 8.156 1.199 1 91.19 191 ARG B C 1
ATOM 5424 O O . ARG B 1 191 ? 16.031 6.941 1.127 1 91.19 191 ARG B O 1
ATOM 5431 N N . LEU B 1 192 ? 17.406 8.727 1.201 1 86.94 192 LEU B N 1
ATOM 5432 C CA . LEU B 1 192 ? 18.609 7.887 1.227 1 86.94 192 LEU B CA 1
ATOM 5433 C C . LEU B 1 192 ? 18.609 6.984 2.457 1 86.94 192 LEU B C 1
ATOM 5435 O O . LEU B 1 192 ? 18.984 5.812 2.371 1 86.94 192 LEU B O 1
ATOM 5439 N N . LEU B 1 193 ? 18.203 7.508 3.529 1 84.88 193 LEU B N 1
ATOM 5440 C CA . LEU B 1 193 ? 18.125 6.719 4.754 1 84.88 193 LEU B CA 1
ATOM 5441 C C . LEU B 1 193 ? 17.016 5.672 4.66 1 84.88 193 LEU B C 1
ATOM 5443 O O . LEU B 1 193 ? 17.188 4.547 5.129 1 84.88 193 LEU B O 1
ATOM 5447 N N . LEU B 1 194 ? 15.953 6 4.02 1 88.38 194 LEU B N 1
ATOM 5448 C CA . LEU B 1 194 ? 14.797 5.117 3.914 1 88.38 194 LEU B CA 1
ATOM 5449 C C . LEU B 1 194 ? 15.078 3.973 2.947 1 88.38 194 LEU B C 1
ATOM 5451 O O . LEU B 1 194 ? 14.547 2.871 3.115 1 88.38 194 LEU B O 1
ATOM 5455 N N . LYS B 1 195 ? 15.883 4.219 1.968 1 86.94 195 LYS B N 1
ATOM 5456 C CA . LYS B 1 195 ? 16.141 3.225 0.932 1 86.94 195 LYS B CA 1
ATOM 5457 C C . LYS B 1 195 ? 16.703 1.936 1.535 1 86.94 195 LYS B C 1
ATOM 5459 O O . LYS B 1 195 ? 16.375 0.839 1.075 1 86.94 195 LYS B O 1
ATOM 5464 N N . ASP B 1 196 ? 17.422 2.043 2.523 1 81.31 196 ASP B N 1
ATOM 5465 C CA . ASP B 1 196 ? 18.062 0.878 3.131 1 81.31 196 ASP B CA 1
ATOM 5466 C C . ASP B 1 196 ? 17.094 0.152 4.066 1 81.31 196 ASP B C 1
ATOM 5468 O O . ASP B 1 196 ? 17.328 -1 4.438 1 81.31 196 ASP B O 1
ATOM 5472 N N . MET B 1 197 ? 16.016 0.834 4.336 1 85.88 197 MET B N 1
ATOM 5473 C CA . MET B 1 197 ? 15.102 0.262 5.316 1 85.88 197 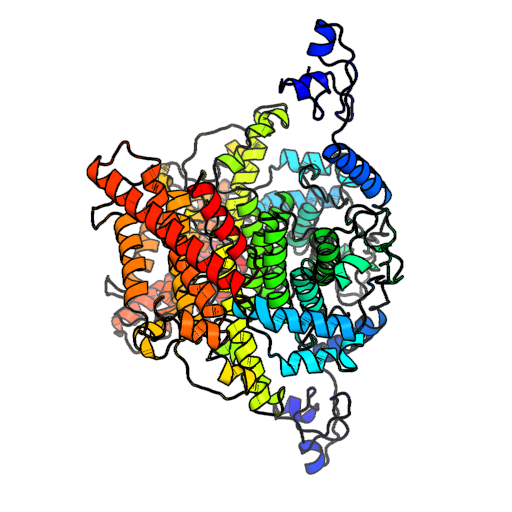MET B CA 1
ATOM 5474 C C . MET B 1 197 ? 13.664 0.31 4.812 1 85.88 197 MET B C 1
ATOM 5476 O O . MET B 1 197 ? 12.727 0.355 5.609 1 85.88 197 MET B O 1
ATOM 5480 N N . PHE B 1 198 ? 13.5 0.336 3.527 1 87.31 198 PHE B N 1
ATOM 5481 C CA . PHE B 1 198 ? 12.18 0.526 2.947 1 87.31 198 PHE B CA 1
ATOM 5482 C C . PHE B 1 198 ? 11.273 -0.662 3.258 1 87.31 198 PHE B C 1
ATOM 5484 O O . PHE B 1 198 ? 10.047 -0.559 3.164 1 87.31 198 PHE B O 1
ATOM 5491 N N . ASP B 1 199 ? 11.906 -1.793 3.715 1 89.31 199 ASP B N 1
ATOM 5492 C CA . ASP B 1 199 ? 11.125 -3.004 3.949 1 89.31 199 ASP B CA 1
ATOM 5493 C C . ASP B 1 199 ? 11.164 -3.402 5.422 1 89.31 199 ASP B C 1
ATOM 5495 O O . ASP B 1 199 ? 10.883 -4.555 5.766 1 89.31 199 ASP B O 1
ATOM 5499 N N . THR B 1 200 ? 11.586 -2.504 6.289 1 87.88 200 THR B N 1
ATOM 5500 C CA . THR B 1 200 ? 11.641 -2.723 7.73 1 87.88 200 THR B CA 1
ATOM 5501 C C . THR B 1 200 ? 10.711 -1.759 8.461 1 87.88 200 THR B C 1
ATOM 5503 O O . THR B 1 200 ? 11.102 -0.625 8.758 1 87.88 200 THR B O 1
ATOM 5506 N N . PRO B 1 201 ? 9.602 -2.244 8.898 1 90.06 201 PRO B N 1
ATOM 5507 C CA . PRO B 1 201 ? 8.602 -1.36 9.508 1 90.06 201 PRO B CA 1
ATOM 5508 C C . PRO B 1 201 ? 9.062 -0.78 10.844 1 90.06 201 PRO B C 1
ATOM 5510 O O . PRO B 1 201 ? 9.656 -1.49 11.656 1 90.06 201 PRO B O 1
ATOM 5513 N N . ALA B 1 202 ? 8.914 0.446 11.023 1 89.81 202 ALA B N 1
ATOM 5514 C CA . ALA B 1 202 ? 9.133 1.188 12.266 1 89.81 202 ALA B CA 1
ATOM 5515 C C . ALA B 1 202 ? 8.289 2.457 12.297 1 89.81 202 ALA B C 1
ATOM 5517 O O . ALA B 1 202 ? 7.984 3.037 11.25 1 89.81 202 ALA B O 1
ATOM 5518 N N . ILE B 1 203 ? 7.906 2.893 13.438 1 91.56 203 ILE B N 1
ATOM 5519 C CA . ILE B 1 203 ? 7.012 4.035 13.578 1 91.56 203 ILE B CA 1
ATOM 5520 C C . ILE B 1 203 ? 7.66 5.277 12.969 1 91.56 203 ILE B C 1
ATOM 5522 O O . ILE B 1 203 ? 6.984 6.098 12.344 1 91.56 203 ILE B O 1
ATOM 5526 N N . GLN B 1 204 ? 8.953 5.469 13.141 1 91 204 GLN B N 1
ATOM 5527 C CA . GLN B 1 204 ? 9.664 6.633 12.625 1 91 204 GLN B CA 1
ATOM 5528 C C . GLN B 1 204 ? 9.648 6.656 11.102 1 91 204 GLN B C 1
ATOM 5530 O O . GLN B 1 204 ? 9.57 7.723 10.492 1 91 204 GLN B O 1
ATOM 5535 N N . ARG B 1 205 ? 9.75 5.496 10.539 1 93.56 205 ARG B N 1
ATOM 5536 C CA . ARG B 1 205 ? 9.711 5.414 9.078 1 93.56 205 ARG B CA 1
ATOM 5537 C C . ARG B 1 205 ? 8.312 5.703 8.555 1 93.56 205 ARG B C 1
ATOM 5539 O O . ARG B 1 205 ? 8.156 6.344 7.512 1 93.56 205 ARG B O 1
ATOM 5546 N N . VAL B 1 206 ? 7.289 5.211 9.289 1 96.31 206 VAL B N 1
ATOM 5547 C CA . VAL B 1 206 ? 5.91 5.531 8.93 1 96.31 206 VAL B CA 1
ATOM 5548 C C . VAL B 1 206 ? 5.707 7.043 8.953 1 96.31 206 VAL B C 1
ATOM 5550 O O . VAL B 1 206 ? 5.18 7.621 8 1 96.31 206 VAL B O 1
ATOM 5553 N N . GLN B 1 207 ? 6.188 7.656 9.977 1 96.81 207 GLN B N 1
ATOM 5554 C CA . GLN B 1 207 ? 6.055 9.102 10.133 1 96.81 207 GLN B CA 1
ATOM 5555 C C . GLN B 1 207 ? 6.828 9.852 9.055 1 96.81 207 GLN B C 1
ATOM 5557 O O . GLN B 1 207 ? 6.316 10.797 8.461 1 96.81 207 GLN B O 1
ATOM 5562 N N . SER B 1 208 ? 8.016 9.406 8.789 1 95.94 208 SER B N 1
ATOM 5563 C CA . SER B 1 208 ? 8.844 10.039 7.77 1 95.94 208 SER B CA 1
ATOM 5564 C C . SER B 1 208 ? 8.203 9.93 6.391 1 95.94 208 SER B C 1
ATOM 5566 O O . SER B 1 208 ? 8.164 10.906 5.637 1 95.94 208 SER B O 1
ATOM 5568 N N . LEU B 1 209 ? 7.742 8.734 6.098 1 97.56 209 LEU B N 1
ATOM 5569 C CA . LEU B 1 209 ? 7.105 8.508 4.805 1 97.56 209 LEU B CA 1
ATOM 5570 C C . LEU B 1 209 ? 5.852 9.367 4.656 1 97.56 209 LEU B C 1
ATOM 5572 O O . LEU B 1 209 ? 5.57 9.875 3.568 1 97.56 209 LEU B O 1
ATOM 5576 N N . ALA B 1 210 ? 5.109 9.539 5.695 1 97.75 210 ALA B N 1
ATOM 5577 C CA . ALA B 1 210 ? 3.922 10.383 5.652 1 97.75 210 ALA B CA 1
ATOM 5578 C C . ALA B 1 210 ? 4.293 11.828 5.336 1 97.75 210 ALA B C 1
ATOM 5580 O O . ALA B 1 210 ? 3.693 12.453 4.457 1 97.75 210 ALA B O 1
ATOM 5581 N N . ILE B 1 211 ? 5.25 12.328 6.023 1 97.44 211 ILE B N 1
ATOM 5582 C CA . ILE B 1 211 ? 5.68 13.703 5.809 1 97.44 211 ILE B CA 1
ATOM 5583 C C . ILE B 1 211 ? 6.273 13.844 4.41 1 97.44 211 ILE B C 1
ATOM 5585 O O . ILE B 1 211 ? 5.98 14.812 3.699 1 97.44 211 ILE B O 1
ATOM 5589 N N . LEU B 1 212 ? 7.07 12.898 4.027 1 97.38 212 LEU B N 1
ATOM 5590 C CA . LEU B 1 212 ? 7.688 12.945 2.705 1 97.38 212 LEU B CA 1
ATOM 5591 C C . LEU B 1 212 ? 6.629 12.867 1.609 1 97.38 212 LEU B C 1
ATOM 5593 O O . LEU B 1 212 ? 6.805 13.43 0.527 1 97.38 212 LEU B O 1
ATOM 5597 N N . SER B 1 213 ? 5.582 12.109 1.883 1 97.19 213 SER B N 1
ATOM 5598 C CA . SER B 1 213 ? 4.477 12.078 0.929 1 97.19 213 SER B CA 1
ATOM 5599 C C . SER B 1 213 ? 3.943 13.484 0.664 1 97.19 213 SER B C 1
ATOM 5601 O O . SER B 1 213 ? 3.699 13.859 -0.487 1 97.19 213 SER B O 1
ATOM 5603 N N . SER B 1 214 ? 3.785 14.242 1.697 1 96.25 214 SER B N 1
ATOM 5604 C CA . SER B 1 214 ? 3.338 15.617 1.552 1 96.25 214 SER B CA 1
ATOM 5605 C C . SER B 1 214 ? 4.363 16.453 0.796 1 96.25 214 SER B C 1
ATOM 5607 O O . SER B 1 214 ? 4 17.281 -0.049 1 96.25 214 SER B O 1
ATOM 5609 N N . HIS B 1 215 ? 5.582 16.266 1.092 1 95.69 215 HIS B N 1
ATOM 5610 C CA . HIS B 1 215 ? 6.641 16.953 0.373 1 95.69 215 HIS B CA 1
ATOM 5611 C C . HIS B 1 215 ? 6.582 16.656 -1.121 1 95.69 215 HIS B C 1
ATOM 5613 O O . HIS B 1 215 ? 6.668 17.578 -1.945 1 95.69 215 HIS B O 1
ATOM 5619 N N . GLU B 1 216 ? 6.488 15.367 -1.456 1 95.56 216 GLU B N 1
ATOM 5620 C CA . GLU B 1 216 ? 6.457 14.969 -2.859 1 95.56 216 GLU B CA 1
ATOM 5621 C C . GLU B 1 216 ? 5.246 15.555 -3.574 1 95.56 216 GLU B C 1
ATOM 5623 O O . GLU B 1 216 ? 5.34 15.961 -4.734 1 95.56 216 GLU B O 1
ATOM 5628 N N . TRP B 1 217 ? 4.195 15.578 -2.912 1 93.31 217 TRP B N 1
ATOM 5629 C CA . TRP B 1 217 ? 3.01 16.203 -3.482 1 93.31 217 TRP B CA 1
ATOM 5630 C C . TRP B 1 217 ? 3.266 17.672 -3.797 1 93.31 217 TRP B C 1
ATOM 5632 O O . TRP B 1 217 ? 2.869 18.172 -4.855 1 93.31 217 TRP B O 1
ATOM 5642 N N . SER B 1 218 ? 3.908 18.344 -2.914 1 91.94 218 SER B N 1
ATOM 5643 C CA . SER B 1 218 ? 4.219 19.75 -3.107 1 91.94 218 SER B CA 1
ATOM 5644 C C . SER B 1 218 ? 5.156 19.953 -4.293 1 91.94 218 SER B C 1
ATOM 5646 O O . SER B 1 218 ? 5.129 21 -4.938 1 91.94 218 SER B O 1
ATOM 5648 N N . GLU B 1 219 ? 5.973 18.984 -4.555 1 91.75 219 GLU B N 1
ATOM 5649 C CA . GLU B 1 219 ? 6.934 19.047 -5.648 1 91.75 219 GLU B CA 1
ATOM 5650 C C . GLU B 1 219 ? 6.281 18.672 -6.98 1 91.75 219 GLU B C 1
ATOM 5652 O O . GLU B 1 219 ? 6.93 18.719 -8.031 1 91.75 219 GLU B O 1
ATOM 5657 N N . GLY B 1 220 ? 5.035 18.25 -6.887 1 89.25 220 GLY B N 1
ATOM 5658 C CA . GLY B 1 220 ? 4.332 17.844 -8.086 1 89.25 220 GLY B CA 1
ATOM 5659 C C . GLY B 1 220 ? 4.566 16.375 -8.438 1 89.25 220 GLY B C 1
ATOM 5660 O O . GLY B 1 220 ? 4.258 15.945 -9.555 1 89.25 220 GLY B O 1
ATOM 5661 N N . ASN B 1 221 ? 5.191 15.703 -7.527 1 91.75 221 ASN B N 1
ATOM 5662 C CA . ASN B 1 221 ? 5.414 14.273 -7.734 1 91.75 221 ASN B CA 1
ATOM 5663 C C . ASN B 1 221 ? 4.289 13.438 -7.129 1 91.75 221 ASN B C 1
ATOM 5665 O O . ASN B 1 221 ? 4.488 12.773 -6.113 1 91.75 221 ASN B O 1
ATOM 5669 N N . ALA B 1 222 ? 3.203 13.383 -7.773 1 89.06 222 ALA B N 1
ATOM 5670 C CA . ALA B 1 222 ? 2 12.734 -7.258 1 89.06 222 ALA B CA 1
ATOM 5671 C C . ALA B 1 222 ? 2.209 11.227 -7.121 1 89.06 222 ALA B C 1
ATOM 5673 O O . ALA B 1 222 ? 1.723 10.609 -6.172 1 89.06 222 ALA B O 1
ATOM 5674 N N . ALA B 1 223 ? 2.947 10.641 -8.07 1 90.06 223 ALA B N 1
ATOM 5675 C CA . ALA B 1 223 ? 3.17 9.195 -8.055 1 90.06 223 ALA B CA 1
ATOM 5676 C C . ALA B 1 223 ? 3.969 8.781 -6.82 1 90.06 223 ALA B C 1
ATOM 5678 O O . ALA B 1 223 ? 3.58 7.855 -6.105 1 90.06 223 ALA B O 1
ATOM 5679 N N . ARG B 1 224 ? 5.027 9.438 -6.594 1 93.62 224 ARG B N 1
ATOM 5680 C CA . ARG B 1 224 ? 5.859 9.109 -5.441 1 93.62 224 ARG B CA 1
ATOM 5681 C C . ARG B 1 224 ? 5.129 9.398 -4.137 1 93.62 224 ARG B C 1
ATOM 5683 O O . ARG B 1 224 ? 5.297 8.672 -3.152 1 93.62 224 ARG B O 1
ATOM 5690 N N . SER B 1 225 ? 4.418 10.555 -4.133 1 94.81 225 SER B N 1
ATOM 5691 C CA . SER B 1 225 ? 3.598 10.852 -2.965 1 94.81 225 SER B CA 1
ATOM 5692 C C . SER B 1 225 ? 2.635 9.711 -2.656 1 94.81 225 SER B C 1
ATOM 5694 O O . SER B 1 225 ? 2.539 9.266 -1.512 1 94.81 225 SER B O 1
ATOM 5696 N N . TYR B 1 226 ? 1.998 9.227 -3.684 1 94.31 226 TYR B N 1
ATOM 5697 C CA . TYR B 1 226 ? 1.051 8.125 -3.584 1 94.31 226 TYR B CA 1
ATOM 5698 C C . TYR B 1 226 ? 1.742 6.852 -3.105 1 94.31 226 TYR B C 1
ATOM 5700 O O . TYR B 1 226 ? 1.204 6.125 -2.27 1 94.31 226 TYR B O 1
ATOM 5708 N N . LEU B 1 227 ? 2.881 6.605 -3.584 1 95.62 227 LEU B N 1
ATOM 5709 C CA . LEU B 1 227 ? 3.645 5.422 -3.203 1 95.62 227 LEU B CA 1
ATOM 5710 C C . LEU B 1 227 ? 4.074 5.5 -1.741 1 95.62 227 LEU B C 1
ATOM 5712 O O . LEU B 1 227 ? 3.922 4.531 -0.994 1 95.62 227 LEU B O 1
ATOM 5716 N N . TYR B 1 228 ? 4.598 6.625 -1.277 1 97.12 228 TYR B N 1
ATOM 5717 C CA . TYR B 1 228 ? 5.102 6.781 0.083 1 97.12 228 TYR B CA 1
ATOM 5718 C C . TYR B 1 228 ? 3.992 6.562 1.104 1 97.12 228 TYR B C 1
ATOM 5720 O O . TYR B 1 228 ? 4.191 5.871 2.105 1 97.12 228 TYR B O 1
ATOM 5728 N N . ILE B 1 229 ? 2.857 7.133 0.78 1 96.88 229 ILE B N 1
ATOM 5729 C CA . ILE B 1 229 ? 1.787 7 1.764 1 96.88 229 ILE B CA 1
ATOM 5730 C C . ILE B 1 229 ? 1.278 5.559 1.783 1 96.88 229 ILE B C 1
ATOM 5732 O O . ILE B 1 229 ? 0.858 5.059 2.828 1 96.88 229 ILE B O 1
ATOM 5736 N N . GLY B 1 230 ? 1.312 4.914 0.659 1 95.19 230 GLY B N 1
ATOM 5737 C CA . GLY B 1 230 ? 0.969 3.502 0.626 1 95.19 230 GLY B CA 1
ATOM 5738 C C . GLY B 1 230 ? 1.901 2.643 1.458 1 95.19 230 GLY B C 1
ATOM 5739 O O . GLY B 1 230 ? 1.451 1.757 2.188 1 95.19 230 GLY B O 1
ATOM 5740 N N . ILE B 1 231 ? 3.191 2.842 1.335 1 96.62 231 ILE B N 1
ATOM 5741 C CA . ILE B 1 231 ? 4.176 2.096 2.111 1 96.62 231 ILE B CA 1
ATOM 5742 C C . ILE B 1 231 ? 3.975 2.371 3.6 1 96.62 231 ILE B C 1
ATOM 5744 O O . ILE B 1 231 ? 3.998 1.449 4.418 1 96.62 231 ILE B O 1
ATOM 5748 N N . ALA B 1 232 ? 3.74 3.641 3.924 1 96.94 232 ALA B N 1
ATOM 5749 C CA . ALA B 1 232 ? 3.496 4.012 5.316 1 96.94 232 ALA B CA 1
ATOM 5750 C C . ALA B 1 232 ? 2.283 3.275 5.875 1 96.94 232 ALA B C 1
ATOM 5752 O O . ALA B 1 232 ? 2.314 2.787 7.008 1 96.94 232 ALA B O 1
ATOM 5753 N N . ALA B 1 233 ? 1.226 3.229 5.105 1 95.62 233 ALA B N 1
ATOM 5754 C CA . ALA B 1 233 ? 0.003 2.557 5.539 1 95.62 233 ALA B CA 1
ATOM 5755 C C . ALA B 1 233 ? 0.255 1.074 5.797 1 95.62 233 ALA B C 1
ATOM 5757 O O . ALA B 1 233 ? -0.199 0.528 6.805 1 95.62 233 ALA B O 1
ATOM 5758 N N . ARG B 1 234 ? 0.974 0.434 4.918 1 94.31 234 ARG B N 1
ATOM 5759 C CA . ARG B 1 234 ? 1.262 -0.988 5.07 1 94.31 234 ARG B CA 1
ATOM 5760 C C . ARG B 1 234 ? 2.162 -1.238 6.277 1 94.31 234 ARG B C 1
ATOM 5762 O O . ARG B 1 234 ? 1.953 -2.195 7.027 1 94.31 234 ARG B O 1
ATOM 5769 N N . MET B 1 235 ? 3.205 -0.397 6.434 1 94.06 235 MET B N 1
ATOM 5770 C CA . MET B 1 235 ? 4.047 -0.504 7.625 1 94.06 235 MET B CA 1
ATOM 5771 C C . MET B 1 235 ? 3.217 -0.335 8.891 1 94.06 235 MET B C 1
ATOM 5773 O O . MET B 1 235 ? 3.422 -1.053 9.875 1 94.06 235 MET B O 1
ATOM 5777 N N . GLY B 1 236 ? 2.312 0.667 8.836 1 93.62 236 GLY B N 1
ATOM 5778 C CA . GLY B 1 236 ? 1.441 0.876 9.977 1 93.62 236 GLY B CA 1
ATOM 5779 C C . GLY B 1 236 ? 0.591 -0.335 10.312 1 93.62 236 GLY B C 1
ATOM 5780 O O . GLY B 1 236 ? 0.409 -0.67 11.484 1 93.62 236 GLY B O 1
ATOM 5781 N N . ALA B 1 237 ? 0.067 -1.002 9.312 1 91.12 237 ALA B N 1
ATOM 5782 C CA . ALA B 1 237 ? -0.734 -2.207 9.508 1 91.12 237 ALA B CA 1
ATOM 5783 C C . ALA B 1 237 ? 0.1 -3.322 10.133 1 91.12 237 ALA B C 1
ATOM 5785 O O . ALA B 1 237 ? -0.363 -4.02 11.039 1 91.12 237 ALA B O 1
ATOM 5786 N N . ILE B 1 238 ? 1.33 -3.469 9.68 1 90 238 ILE B N 1
ATOM 5787 C CA . ILE B 1 238 ? 2.229 -4.5 10.188 1 90 238 ILE B CA 1
ATOM 5788 C C . ILE B 1 238 ? 2.525 -4.242 11.664 1 90 238 ILE B C 1
ATOM 5790 O O . ILE B 1 238 ? 2.553 -5.172 12.477 1 90 238 ILE B O 1
ATOM 5794 N N . LEU B 1 239 ? 2.691 -2.969 11.992 1 89.44 239 LEU B N 1
ATOM 5795 C CA . LEU B 1 239 ? 3.023 -2.584 13.359 1 89.44 239 LEU B CA 1
ATOM 5796 C C . LEU B 1 239 ? 1.791 -2.639 14.25 1 89.44 239 LEU B C 1
ATOM 5798 O O . LEU B 1 239 ? 1.902 -2.523 15.477 1 89.44 239 LEU B O 1
ATOM 5802 N N . GLY B 1 240 ? 0.611 -2.811 13.648 1 89 240 GLY B N 1
ATOM 5803 C CA . GLY B 1 240 ? -0.621 -2.871 14.422 1 89 240 GLY B CA 1
ATOM 5804 C C . GLY B 1 240 ? -1.061 -1.521 14.953 1 89 240 GLY B C 1
ATOM 5805 O O . GLY B 1 240 ? -1.681 -1.438 16.016 1 89 240 GLY B O 1
ATOM 5806 N N . LEU B 1 241 ? -0.743 -0.436 14.234 1 92.06 241 LEU B N 1
ATOM 5807 C CA . LEU B 1 241 ? -1.034 0.905 14.727 1 92.06 241 LEU B CA 1
ATOM 5808 C C . LEU B 1 241 ? -2.537 1.158 14.758 1 92.06 241 LEU B C 1
ATOM 5810 O O . LEU B 1 241 ? -3.01 2.035 15.484 1 92.06 241 LEU B O 1
ATOM 5814 N N . GLY B 1 242 ? -3.314 0.479 13.992 1 90.94 242 GLY B N 1
ATOM 5815 C CA . GLY B 1 242 ? -4.758 0.657 13.961 1 90.94 242 GLY B CA 1
ATOM 5816 C C . GLY B 1 242 ? -5.496 -0.271 14.906 1 90.94 242 GLY B C 1
ATOM 5817 O O . GLY B 1 242 ? -6.727 -0.256 14.969 1 90.94 242 GLY B O 1
ATOM 5818 N N . CYS B 1 243 ? -4.715 -1.063 15.594 1 87.38 243 CYS B N 1
ATOM 5819 C CA . CYS B 1 243 ? -5.289 -2.059 16.484 1 87.38 243 CYS B CA 1
ATOM 5820 C C . CYS B 1 243 ? -4.93 -1.757 17.938 1 87.38 243 CYS B C 1
ATOM 5822 O O . CYS B 1 243 ? -3.803 -1.355 18.234 1 87.38 243 CYS B O 1
ATOM 5824 N N . PRO B 1 244 ? -5.859 -1.959 18.828 1 79.75 244 PRO B N 1
ATOM 5825 C CA . PRO B 1 244 ? -5.59 -1.662 20.234 1 79.75 244 PRO B CA 1
ATOM 5826 C C . PRO B 1 244 ? -4.398 -2.439 20.797 1 79.75 244 PRO B C 1
ATOM 5828 O O . PRO B 1 244 ? -3.619 -1.904 21.578 1 79.75 244 PRO B O 1
ATOM 5831 N N . ARG B 1 245 ? -4.273 -3.625 20.359 1 73.19 245 ARG B N 1
ATOM 5832 C CA . ARG B 1 245 ? -3.184 -4.449 20.859 1 73.19 245 ARG B CA 1
ATOM 5833 C C . ARG B 1 245 ? -1.833 -3.922 20.391 1 73.19 245 ARG B C 1
ATOM 5835 O O . ARG B 1 245 ? -0.833 -4.031 21.094 1 73.19 245 ARG B O 1
ATOM 5842 N N . GLY B 1 246 ? -1.796 -3.391 19.219 1 67.81 246 GLY B N 1
ATOM 5843 C CA . GLY B 1 246 ? -0.555 -2.893 18.656 1 67.81 246 GLY B CA 1
ATOM 5844 C C . GLY B 1 246 ? -0.093 -1.587 19.266 1 67.81 246 GLY B C 1
ATOM 5845 O O . GLY B 1 246 ? 1.108 -1.357 19.422 1 67.81 246 GLY B O 1
ATOM 5846 N N . VAL B 1 247 ? -1.033 -0.805 19.484 1 66.56 247 VAL B N 1
ATOM 5847 C CA . VAL B 1 247 ? -0.712 0.504 20.047 1 66.56 247 VAL B CA 1
ATOM 5848 C C . VAL B 1 247 ? -0.325 0.356 21.516 1 66.56 247 VAL B C 1
ATOM 5850 O O . VAL B 1 247 ? 0.549 1.072 22 1 66.56 247 VAL B O 1
ATOM 5853 N N . CYS B 1 248 ? -1.021 -0.517 22.203 1 57.44 248 CYS B N 1
ATOM 5854 C CA . CYS B 1 248 ? -0.818 -0.673 23.641 1 57.44 248 CYS B CA 1
ATOM 5855 C C . CYS B 1 248 ? 0.289 -1.681 23.922 1 57.44 248 CYS B C 1
ATOM 5857 O O . CYS B 1 248 ? 0.488 -2.08 25.078 1 57.44 248 CYS B O 1
ATOM 5859 N N . TYR B 1 249 ? 1.217 -1.901 23.188 1 49.84 249 TYR B N 1
ATOM 5860 C CA . TYR B 1 249 ? 2.109 -3.01 23.5 1 49.84 249 TYR B CA 1
ATOM 5861 C C . TYR B 1 249 ? 2.299 -3.146 25 1 49.84 249 TYR B C 1
ATOM 5863 O O . TYR B 1 249 ? 2.824 -2.238 25.656 1 49.84 249 TYR B O 1
ATOM 5871 N N . GLU B 1 250 ? 1.481 -3.75 25.656 1 47.91 250 GLU B N 1
ATOM 5872 C CA . GLU B 1 250 ? 1.684 -4.195 27.031 1 47.91 250 GLU B CA 1
ATOM 5873 C C . GLU B 1 250 ? 3.164 -4.406 27.328 1 47.91 250 GLU B C 1
ATOM 5875 O O . GLU B 1 250 ? 3.623 -4.133 28.438 1 47.91 250 GLU B O 1
ATOM 5880 N N . ASP B 1 251 ? 3.727 -5.062 26.375 1 45.06 251 ASP B N 1
ATOM 5881 C CA . ASP B 1 251 ? 5.098 -5.449 26.688 1 45.06 251 ASP B CA 1
ATOM 5882 C C . ASP B 1 251 ? 5.988 -4.223 26.859 1 45.06 251 ASP B C 1
ATOM 5884 O O . ASP B 1 251 ? 7.129 -4.336 27.312 1 45.06 251 ASP B O 1
ATOM 5888 N N . GLN B 1 252 ? 5.508 -3.053 26.391 1 49.22 252 GLN B N 1
ATOM 5889 C CA . GLN B 1 252 ? 6.336 -1.857 26.531 1 49.22 252 GLN B CA 1
ATOM 5890 C C . GLN B 1 252 ? 6.199 -1.257 27.938 1 49.22 252 GLN B C 1
ATOM 5892 O O . GLN B 1 252 ? 6.715 -0.167 28.203 1 49.22 252 GLN B O 1
ATOM 5897 N N . ASN B 1 253 ? 5.309 -1.76 28.609 1 47.66 253 ASN B N 1
ATOM 5898 C CA . ASN B 1 253 ? 5.207 -1.301 29.984 1 47.66 253 ASN B CA 1
ATOM 5899 C C . ASN B 1 253 ? 6.586 -1.084 30.609 1 47.66 253 ASN B C 1
ATOM 5901 O O . ASN B 1 253 ? 6.773 -0.172 31.406 1 47.66 253 ASN B O 1
ATOM 5905 N N . ASN B 1 254 ? 7.508 -1.95 30.031 1 50.84 254 ASN B N 1
ATOM 5906 C CA . ASN B 1 254 ? 8.781 -1.865 30.719 1 50.84 254 ASN B CA 1
ATOM 5907 C C . ASN B 1 254 ? 9.734 -0.886 30.031 1 50.84 254 ASN B C 1
ATOM 5909 O O . ASN B 1 254 ? 10.805 -0.579 30.562 1 50.84 254 ASN B O 1
ATOM 5913 N N . GLN B 1 255 ? 9.305 -0.482 28.812 1 55.47 255 GLN B N 1
ATOM 5914 C CA . GLN B 1 255 ? 10.289 0.343 28.125 1 55.47 255 GLN B CA 1
ATOM 5915 C C . GLN B 1 255 ? 10.266 1.778 28.641 1 55.47 255 GLN B C 1
ATOM 5917 O O . GLN B 1 255 ? 11.289 2.469 28.609 1 55.47 255 GLN B O 1
ATOM 5922 N N . TYR B 1 256 ? 8.961 2.072 29.141 1 62.47 256 TYR B N 1
ATOM 5923 C CA . TYR B 1 256 ? 8.875 3.461 29.578 1 62.47 256 TYR B CA 1
ATOM 5924 C C . TYR B 1 256 ? 8.766 3.547 31.094 1 62.47 256 TYR B C 1
ATOM 5926 O O . TYR B 1 256 ? 8.016 2.785 31.719 1 62.47 256 TYR B O 1
ATOM 5934 N N . GLY B 1 257 ? 9.68 4 31.734 1 62.75 257 GLY B N 1
ATOM 5935 C CA . GLY B 1 257 ? 9.781 4.09 33.188 1 62.75 257 GLY B CA 1
ATOM 5936 C C . GLY B 1 257 ? 8.633 4.84 33.812 1 62.75 257 GLY B C 1
ATOM 5937 O O . GLY B 1 257 ? 8.32 4.633 35 1 62.75 257 GLY B O 1
ATOM 5938 N N . ASN B 1 258 ? 8.016 5.707 33.094 1 83.62 258 ASN B N 1
ATOM 5939 C CA . ASN B 1 258 ? 6.965 6.516 33.688 1 83.62 258 ASN B CA 1
ATOM 5940 C C . ASN B 1 258 ? 5.684 6.484 32.875 1 83.62 258 ASN B C 1
ATOM 5942 O O . ASN B 1 258 ? 5.727 6.277 31.656 1 83.62 258 ASN B O 1
ATOM 5946 N N . GLU B 1 259 ? 4.539 6.523 33.562 1 85.69 259 GLU B N 1
ATOM 5947 C CA . GLU B 1 259 ? 3.199 6.438 32.969 1 85.69 259 GLU B CA 1
ATOM 5948 C C . GLU B 1 259 ? 2.967 7.551 31.969 1 85.69 259 GLU B C 1
ATOM 5950 O O . GLU B 1 259 ? 2.305 7.34 30.953 1 85.69 259 GLU B O 1
ATOM 5955 N N . ARG B 1 260 ? 3.5 8.664 32.281 1 90.94 260 ARG B N 1
ATOM 5956 C CA . ARG B 1 260 ? 3.365 9.812 31.391 1 90.94 260 ARG B CA 1
ATOM 5957 C C . ARG B 1 260 ? 4.023 9.547 30.031 1 90.94 260 ARG B C 1
ATOM 5959 O O . ARG B 1 260 ? 3.412 9.75 28.984 1 90.94 260 ARG B O 1
ATOM 5966 N N . ASP B 1 261 ? 5.215 9.094 30.078 1 88.62 261 ASP B N 1
ATOM 5967 C CA . ASP B 1 261 ? 5.961 8.828 28.859 1 88.62 261 ASP B CA 1
ATOM 5968 C C . ASP B 1 261 ? 5.332 7.68 28.062 1 88.62 261 ASP B C 1
ATOM 5970 O O . ASP B 1 261 ? 5.34 7.691 26.828 1 88.62 261 ASP B O 1
ATOM 5974 N N . ARG B 1 262 ? 4.879 6.812 28.812 1 88 262 ARG B N 1
ATOM 5975 C CA . ARG B 1 262 ? 4.188 5.699 28.156 1 88 262 ARG B CA 1
ATOM 5976 C C . ARG B 1 262 ? 2.951 6.18 27.406 1 88 262 ARG B C 1
ATOM 5978 O O . ARG B 1 262 ? 2.715 5.785 26.266 1 88 262 ARG B O 1
ATOM 5985 N N . PHE B 1 263 ? 2.203 6.996 28.047 1 92.44 263 PHE B N 1
ATOM 5986 C CA . PHE B 1 263 ? 1.008 7.539 27.406 1 92.44 263 PHE B CA 1
ATOM 5987 C C . PHE B 1 263 ? 1.373 8.336 26.156 1 92.44 263 PHE B C 1
ATOM 5989 O O . PHE B 1 263 ? 0.729 8.203 25.125 1 92.44 263 PHE B O 1
ATOM 5996 N N . ILE B 1 264 ? 2.34 9.133 26.266 1 93.62 264 ILE B N 1
ATOM 5997 C CA . ILE B 1 264 ? 2.77 9.977 25.156 1 93.62 264 ILE B CA 1
ATOM 5998 C C . ILE B 1 264 ? 3.184 9.109 23.969 1 93.62 264 ILE B C 1
ATOM 6000 O O . ILE B 1 264 ? 2.82 9.391 22.828 1 93.62 264 ILE B O 1
ATOM 6004 N N . ALA B 1 265 ? 3.902 8.086 24.266 1 90.19 265 ALA B N 1
ATOM 6005 C CA . ALA B 1 265 ? 4.336 7.18 23.203 1 90.19 265 ALA B CA 1
ATOM 6006 C C . ALA B 1 265 ? 3.141 6.5 22.531 1 90.19 265 ALA B C 1
ATOM 6008 O O . ALA B 1 265 ? 3.094 6.367 21.312 1 90.19 265 ALA B O 1
ATOM 6009 N N . MET B 1 266 ? 2.236 6.105 23.297 1 91.94 266 MET B N 1
ATOM 6010 C CA . MET B 1 266 ? 1.052 5.434 22.766 1 91.94 266 MET B CA 1
ATOM 6011 C C . MET B 1 266 ? 0.206 6.387 21.938 1 91.94 266 MET B C 1
ATOM 6013 O O . MET B 1 266 ? -0.288 6.016 20.875 1 91.94 266 MET B O 1
ATOM 6017 N N . GLU B 1 267 ? 0.061 7.574 22.438 1 95.31 267 GLU B N 1
ATOM 6018 C CA . GLU B 1 267 ? -0.705 8.578 21.719 1 95.31 267 GLU B CA 1
ATOM 6019 C C . GLU B 1 267 ? -0.022 8.953 20.406 1 95.31 267 GLU B C 1
ATOM 6021 O O . GLU B 1 267 ? -0.691 9.211 19.406 1 95.31 267 GLU B O 1
ATOM 6026 N N . SER B 1 268 ? 1.234 8.992 20.453 1 94.94 268 SER B N 1
ATOM 6027 C CA . SER B 1 268 ? 1.981 9.25 19.234 1 94.94 268 SER B CA 1
ATOM 6028 C C . SER B 1 268 ? 1.705 8.18 18.172 1 94.94 268 SER B C 1
ATOM 6030 O O . SER B 1 268 ? 1.543 8.492 17 1 94.94 268 SER B O 1
ATOM 6032 N N . LYS B 1 269 ? 1.706 7 18.594 1 94.31 269 LYS B N 1
ATOM 6033 C CA . LYS B 1 269 ? 1.389 5.895 17.688 1 94.31 269 LYS B CA 1
ATOM 6034 C C . LYS B 1 269 ? -0.026 6.027 17.125 1 94.31 269 LYS B C 1
ATOM 6036 O O . LYS B 1 269 ? -0.24 5.887 15.922 1 94.31 269 LYS B O 1
ATOM 6041 N N . ARG B 1 270 ? -0.943 6.336 17.984 1 95.94 270 ARG B N 1
ATOM 6042 C CA . ARG B 1 270 ? -2.338 6.516 17.594 1 95.94 270 ARG B CA 1
ATOM 6043 C C . ARG B 1 270 ? -2.48 7.637 16.562 1 95.94 270 ARG B C 1
ATOM 6045 O O . ARG B 1 270 ? -3.111 7.453 15.523 1 95.94 270 ARG B O 1
ATOM 6052 N N . ARG B 1 271 ? -1.875 8.688 16.828 1 97.62 271 ARG B N 1
ATOM 6053 C CA . ARG B 1 271 ? -1.957 9.844 15.945 1 97.62 271 ARG B CA 1
ATOM 6054 C C . ARG B 1 271 ? -1.271 9.562 14.617 1 97.62 271 ARG B C 1
ATOM 6056 O O . ARG B 1 271 ? -1.673 10.102 13.578 1 97.62 271 ARG B O 1
ATOM 6063 N N . THR B 1 272 ? -0.272 8.742 14.664 1 97.56 272 THR B N 1
ATOM 6064 C CA . THR B 1 272 ? 0.463 8.422 13.445 1 97.56 272 THR B CA 1
ATOM 6065 C C . THR B 1 272 ? -0.445 7.73 12.43 1 97.56 272 THR B C 1
ATOM 6067 O O . THR B 1 272 ? -0.458 8.094 11.25 1 97.56 272 THR B O 1
ATOM 6070 N N . ILE B 1 273 ? -1.244 6.766 12.836 1 97.69 273 ILE B N 1
ATOM 6071 C CA . ILE B 1 273 ? -2.086 6.055 11.875 1 97.69 273 ILE B CA 1
ATOM 6072 C C . ILE B 1 273 ? -3.172 6.988 11.352 1 97.69 273 ILE B C 1
ATOM 6074 O O . ILE B 1 273 ? -3.553 6.91 10.18 1 97.69 273 ILE B O 1
ATOM 6078 N N . TRP B 1 274 ? -3.648 7.863 12.156 1 98.31 274 TRP B N 1
ATOM 6079 C CA . TRP B 1 274 ? -4.641 8.836 11.703 1 98.31 274 TRP B CA 1
ATOM 6080 C C . TRP B 1 274 ? -4.023 9.82 10.711 1 98.31 274 TRP B C 1
ATOM 6082 O O . TRP B 1 274 ? -4.688 10.258 9.773 1 98.31 274 TRP B O 1
ATOM 6092 N N . SER B 1 275 ? -2.781 10.203 10.984 1 98.31 275 SER B N 1
ATOM 6093 C CA . SER B 1 275 ? -2.076 11.047 10.023 1 98.31 275 SER B CA 1
ATOM 6094 C C . SER B 1 275 ? -1.924 10.344 8.68 1 98.31 275 SER B C 1
ATOM 6096 O O . SER B 1 275 ? -2.121 10.961 7.629 1 98.31 275 SER B O 1
ATOM 6098 N N . VAL B 1 276 ? -1.521 9.117 8.719 1 98 276 VAL B N 1
ATOM 6099 C CA . VAL B 1 276 ? -1.407 8.328 7.5 1 98 276 VAL B CA 1
ATOM 6100 C C . VAL B 1 276 ? -2.764 8.25 6.801 1 98 276 VAL B C 1
ATOM 6102 O O . VAL B 1 276 ? -2.854 8.414 5.582 1 98 276 VAL B O 1
ATOM 6105 N N . TYR B 1 277 ? -3.785 8.039 7.57 1 97.5 277 TYR B N 1
ATOM 6106 C CA . TYR B 1 277 ? -5.145 7.98 7.043 1 97.5 277 TYR B CA 1
ATOM 6107 C C . TYR B 1 277 ? -5.508 9.273 6.324 1 97.5 277 TYR B C 1
ATOM 6109 O O . TYR B 1 277 ? -5.98 9.25 5.188 1 97.5 277 TYR B O 1
ATOM 6117 N N . MET B 1 278 ? -5.316 10.375 6.953 1 97.44 278 MET B N 1
ATOM 6118 C CA . MET B 1 278 ? -5.68 11.664 6.367 1 97.44 278 MET B CA 1
ATOM 6119 C C . MET B 1 278 ? -4.859 11.938 5.109 1 97.44 278 MET B C 1
ATOM 6121 O O . MET B 1 278 ? -5.402 12.367 4.094 1 97.44 278 MET B O 1
ATOM 6125 N N . MET B 1 279 ? -3.596 11.68 5.191 1 96.88 279 MET B N 1
ATOM 6126 C CA . MET B 1 279 ? -2.738 11.906 4.031 1 96.88 279 MET B CA 1
ATOM 6127 C C . MET B 1 279 ? -3.139 10.992 2.877 1 96.88 279 MET B C 1
ATOM 6129 O O . MET B 1 279 ? -3.061 11.391 1.712 1 96.88 279 MET B O 1
ATOM 6133 N N . ASP B 1 280 ? -3.494 9.812 3.223 1 95.75 280 ASP B N 1
ATOM 6134 C CA . ASP B 1 280 ? -3.986 8.867 2.221 1 95.75 280 ASP B CA 1
ATOM 6135 C C . ASP B 1 280 ? -5.234 9.406 1.528 1 95.75 280 ASP B C 1
ATOM 6137 O O . ASP B 1 280 ? -5.406 9.234 0.32 1 95.75 280 ASP B O 1
ATOM 6141 N N . ARG B 1 281 ? -6.094 10.07 2.273 1 94.75 281 ARG B N 1
ATOM 6142 C CA . ARG B 1 281 ? -7.301 10.641 1.689 1 94.75 281 ARG B CA 1
ATOM 6143 C C . ARG B 1 281 ? -6.973 11.852 0.823 1 94.75 281 ARG B C 1
ATOM 6145 O O . ARG B 1 281 ? -7.703 12.156 -0.122 1 94.75 281 ARG B O 1
ATOM 6152 N N . CYS B 1 282 ? -5.898 12.477 1.159 1 91.44 282 CYS B N 1
ATOM 6153 C CA . CYS B 1 282 ? -5.449 13.594 0.335 1 91.44 282 CYS B CA 1
ATOM 6154 C C . CYS B 1 282 ? -4.98 13.109 -1.032 1 91.44 282 CYS B C 1
ATOM 6156 O O . CYS B 1 282 ? -5.289 13.727 -2.053 1 91.44 282 CYS B O 1
ATOM 6158 N N . ASN B 1 283 ? -4.312 11.992 -0.999 1 86.69 283 ASN B N 1
ATOM 6159 C CA . ASN B 1 283 ? -3.629 11.523 -2.201 1 86.69 283 ASN B CA 1
ATOM 6160 C C . ASN B 1 283 ? -4.531 10.633 -3.051 1 86.69 283 ASN B C 1
ATOM 6162 O O . ASN B 1 283 ? -4.379 10.57 -4.27 1 86.69 283 ASN B O 1
ATOM 6166 N N . SER B 1 284 ? -5.379 9.883 -2.391 1 78.88 284 SER B N 1
ATOM 6167 C CA . SER B 1 284 ? -6.16 8.852 -3.068 1 78.88 284 SER B CA 1
ATOM 6168 C C . SER B 1 284 ? -7.574 9.336 -3.365 1 78.88 284 SER B C 1
ATOM 6170 O O . SER B 1 284 ? -8.547 8.617 -3.133 1 78.88 284 SER B O 1
ATOM 6172 N N . SER B 1 285 ? -7.809 10.492 -3.719 1 67.12 285 SER B N 1
ATOM 6173 C CA . SER B 1 285 ? -9.141 11.07 -3.877 1 67.12 285 SER B CA 1
ATOM 6174 C C . SER B 1 285 ? -9.5 11.25 -5.348 1 67.12 285 SER B C 1
ATOM 6176 O O . SER B 1 285 ? -10.625 11.609 -5.68 1 67.12 285 SER B O 1
ATOM 6178 N N . GLY B 1 286 ? -8.602 10.75 -6.203 1 64.5 286 GLY B N 1
ATOM 6179 C CA . GLY B 1 286 ? -8.953 10.969 -7.598 1 64.5 286 GLY B CA 1
ATOM 6180 C C . GLY B 1 286 ? -9.203 9.672 -8.352 1 64.5 286 GLY B C 1
ATOM 6181 O O . GLY B 1 286 ? -9.562 8.656 -7.754 1 64.5 286 GLY B O 1
ATOM 6182 N N . ARG B 1 287 ? -9.18 9.789 -9.57 1 65.44 287 ARG B N 1
ATOM 6183 C CA . ARG B 1 287 ? -9.469 8.703 -10.508 1 65.44 287 ARG B CA 1
ATOM 6184 C C . ARG B 1 287 ? -8.453 7.574 -10.352 1 65.44 287 ARG B C 1
ATOM 6186 O O . ARG B 1 287 ? -7.246 7.812 -10.344 1 65.44 287 ARG B O 1
ATOM 6193 N N . ASN B 1 288 ? -8.953 6.473 -10.125 1 64.19 288 ASN B N 1
ATOM 6194 C CA . ASN B 1 288 ? -8.203 5.223 -10.227 1 64.19 288 ASN B CA 1
ATOM 6195 C C . ASN B 1 288 ? -7.188 5.094 -9.094 1 64.19 288 ASN B C 1
ATOM 6197 O O . ASN B 1 288 ? -6.102 4.543 -9.297 1 64.19 288 ASN B O 1
ATOM 6201 N N . ARG B 1 289 ? -7.383 5.805 -8.039 1 75.38 289 ARG B N 1
ATOM 6202 C CA . ARG B 1 289 ? -6.484 5.652 -6.895 1 75.38 289 ARG B CA 1
ATOM 6203 C C . ARG B 1 289 ? -7.25 5.199 -5.656 1 75.38 289 ARG B C 1
ATOM 6205 O O . ARG B 1 289 ? -8.07 5.945 -5.121 1 75.38 289 ARG B O 1
ATOM 6212 N N . SER B 1 290 ? -6.949 4.02 -5.332 1 81 290 SER B N 1
ATOM 6213 C CA . SER B 1 290 ? -7.613 3.449 -4.168 1 81 290 SER B CA 1
ATOM 6214 C C . SER B 1 290 ? -6.859 3.77 -2.885 1 81 290 SER B C 1
ATOM 6216 O O . SER B 1 290 ? -5.637 3.93 -2.902 1 81 290 SER B O 1
ATOM 6218 N N . HIS B 1 291 ? -7.602 3.934 -1.845 1 89.5 291 HIS B N 1
ATOM 6219 C CA . HIS B 1 291 ? -7.016 4.18 -0.533 1 89.5 291 HIS B CA 1
ATOM 6220 C C . HIS B 1 291 ? -6.211 2.977 -0.054 1 89.5 291 HIS B C 1
ATOM 6222 O O . HIS B 1 291 ? -6.559 1.833 -0.354 1 89.5 291 HIS B O 1
ATOM 6228 N N . ALA B 1 292 ? -5.207 3.318 0.64 1 89.69 292 ALA B N 1
ATOM 6229 C CA . ALA B 1 292 ? -4.398 2.256 1.229 1 89.69 292 ALA B CA 1
ATOM 6230 C C . ALA B 1 292 ? -5.004 1.771 2.545 1 89.69 292 ALA B C 1
ATOM 6232 O O . ALA B 1 292 ? -4.84 0.608 2.92 1 89.69 292 ALA B O 1
ATOM 6233 N N . LEU B 1 293 ? -5.668 2.676 3.23 1 90.5 293 LEU B N 1
ATOM 6234 C CA . LEU B 1 293 ? -6.242 2.34 4.527 1 90.5 293 LEU B CA 1
ATOM 6235 C C . LEU B 1 293 ? -7.762 2.432 4.492 1 90.5 293 LEU B C 1
ATOM 6237 O O . LEU B 1 293 ? -8.32 3.402 3.969 1 90.5 293 LEU B O 1
ATOM 6241 N N . LYS B 1 294 ? -8.359 1.396 4.992 1 88 294 LYS B N 1
ATOM 6242 C CA . LYS B 1 294 ? -9.797 1.471 5.234 1 88 294 LYS B CA 1
ATOM 6243 C C . LYS B 1 294 ? -10.086 1.974 6.645 1 88 294 LYS B C 1
ATOM 6245 O O . LYS B 1 294 ? -9.438 1.556 7.605 1 88 294 LYS B O 1
ATOM 6250 N N . ILE B 1 295 ? -11.023 2.879 6.676 1 92.5 295 ILE B N 1
ATOM 6251 C CA . ILE B 1 295 ? -11.328 3.473 7.973 1 92.5 295 ILE B CA 1
ATOM 6252 C C . ILE B 1 295 ? -11.836 2.395 8.93 1 92.5 295 ILE B C 1
ATOM 6254 O O . ILE B 1 295 ? -11.594 2.469 10.133 1 92.5 295 ILE B O 1
ATOM 6258 N N . GLU B 1 296 ? -12.438 1.29 8.438 1 86.69 296 GLU B N 1
ATOM 6259 C CA . GLU B 1 296 ? -12.977 0.197 9.234 1 86.69 296 GLU B CA 1
ATOM 6260 C C . GLU B 1 296 ? -11.867 -0.603 9.906 1 86.69 296 GLU B C 1
ATOM 6262 O O . GLU B 1 296 ? -12.102 -1.289 10.906 1 86.69 296 GLU B O 1
ATOM 6267 N N . ASP B 1 297 ? -10.688 -0.494 9.32 1 84.44 297 ASP B N 1
ATOM 6268 C CA . ASP B 1 297 ? -9.562 -1.256 9.852 1 84.44 297 ASP B CA 1
ATOM 6269 C C . ASP B 1 297 ? -8.914 -0.534 11.031 1 84.44 297 ASP B C 1
ATOM 6271 O O . ASP B 1 297 ? -8.078 -1.103 11.727 1 84.44 297 ASP B O 1
ATOM 6275 N N . ILE B 1 298 ? -9.289 0.724 11.258 1 92.94 298 ILE B N 1
ATOM 6276 C CA . ILE B 1 298 ? -8.758 1.481 12.383 1 92.94 298 ILE B CA 1
ATOM 6277 C C . ILE B 1 298 ? -9.703 1.359 13.578 1 92.94 298 ILE B C 1
ATOM 6279 O O . ILE B 1 298 ? -10.734 2.031 13.633 1 92.94 298 ILE B O 1
ATOM 6283 N N . GLU B 1 299 ? -9.32 0.567 14.555 1 90.06 299 GLU B N 1
ATOM 6284 C CA . GLU B 1 299 ? -10.203 0.235 15.672 1 90.06 299 GLU B CA 1
ATOM 6285 C C . GLU B 1 299 ? -9.742 0.906 16.953 1 90.06 299 GLU B C 1
ATOM 6287 O O . GLU B 1 299 ? -10.094 0.468 18.062 1 90.06 299 GLU B O 1
ATOM 6292 N N . ILE B 1 300 ? -8.977 1.887 16.828 1 93.94 300 ILE B N 1
ATOM 6293 C CA . ILE B 1 300 ? -8.492 2.604 18 1 93.94 300 ILE B CA 1
ATOM 6294 C C . ILE B 1 300 ? -9.211 3.945 18.125 1 93.94 300 ILE B C 1
ATOM 6296 O O . ILE B 1 300 ? -9.922 4.359 17.203 1 93.94 300 ILE B O 1
ATOM 6300 N N . SER B 1 301 ? -8.977 4.566 19.203 1 96.06 301 SER B N 1
ATOM 6301 C CA . SER B 1 301 ? -9.617 5.848 19.484 1 96.06 301 SER B CA 1
ATOM 6302 C C . SER B 1 301 ? -9.086 6.941 18.562 1 96.06 301 SER B C 1
ATOM 6304 O O . SER B 1 301 ? -7.965 6.836 18.047 1 96.06 301 SER B O 1
ATOM 6306 N N . LEU B 1 302 ? -9.906 7.945 18.375 1 97.94 302 LEU B N 1
ATOM 6307 C CA . LEU B 1 302 ? -9.445 9.172 17.734 1 97.94 302 LEU B CA 1
ATOM 6308 C C . LEU B 1 302 ? -8.352 9.844 18.578 1 97.94 302 LEU B C 1
ATOM 6310 O O . LEU B 1 302 ? -8.164 9.492 19.734 1 97.94 302 LEU B O 1
ATOM 6314 N N . PRO B 1 303 ? -7.559 10.711 17.953 1 97.56 303 PRO B N 1
ATOM 6315 C CA . PRO B 1 303 ? -6.562 11.43 18.75 1 97.56 303 PRO B CA 1
ATOM 6316 C C . PRO B 1 303 ? -7.18 12.18 19.922 1 97.56 303 PRO B C 1
ATOM 6318 O O . PRO B 1 303 ? -8.188 12.875 19.766 1 97.56 303 PRO B O 1
ATOM 6321 N N . CYS B 1 304 ? -6.621 12.055 21.031 1 97.25 304 CYS B N 1
ATOM 6322 C CA . CYS B 1 304 ? -7.113 12.797 22.188 1 97.25 304 CYS B CA 1
ATOM 6323 C C . CYS B 1 304 ? -6.902 14.297 22 1 97.25 304 CYS B C 1
ATOM 6325 O O . CYS B 1 304 ? -6.176 14.719 21.094 1 97.25 304 CYS B O 1
ATOM 6327 N N . PRO B 1 305 ? -7.625 15.078 22.797 1 96.56 305 PRO B N 1
ATOM 6328 C CA . PRO B 1 305 ? -7.422 16.531 22.672 1 96.56 305 PRO B CA 1
ATOM 6329 C C . PRO B 1 305 ? -5.957 16.938 22.844 1 96.56 305 PRO B C 1
ATOM 6331 O O . PRO B 1 305 ? -5.227 16.312 23.625 1 96.56 305 PRO B O 1
ATOM 6334 N N . GLU B 1 306 ? -5.566 18 22.172 1 96.19 306 GLU B N 1
ATOM 6335 C CA . GLU B 1 306 ? -4.18 18.438 22.094 1 96.19 306 GLU B CA 1
ATOM 6336 C C . GLU B 1 306 ? -3.592 18.672 23.484 1 96.19 306 GLU B C 1
ATOM 6338 O O . GLU B 1 306 ? -2.438 18.312 23.75 1 96.19 306 GLU B O 1
ATOM 6343 N N . GLU B 1 307 ? -4.359 19.234 24.359 1 95.38 307 GLU B N 1
ATOM 6344 C CA . GLU B 1 307 ? -3.881 19.531 25.703 1 95.38 307 GLU B CA 1
ATOM 6345 C C . GLU B 1 307 ? -3.5 18.25 26.453 1 95.38 307 GLU B C 1
ATOM 6347 O O . GLU B 1 307 ? -2.496 18.219 27.156 1 95.38 307 GLU B O 1
ATOM 6352 N N . ASN B 1 308 ? -4.277 17.25 26.328 1 96.94 308 ASN B N 1
ATOM 6353 C CA . ASN B 1 308 ? -3.99 15.977 26.969 1 96.94 308 ASN B CA 1
ATOM 6354 C C . ASN B 1 308 ? -2.705 15.352 26.438 1 96.94 308 ASN B C 1
ATOM 6356 O O . ASN B 1 308 ? -1.902 14.82 27.203 1 96.94 308 ASN B O 1
ATOM 6360 N N . PHE B 1 309 ? -2.523 15.43 25.156 1 97.19 309 PHE B N 1
ATOM 6361 C CA . PHE B 1 309 ? -1.323 14.867 24.547 1 97.19 309 PHE B CA 1
ATOM 6362 C C . PHE B 1 309 ? -0.081 15.625 25 1 97.19 309 PHE B C 1
ATOM 6364 O O . PHE B 1 309 ? 0.893 15.008 25.453 1 97.19 309 PHE B O 1
ATOM 6371 N N . GLN B 1 310 ? -0.102 16.938 25 1 95.94 310 GLN B N 1
ATOM 6372 C CA . GLN B 1 310 ? 1.066 17.75 25.312 1 95.94 310 GLN B CA 1
ATOM 6373 C C . GLN B 1 310 ? 1.409 17.672 26.797 1 95.94 310 GLN B C 1
ATOM 6375 O O . GLN B 1 310 ? 2.582 17.719 27.172 1 95.94 310 GLN B O 1
ATOM 6380 N N . LYS B 1 311 ? 0.373 17.422 27.609 1 96.38 311 LYS B N 1
ATOM 6381 C CA . LYS B 1 311 ? 0.61 17.344 29.047 1 96.38 311 LYS B CA 1
ATOM 6382 C C . LYS B 1 311 ? 0.834 15.898 29.484 1 96.38 311 LYS B C 1
ATOM 6384 O O . LYS B 1 311 ? 1.278 15.641 30.609 1 96.38 311 LYS B O 1
ATOM 6389 N N . GLY B 1 312 ? 0.568 14.984 28.656 1 95 312 GLY B N 1
ATOM 6390 C CA . GLY B 1 312 ? 0.739 13.578 28.984 1 95 312 GLY B CA 1
ATOM 6391 C C . GLY B 1 312 ? -0.301 13.062 29.953 1 95 312 GLY B C 1
ATOM 6392 O O . GLY B 1 312 ? 0.028 12.328 30.891 1 95 312 GLY B O 1
ATOM 6393 N N . ILE B 1 313 ? -1.52 13.484 29.781 1 95.81 313 ILE B N 1
ATOM 6394 C CA . ILE B 1 313 ? -2.611 13.07 30.656 1 95.81 313 ILE B CA 1
ATOM 6395 C C . ILE B 1 313 ? -3.539 12.117 29.922 1 95.81 313 ILE B C 1
ATOM 6397 O O . ILE B 1 313 ? -4.254 12.523 29 1 95.81 313 ILE B O 1
ATOM 6401 N N . PRO B 1 314 ? -3.564 10.875 30.359 1 93.62 314 PRO B N 1
ATOM 6402 C CA . PRO B 1 314 ? -4.418 9.891 29.688 1 93.62 314 PRO B CA 1
ATOM 6403 C C . PRO B 1 314 ? -5.902 10.227 29.797 1 93.62 314 PRO B C 1
ATOM 6405 O O . PRO B 1 314 ? -6.344 10.742 30.828 1 93.62 314 PRO B O 1
ATOM 6408 N N . ILE B 1 315 ? -6.641 9.961 28.766 1 94.56 315 ILE B N 1
ATOM 6409 C CA . ILE B 1 315 ? -8.086 10.156 28.734 1 94.56 315 ILE B CA 1
ATOM 6410 C C . ILE B 1 315 ? -8.734 9.078 27.875 1 94.56 315 ILE B C 1
ATOM 6412 O O . ILE B 1 315 ? -8.141 8.633 26.875 1 94.56 315 ILE B O 1
ATOM 6416 N N . GLU B 1 316 ? -9.875 8.648 28.281 1 93.31 316 GLU B N 1
ATOM 6417 C CA . GLU B 1 316 ? -10.664 7.789 27.406 1 93.31 316 GLU B CA 1
ATOM 6418 C C . GLU B 1 316 ? -11.328 8.594 26.297 1 93.31 316 GLU B C 1
ATOM 6420 O O . GLU B 1 316 ? -11.953 9.625 26.547 1 93.31 316 GLU B O 1
ATOM 6425 N N . TYR B 1 317 ? -11.148 8.273 25.125 1 95.94 317 TYR B N 1
ATOM 6426 C CA . TYR B 1 317 ? -11.648 9 23.953 1 95.94 317 TYR B CA 1
ATOM 6427 C C . TYR B 1 317 ? -12.297 8.047 22.953 1 95.94 317 TYR B C 1
ATOM 6429 O O . TYR B 1 317 ? -11.922 6.871 22.875 1 95.94 317 TYR B O 1
ATOM 6437 N N . PRO B 1 318 ? -13.273 8.43 22.234 1 96.5 318 PRO B N 1
ATOM 6438 C CA . PRO B 1 318 ? -14.031 7.512 21.391 1 96.5 318 PRO B CA 1
ATOM 6439 C C . PRO B 1 318 ? -13.266 7.105 20.125 1 96.5 318 PRO B C 1
ATOM 6441 O O . PRO B 1 318 ? -12.43 7.867 19.641 1 96.5 318 PRO B O 1
ATOM 6444 N N . SER B 1 319 ? -13.555 5.891 19.672 1 95.88 319 SER B N 1
ATOM 6445 C CA . SER B 1 319 ? -13.125 5.461 18.344 1 95.88 319 SER B CA 1
ATOM 6446 C C . SER B 1 319 ? -13.953 6.121 17.25 1 95.88 319 SER B C 1
ATOM 6448 O O . SER B 1 319 ? -14.938 6.805 17.531 1 95.88 319 SER B O 1
ATOM 6450 N N . TYR B 1 320 ? -13.531 5.938 16.047 1 96.62 320 TYR B N 1
ATOM 6451 C CA . TYR B 1 320 ? -14.273 6.504 14.922 1 96.62 320 TYR B CA 1
ATOM 6452 C C . TYR B 1 320 ? -15.719 6.02 14.914 1 96.62 320 TYR B C 1
ATOM 6454 O O . TYR B 1 320 ? -16.641 6.805 14.688 1 96.62 320 TYR B O 1
ATOM 6462 N N . ASN B 1 321 ? -15.938 4.809 15.219 1 92.06 321 ASN B N 1
ATOM 6463 C CA . ASN B 1 321 ? -17.281 4.25 15.195 1 92.06 321 ASN B CA 1
ATOM 6464 C C . ASN B 1 321 ? -18.125 4.762 16.359 1 92.06 321 ASN B C 1
ATOM 6466 O O . ASN B 1 321 ? -19.344 4.906 16.25 1 92.06 321 ASN B O 1
ATOM 6470 N N . GLU B 1 322 ? -17.5 5.086 17.391 1 94.81 322 GLU B N 1
ATOM 6471 C CA . GLU B 1 322 ? -18.203 5.488 18.609 1 94.81 322 GLU B CA 1
ATOM 6472 C C . GLU B 1 322 ? -18.453 6.996 18.641 1 94.81 322 GLU B C 1
ATOM 6474 O O . GLU B 1 322 ? -19.297 7.48 19.375 1 94.81 322 GLU B O 1
ATOM 6479 N N . CYS B 1 323 ? -17.703 7.715 17.859 1 95.25 323 CYS B N 1
ATOM 6480 C CA . CYS B 1 323 ? -17.688 9.164 18.016 1 95.25 323 CYS B CA 1
ATOM 6481 C C . CYS B 1 323 ? -19.016 9.781 17.578 1 95.25 323 CYS B C 1
ATOM 6483 O O . CYS B 1 323 ? -19.391 10.859 18.047 1 95.25 323 CYS B O 1
ATOM 6485 N N . PHE B 1 324 ? -19.812 9.109 16.844 1 94.88 324 PHE B N 1
ATOM 6486 C CA . PHE B 1 324 ? -21.062 9.656 16.328 1 94.88 324 PHE B CA 1
ATOM 6487 C C . PHE B 1 324 ? -22.125 9.727 17.422 1 94.88 324 PHE B C 1
ATOM 6489 O O . PHE B 1 324 ? -23.125 10.414 17.266 1 94.88 324 PHE B O 1
ATOM 6496 N N . THR B 1 325 ? -21.875 9.086 18.547 1 94.62 325 THR B N 1
ATOM 6497 C CA . THR B 1 325 ? -22.797 9.133 19.672 1 94.62 325 THR B CA 1
ATOM 6498 C C . THR B 1 325 ? -22.375 10.219 20.672 1 94.62 325 THR B C 1
ATOM 6500 O O . THR B 1 325 ? -23.094 10.484 21.641 1 94.62 325 THR B O 1
ATOM 6503 N N . CYS B 1 326 ? -21.312 10.836 20.469 1 95.12 326 CYS B N 1
ATOM 6504 C CA . CYS B 1 326 ? -20.828 11.859 21.391 1 95.12 326 CYS B CA 1
ATOM 6505 C C . CYS B 1 326 ? -20.188 13.016 20.641 1 95.12 326 CYS B C 1
ATOM 6507 O O . CYS B 1 326 ? -19.062 13.406 20.953 1 95.12 326 CYS B O 1
ATOM 6509 N N . LEU B 1 327 ? -20.828 13.539 19.688 1 95.81 327 LEU B N 1
ATOM 6510 C CA . LEU B 1 327 ? -20.312 14.57 18.781 1 95.81 327 LEU B CA 1
ATOM 6511 C C . LEU B 1 327 ? -19.938 15.828 19.547 1 95.81 327 LEU B C 1
ATOM 6513 O O . LEU B 1 327 ? -19.016 16.547 19.156 1 95.81 327 LEU B O 1
ATOM 6517 N N . ASN B 1 328 ? -20.578 16.094 20.641 1 94.12 328 ASN B N 1
ATOM 6518 C CA . ASN B 1 328 ? -20.359 17.312 21.422 1 94.12 328 ASN B CA 1
ATOM 6519 C C . ASN B 1 328 ? -19 17.312 22.109 1 94.12 328 ASN B C 1
ATOM 6521 O O . ASN B 1 328 ? -18.5 18.359 22.516 1 94.12 328 ASN B O 1
ATOM 6525 N N . LYS B 1 329 ? -18.406 16.156 22.188 1 94.38 329 LYS B N 1
ATOM 6526 C CA . LYS B 1 329 ? -17.109 16.031 22.875 1 94.38 329 LYS B CA 1
ATOM 6527 C C . LYS B 1 329 ? -15.961 16.109 21.875 1 94.38 329 LYS B C 1
ATOM 6529 O O . LYS B 1 329 ? -14.797 16.172 22.281 1 94.38 329 LYS B O 1
ATOM 6534 N N . LEU B 1 330 ? -16.266 16.172 20.625 1 97.06 330 LEU B N 1
ATOM 6535 C CA . LEU B 1 330 ? -15.234 16.047 19.594 1 97.06 330 LEU B CA 1
ATOM 6536 C C . LEU B 1 330 ? -14.586 17.406 19.312 1 97.06 330 LEU B C 1
ATOM 6538 O O . LEU B 1 330 ? -15.219 18.453 19.469 1 97.06 330 LEU B O 1
ATOM 6542 N N . THR B 1 331 ? -13.367 17.359 18.984 1 96.81 331 THR B N 1
ATOM 6543 C CA . THR B 1 331 ? -12.594 18.547 18.641 1 96.81 331 THR B CA 1
ATOM 6544 C C . THR B 1 331 ? -12.648 18.812 17.141 1 96.81 331 THR B C 1
ATOM 6546 O O . THR B 1 331 ? -13.234 18.031 16.391 1 96.81 331 THR B O 1
ATOM 6549 N N . SER B 1 332 ? -12.094 20 16.719 1 97.19 332 SER B N 1
ATOM 6550 C CA . SER B 1 332 ? -12.016 20.312 15.297 1 97.19 332 SER B CA 1
ATOM 6551 C C . SER B 1 332 ? -11.227 19.25 14.539 1 97.19 332 SER B C 1
ATOM 6553 O O . SER B 1 332 ? -11.547 18.922 13.398 1 97.19 332 SER B O 1
ATOM 6555 N N . LEU B 1 333 ? -10.141 18.703 15.164 1 97.69 333 LEU B N 1
ATOM 6556 C CA . LEU B 1 333 ? -9.352 17.656 14.531 1 97.69 333 LEU B CA 1
ATOM 6557 C C . LEU B 1 333 ? -10.219 16.422 14.258 1 97.69 333 LEU B C 1
ATOM 6559 O O . LEU B 1 333 ? -10.094 15.797 13.203 1 97.69 333 LEU B O 1
ATOM 6563 N N . ASP B 1 334 ? -11.023 16.031 15.18 1 98.12 334 ASP B N 1
ATOM 6564 C CA . ASP B 1 334 ? -11.906 14.891 15.008 1 98.12 334 ASP B CA 1
ATOM 6565 C C . ASP B 1 334 ? -12.828 15.086 13.797 1 98.12 334 ASP B C 1
ATOM 6567 O O . ASP B 1 334 ? -12.984 14.18 12.977 1 98.12 334 ASP B O 1
ATOM 6571 N N . PHE B 1 335 ? -13.383 16.234 13.75 1 98.25 335 PHE B N 1
ATOM 6572 C CA . PHE B 1 335 ? -14.281 16.516 12.641 1 98.25 335 PHE B CA 1
ATOM 6573 C C . PHE B 1 335 ? -13.516 16.609 11.328 1 98.25 335 PHE B C 1
ATOM 6575 O O . PHE B 1 335 ? -14.07 16.312 10.258 1 98.25 335 PHE B O 1
ATOM 6582 N N . THR B 1 336 ? -12.25 17.047 11.398 1 98.31 336 THR B N 1
ATOM 6583 C CA . THR B 1 336 ? -11.414 16.984 10.211 1 98.31 336 THR B CA 1
ATOM 6584 C C . THR B 1 336 ? -11.258 15.547 9.719 1 98.31 336 THR B C 1
ATOM 6586 O O . THR B 1 336 ? -11.32 15.289 8.516 1 98.31 336 THR B O 1
ATOM 6589 N N . ILE B 1 337 ? -11.023 14.633 10.586 1 98.31 337 ILE B N 1
ATOM 6590 C CA . ILE B 1 337 ? -10.914 13.219 10.242 1 98.31 337 ILE B CA 1
ATOM 6591 C C . ILE B 1 337 ? -12.219 12.742 9.609 1 98.31 337 ILE B C 1
ATOM 6593 O O . ILE B 1 337 ? -12.203 12.094 8.562 1 98.31 337 ILE B O 1
ATOM 6597 N N . ILE B 1 338 ? -13.336 13.078 10.18 1 98.06 338 ILE B N 1
ATOM 6598 C CA . ILE B 1 338 ? -14.641 12.727 9.625 1 98.06 338 ILE B CA 1
ATOM 6599 C C . ILE B 1 338 ? -14.805 13.375 8.25 1 98.06 338 ILE B C 1
ATOM 6601 O O . ILE B 1 338 ? -15.305 12.742 7.32 1 98.06 338 ILE B O 1
ATOM 6605 N N . GLY B 1 339 ? -14.398 14.625 8.188 1 97.88 339 GLY B N 1
ATOM 6606 C CA . GLY B 1 339 ? -14.477 15.359 6.934 1 97.88 339 GLY B CA 1
ATOM 6607 C C . GLY B 1 339 ? -13.672 14.719 5.816 1 97.88 339 GLY B C 1
ATOM 6608 O O . GLY B 1 339 ? -14.102 14.719 4.66 1 97.88 339 GLY B O 1
ATOM 6609 N N . PHE B 1 340 ? -12.516 14.211 6.141 1 97.31 340 PHE B N 1
ATOM 6610 C CA . PHE B 1 340 ? -11.672 13.586 5.133 1 97.31 340 PHE B CA 1
ATOM 6611 C C . PHE B 1 340 ? -12.328 12.328 4.578 1 97.31 340 PHE B C 1
ATOM 6613 O O . PHE B 1 340 ? -12.141 11.992 3.408 1 97.31 340 PHE B O 1
ATOM 6620 N N . GLU B 1 341 ? -13.031 11.602 5.383 1 96.25 341 GLU B N 1
ATOM 6621 C CA . GLU B 1 341 ? -13.766 10.445 4.879 1 96.25 341 GLU B CA 1
ATOM 6622 C C . GLU B 1 341 ? -14.805 10.852 3.844 1 96.25 341 GLU B C 1
ATOM 6624 O O . GLU B 1 341 ? -14.938 10.211 2.801 1 96.25 341 GLU B O 1
ATOM 6629 N N . LEU B 1 342 ? -15.523 11.875 4.16 1 96.56 342 LEU B N 1
ATOM 6630 C CA . LEU B 1 342 ? -16.516 12.383 3.23 1 96.56 342 LEU B CA 1
ATOM 6631 C C . LEU B 1 342 ? -15.859 12.945 1.976 1 96.56 342 LEU B C 1
ATOM 6633 O O . LEU B 1 342 ? -16.328 12.711 0.861 1 96.56 342 LEU B O 1
ATOM 6637 N N . TRP B 1 343 ? -14.812 13.727 2.186 1 95.94 343 TRP B N 1
ATOM 6638 C CA . TRP B 1 343 ? -14.062 14.289 1.067 1 95.94 343 TRP B CA 1
ATOM 6639 C C . TRP B 1 343 ? -13.648 13.188 0.091 1 95.94 343 TRP B C 1
ATOM 6641 O O . TRP B 1 343 ? -13.773 13.352 -1.125 1 95.94 343 TRP B O 1
ATOM 6651 N N . SER B 1 344 ? -13.133 12.117 0.622 1 93.12 344 SER B N 1
ATOM 6652 C CA . SER B 1 344 ? -12.672 11.023 -0.225 1 93.12 344 SER B CA 1
ATOM 6653 C C . SER B 1 344 ? -13.797 10.477 -1.086 1 93.12 344 SER B C 1
ATOM 6655 O O . SER B 1 344 ? -13.594 10.141 -2.254 1 93.12 344 SER B O 1
ATOM 6657 N N . LYS B 1 345 ? -14.961 10.312 -0.571 1 92.25 345 LYS B N 1
ATOM 6658 C CA . LYS B 1 345 ? -16.125 9.836 -1.315 1 92.25 345 LYS B CA 1
ATOM 6659 C C . LYS B 1 345 ? -16.516 10.82 -2.41 1 92.25 345 LYS B C 1
ATOM 6661 O O . LYS B 1 345 ? -16.828 10.422 -3.531 1 92.25 345 LYS B O 1
ATOM 6666 N N . ILE B 1 346 ? -16.453 12.055 -2.076 1 93.69 346 ILE B N 1
ATOM 6667 C CA . ILE B 1 346 ? -16.828 13.102 -3.023 1 93.69 346 ILE B CA 1
ATOM 6668 C C . ILE B 1 346 ? -15.82 13.156 -4.164 1 93.69 346 ILE B C 1
ATOM 6670 O O . ILE B 1 346 ? -16.188 13.172 -5.336 1 93.69 346 ILE B O 1
ATOM 6674 N N . ALA B 1 347 ? -14.594 13.203 -3.771 1 91.19 347 ALA B N 1
ATOM 6675 C CA . ALA B 1 347 ? -13.539 13.273 -4.777 1 91.19 347 ALA B CA 1
ATOM 6676 C C . ALA B 1 347 ? -13.586 12.062 -5.703 1 91.19 347 ALA B C 1
ATOM 6678 O O . ALA B 1 347 ? -13.367 12.188 -6.914 1 91.19 347 ALA B O 1
ATOM 6679 N N . LYS B 1 348 ? -13.797 10.93 -5.164 1 87.44 348 LYS B N 1
ATOM 6680 C CA . LYS B 1 348 ? -13.906 9.719 -5.969 1 87.44 348 LYS B CA 1
ATOM 6681 C C . LYS B 1 348 ? -15.094 9.797 -6.922 1 87.44 348 LYS B C 1
ATOM 6683 O O . LYS B 1 348 ? -14.992 9.422 -8.094 1 87.44 348 LYS B O 1
ATOM 6688 N N . TRP B 1 349 ? -16.234 10.164 -6.422 1 89.25 349 TRP B N 1
ATOM 6689 C CA . TRP B 1 349 ? -17.406 10.312 -7.262 1 89.25 349 TRP B CA 1
ATOM 6690 C C . TRP B 1 349 ? -17.156 11.281 -8.406 1 89.25 349 TRP B C 1
ATOM 6692 O O . TRP B 1 349 ? -17.516 11.008 -9.555 1 89.25 349 TRP B O 1
ATOM 6702 N N . VAL B 1 350 ? -16.516 12.367 -8.102 1 88.06 350 VAL B N 1
ATOM 6703 C CA . VAL B 1 350 ? -16.234 13.375 -9.117 1 88.06 350 VAL B CA 1
ATOM 6704 C C . VAL B 1 350 ? -15.242 12.805 -10.141 1 88.06 350 VAL B C 1
ATOM 6706 O O . VAL B 1 350 ? -15.375 13.047 -11.336 1 88.06 350 VAL B O 1
ATOM 6709 N N . GLY B 1 351 ? -14.32 12.094 -9.672 1 82.62 351 GLY B N 1
ATOM 6710 C CA . GLY B 1 351 ? -13.273 11.562 -10.531 1 82.62 351 GLY B CA 1
ATOM 6711 C C . GLY B 1 351 ? -13.727 10.398 -11.391 1 82.62 351 GLY B C 1
ATOM 6712 O O . GLY B 1 351 ? -13.219 10.195 -12.5 1 82.62 351 GLY B O 1
ATOM 6713 N N . GLU B 1 352 ? -14.625 9.586 -10.953 1 77.94 352 GLU B N 1
ATOM 6714 C CA . GLU B 1 352 ? -14.953 8.336 -11.625 1 77.94 352 GLU B CA 1
ATOM 6715 C C . GLU B 1 352 ? -16.312 8.414 -12.305 1 77.94 352 GLU B C 1
ATOM 6717 O O . GLU B 1 352 ? -16.516 7.828 -13.367 1 77.94 352 GLU B O 1
ATOM 6722 N N . ILE B 1 353 ? -17.328 8.914 -11.625 1 73.62 353 ILE B N 1
ATOM 6723 C CA . ILE B 1 353 ? -18.703 8.938 -12.133 1 73.62 353 ILE B CA 1
ATOM 6724 C C . ILE B 1 353 ? -19.047 10.336 -12.633 1 73.62 353 ILE B C 1
ATOM 6726 O O . ILE B 1 353 ? -19.094 10.586 -13.836 1 73.62 353 ILE B O 1
ATOM 6730 N N . GLY B 1 354 ? -18.984 11.219 -11.734 1 72.56 354 GLY B N 1
ATOM 6731 C CA . GLY B 1 354 ? -19.297 12.602 -12.039 1 72.56 354 GLY B CA 1
ATOM 6732 C C . GLY B 1 354 ? -20.672 12.781 -12.664 1 72.56 354 GLY B C 1
ATOM 6733 O O . GLY B 1 354 ? -21.5 11.859 -12.633 1 72.56 354 GLY B O 1
ATOM 6734 N N . SER B 1 355 ? -20.969 13.859 -13.125 1 74.25 355 SER B N 1
ATOM 6735 C CA . SER B 1 355 ? -22.266 14.188 -13.719 1 74.25 355 SER B CA 1
ATOM 6736 C C . SER B 1 355 ? -22.453 13.484 -15.055 1 74.25 355 SER B C 1
ATOM 6738 O O . SER B 1 355 ? -23.594 13.219 -15.469 1 74.25 355 SER B O 1
ATOM 6740 N N . LYS B 1 356 ? -21.344 13.102 -15.562 1 74.38 356 LYS B N 1
ATOM 6741 C CA . LYS B 1 356 ? -21.406 12.523 -16.906 1 74.38 356 LYS B CA 1
ATOM 6742 C C . LYS B 1 356 ? -21.938 11.094 -16.859 1 74.38 356 LYS B C 1
ATOM 6744 O O . LYS B 1 356 ? -22.688 10.68 -17.734 1 74.38 356 LYS B O 1
ATOM 6749 N N . LYS B 1 357 ? -21.562 10.461 -15.82 1 77.81 357 LYS B N 1
ATOM 6750 C CA . LYS B 1 357 ? -21.922 9.047 -15.758 1 77.81 357 LYS B CA 1
ATOM 6751 C C . LYS B 1 357 ? -23.078 8.812 -14.789 1 77.81 357 LYS B C 1
ATOM 6753 O O . LYS B 1 357 ? -23.656 7.719 -14.758 1 77.81 357 LYS B O 1
ATOM 6758 N N . GLU B 1 358 ? -23.391 9.859 -14.078 1 83.25 358 GLU B N 1
ATOM 6759 C CA . GLU B 1 358 ? -24.516 9.734 -13.164 1 83.25 358 GLU B CA 1
ATOM 6760 C C . GLU B 1 358 ? -25.844 9.695 -13.922 1 83.25 358 GLU B C 1
ATOM 6762 O O . GLU B 1 358 ? -26.156 10.625 -14.68 1 83.25 358 GLU B O 1
ATOM 6767 N N . LYS B 1 359 ? -26.609 8.711 -13.773 1 82.25 359 LYS B N 1
ATOM 6768 C CA . LYS B 1 359 ? -27.828 8.477 -14.539 1 82.25 359 LYS B CA 1
ATOM 6769 C C . LYS B 1 359 ? -29.016 9.219 -13.914 1 82.25 359 LYS B C 1
ATOM 6771 O O . LYS B 1 359 ? -29.922 9.656 -14.625 1 82.25 359 LYS B O 1
ATOM 6776 N N . LEU B 1 360 ? -28.969 9.453 -12.664 1 86.31 360 LEU B N 1
ATOM 6777 C CA . LEU B 1 360 ? -30.094 10.047 -11.961 1 86.31 360 LEU B CA 1
ATOM 6778 C C . LEU B 1 360 ? -29.953 11.57 -11.898 1 86.31 360 LEU B C 1
ATOM 6780 O O . LEU B 1 360 ? -28.828 12.094 -11.914 1 86.31 360 LEU B O 1
ATOM 6784 N N . ASN B 1 361 ? -31.094 12.164 -11.836 1 86.06 361 ASN B N 1
ATOM 6785 C CA . ASN B 1 361 ? -31.109 13.602 -11.609 1 86.06 361 ASN B CA 1
ATOM 6786 C C . ASN B 1 361 ? -30.453 13.961 -10.273 1 86.06 361 ASN B C 1
ATOM 6788 O O . ASN B 1 361 ? -30.672 13.273 -9.273 1 86.06 361 ASN B O 1
ATOM 6792 N N . PRO B 1 362 ? -29.688 14.938 -10.234 1 88.56 362 PRO B N 1
ATOM 6793 C CA . PRO B 1 362 ? -28.984 15.312 -9.008 1 88.56 362 PRO B CA 1
ATOM 6794 C C . PRO B 1 362 ? -29.922 15.57 -7.84 1 88.56 362 PRO B C 1
ATOM 6796 O O . PRO B 1 362 ? -29.516 15.438 -6.68 1 88.56 362 PRO B O 1
ATOM 6799 N N . ASN B 1 363 ? -31.156 15.945 -8.172 1 88.25 363 ASN B N 1
ATOM 6800 C CA . ASN B 1 363 ? -32.094 16.219 -7.105 1 88.25 363 ASN B CA 1
ATOM 6801 C C . ASN B 1 363 ? -32.844 14.953 -6.66 1 88.25 363 ASN B C 1
ATOM 6803 O O . ASN B 1 363 ? -33.562 14.969 -5.668 1 88.25 363 ASN B O 1
ATOM 6807 N N . ASP B 1 364 ? -32.531 13.875 -7.371 1 90.56 364 ASP B N 1
ATOM 6808 C CA . ASP B 1 364 ? -33.062 12.578 -6.949 1 90.56 364 ASP B CA 1
ATOM 6809 C C . ASP B 1 364 ? -32.375 12.086 -5.68 1 90.56 364 ASP B C 1
ATOM 6811 O O . ASP B 1 364 ? -31.141 12.008 -5.629 1 90.56 364 ASP B O 1
ATOM 6815 N N . PRO B 1 365 ? -33.156 11.719 -4.703 1 93.62 365 PRO B N 1
ATOM 6816 C CA . PRO B 1 365 ? -32.562 11.281 -3.436 1 93.62 365 PRO B CA 1
ATOM 6817 C C . PRO B 1 365 ? -31.703 10.031 -3.582 1 93.62 365 PRO B C 1
ATOM 6819 O O . PRO B 1 365 ? -30.891 9.727 -2.705 1 93.62 365 PRO B O 1
ATOM 6822 N N . ASN B 1 366 ? -31.828 9.359 -4.664 1 93.06 366 ASN B N 1
ATOM 6823 C CA . ASN B 1 366 ? -31.062 8.141 -4.875 1 93.06 366 ASN B CA 1
ATOM 6824 C C . ASN B 1 366 ? -29.781 8.414 -5.664 1 93.06 366 ASN B C 1
ATOM 6826 O O . ASN B 1 366 ? -28.938 7.527 -5.805 1 93.06 366 ASN B O 1
ATOM 6830 N N . SER B 1 367 ? -29.641 9.617 -6.102 1 91.75 367 SER B N 1
ATOM 6831 C CA . SER B 1 367 ? -28.422 9.953 -6.836 1 91.75 367 SER B CA 1
ATOM 6832 C C . SER B 1 367 ? -27.234 10.102 -5.891 1 91.75 367 SER B C 1
ATOM 6834 O O . SER B 1 367 ? -27.406 10.445 -4.719 1 91.75 367 SER B O 1
ATOM 6836 N N . ASN B 1 368 ? -26.078 9.836 -6.383 1 93.12 368 ASN B N 1
ATOM 6837 C CA . ASN B 1 368 ? -24.875 9.992 -5.578 1 93.12 368 ASN B CA 1
ATOM 6838 C C . ASN B 1 368 ? -24.641 11.453 -5.188 1 93.12 368 ASN B C 1
ATOM 6840 O O . ASN B 1 368 ? -24.203 11.742 -4.07 1 93.12 368 ASN B O 1
ATOM 6844 N N . PHE B 1 369 ? -24.938 12.32 -6.102 1 91.69 369 PHE B N 1
ATOM 6845 C CA . PHE B 1 369 ? -24.781 13.742 -5.812 1 91.69 369 PHE B CA 1
ATOM 6846 C C . PHE B 1 369 ? -25.625 14.141 -4.598 1 91.69 369 PHE B C 1
ATOM 6848 O O . PHE B 1 369 ? -25.125 14.805 -3.689 1 91.69 369 PHE B O 1
ATOM 6855 N N . TYR B 1 370 ? -26.859 13.742 -4.641 1 93.38 370 TYR B N 1
ATOM 6856 C CA . TYR B 1 370 ? -27.781 14.109 -3.562 1 93.38 370 TYR B CA 1
ATOM 6857 C C . TYR B 1 370 ? -27.312 13.539 -2.23 1 93.38 370 TYR B C 1
ATOM 6859 O O . TYR B 1 370 ? -27.297 14.242 -1.216 1 93.38 370 TYR B O 1
ATOM 6867 N N . LYS B 1 371 ? -26.906 12.328 -2.252 1 96.75 371 LYS B N 1
ATOM 6868 C CA . LYS B 1 371 ? -26.484 11.664 -1.026 1 96.75 371 LYS B CA 1
ATOM 6869 C C . LYS B 1 371 ? -25.234 12.336 -0.445 1 96.75 371 LYS B C 1
ATOM 6871 O O . LYS B 1 371 ? -25.172 12.609 0.756 1 96.75 371 LYS B O 1
ATOM 6876 N N . LEU B 1 372 ? -24.266 12.617 -1.292 1 96.69 372 LEU B N 1
ATOM 6877 C CA . LEU B 1 372 ? -23.031 13.234 -0.852 1 96.69 372 LEU B CA 1
ATOM 6878 C C . LEU B 1 372 ? -23.266 14.672 -0.386 1 96.69 372 LEU B C 1
ATOM 6880 O O . LEU B 1 372 ? -22.672 15.117 0.599 1 96.69 372 LEU B O 1
ATOM 6884 N N . SER B 1 373 ? -24.156 15.375 -1.092 1 95.31 373 SER B N 1
ATOM 6885 C CA . SER B 1 373 ? -24.5 16.734 -0.694 1 95.31 373 SER B CA 1
ATOM 6886 C C . SER B 1 373 ? -25.203 16.75 0.66 1 95.31 373 SER B C 1
ATOM 6888 O O . SER B 1 373 ? -24.953 17.641 1.484 1 95.31 373 SER B O 1
ATOM 6890 N N . ASN B 1 374 ? -26.062 15.812 0.744 1 97.31 374 ASN B N 1
ATOM 6891 C CA . ASN B 1 374 ? -26.766 15.711 2.018 1 97.31 374 ASN B CA 1
ATOM 6892 C C . ASN B 1 374 ? -25.812 15.352 3.156 1 97.31 374 ASN B C 1
ATOM 6894 O O . ASN B 1 374 ? -25.953 15.867 4.27 1 97.31 374 ASN B O 1
ATOM 6898 N N . ASP B 1 375 ? -24.922 14.43 2.914 1 97.88 375 ASP B N 1
ATOM 6899 C CA . ASP B 1 375 ? -23.922 14.062 3.92 1 97.88 375 ASP B CA 1
ATOM 6900 C C . ASP B 1 375 ? -23.094 15.273 4.344 1 97.88 375 ASP B C 1
ATOM 6902 O O . ASP B 1 375 ? -22.781 15.43 5.523 1 97.88 375 ASP B O 1
ATOM 6906 N N . LEU B 1 376 ? -22.688 16.062 3.406 1 97.81 376 LEU B N 1
ATOM 6907 C CA . LEU B 1 376 ? -21.906 17.266 3.701 1 97.81 376 LEU B CA 1
ATOM 6908 C C . LEU B 1 376 ? -22.719 18.234 4.559 1 97.81 376 LEU B C 1
ATOM 6910 O O . LEU B 1 376 ? -22.188 18.797 5.523 1 97.81 376 LEU B O 1
ATOM 6914 N N . LYS B 1 377 ? -23.969 18.422 4.176 1 96.69 377 LYS B N 1
ATOM 6915 C CA . LYS B 1 377 ? -24.859 19.281 4.949 1 96.69 377 LYS B CA 1
ATOM 6916 C C . LYS B 1 377 ? -25.016 18.766 6.375 1 96.69 377 LYS B C 1
ATOM 6918 O O . LYS B 1 377 ? -24.906 19.531 7.336 1 96.69 377 LYS B O 1
ATOM 6923 N N . LEU B 1 378 ? -25.234 17.484 6.445 1 97.06 378 LEU B N 1
ATOM 6924 C CA . LEU B 1 378 ? -25.438 16.875 7.746 1 97.06 378 LEU B CA 1
ATOM 6925 C C . LEU B 1 378 ? -24.188 16.984 8.609 1 97.06 378 LEU B C 1
ATOM 6927 O O . LEU B 1 378 ? -24.281 17.188 9.82 1 97.06 378 LEU B O 1
ATOM 6931 N N . LEU B 1 379 ? -23.062 16.844 8.023 1 97.62 379 LEU B N 1
ATOM 6932 C CA . LEU B 1 379 ? -21.812 16.984 8.766 1 97.62 379 LEU B CA 1
ATOM 6933 C C . LEU B 1 379 ? -21.672 18.391 9.336 1 97.62 379 LEU B C 1
ATOM 6935 O O . LEU B 1 379 ? -21.344 18.562 10.516 1 97.62 379 LEU B O 1
ATOM 6939 N N . LYS B 1 380 ? -21.938 19.375 8.578 1 96.5 380 LYS B N 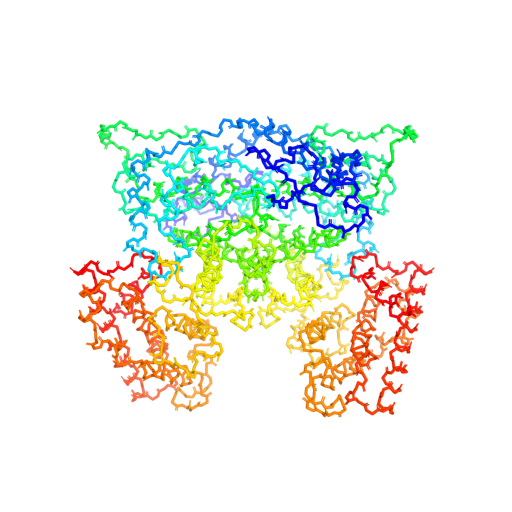1
ATOM 6940 C CA . LYS B 1 380 ? -21.859 20.766 9.016 1 96.5 380 LYS B CA 1
ATOM 6941 C C . LYS B 1 380 ? -22.844 21.047 10.141 1 96.5 380 LYS B C 1
ATOM 6943 O O . LYS B 1 380 ? -22.516 21.734 11.109 1 96.5 380 LYS B O 1
ATOM 6948 N N . GLU B 1 381 ? -23.984 20.438 10.016 1 96 381 GLU B N 1
ATOM 6949 C CA . GLU B 1 381 ? -25.047 20.719 10.969 1 96 381 GLU B CA 1
ATOM 6950 C C . GLU B 1 381 ? -24.844 19.938 12.266 1 96 381 GLU B C 1
ATOM 6952 O O . GLU B 1 381 ? -25.328 20.359 13.32 1 96 381 GLU B O 1
ATOM 6957 N N . SER B 1 382 ? -24.188 18.859 12.148 1 96 382 SER B N 1
ATOM 6958 C CA . SER B 1 382 ? -24.031 17.984 13.312 1 96 382 SER B CA 1
ATOM 6959 C C . SER B 1 382 ? -22.891 18.469 14.211 1 96 382 SER B C 1
ATOM 6961 O O . SER B 1 382 ? -22.766 18.031 15.352 1 96 382 SER B O 1
ATOM 6963 N N . MET B 1 383 ? -22.109 19.375 13.766 1 96.94 383 MET B N 1
ATOM 6964 C CA . MET B 1 383 ? -21 19.891 14.562 1 96.94 383 MET B CA 1
ATOM 6965 C C . MET B 1 383 ? -21.516 20.734 15.727 1 96.94 383 MET B C 1
ATOM 6967 O O . MET B 1 383 ? -22.516 21.453 15.594 1 96.94 383 MET B O 1
ATOM 6971 N N . PRO B 1 384 ? -20.812 20.688 16.875 1 96.06 384 PRO B N 1
ATOM 6972 C CA . PRO B 1 384 ? -21.172 21.609 17.953 1 96.06 384 PRO B CA 1
ATOM 6973 C C . PRO B 1 384 ? -21.094 23.062 17.531 1 96.06 384 PRO B C 1
ATOM 6975 O O . PRO B 1 384 ? -20.281 23.422 16.656 1 96.06 384 PRO B O 1
ATOM 6978 N N . SER B 1 385 ? -21.875 23.922 18.172 1 94.94 385 SER B N 1
ATOM 6979 C CA . SER B 1 385 ? -21.984 25.328 17.797 1 94.94 385 SER B CA 1
ATOM 6980 C C . SER B 1 385 ? -20.625 26.016 17.828 1 94.94 385 SER B C 1
ATOM 6982 O O . SER B 1 385 ? -20.344 26.891 17.016 1 94.94 385 SER B O 1
ATOM 6984 N N . GLU B 1 386 ? -19.781 25.578 18.703 1 95.19 386 GLU B N 1
ATOM 6985 C CA . GLU B 1 386 ? -18.469 26.172 18.844 1 95.19 386 GLU B CA 1
ATOM 6986 C C . GLU B 1 386 ? -17.594 25.891 17.625 1 95.19 386 GLU B C 1
ATOM 6988 O O . GLU B 1 386 ? -16.594 26.578 17.391 1 95.19 386 GLU B O 1
ATOM 6993 N N . LEU B 1 387 ? -18 24.922 16.781 1 97.12 387 LEU B N 1
ATOM 6994 C CA . LEU B 1 387 ? -17.188 24.547 15.641 1 97.12 387 LEU B CA 1
ATOM 6995 C C . LEU B 1 387 ? -17.828 25 14.336 1 97.12 387 LEU B C 1
ATOM 6997 O O . LEU B 1 387 ? -17.328 24.688 13.25 1 97.12 387 LEU B O 1
ATOM 7001 N N . HIS B 1 388 ? -18.891 25.766 14.438 1 96.69 388 HIS B N 1
ATOM 7002 C CA . HIS B 1 388 ? -19.469 26.375 13.242 1 96.69 388 HIS B CA 1
ATOM 7003 C C . HIS B 1 388 ? -18.609 27.516 12.727 1 96.69 388 HIS B C 1
ATOM 7005 O O . HIS B 1 388 ? -17.859 28.141 13.492 1 96.69 388 HIS B O 1
ATOM 7011 N N . VAL B 1 389 ? -18.766 27.766 11.477 1 94.94 389 VAL B N 1
ATOM 7012 C CA . VAL B 1 389 ? -17.938 28.781 10.828 1 94.94 389 VAL B CA 1
ATOM 7013 C C . VAL B 1 389 ? -18.172 30.141 11.477 1 94.94 389 VAL B C 1
ATOM 7015 O O . VAL B 1 389 ? -17.297 31 11.469 1 94.94 389 VAL B O 1
ATOM 7018 N N . SER B 1 390 ? -19.297 30.328 12.062 1 94.31 390 SER B N 1
ATOM 7019 C CA . SER B 1 390 ? -19.641 31.578 12.734 1 94.31 390 SER B CA 1
ATOM 7020 C C . SER B 1 390 ? -18.734 31.828 13.938 1 94.31 390 SER B C 1
ATOM 7022 O O . SER B 1 390 ? -18.625 32.969 14.414 1 94.31 390 SER B O 1
ATOM 7024 N N . SER B 1 391 ? -18.141 30.812 14.422 1 95.88 391 SER B N 1
ATOM 7025 C CA . SER B 1 391 ? -17.25 30.922 15.57 1 95.88 391 SER B CA 1
ATOM 7026 C C . SER B 1 391 ? -15.82 31.188 15.141 1 95.88 391 SER B C 1
ATOM 7028 O O . SER B 1 391 ? -14.883 31 15.93 1 95.88 391 SER B O 1
ATOM 7030 N N . LEU B 1 392 ? -15.586 31.578 13.969 1 95.75 392 LEU B N 1
ATOM 7031 C CA . LEU B 1 392 ? -14.258 31.766 13.383 1 95.75 392 LEU B CA 1
ATOM 7032 C C . LEU B 1 392 ? -13.422 32.719 14.234 1 95.75 392 LEU B C 1
ATOM 7034 O O . LEU B 1 392 ? -12.258 32.406 14.531 1 95.75 392 LEU B O 1
ATOM 7038 N N . ASN B 1 393 ? -13.984 33.812 14.68 1 94.88 393 ASN B N 1
ATOM 7039 C CA . ASN B 1 393 ? -13.234 34.812 15.43 1 94.88 393 ASN B CA 1
ATOM 7040 C C . ASN B 1 393 ? -12.695 34.25 16.734 1 94.88 393 ASN B C 1
ATOM 7042 O O . ASN B 1 393 ? -11.57 34.562 17.141 1 94.88 393 ASN B O 1
ATOM 7046 N N . LEU B 1 394 ? -13.508 33.469 17.375 1 95.12 394 LEU B N 1
ATOM 7047 C CA . LEU B 1 394 ? -13.094 32.844 18.609 1 95.12 394 LEU B CA 1
ATOM 7048 C C . LEU B 1 394 ? -11.867 31.953 18.391 1 95.12 394 LEU B C 1
ATOM 7050 O O . LEU B 1 394 ? -10.93 31.969 19.203 1 95.12 394 LEU B O 1
ATOM 7054 N N . HIS B 1 395 ? -11.836 31.234 17.375 1 95.62 395 HIS B N 1
ATOM 7055 C CA . HIS B 1 395 ? -10.758 30.297 17.109 1 95.62 395 HIS B CA 1
ATOM 7056 C C . HIS B 1 395 ? -9.523 31 16.562 1 95.62 395 HIS B C 1
ATOM 7058 O O . HIS B 1 395 ? -8.398 30.562 16.781 1 95.62 395 HIS B O 1
ATOM 7064 N N . LEU B 1 396 ? -9.734 32.094 15.859 1 95.19 396 LEU B N 1
ATOM 7065 C CA . LEU B 1 396 ? -8.609 32.906 15.422 1 95.19 396 LEU B CA 1
ATOM 7066 C C . LEU B 1 396 ? -7.844 33.469 16.625 1 95.19 396 LEU B C 1
ATOM 7068 O O . LEU B 1 396 ? -6.613 33.469 16.641 1 95.19 396 LEU B O 1
ATOM 7072 N N . GLU B 1 397 ? -8.562 33.906 17.594 1 94.5 397 GLU B N 1
ATOM 7073 C CA . GLU B 1 397 ? -7.957 34.438 18.812 1 94.5 397 GLU B CA 1
ATOM 7074 C C . GLU B 1 397 ? -7.168 33.406 19.562 1 94.5 397 GLU B C 1
ATOM 7076 O O . GLU B 1 397 ? -6.109 33.688 20.125 1 94.5 397 GLU B O 1
ATOM 7081 N N . LYS B 1 398 ? -7.699 32.219 19.547 1 93.69 398 LYS B N 1
ATOM 7082 C CA . LYS B 1 398 ? -7.07 31.125 20.266 1 93.69 398 LYS B CA 1
ATOM 7083 C C . LYS B 1 398 ? -5.973 30.484 19.422 1 93.69 398 LYS B C 1
ATOM 7085 O O . LYS B 1 398 ? -5.289 29.562 19.891 1 93.69 398 LYS B O 1
ATOM 7090 N N . HIS B 1 399 ? -5.828 30.875 18.172 1 94 399 HIS B N 1
ATOM 7091 C CA . HIS B 1 399 ? -4.844 30.344 17.234 1 94 399 HIS B CA 1
ATOM 7092 C C . HIS B 1 399 ? -5.043 28.859 17 1 94 399 HIS B C 1
ATOM 7094 O O . HIS B 1 399 ? -4.086 28.078 17.047 1 94 399 HIS B O 1
ATOM 7100 N N . ASN B 1 400 ? -6.324 28.469 16.984 1 95 400 ASN B N 1
ATOM 7101 C CA . ASN B 1 400 ? -6.684 27.109 16.609 1 95 400 ASN B CA 1
ATOM 7102 C C . ASN B 1 400 ? -6.648 26.906 15.086 1 95 400 ASN B C 1
ATOM 7104 O O . ASN B 1 400 ? -7.688 26.938 14.43 1 95 400 ASN B O 1
ATOM 7108 N N . LEU B 1 401 ? -5.551 26.594 14.602 1 96.25 401 LEU B N 1
ATOM 7109 C CA . LEU B 1 401 ? -5.32 26.516 13.164 1 96.25 401 LEU B CA 1
ATOM 7110 C C . LEU B 1 401 ? -6.137 25.375 12.547 1 96.25 401 LEU B C 1
ATOM 7112 O O . LEU B 1 401 ? -6.562 25.484 11.391 1 96.25 401 LEU B O 1
ATOM 7116 N N . ASN B 1 402 ? -6.355 24.344 13.281 1 96.38 402 ASN B N 1
ATOM 7117 C CA . ASN B 1 402 ? -7.09 23.203 12.734 1 96.38 402 ASN B CA 1
ATOM 7118 C C . ASN B 1 402 ? -8.516 23.594 12.367 1 96.38 402 ASN B C 1
ATOM 7120 O O . ASN B 1 402 ? -9.094 23.047 11.422 1 96.38 402 ASN B O 1
ATOM 7124 N N . PHE B 1 403 ? -9.094 24.516 13.125 1 97.31 403 PHE B N 1
ATOM 7125 C CA . PHE B 1 403 ? -10.445 25 12.836 1 97.31 403 PHE B CA 1
ATOM 7126 C C . PHE B 1 403 ? -10.531 25.531 11.406 1 97.31 403 PHE B C 1
ATOM 7128 O O . PHE B 1 403 ? -11.461 25.188 10.672 1 97.31 403 PHE B O 1
ATOM 7135 N N . GLY B 1 404 ? -9.609 26.406 11.086 1 96.56 404 GLY B N 1
ATOM 7136 C CA . GLY B 1 404 ? -9.562 26.891 9.719 1 96.56 404 GLY B CA 1
ATOM 7137 C C . GLY B 1 404 ? -9.391 25.797 8.688 1 96.56 404 GLY B C 1
ATOM 7138 O O . GLY B 1 404 ? -10.055 25.781 7.652 1 96.56 404 GLY B O 1
ATOM 7139 N N . PHE B 1 405 ? -8.484 24.891 8.961 1 97.06 405 PHE B N 1
ATOM 7140 C CA . PHE B 1 405 ? -8.211 23.75 8.086 1 97.06 405 PHE B CA 1
ATOM 7141 C C . PHE B 1 405 ? -9.477 22.938 7.855 1 97.06 405 PHE B C 1
ATOM 7143 O O . PHE B 1 405 ? -9.758 22.531 6.727 1 97.06 405 PHE B O 1
ATOM 7150 N N . LEU B 1 406 ? -10.227 22.656 8.891 1 97.81 406 LEU B N 1
ATOM 7151 C CA . LEU B 1 406 ? -11.477 21.922 8.828 1 97.81 406 LEU B CA 1
ATOM 7152 C C . LEU B 1 406 ? -12.461 22.578 7.871 1 97.81 406 LEU B C 1
ATOM 7154 O O . LEU B 1 406 ? -13 21.938 6.977 1 97.81 406 LEU B O 1
ATOM 7158 N N . HIS B 1 407 ? -12.68 23.797 8.031 1 97.69 407 HIS B N 1
ATOM 7159 C CA . HIS B 1 407 ? -13.68 24.484 7.23 1 97.69 407 HIS B CA 1
ATOM 7160 C C . HIS B 1 407 ? -13.219 24.656 5.785 1 97.69 407 HIS B C 1
ATOM 7162 O O . HIS B 1 407 ? -14.039 24.641 4.863 1 97.69 407 HIS B O 1
ATOM 7168 N N . GLN B 1 408 ? -11.922 24.828 5.625 1 96.62 408 GLN B N 1
ATOM 7169 C CA . GLN B 1 408 ? -11.406 24.797 4.262 1 96.62 408 GLN B CA 1
ATOM 7170 C C . GLN B 1 408 ? -11.758 23.484 3.572 1 96.62 408 GLN B C 1
ATOM 7172 O O . GLN B 1 408 ? -12.156 23.469 2.408 1 96.62 408 GLN B O 1
ATOM 7177 N N . LEU B 1 409 ? -11.523 22.422 4.242 1 96.81 409 LEU B N 1
ATOM 7178 C CA . LEU B 1 409 ? -11.852 21.094 3.727 1 96.81 409 LEU B CA 1
ATOM 7179 C C . LEU B 1 409 ? -13.328 21 3.375 1 96.81 409 LEU B C 1
ATOM 7181 O O . LEU B 1 409 ? -13.688 20.453 2.324 1 96.81 409 LEU B O 1
ATOM 7185 N N . LEU B 1 410 ? -14.18 21.516 4.223 1 97.75 410 LEU B N 1
ATOM 7186 C CA . LEU B 1 410 ? -15.625 21.453 4.008 1 97.75 410 LEU B CA 1
ATOM 7187 C C . LEU B 1 410 ? -16.031 22.297 2.805 1 97.75 410 LEU B C 1
ATOM 7189 O O . LEU B 1 410 ? -16.859 21.859 1.996 1 97.75 410 LEU B O 1
ATOM 7193 N N . TYR B 1 411 ? -15.469 23.469 2.686 1 96.69 411 TYR B N 1
ATOM 7194 C CA . TYR B 1 411 ? -15.781 24.297 1.529 1 96.69 411 TYR B CA 1
ATOM 7195 C C . TYR B 1 411 ? -15.273 23.656 0.242 1 96.69 411 TYR B C 1
ATOM 7197 O O . TYR B 1 411 ? -15.953 23.703 -0.789 1 96.69 411 TYR B O 1
ATOM 7205 N N . LEU B 1 412 ? -14.062 23.125 0.327 1 95.38 412 LEU B N 1
ATOM 7206 C CA . LEU B 1 412 ? -13.523 22.422 -0.837 1 95.38 412 LEU B CA 1
ATOM 7207 C C . LEU B 1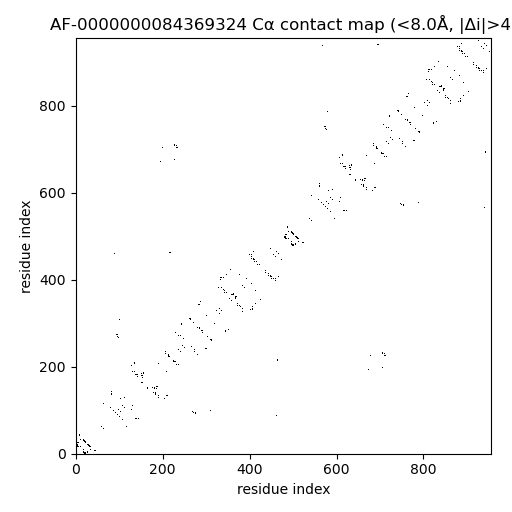 412 ? -14.469 21.312 -1.289 1 95.38 412 LEU B C 1
ATOM 7209 O O . LEU B 1 412 ? -14.703 21.141 -2.488 1 95.38 412 LEU B O 1
ATOM 7213 N N . SER B 1 413 ? -14.977 20.547 -0.354 1 96.06 413 SER B N 1
ATOM 7214 C CA . SER B 1 413 ? -15.914 19.469 -0.648 1 96.06 413 SER B CA 1
ATOM 7215 C C . SER B 1 413 ? -17.156 20 -1.347 1 96.06 413 SER B C 1
ATOM 7217 O O . SER B 1 413 ? -17.641 19.406 -2.311 1 96.06 413 SER B O 1
ATOM 7219 N N . GLY B 1 414 ? -17.641 21.125 -0.862 1 95.06 414 GLY B N 1
ATOM 7220 C CA . GLY B 1 414 ? -18.797 21.75 -1.493 1 95.06 414 GLY B CA 1
ATOM 7221 C C . GLY B 1 414 ? -18.516 22.219 -2.912 1 95.06 414 GLY B C 1
ATOM 7222 O O . GLY B 1 414 ? -19.359 22.047 -3.797 1 95.06 414 GLY B O 1
ATOM 7223 N N . ILE B 1 415 ? -17.406 22.75 -3.115 1 94.5 415 ILE B N 1
ATOM 7224 C CA . ILE B 1 415 ? -17.016 23.234 -4.434 1 94.5 415 ILE B CA 1
ATOM 7225 C C . ILE B 1 415 ? -16.922 22.078 -5.414 1 94.5 415 ILE B C 1
ATOM 7227 O O . ILE B 1 415 ? -17.453 22.156 -6.527 1 94.5 415 ILE B O 1
ATOM 7231 N N . PHE B 1 416 ? -16.312 21 -5.039 1 92 416 PHE B N 1
ATOM 7232 C CA . PHE B 1 416 ? -16.172 19.828 -5.898 1 92 416 PHE B CA 1
ATOM 7233 C C . PHE B 1 416 ? -17.531 19.266 -6.27 1 92 416 PHE B C 1
ATOM 7235 O O . PHE B 1 416 ? -17.75 18.859 -7.414 1 92 416 PHE B O 1
ATOM 7242 N N . LEU B 1 417 ? -18.406 19.266 -5.324 1 91.31 417 LEU B N 1
ATOM 7243 C CA . LEU B 1 417 ? -19.75 18.719 -5.57 1 91.31 417 LEU B CA 1
ATOM 7244 C C . LEU B 1 417 ? -20.484 19.578 -6.59 1 91.31 417 LEU B C 1
ATOM 7246 O O . LEU B 1 417 ? -21 19.062 -7.59 1 91.31 417 LEU B O 1
ATOM 7250 N N . ASN B 1 418 ? -20.469 20.781 -6.406 1 89.25 418 ASN B N 1
ATOM 7251 C CA . ASN B 1 418 ? -21.328 21.656 -7.199 1 89.25 418 ASN B CA 1
ATOM 7252 C C . ASN B 1 418 ? -20.672 22.016 -8.539 1 89.25 418 ASN B C 1
ATOM 7254 O O . ASN B 1 418 ? -21.375 22.312 -9.508 1 89.25 418 ASN B O 1
ATOM 7258 N N . ARG B 1 419 ? -19.453 21.953 -8.633 1 88.88 419 ARG B N 1
ATOM 7259 C CA . ARG B 1 419 ? -18.75 22.297 -9.859 1 88.88 419 ARG B CA 1
ATOM 7260 C C . ARG B 1 419 ? -19.062 21.297 -10.969 1 88.88 419 ARG B C 1
ATOM 7262 O O . ARG B 1 419 ? -19.031 21.625 -12.148 1 88.88 419 ARG B O 1
ATOM 7269 N N . GLU B 1 420 ? -19.328 20.078 -10.617 1 84.94 420 GLU B N 1
ATOM 7270 C CA . GLU B 1 420 ? -19.625 19.031 -11.578 1 84.94 420 GLU B CA 1
ATOM 7271 C C . GLU B 1 420 ? -20.828 19.391 -12.445 1 84.94 420 GLU B C 1
ATOM 7273 O O . GLU B 1 420 ? -20.859 19.078 -13.633 1 84.94 420 GLU B O 1
ATOM 7278 N N . TYR B 1 421 ? -21.766 20.031 -11.953 1 82.75 421 TYR B N 1
ATOM 7279 C CA . TYR B 1 421 ? -22.984 20.312 -12.688 1 82.75 421 TYR B CA 1
ATOM 7280 C C . TYR B 1 421 ? -22.969 21.719 -13.273 1 82.75 421 TYR B C 1
ATOM 7282 O O . TYR B 1 421 ? -23.922 22.141 -13.93 1 82.75 421 TYR B O 1
ATOM 7290 N N . PHE B 1 422 ? -22.016 22.391 -12.992 1 80.69 422 PHE B N 1
ATOM 7291 C CA . PHE B 1 422 ? -21.797 23.656 -13.68 1 80.69 422 PHE B CA 1
ATOM 7292 C C . PHE B 1 422 ? -21.391 23.438 -15.133 1 80.69 422 PHE B C 1
ATOM 7294 O O . PHE B 1 422 ? -21.891 24.109 -16.031 1 80.69 422 PHE B O 1
ATOM 7301 N N . TYR B 1 423 ? -20.594 22.422 -15.367 1 72.31 423 TYR B N 1
ATOM 7302 C CA . TYR B 1 423 ? -20.047 22.156 -16.703 1 72.31 423 TYR B CA 1
ATOM 7303 C C . TYR B 1 423 ? -21 21.281 -17.516 1 72.31 423 TYR B C 1
ATOM 7305 O O . TYR B 1 423 ? -21.016 21.344 -18.734 1 72.31 423 TYR B O 1
ATOM 7313 N N . TYR B 1 424 ? -21.734 20.359 -16.844 1 65.62 424 TYR B N 1
ATOM 7314 C CA . TYR B 1 424 ? -22.562 19.422 -17.594 1 65.62 424 TYR B CA 1
ATOM 7315 C C . TYR B 1 424 ? -24.047 19.766 -17.453 1 65.62 424 TYR B C 1
ATOM 7317 O O . TYR B 1 424 ? -24.703 19.281 -16.516 1 65.62 424 TYR B O 1
ATOM 7325 N N . SER B 1 425 ? -24.578 20.625 -18.234 1 63.62 425 SER B N 1
ATOM 7326 C CA . SER B 1 425 ? -25.922 21.203 -18.188 1 63.62 425 SER B CA 1
ATOM 7327 C C . SER B 1 425 ? -26.906 20.406 -19.031 1 63.62 425 SER B C 1
ATOM 7329 O O . SER B 1 425 ? -28.125 20.594 -18.922 1 63.62 425 SER B O 1
ATOM 7331 N N . SER B 1 426 ? -26.281 19.516 -19.703 1 60.59 426 SER B N 1
ATOM 7332 C CA . SER B 1 426 ? -27.203 19.078 -20.75 1 60.59 426 SER B CA 1
ATOM 7333 C C . SER B 1 426 ? -28.359 18.266 -20.156 1 60.59 426 SER B C 1
ATOM 7335 O O . SER B 1 426 ? -29.453 18.266 -20.719 1 60.59 426 SER B O 1
ATOM 7337 N N . ASN B 1 427 ? -28.078 17.688 -18.969 1 64.62 427 ASN B N 1
ATOM 7338 C CA . ASN B 1 427 ? -29.125 16.766 -18.547 1 64.62 427 ASN B CA 1
ATOM 7339 C C . ASN B 1 427 ? -29.875 17.281 -17.328 1 64.62 427 ASN B C 1
ATOM 7341 O O . ASN B 1 427 ? -30.547 16.531 -16.641 1 64.62 427 ASN B O 1
ATOM 7345 N N . ILE B 1 428 ? -29.609 18.688 -17.172 1 76.12 428 ILE B N 1
ATOM 7346 C CA . ILE B 1 428 ? -30.328 19.188 -16 1 76.12 428 ILE B CA 1
ATOM 7347 C C . ILE B 1 428 ? -31.156 20.406 -16.391 1 76.12 428 ILE B C 1
ATOM 7349 O O . ILE B 1 428 ? -30.859 21.078 -17.391 1 76.12 428 ILE B O 1
ATOM 7353 N N . SER B 1 429 ? -32.219 20.625 -15.688 1 79.56 429 SER B N 1
ATOM 7354 C CA . SER B 1 429 ? -33.062 21.766 -15.945 1 79.56 429 SER B CA 1
ATOM 7355 C C . SER B 1 429 ? -32.312 23.078 -15.742 1 79.56 429 SER B C 1
ATOM 7357 O O . SER B 1 429 ? -31.328 23.125 -15 1 79.56 429 SER B O 1
ATOM 7359 N N . LYS B 1 430 ? -32.688 24.062 -16.453 1 79.44 430 LYS B N 1
ATOM 7360 C CA . LYS B 1 430 ? -32.094 25.375 -16.312 1 79.44 430 LYS B CA 1
ATOM 7361 C C . LYS B 1 430 ? -32.188 25.891 -14.875 1 79.44 430 LYS B C 1
ATOM 7363 O O . LYS B 1 430 ? -31.281 26.562 -14.383 1 79.44 430 LYS B O 1
ATOM 7368 N N . ILE B 1 431 ? -33.25 25.578 -14.219 1 77.06 431 ILE B N 1
ATOM 7369 C CA . ILE B 1 431 ? -33.469 25.984 -12.836 1 77.06 431 ILE B CA 1
ATOM 7370 C C . ILE B 1 431 ? -32.469 25.297 -11.922 1 77.06 431 ILE B C 1
ATOM 7372 O O . ILE B 1 431 ? -31.859 25.938 -11.062 1 77.06 431 ILE B O 1
ATOM 7376 N N . ASP B 1 432 ? -32.281 24.062 -12.164 1 81.69 432 ASP B N 1
ATOM 7377 C CA . ASP B 1 432 ? -31.312 23.312 -11.375 1 81.69 432 ASP B CA 1
ATOM 7378 C C . ASP B 1 432 ? -29.891 23.812 -11.609 1 81.69 432 ASP B C 1
ATOM 7380 O O . ASP B 1 432 ? -29.109 23.938 -10.672 1 81.69 432 ASP B O 1
ATOM 7384 N N . HIS B 1 433 ? -29.688 24.094 -12.828 1 83.69 433 HIS B N 1
ATOM 7385 C CA . HIS B 1 433 ? -28.375 24.609 -13.18 1 83.69 433 HIS B CA 1
ATOM 7386 C C . HIS B 1 433 ? -28.078 25.922 -12.477 1 83.69 433 HIS B C 1
ATOM 7388 O O . HIS B 1 433 ? -26.969 26.141 -11.984 1 83.69 433 HIS B O 1
ATOM 7394 N N . TYR B 1 434 ? -29.094 26.75 -12.469 1 85.19 434 TYR B N 1
ATOM 7395 C CA . TYR B 1 434 ? -28.953 28.047 -11.812 1 85.19 434 TYR B CA 1
ATOM 7396 C C . TYR B 1 434 ? -28.719 27.875 -10.312 1 85.19 434 TYR B C 1
ATOM 7398 O O . TYR B 1 434 ? -27.859 28.547 -9.734 1 85.19 434 TYR B O 1
ATOM 7406 N N . GLU B 1 435 ? -29.406 27.031 -9.766 1 84.81 435 GLU B N 1
ATOM 7407 C CA . GLU B 1 435 ? -29.281 26.797 -8.328 1 84.81 435 GLU B CA 1
ATOM 7408 C C . GLU B 1 435 ? -27.906 26.234 -7.98 1 84.81 435 GLU B C 1
ATOM 7410 O O . GLU B 1 435 ? -27.297 26.641 -6.984 1 84.81 435 GLU B O 1
ATOM 7415 N N . PHE B 1 436 ? -27.438 25.344 -8.742 1 86.25 436 PHE B N 1
ATOM 7416 C CA . PHE B 1 436 ? -26.125 24.766 -8.508 1 86.25 436 PHE B CA 1
ATOM 7417 C C . PHE B 1 436 ? -25.031 25.797 -8.711 1 86.25 436 PHE B C 1
ATOM 7419 O O . PHE B 1 436 ? -24.031 25.812 -7.977 1 86.25 436 PHE B O 1
ATOM 7426 N N . THR B 1 437 ? -25.25 26.594 -9.695 1 88 437 THR B N 1
ATOM 7427 C CA . THR B 1 437 ? -24.266 27.641 -9.969 1 88 437 THR B CA 1
ATOM 7428 C C . THR B 1 437 ? -24.219 28.641 -8.82 1 88 437 THR B C 1
ATOM 7430 O O . THR B 1 437 ? -23.125 29.078 -8.422 1 88 437 THR B O 1
ATOM 7433 N N . LYS B 1 438 ? -25.312 28.984 -8.344 1 91 438 LYS B N 1
ATOM 7434 C CA . LYS B 1 438 ? -25.375 29.891 -7.203 1 91 438 LYS B CA 1
ATOM 7435 C C . LYS B 1 438 ? -24.672 29.297 -5.988 1 91 438 LYS B C 1
ATOM 7437 O O . LYS B 1 438 ? -23.938 30 -5.289 1 91 438 LYS B O 1
ATOM 7442 N N . LYS B 1 439 ? -24.938 28.094 -5.734 1 90.81 439 LYS B N 1
ATOM 7443 C CA . LYS B 1 439 ? -24.297 27.406 -4.613 1 90.81 439 LYS B CA 1
ATOM 7444 C C . LYS B 1 439 ? -22.781 27.359 -4.801 1 90.81 439 LYS B C 1
ATOM 7446 O O . LYS B 1 439 ? -22.031 27.516 -3.84 1 90.81 439 LYS B O 1
ATOM 7451 N N . LEU B 1 440 ? -22.391 27.047 -5.996 1 92.69 440 LEU B N 1
ATOM 7452 C CA . LEU B 1 440 ? -20.969 27 -6.316 1 92.69 440 LEU B CA 1
ATOM 7453 C C . LEU B 1 440 ? -20.312 28.344 -6.051 1 92.69 440 LEU B C 1
ATOM 7455 O O . LEU B 1 440 ? -19.25 28.406 -5.418 1 92.69 440 LEU B O 1
ATOM 7459 N N . ILE B 1 441 ? -20.906 29.406 -6.535 1 92.69 441 ILE B N 1
ATOM 7460 C CA . ILE B 1 441 ? -20.359 30.75 -6.371 1 92.69 441 ILE B CA 1
ATOM 7461 C C . ILE B 1 441 ? -20.266 31.094 -4.887 1 92.69 441 ILE B C 1
ATOM 7463 O O . ILE B 1 441 ? -19.266 31.656 -4.434 1 92.69 441 ILE B O 1
ATOM 7467 N N . HIS B 1 442 ? -21.297 30.719 -4.227 1 93 442 HIS B N 1
ATOM 7468 C CA . HIS B 1 442 ? -21.312 30.984 -2.791 1 93 442 HIS B CA 1
ATOM 7469 C C . HIS B 1 442 ? -20.188 30.25 -2.082 1 93 442 HIS B C 1
ATOM 7471 O O . HIS B 1 442 ? -19.484 30.828 -1.245 1 93 442 HIS B O 1
ATOM 7477 N N . GLU B 1 443 ? -20.016 29 -2.365 1 94.12 443 GLU B N 1
ATOM 7478 C CA . GLU B 1 443 ? -18.969 28.203 -1.744 1 94.12 443 GLU B CA 1
ATOM 7479 C C . GLU B 1 443 ? -17.594 28.766 -2.053 1 94.12 443 GLU B C 1
ATOM 7481 O O . GLU B 1 443 ? -16.734 28.844 -1.172 1 94.12 443 GLU B O 1
ATOM 7486 N N . VAL B 1 444 ? -17.359 29.125 -3.248 1 95.12 444 VAL B N 1
ATOM 7487 C CA . VAL B 1 444 ? -16.062 29.672 -3.668 1 95.12 444 VAL B CA 1
ATOM 7488 C C . VAL B 1 444 ? -15.805 31 -2.957 1 95.12 444 VAL B C 1
ATOM 7490 O O . VAL B 1 444 ? -14.688 31.25 -2.508 1 95.12 444 VAL B O 1
ATOM 7493 N N . GLN B 1 445 ? -16.828 31.797 -2.904 1 95 445 GLN B N 1
ATOM 7494 C CA . GLN B 1 445 ? -16.688 33.094 -2.246 1 95 445 GLN B CA 1
ATOM 7495 C C . GLN B 1 445 ? -16.375 32.906 -0.762 1 95 445 GLN B C 1
ATOM 7497 O O . GLN B 1 445 ? -15.484 33.594 -0.231 1 95 445 GLN B O 1
ATOM 7502 N N . GLU B 1 446 ? -17.125 32.094 -0.107 1 95.31 446 GLU B N 1
ATOM 7503 C CA . GLU B 1 446 ? -16.906 31.859 1.318 1 95.31 446 GLU B CA 1
ATOM 7504 C C . GLU B 1 446 ? -15.547 31.234 1.575 1 95.31 446 GLU B C 1
ATOM 7506 O O . GLU B 1 446 ? -14.867 31.578 2.547 1 95.31 446 GLU B O 1
ATOM 7511 N N . SER B 1 447 ? -15.211 30.281 0.772 1 96.19 447 SER B N 1
ATOM 7512 C CA . SER B 1 447 ? -13.898 29.656 0.879 1 96.19 447 SER B CA 1
ATOM 7513 C C . SER B 1 447 ? -12.781 30.688 0.722 1 96.19 447 SER B C 1
ATOM 7515 O O . SER B 1 447 ? -11.828 30.703 1.503 1 96.19 447 SER B O 1
ATOM 7517 N N . SER B 1 448 ? -12.898 31.547 -0.264 1 95.19 448 SER B N 1
ATOM 7518 C CA . SER B 1 448 ? -11.898 32.594 -0.525 1 95.19 448 SER B CA 1
ATOM 7519 C C . SER B 1 448 ? -11.812 33.562 0.629 1 95.19 448 SER B C 1
ATOM 7521 O O . SER B 1 448 ? -10.719 34 1.019 1 95.19 448 SER B O 1
ATOM 7523 N N . ASN B 1 449 ? -12.961 33.938 1.095 1 95.62 449 ASN B N 1
ATOM 7524 C CA . ASN B 1 449 ? -12.992 34.844 2.234 1 95.62 449 ASN B CA 1
ATOM 7525 C C . ASN B 1 449 ? -12.336 34.219 3.465 1 95.62 449 ASN B C 1
ATOM 7527 O O . ASN B 1 449 ? -11.633 34.906 4.207 1 95.62 449 ASN B O 1
ATOM 7531 N N . LEU B 1 450 ? -12.633 33.031 3.68 1 96.56 450 LEU B N 1
ATOM 7532 C CA . LEU B 1 450 ? -12.023 32.312 4.805 1 96.56 450 LEU B CA 1
ATOM 7533 C C . LEU B 1 450 ? -10.508 32.281 4.676 1 96.56 450 LEU B C 1
ATOM 7535 O O . LEU B 1 450 ? -9.797 32.625 5.629 1 96.56 450 LEU B O 1
ATOM 7539 N N . ILE B 1 451 ? -10.031 31.953 3.547 1 94.94 451 ILE B N 1
ATOM 7540 C CA . ILE B 1 451 ? -8.594 31.859 3.311 1 94.94 451 ILE B CA 1
ATOM 7541 C C . ILE B 1 451 ? -7.949 33.219 3.502 1 94.94 451 ILE B C 1
ATOM 7543 O O . ILE B 1 451 ? -6.895 33.344 4.133 1 94.94 451 ILE B O 1
ATOM 7547 N N . LYS B 1 452 ? -8.594 34.25 2.934 1 95.12 452 LYS B N 1
ATOM 7548 C CA . LYS B 1 452 ? -8.094 35.625 3.1 1 95.12 452 LYS B CA 1
ATOM 7549 C C . LYS B 1 452 ? -7.98 36 4.578 1 95.12 452 LYS B C 1
ATOM 7551 O O . LYS B 1 452 ? -6.984 36.594 5 1 95.12 452 LYS B O 1
ATOM 7556 N N . THR B 1 453 ? -8.984 35.656 5.297 1 96.69 453 THR B N 1
ATOM 7557 C CA . THR B 1 453 ? -9 35.938 6.727 1 96.69 453 THR B CA 1
ATOM 7558 C C . THR B 1 453 ? -7.898 35.156 7.445 1 96.69 453 THR B C 1
ATOM 7560 O O . THR B 1 453 ? -7.191 35.719 8.289 1 96.69 453 THR B O 1
ATOM 7563 N N . LEU B 1 454 ? -7.738 33.906 7.145 1 96.31 454 LEU B N 1
ATOM 7564 C CA . LEU B 1 454 ? -6.727 33.062 7.789 1 96.31 454 LEU B CA 1
ATOM 7565 C C . LEU B 1 454 ? -5.324 33.594 7.484 1 96.31 454 LEU B C 1
ATOM 7567 O O . LEU B 1 454 ? -4.461 33.594 8.359 1 96.31 454 LEU B O 1
ATOM 7571 N N . VAL B 1 455 ? -5.113 34 6.281 1 94.06 455 VAL B N 1
ATOM 7572 C CA . VAL B 1 455 ? -3.805 34.5 5.871 1 94.06 455 VAL B CA 1
ATOM 7573 C C . VAL B 1 455 ? -3.51 35.812 6.59 1 94.06 455 VAL B C 1
ATOM 7575 O O . VAL B 1 455 ? -2.42 36 7.133 1 94.06 455 VAL B O 1
ATOM 7578 N N . SER B 1 456 ? -4.457 36.688 6.617 1 95.56 456 SER B N 1
ATOM 7579 C CA . SER B 1 456 ? -4.266 38.031 7.199 1 95.56 456 SER B CA 1
ATOM 7580 C C . SER B 1 456 ? -4.047 37.938 8.703 1 95.56 456 SER B C 1
ATOM 7582 O O . SER B 1 456 ? -3.379 38.812 9.289 1 95.56 456 SER B O 1
ATOM 7584 N N . THR B 1 457 ? -4.555 36.938 9.328 1 95.38 457 THR B N 1
ATOM 7585 C CA . THR B 1 457 ? -4.434 36.781 10.773 1 95.38 457 THR B CA 1
ATOM 7586 C C . THR B 1 457 ? -3.33 35.781 11.125 1 95.38 457 THR B C 1
ATOM 7588 O O . THR B 1 457 ? -3.182 35.406 12.289 1 95.38 457 THR B O 1
ATOM 7591 N N . LYS B 1 458 ? -2.592 35.25 10.125 1 92.38 458 LYS B N 1
ATOM 7592 C CA . LYS B 1 458 ? -1.478 34.312 10.289 1 92.38 458 LYS B CA 1
ATOM 7593 C C . LYS B 1 458 ? -1.95 33 10.875 1 92.38 458 LYS B C 1
ATOM 7595 O O . LYS B 1 458 ? -1.29 32.406 11.75 1 92.38 458 LYS B O 1
ATOM 7600 N N . ASN B 1 459 ? -3.17 32.594 10.5 1 94.12 459 ASN B N 1
ATOM 7601 C CA . ASN B 1 459 ? -3.748 31.344 10.953 1 94.12 459 ASN B CA 1
ATOM 7602 C C . ASN B 1 459 ? -3.895 30.344 9.805 1 94.12 459 ASN B C 1
ATOM 7604 O O . ASN B 1 459 ? -4.574 29.328 9.945 1 94.12 459 ASN B O 1
ATOM 7608 N N . PHE B 1 460 ? -3.254 30.703 8.672 1 94.06 460 PHE B N 1
ATOM 7609 C CA . PHE B 1 460 ? -3.324 29.828 7.504 1 94.06 460 PHE B CA 1
ATOM 7610 C C . PHE B 1 460 ? -2.24 28.766 7.559 1 94.06 460 PHE B C 1
ATOM 7612 O O . PHE B 1 460 ? -1.07 29.062 7.797 1 94.06 460 PHE B O 1
ATOM 7619 N N . ILE B 1 461 ? -2.65 27.516 7.391 1 92.62 461 ILE B N 1
ATOM 7620 C CA . ILE B 1 461 ? -1.688 26.422 7.348 1 92.62 461 ILE B CA 1
ATOM 7621 C C . ILE B 1 461 ? -1.19 26.219 5.918 1 92.62 461 ILE B C 1
ATOM 7623 O O . ILE B 1 461 ? -1.99 26.047 4.992 1 92.62 461 ILE B O 1
ATOM 7627 N N . VAL B 1 462 ? 0.035 26.188 5.762 1 86.31 462 VAL B N 1
ATOM 7628 C CA . VAL B 1 462 ? 0.62 26.031 4.434 1 86.31 462 VAL B CA 1
ATOM 7629 C C . VAL B 1 462 ? 0.959 24.562 4.18 1 86.31 462 VAL B C 1
ATOM 7631 O O . VAL B 1 462 ? 1.956 24.062 4.691 1 86.31 462 VAL B O 1
ATOM 7634 N N . THR B 1 463 ? 0.2 23.906 3.412 1 88 463 THR B N 1
ATOM 7635 C CA . THR B 1 463 ? 0.4 22.516 2.984 1 88 463 THR B CA 1
ATOM 7636 C C . THR B 1 463 ? -0.021 22.344 1.529 1 88 463 THR B C 1
ATOM 7638 O O . THR B 1 463 ? -0.721 23.188 0.969 1 88 463 THR B O 1
ATOM 7641 N N . PRO B 1 464 ? 0.438 21.281 0.938 1 85.81 464 PRO B N 1
ATOM 7642 C CA . PRO B 1 464 ? -0.026 21.031 -0.428 1 85.81 464 PRO B CA 1
ATOM 7643 C C . PRO B 1 464 ? -1.546 20.906 -0.525 1 85.81 464 PRO B C 1
ATOM 7645 O O . PRO B 1 464 ? -2.135 21.312 -1.53 1 85.81 464 PRO B O 1
ATOM 7648 N N . PHE B 1 465 ? -2.119 20.469 0.437 1 87.44 465 PHE B N 1
ATOM 7649 C CA . PHE B 1 465 ? -3.57 20.328 0.406 1 87.44 465 PHE B CA 1
ATOM 7650 C C . PHE B 1 465 ? -4.25 21.688 0.398 1 87.44 465 PHE B C 1
ATOM 7652 O O . PHE B 1 465 ? -5.211 21.906 -0.348 1 87.44 465 PHE B O 1
ATOM 7659 N N . THR B 1 466 ? -3.826 22.547 1.252 1 90.12 466 THR B N 1
ATOM 7660 C CA . THR B 1 466 ? -4.426 23.875 1.281 1 90.12 466 THR B CA 1
ATOM 7661 C C . THR B 1 466 ? -4.074 24.656 0.018 1 90.12 466 THR B C 1
ATOM 7663 O O . THR B 1 466 ? -4.871 25.469 -0.458 1 90.12 466 THR B O 1
ATOM 7666 N N . ALA B 1 467 ? -2.908 24.391 -0.494 1 86.56 467 ALA B N 1
ATOM 7667 C CA . ALA B 1 467 ? -2.566 25 -1.782 1 86.56 467 ALA B CA 1
ATOM 7668 C C . ALA B 1 467 ? -3.494 24.484 -2.885 1 86.56 467 ALA B C 1
ATOM 7670 O O . ALA B 1 467 ? -3.883 25.25 -3.773 1 86.56 467 ALA B O 1
ATOM 7671 N N . PHE B 1 468 ? -3.738 23.281 -2.799 1 87.19 468 PHE B N 1
ATOM 7672 C CA . PHE B 1 468 ? -4.68 22.672 -3.738 1 87.19 468 PHE B CA 1
ATOM 7673 C C . PHE B 1 468 ? -6.039 23.359 -3.645 1 87.19 468 PHE B C 1
ATOM 7675 O O . PHE B 1 468 ? -6.688 23.609 -4.664 1 87.19 468 PHE B O 1
ATOM 7682 N N . GLU B 1 469 ? -6.426 23.656 -2.521 1 88.69 469 GLU B N 1
ATOM 7683 C CA . GLU B 1 469 ? -7.691 24.344 -2.316 1 88.69 469 GLU B CA 1
ATOM 7684 C C . GLU B 1 469 ? -7.66 25.75 -2.928 1 88.69 469 GLU B C 1
ATOM 7686 O O . GLU B 1 469 ? -8.625 26.172 -3.576 1 88.69 469 GLU B O 1
ATOM 7691 N N . LEU B 1 470 ? -6.609 26.391 -2.67 1 86.88 470 LEU B N 1
ATOM 7692 C CA . LEU B 1 470 ? -6.445 27.719 -3.24 1 86.88 470 LEU B CA 1
ATOM 7693 C C . LEU B 1 470 ? -6.477 27.672 -4.762 1 86.88 470 LEU B C 1
ATOM 7695 O O . LEU B 1 470 ? -7.105 28.516 -5.406 1 86.88 470 LEU B O 1
ATOM 7699 N N . PHE B 1 471 ? -5.824 26.734 -5.266 1 84.94 471 PHE B N 1
ATOM 7700 C CA . PHE B 1 471 ? -5.805 26.547 -6.711 1 84.94 471 PHE B CA 1
ATOM 7701 C C . PHE B 1 471 ? -7.203 26.25 -7.238 1 84.94 471 PHE B C 1
ATOM 7703 O O . PHE B 1 471 ? -7.613 26.812 -8.258 1 84.94 471 PHE B O 1
ATOM 7710 N N . THR B 1 472 ? -7.863 25.406 -6.562 1 86.88 472 THR B N 1
ATOM 7711 C CA . THR B 1 472 ? -9.219 25.016 -6.957 1 86.88 472 THR B CA 1
ATOM 7712 C C . THR B 1 472 ? -10.141 26.234 -6.953 1 86.88 472 THR B C 1
ATOM 7714 O O . THR B 1 472 ? -10.93 26.422 -7.883 1 86.88 472 THR B O 1
ATOM 7717 N N . ASN B 1 473 ? -10.023 27.047 -5.93 1 87 473 ASN B N 1
ATOM 7718 C CA . ASN B 1 473 ? -10.812 28.266 -5.875 1 87 473 ASN B CA 1
ATOM 7719 C C . ASN B 1 473 ? -10.508 29.188 -7.055 1 87 473 ASN B C 1
ATOM 7721 O O . ASN B 1 473 ? -11.422 29.703 -7.695 1 87 473 ASN B O 1
ATOM 7725 N N . SER B 1 474 ? -9.242 29.297 -7.34 1 84.31 474 SER B N 1
ATOM 7726 C CA . SER B 1 474 ? -8.812 30.188 -8.398 1 84.31 474 SER B CA 1
ATOM 7727 C C . SER B 1 474 ? -9.297 29.719 -9.766 1 84.31 474 SER B C 1
ATOM 7729 O O . SER B 1 474 ? -9.812 30.516 -10.555 1 84.31 474 SER B O 1
ATOM 7731 N N . VAL B 1 475 ? -9.148 28.438 -10.031 1 83.31 475 VAL B N 1
ATOM 7732 C CA . VAL B 1 475 ? -9.516 27.891 -11.336 1 83.31 475 VAL B CA 1
ATOM 7733 C C . VAL B 1 475 ? -11.039 27.922 -11.5 1 83.31 475 VAL B C 1
ATOM 7735 O O . VAL B 1 475 ? -11.539 28.172 -12.602 1 83.31 475 VAL B O 1
ATOM 7738 N N . THR B 1 476 ? -11.719 27.688 -10.445 1 83.62 476 THR B N 1
ATOM 7739 C CA . THR B 1 476 ? -13.18 27.688 -10.508 1 83.62 476 THR B CA 1
ATOM 7740 C C . THR 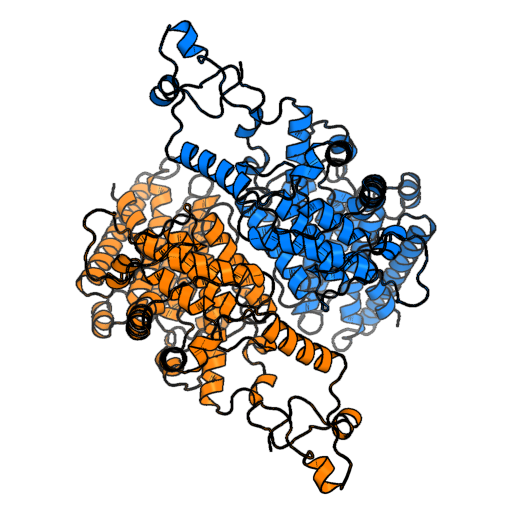B 1 476 ? -13.703 29.109 -10.758 1 83.62 476 THR B C 1
ATOM 7742 O O . THR B 1 476 ? -14.656 29.297 -11.508 1 83.62 476 THR B O 1
ATOM 7745 N N . CYS B 1 477 ? -13.055 30.125 -10.242 1 80.94 477 CYS B N 1
ATOM 7746 C CA . CYS B 1 477 ? -13.445 31.516 -10.414 1 80.94 477 CYS B CA 1
ATOM 7747 C C . CYS B 1 477 ? -13.18 31.984 -11.844 1 80.94 477 CYS B C 1
ATOM 7749 O O . CYS B 1 477 ? -13.945 32.75 -12.398 1 80.94 477 CYS B O 1
ATOM 7751 N N . LEU B 1 478 ? -12.133 31.406 -12.445 1 74.5 478 LEU B N 1
ATOM 7752 C CA . LEU B 1 478 ? -11.781 31.797 -13.812 1 74.5 478 LEU B CA 1
ATOM 7753 C C . LEU B 1 478 ? -12.766 31.188 -14.812 1 74.5 478 LEU B C 1
ATOM 7755 O O . LEU B 1 478 ? -13.055 31.812 -15.836 1 74.5 478 LEU B O 1
#

Nearest PDB structures (foldseek):
  6paf-assembly1_A  TM=3.231E-01  e=6.822E+00  Homo sapiens
  8a61-assembly1_F  TM=1.443E-01  e=7.125E+00  Saccharomyces cerevisiae
  6paf-assembly1_A  TM=3.234E-01  e=5.996E+00  Homo sapiens
  4n3c-assembly1_A  TM=2.723E-01  e=7.134E+00  Homo sapiens
  8a61-assembly1_F  TM=1.443E-01  e=8.489E+00  Saccharomyces cerevisiae

Solvent-accessible surface area (backbone atoms only — not comparable to full-atom values): 51303 Å² total; per-residue (Å²): 116,44,76,33,86,60,42,29,52,67,28,55,73,63,73,43,90,32,31,18,43,58,40,100,84,51,42,66,51,71,52,28,57,62,26,56,76,65,70,46,91,57,42,69,63,66,48,74,69,50,42,50,47,48,52,47,47,50,45,45,60,58,59,56,49,70,62,79,71,56,77,80,76,76,57,68,69,55,50,53,51,50,52,49,52,38,65,72,34,50,25,48,69,54,60,59,32,72,55,65,67,64,51,52,51,43,65,72,35,82,64,51,80,68,40,84,55,88,56,88,49,64,85,64,48,58,91,65,44,54,42,36,53,25,21,50,46,19,62,45,16,58,81,30,69,69,46,16,66,27,31,7,74,47,40,79,89,60,61,53,68,76,54,74,69,41,83,64,87,63,73,64,85,77,69,75,61,30,35,64,24,19,15,46,50,29,40,50,55,24,47,58,60,39,34,83,40,74,76,55,62,45,72,47,56,31,52,21,26,40,45,40,16,48,42,28,42,61,73,66,36,55,62,48,15,46,43,30,34,39,48,21,39,46,34,36,45,69,58,24,35,32,34,60,70,40,40,48,45,66,82,43,61,74,74,34,89,43,72,41,58,42,44,38,52,33,49,26,41,40,25,40,46,52,22,40,46,49,52,31,36,69,63,26,18,43,61,82,35,74,53,61,65,57,75,86,65,42,67,34,48,50,73,66,60,66,66,35,57,75,68,33,50,87,74,93,56,51,26,70,84,52,34,79,81,45,48,78,74,55,51,52,63,54,51,33,56,55,45,40,56,52,38,27,54,50,35,30,40,54,47,69,43,33,60,83,62,46,84,55,52,55,83,35,78,84,17,67,58,29,45,53,50,48,49,53,51,48,53,64,67,61,46,43,74,79,72,36,76,86,33,47,67,64,35,58,75,68,62,43,40,28,51,53,53,33,51,48,52,52,30,49,43,49,33,59,61,28,50,44,45,59,75,55,48,86,85,48,55,71,67,56,39,50,51,36,42,53,52,27,54,49,32,45,50,52,42,50,51,50,50,53,50,24,51,76,68,72,40,56,57,81,45,53,66,51,49,50,47,52,48,50,47,52,60,69,74,101,115,45,76,33,86,61,41,27,54,66,29,54,74,66,73,43,90,30,29,17,43,57,41,100,83,52,42,66,51,71,51,27,56,63,26,56,74,65,70,46,89,56,41,68,64,66,47,75,68,49,42,50,48,48,52,45,48,50,46,46,60,58,59,55,49,69,61,77,70,56,76,80,76,76,57,69,68,56,50,51,51,50,52,48,50,37,65,72,33,50,27,47,69,55,59,58,33,71,55,64,68,66,51,53,52,43,65,71,34,82,63,52,80,69,40,81,56,86,58,86,48,63,88,65,48,60,90,66,45,53,42,37,54,26,20,50,46,20,61,45,16,58,82,30,69,68,45,15,65,28,30,6,73,47,40,80,89,59,62,52,68,74,55,73,69,43,83,64,87,65,73,64,84,77,65,75,62,31,33,64,23,18,14,45,50,30,40,50,54,23,48,59,59,38,34,81,42,74,75,53,60,44,73,46,54,30,52,21,27,39,45,40,16,49,41,28,42,61,73,66,36,54,64,48,16,47,43,29,35,39,49,20,40,46,34,35,45,70,58,22,35,32,34,58,70,40,39,49,44,68,81,44,61,71,74,34,90,41,73,42,58,40,44,38,53,34,50,26,41,39,24,41,45,51,23,44,46,49,51,30,38,68,63,26,18,41,62,82,36,74,53,62,65,59,74,86,64,42,68,34,48,48,74,66,58,67,67,35,57,76,68,33,49,87,74,92,54,50,28,72,85,52,34,78,81,46,46,78,77,56,50,53,64,54,51,32,56,56,45,40,56,52,38,27,53,51,35,30,40,55,48,68,45,32,61,84,62,46,85,56,51,56,84,34,77,84,18,67,59,29,46,54,52,47,49,53,52,49,52,64,66,60,46,43,74,79,71,35,77,88,35,46,67,64,36,58,75,68,63,42,38,28,50,54,54,34,50,48,53,52,31,47,45,49,32,59,61,29,49,44,46,60,77,55,48,83,84,48,54,70,67,55,39,50,52,36,42,52,50,27,52,49,32,44,51,53,42,49,51,48,50,53,50,25,52,77,69,73,41,56,58,80,44,52,65,51,49,48,46,52,49,50,45,52,60,68,73,102

Organism: Wickerhamomyces anomalus (strain ATCC 58044 / CBS 1984 / NCYC 433 / NRRL Y-366-8) (NCBI:txid683960)

Foldseek 3Di:
DAFAPFAWPVCVVVVHGWAADADPVRHHDDATPVCVVVVHDTHRDQDPVRVVVVVCVVVLVVVPPPPVQLQDDDDLVVLLVLVVVCVQFVCLAQQVLDQNVVVNCCSVDPNQVVACRQDPDQVPHDPAHVLLSLLSCLLRQLVDPQLLQFQQQQDPVPPNSPDGTDPDPPSPPPRPRHSNRSSVNSLVVSVVSCVVVLPPAYLNLLSSLLSSLQSCVVVVNLVSSLVSLLSSLVSLVVQCLLHPCSLQVVVCVRVDPDLLVSLLSSLSSNSSNLSSVLSQLLRQQAPPRDGNDDLVSRQDFDRDDPVCNNRSNDDDGHHLVGCLVPQARDDLNNLLSVLSVLSSLLSHCCHPQFPVNFPDDCCDCPTPLNVSVVVLVCSQVSHPPCLHVVVVVVCLVVLSLSSLVSVLSSLLSQLSSLVSCCVVVPPYDPVVNVVSVVSNVVSLVVSVVSQVVCVVSVSHHDTSSVVVSVVSSVVSVD/DAFAPFAWPVCVVVVHGWAADADPVRHHDDATPVCVVVVHDTHRDQPPVRVVVVVCVVVLVVVPPPPVQLQDDDDLVVLLVLVVVCVLFVCLAQQVLDQNVVVNCCSVDPNQVVACRQDQDQVPHDPAHVLLSLLSCLLRQLVDPQLLQFQQQQDPVPPNSPDGTDPDPPRPVPRPRHSNRSSVNSLVVSVVSCVVVLPPAYLNLLSSLLSSLQSCVVVVNLVSSLVSLLSSLVSLVVQCLLHPCSLQVVVCVRVDPDLLVSLLSSLSSNSSNLSSQLSQLLNQQAPPRDGNDDLVSRQDFDRDDPVCNNRSNDDDGHHLVGCLVPQARDDLVNLLSVLSVLSSLLSHCCHPQFPVNFPDDCCDCPTPLNVSVVVLVCSQVSHPPCLHPVVVVVCLVVLSLSSLVSVLSSLLSLLSSLVSCCVPPPPYDPVVNVVSVVSNVVSLVVSVVSQVVCVVSVSHHDTSSVVVSVVSSVVSVD

InterPro domains:
  IPR001138 Zn(2)Cys(6) fungal-type DNA-binding domain [PF00172] (7-48)
  IPR001138 Zn(2)Cys(6) fungal-type DNA-binding domain [PS50048] (7-44)
  IPR001138 Zn(2)Cys(6) fungal-type DNA-binding domain [SM00066] (2-53)
  IPR001138 Zn(2)Cys(6) fungal-type DNA-binding domain [cd00067] (3-45)
  IPR007219 Xylanolytic transcriptional activator, regulatory domain [PF04082] (84-313)
  IPR007219 Xylanolytic transcriptional activator, regulatory domain [SM00906] (225-309)
  IPR036864 Zn(2)-C6 fungal-type DNA-binding domain superfamily [G3DSA:4.10.240.10] (5-72)
  IPR036864 Zn(2)-C6 fungal-type DNA-binding domain superfamily [SSF57701] (3-51)
  IPR050815 Transcription factor, fungi [PTHR47338] (4-473)